Protein AF-0000000078514267 (afdb_homodimer)

Foldseek 3Di:
DLVVLLVCLLALQQCQVDLVNVVSNLVSCPPPVVVSNQVLQLVQLVVCLVPPDQQQFFQQVPPSDLPFDFDRDPPQLFTETVVNRRLPTGDQAFDCLLFAPLLLVQLVVLLVVLVVLVVLVVCLVCVVVVVVVVVVVVVVVCVPPVPPCVVPPVVVVVVVLSVQLVVLSLVLLLVSLVLLLVVLVVLLVLLVVLLVALPSRQAAALSNVLLNLLSSLLSLLSSLLSNLVSLVVCVVVVNDDPVSLVSSVVSNVSSVVSNVSSVDRRHPVSHDHDPDQPRDVSNVSGDRSSSRHDDVVLSVLSCVSSVCSVPPRSVLSVVSVVVSVCSVCVVVCCVVVVCVVVVVVCCVVVPDPCVVVVVVVCCVDPNVVVVVCVVVVVVVVSVVVSVVSSVSSVVSSVSCVVSCNYPNVPDDPVSVVSNCSCVVSVVSSVVCSVPNCDVVVCVVDPPPPPPPVPCVCVVVCCVVVVVVVVVVVVVVVVVVVVVVVVVD/DLVVLLVCLLALQQCQVDLVNVVSNLVSCPPPVVVSNQVLQLVQLLVCLVPPDQQQFFQQVPPSDLPFDFDRDPPQLFTATPVCRRLPGGDQAFDCLLFAPLLLVQLVVLLVVLVVLVVLVVCLVCVVVVVVVVVVVVCVVCVPPVPPCPVPPVVVVVVVLSVQLVVLSLVLLLVSLVLLLVVLVVLLVLLVVLLVALPSRQAAALSNVLLNLLSSLLSLLSSLLSNLVSLVVCVVVVNDDPVSLVSSVVSNVSSVVSNVSSPDRRHPVSHDHDPDQPRDVSNVSGDRSSSRYDDVVLSVLSCVLSCCSVPPRSVLSVVSNVVSVCSVCVVVCCVVVVCVVVVVVCCVVVPDPCVVVVVVVCCVDPNVVVVVCVVVVVVVVSVVVSVVSSVSSVVSSVSCVVSPNYPNVDDDPVSVVSNCSCVVSVVSSVVCSVPNCDVVVCVVDPPPPPPPVPCVCVVCCCCVVVVVVVVVVVVVVVVVVVVVVVVD

Radius of gyration: 37.71 Å; Cα contacts (8 Å, |Δi|>4): 1059; chains: 2; bounding box: 97×121×97 Å

pLDDT: mean 74.89, std 17.92, range [27.38, 96.75]

Structure (mmCIF, N/CA/C/O backbone):
data_AF-0000000078514267-model_v1
#
loop_
_entity.id
_entity.type
_entity.pdbx_description
1 polymer 'Uncharacterized protein'
#
loop_
_atom_site.group_PDB
_atom_site.id
_atom_site.type_symbol
_atom_site.label_atom_id
_atom_site.label_alt_id
_atom_site.label_comp_id
_atom_site.label_asym_id
_atom_site.label_entity_id
_atom_site.label_seq_id
_atom_site.pdbx_PDB_ins_code
_atom_site.Cartn_x
_atom_site.Cartn_y
_atom_site.Cartn_z
_atom_site.occupancy
_atom_site.B_iso_or_equiv
_atom_site.auth_seq_id
_atom_site.auth_comp_id
_atom_site.auth_asym_id
_atom_site.auth_atom_id
_atom_site.pdbx_PDB_model_num
ATOM 1 N N . MET A 1 1 ? -20.938 -20.719 -45.438 1 41.41 1 MET A N 1
ATOM 2 C CA . MET A 1 1 ? -20.266 -20.25 -44.219 1 41.41 1 MET A CA 1
ATOM 3 C C . MET A 1 1 ? -20.578 -21.156 -43.031 1 41.41 1 MET A C 1
ATOM 5 O O . MET A 1 1 ? -19.703 -21.438 -42.219 1 41.41 1 MET A O 1
ATOM 9 N N . ALA A 1 2 ? -21.812 -21.609 -43.062 1 54.25 2 ALA A N 1
ATOM 10 C CA . ALA A 1 2 ? -22.281 -22.516 -42 1 54.25 2 ALA A CA 1
ATOM 11 C C . ALA A 1 2 ? -21.594 -23.875 -42.094 1 54.25 2 ALA A C 1
ATOM 13 O O . ALA A 1 2 ? -21.172 -24.438 -41.094 1 54.25 2 ALA A O 1
ATOM 14 N N . ASN A 1 3 ? -21.406 -24.375 -43.281 1 56.59 3 ASN A N 1
ATOM 15 C CA . ASN A 1 3 ? -20.844 -25.703 -43.469 1 56.59 3 ASN A CA 1
ATOM 16 C C . ASN A 1 3 ? -19.359 -25.734 -43.125 1 56.59 3 ASN A C 1
ATOM 18 O O . ASN A 1 3 ? -18.859 -26.719 -42.562 1 56.59 3 ASN A O 1
ATOM 22 N N . HIS A 1 4 ? -18.609 -24.703 -43.344 1 61.25 4 HIS A N 1
ATOM 23 C CA . HIS A 1 4 ? -17.203 -24.609 -43 1 61.25 4 HIS A CA 1
ATOM 24 C C . HIS A 1 4 ? -16.984 -24.547 -41.5 1 61.25 4 HIS A C 1
ATOM 26 O O . HIS A 1 4 ? -16.078 -25.172 -40.969 1 61.25 4 HIS A O 1
ATOM 32 N N . THR A 1 5 ? -17.906 -23.891 -40.938 1 68.5 5 THR A N 1
ATOM 33 C CA . THR A 1 5 ? -17.828 -23.797 -39.5 1 68.5 5 THR A CA 1
ATOM 34 C C . THR A 1 5 ? -18.094 -25.156 -38.844 1 68.5 5 THR A C 1
ATOM 36 O O . THR A 1 5 ? -17.469 -25.516 -37.844 1 68.5 5 THR A O 1
ATOM 39 N N . LEU A 1 6 ? -18.922 -25.922 -39.562 1 72.69 6 LEU A N 1
ATOM 40 C CA . LEU A 1 6 ? -19.281 -27.219 -39.031 1 72.69 6 LEU A CA 1
ATOM 41 C C . LEU A 1 6 ? -18.109 -28.203 -39.125 1 72.69 6 LEU A C 1
ATOM 43 O O . LEU A 1 6 ? -17.891 -29 -38.219 1 72.69 6 LEU A O 1
ATOM 47 N N . SER A 1 7 ? -17.359 -28.078 -40.125 1 76.88 7 SER A N 1
ATOM 48 C CA . SER A 1 7 ? -16.219 -28.984 -40.281 1 76.88 7 SER A CA 1
ATOM 49 C C . SER A 1 7 ? -15.086 -28.609 -39.312 1 76.88 7 SER A C 1
ATOM 51 O O . SER A 1 7 ? -14.352 -29.469 -38.844 1 76.88 7 SER A O 1
ATOM 53 N N . GLN A 1 8 ? -15.133 -27.375 -38.938 1 84.94 8 GLN A N 1
ATOM 54 C CA . GLN A 1 8 ? -14.078 -26.906 -38.031 1 84.94 8 GLN A CA 1
ATOM 55 C C . GLN A 1 8 ? -14.391 -27.266 -36.594 1 84.94 8 GLN A C 1
ATOM 57 O O . GLN A 1 8 ? -13.484 -27.375 -35.75 1 84.94 8 GLN A O 1
ATOM 62 N N . CYS A 1 9 ? -15.625 -27.531 -36.406 1 87.06 9 CYS A N 1
ATOM 63 C CA . CYS A 1 9 ? -16.047 -27.797 -35.031 1 87.06 9 CYS A CA 1
ATOM 64 C C . CYS A 1 9 ? -15.719 -29.234 -34.594 1 87.06 9 CYS A C 1
ATOM 66 O O . CYS A 1 9 ? -15.992 -29.625 -33.469 1 87.06 9 CYS A O 1
ATOM 68 N N . THR A 1 10 ? -15.109 -30.031 -35.438 1 86 10 THR A N 1
ATOM 69 C CA . THR A 1 10 ? -14.656 -31.375 -35.094 1 86 10 THR A CA 1
ATOM 70 C C . THR A 1 10 ? -13.18 -31.359 -34.688 1 86 10 THR A C 1
ATOM 72 O O . THR A 1 10 ? -12.68 -32.344 -34.125 1 86 10 THR A O 1
ATOM 75 N N . ASP A 1 11 ? -12.57 -30.203 -34.906 1 88.75 11 ASP A N 1
ATOM 76 C CA . ASP A 1 11 ? -11.18 -30.016 -34.5 1 88.75 11 ASP A CA 1
ATOM 77 C C . ASP A 1 11 ? -11.078 -29.312 -33.156 1 88.75 11 ASP A C 1
ATOM 79 O O . ASP A 1 11 ? -11.461 -28.156 -33.031 1 88.75 11 ASP A O 1
ATOM 83 N N . PRO A 1 12 ? -10.531 -30.016 -32.219 1 91.88 12 PRO A N 1
ATOM 84 C CA . PRO A 1 12 ? -10.438 -29.422 -30.891 1 91.88 12 PRO A CA 1
ATOM 85 C C . PRO A 1 12 ? -9.602 -28.141 -30.875 1 91.88 12 PRO A C 1
ATOM 87 O O . PRO A 1 12 ? -9.836 -27.266 -30.031 1 91.88 12 PRO A O 1
ATOM 90 N N . LYS A 1 13 ? -8.664 -27.953 -31.75 1 92 13 LYS A N 1
ATOM 91 C CA . LYS A 1 13 ? -7.824 -26.766 -31.797 1 92 13 LYS A CA 1
ATOM 92 C C . LYS A 1 13 ? -8.648 -25.531 -32.125 1 92 13 LYS A C 1
ATOM 94 O O . LYS A 1 13 ? -8.398 -24.453 -31.578 1 92 13 LYS A O 1
ATOM 99 N N . TYR A 1 14 ? -9.602 -25.719 -32.906 1 91.12 14 TYR A N 1
ATOM 100 C CA . TYR A 1 14 ? -10.461 -24.609 -33.281 1 91.12 14 TYR A CA 1
ATOM 101 C C . TYR A 1 14 ? -11.508 -24.359 -32.188 1 91.12 14 TYR A C 1
ATOM 103 O O . TYR A 1 14 ? -11.75 -23.203 -31.812 1 91.12 14 TYR A O 1
ATOM 111 N N . VAL A 1 15 ? -12.086 -25.344 -31.641 1 88.31 15 VAL A N 1
ATOM 112 C CA . VAL A 1 15 ? -13.211 -25.25 -30.703 1 88.31 15 VAL A CA 1
ATOM 113 C C . VAL A 1 15 ? -12.758 -24.531 -29.438 1 88.31 15 VAL A C 1
ATOM 115 O O . VAL A 1 15 ? -13.453 -23.656 -28.922 1 88.31 15 VAL A O 1
ATOM 118 N N . PHE A 1 16 ? -11.555 -24.875 -28.984 1 89.88 16 PHE A N 1
ATOM 119 C CA . PHE A 1 16 ? -11.18 -24.438 -27.656 1 89.88 16 PHE A CA 1
ATOM 120 C C . PHE A 1 16 ? -10.211 -23.25 -27.734 1 89.88 16 PHE A C 1
ATOM 122 O O . PHE A 1 16 ? -9.734 -22.766 -26.703 1 89.88 16 PHE A O 1
ATOM 129 N N . GLN A 1 17 ? -9.984 -22.719 -28.891 1 86.38 17 GLN A N 1
ATOM 130 C CA . GLN A 1 17 ? -9.055 -21.609 -29.062 1 86.38 17 GLN A CA 1
ATOM 131 C C . GLN A 1 17 ? -9.594 -20.344 -28.422 1 86.38 17 GLN A C 1
ATOM 133 O O . GLN A 1 17 ? -8.836 -19.562 -27.828 1 86.38 17 GLN A O 1
ATOM 138 N N . SER A 1 18 ? -10.828 -20.125 -28.625 1 85.38 18 SER A N 1
ATOM 139 C CA . SER A 1 18 ? -11.445 -18.938 -28.062 1 85.38 18 SER A CA 1
ATOM 140 C C . SER A 1 18 ? -12.891 -19.203 -27.641 1 85.38 18 SER A C 1
ATOM 142 O O . SER A 1 18 ? -13.484 -20.203 -28.062 1 85.38 18 SER A O 1
ATOM 144 N N . PHE A 1 19 ? -13.297 -18.359 -26.812 1 87.12 19 PHE A N 1
ATOM 145 C CA . PHE A 1 19 ? -14.688 -18.469 -26.375 1 87.12 19 PHE A CA 1
ATOM 146 C C . PHE A 1 19 ? -15.641 -18.281 -27.547 1 87.12 19 PHE A C 1
ATOM 148 O O . PHE A 1 19 ? -16.672 -18.938 -27.625 1 87.12 19 PHE A O 1
ATOM 155 N N . ASP A 1 20 ? -15.289 -17.391 -28.391 1 83.62 20 ASP A N 1
ATOM 156 C CA . ASP A 1 20 ? -16.125 -17.125 -29.547 1 83.62 20 ASP A CA 1
ATOM 157 C C . ASP A 1 20 ? -16.281 -18.375 -30.422 1 83.62 20 ASP A C 1
ATOM 159 O O . ASP A 1 20 ? -17.359 -18.672 -30.922 1 83.62 20 ASP A O 1
ATOM 163 N N . ASN A 1 21 ? -15.203 -19.078 -30.547 1 86.12 21 ASN A N 1
ATOM 164 C CA . ASN A 1 21 ? -15.25 -20.297 -31.328 1 86.12 21 ASN A CA 1
ATOM 165 C C . ASN A 1 21 ? -16.109 -21.359 -30.656 1 86.12 21 ASN A C 1
ATOM 167 O O . ASN A 1 21 ? -16.875 -22.078 -31.328 1 86.12 21 ASN A O 1
ATOM 171 N N . LEU A 1 22 ? -15.938 -21.406 -29.375 1 85.62 22 LEU A N 1
ATOM 172 C CA . LEU A 1 22 ? -16.766 -22.328 -28.625 1 85.62 22 LEU A CA 1
ATOM 173 C C . LEU A 1 22 ? -18.234 -22 -28.781 1 85.62 22 LEU A C 1
ATOM 175 O O . LEU A 1 22 ? -19.062 -22.906 -28.984 1 85.62 22 LEU A O 1
ATOM 179 N N . GLY A 1 23 ? -18.516 -20.766 -28.688 1 82.62 23 GLY A N 1
ATOM 180 C CA . GLY A 1 23 ? -19.891 -20.312 -28.859 1 82.62 23 GLY A CA 1
ATOM 181 C C . GLY A 1 23 ? -20.422 -20.531 -30.266 1 82.62 23 GLY A C 1
ATOM 182 O O . GLY A 1 23 ? -21.578 -20.953 -30.438 1 82.62 23 GLY A O 1
ATOM 183 N N . ASN A 1 24 ? -19.641 -20.25 -31.188 1 83.25 24 ASN A N 1
ATOM 184 C CA . ASN A 1 24 ? -20.031 -20.453 -32.562 1 83.25 24 ASN A CA 1
ATOM 185 C C . ASN A 1 24 ? -20.344 -21.922 -32.875 1 83.25 24 ASN A C 1
ATOM 187 O O . ASN A 1 24 ? -21.312 -22.234 -33.562 1 83.25 24 ASN A O 1
ATOM 191 N N . CYS A 1 25 ? -19.469 -22.734 -32.344 1 84.12 25 CYS A N 1
ATOM 192 C CA . CYS A 1 25 ? -19.672 -24.156 -32.562 1 84.12 25 CYS A CA 1
ATOM 193 C C . CYS A 1 25 ? -20.922 -24.656 -31.828 1 84.12 25 CYS A C 1
ATOM 195 O O . CYS A 1 25 ? -21.641 -25.516 -32.344 1 84.12 25 CYS A O 1
ATOM 197 N N . TYR A 1 26 ? -21.172 -24.109 -30.656 1 82.88 26 TYR A N 1
ATOM 198 C CA . TYR A 1 26 ? -22.375 -24.453 -29.922 1 82.88 26 TYR A CA 1
ATOM 199 C C . TYR A 1 26 ? -23.625 -24.031 -30.688 1 82.88 26 TYR A C 1
ATOM 201 O O . TYR A 1 26 ? -24.594 -24.781 -30.797 1 82.88 26 TYR A O 1
ATOM 209 N N . ASN A 1 27 ? -23.562 -22.828 -31.141 1 78.88 27 ASN A N 1
ATOM 210 C CA . ASN A 1 27 ? -24.719 -22.297 -31.859 1 78.88 27 ASN A CA 1
ATOM 211 C C . ASN A 1 27 ? -24.938 -23.031 -33.188 1 78.88 27 ASN A C 1
ATOM 213 O O . ASN A 1 27 ? -26.078 -23.203 -33.625 1 78.88 27 ASN A O 1
ATOM 217 N N . ALA A 1 28 ? -23.812 -23.484 -33.719 1 76.06 28 ALA A N 1
ATOM 218 C CA . ALA A 1 28 ? -23.922 -24.203 -35 1 76.06 28 ALA A CA 1
ATOM 219 C C . ALA A 1 28 ? -24.406 -25.641 -34.781 1 76.06 28 ALA A C 1
ATOM 221 O O . ALA A 1 28 ? -24.969 -26.25 -35.688 1 76.06 28 ALA A O 1
ATOM 222 N N . ALA A 1 29 ? -23.953 -26.266 -33.594 1 71.88 29 ALA A N 1
ATOM 223 C CA . ALA A 1 29 ? -24.281 -27.656 -33.344 1 71.88 29 ALA A CA 1
ATOM 224 C C . ALA A 1 29 ? -25.797 -27.859 -33.281 1 71.88 29 ALA A C 1
ATOM 226 O O . ALA A 1 29 ? -26.297 -28.969 -33.531 1 71.88 29 ALA A O 1
ATOM 227 N N . GLY A 1 30 ? -26.609 -27.016 -33.75 1 57.56 30 GLY A N 1
ATOM 228 C CA . GLY A 1 30 ? -28.031 -27.328 -33.812 1 57.56 30 GLY A CA 1
ATOM 229 C C . GLY A 1 30 ? -28.344 -28.75 -33.344 1 57.56 30 GLY A C 1
ATOM 230 O O . GLY A 1 30 ? -27.641 -29.312 -32.5 1 57.56 30 GLY A O 1
ATOM 231 N N . ASP A 1 31 ? -29.406 -29.609 -33.719 1 54.16 31 ASP A N 1
ATOM 232 C CA . ASP A 1 31 ? -29.906 -30.922 -33.344 1 54.16 31 ASP A CA 1
ATOM 233 C C . ASP A 1 31 ? -28.859 -32 -33.594 1 54.16 31 ASP A C 1
ATOM 235 O O . ASP A 1 31 ? -28.531 -32.781 -32.688 1 54.16 31 ASP A O 1
ATOM 239 N N . THR A 1 32 ? -28.469 -32.219 -34.844 1 49.47 32 THR A N 1
ATOM 240 C CA . THR A 1 32 ? -27.719 -33.375 -35.281 1 49.47 32 THR A CA 1
ATOM 241 C C . THR A 1 32 ? -26.25 -33.281 -34.875 1 49.47 32 THR A C 1
ATOM 243 O O . THR A 1 32 ? -25.641 -34.281 -34.469 1 49.47 32 THR A O 1
ATOM 246 N N . LEU A 1 33 ? -25.531 -32.125 -35.062 1 52.34 33 LEU A N 1
ATOM 247 C CA . LEU A 1 33 ? -24.094 -31.953 -34.875 1 52.34 33 LEU A CA 1
ATOM 248 C C . LEU A 1 33 ? -23.75 -31.719 -33.406 1 52.34 33 LEU A C 1
ATOM 250 O O . LEU A 1 33 ? -22.578 -31.703 -33.031 1 52.34 33 LEU A O 1
ATOM 254 N N . ALA A 1 34 ? -24.844 -31.844 -32.781 1 62.41 34 ALA A N 1
ATOM 255 C CA . ALA A 1 34 ? -24.797 -31.719 -31.312 1 62.41 34 ALA A CA 1
ATOM 256 C C . ALA A 1 34 ? -24.031 -32.875 -30.688 1 62.41 34 ALA A C 1
ATOM 258 O O . ALA A 1 34 ? -23.297 -32.688 -29.719 1 62.41 34 ALA A O 1
ATOM 259 N N . ILE A 1 35 ? -24.094 -34 -31.625 1 70.19 35 ILE A N 1
ATOM 260 C CA . ILE A 1 35 ? -23.484 -35.188 -31.031 1 70.19 35 ILE A CA 1
ATOM 261 C C . ILE A 1 35 ? -21.969 -35.125 -31.172 1 70.19 35 ILE A C 1
ATOM 263 O O . ILE A 1 35 ? -21.234 -35.469 -30.25 1 70.19 35 ILE A O 1
ATOM 267 N N . ASN A 1 36 ? -21.422 -34.625 -32.438 1 75 36 ASN A N 1
ATOM 268 C CA . ASN A 1 36 ? -19.969 -34.562 -32.656 1 75 36 ASN A CA 1
ATOM 269 C C . ASN A 1 36 ? -19.328 -33.531 -31.734 1 75 36 ASN A C 1
ATOM 271 O O . ASN A 1 36 ? -18.266 -33.781 -31.172 1 75 36 ASN A O 1
ATOM 275 N N . PHE A 1 37 ? -20.016 -32.469 -31.688 1 81.44 37 PHE A N 1
ATOM 276 C CA . PHE A 1 37 ? -19.531 -31.422 -30.812 1 81.44 37 PHE A CA 1
ATOM 277 C C . PHE A 1 37 ? -19.5 -31.875 -29.359 1 81.44 37 PHE A C 1
ATOM 279 O O . PHE A 1 37 ? -18.531 -31.641 -28.641 1 81.44 37 PHE A O 1
ATOM 286 N N . THR A 1 38 ? -20.5 -32.562 -28.969 1 79.44 38 THR A N 1
ATOM 287 C CA . THR A 1 38 ? -20.578 -33.062 -27.594 1 79.44 38 THR A CA 1
ATOM 288 C C . THR A 1 38 ? -19.484 -34.094 -27.328 1 79.44 38 THR A C 1
ATOM 290 O O . THR A 1 38 ? -18.922 -34.125 -26.234 1 79.44 38 THR A O 1
ATOM 293 N N . ASN A 1 39 ? -19.219 -34.781 -28.375 1 82.5 39 ASN A N 1
ATOM 294 C CA . ASN A 1 39 ? -18.156 -35.781 -28.234 1 82.5 39 ASN A CA 1
ATOM 295 C C . ASN A 1 39 ? -16.797 -35.125 -28.062 1 82.5 39 ASN A C 1
ATOM 297 O O . ASN A 1 39 ? -15.953 -35.594 -27.297 1 82.5 39 ASN A O 1
ATOM 301 N N . VAL A 1 40 ? -16.594 -34.094 -28.812 1 86.69 40 VAL A N 1
ATOM 302 C CA . VAL A 1 40 ? -15.328 -33.375 -28.719 1 86.69 40 VAL A CA 1
ATOM 303 C C . VAL A 1 40 ? -15.164 -32.781 -27.328 1 86.69 40 VAL A C 1
ATOM 305 O O . VAL A 1 40 ? -14.094 -32.906 -26.719 1 86.69 40 VAL A O 1
ATOM 308 N N . VAL A 1 41 ? -16.188 -32.25 -26.812 1 84.19 41 VAL A N 1
ATOM 309 C CA . VAL A 1 41 ? -16.141 -31.641 -25.484 1 84.19 41 VAL A CA 1
ATOM 310 C C . VAL A 1 41 ? -15.984 -32.719 -24.422 1 84.19 41 VAL A C 1
ATOM 312 O O . VAL A 1 41 ? -15.203 -32.562 -23.484 1 84.19 41 VAL A O 1
ATOM 315 N N . GLU A 1 42 ? -16.641 -33.781 -24.578 1 84.5 42 GLU A N 1
ATOM 316 C CA . GLU A 1 42 ? -16.578 -34.875 -23.609 1 84.5 42 GLU A CA 1
ATOM 317 C C . GLU A 1 42 ? -15.195 -35.5 -23.594 1 84.5 42 GLU A C 1
ATOM 319 O O . GLU A 1 42 ? -14.68 -35.844 -22.531 1 84.5 42 GLU A O 1
ATOM 324 N N . LYS A 1 43 ? -14.672 -35.656 -24.734 1 88.31 43 LYS A N 1
ATOM 325 C CA . LYS A 1 43 ? -13.336 -36.219 -24.797 1 88.31 43 LYS A CA 1
ATOM 326 C C . LYS A 1 43 ? -12.305 -35.344 -24.125 1 88.31 43 LYS A C 1
ATOM 328 O O . LYS A 1 43 ? -11.43 -35.812 -23.406 1 88.31 43 LYS A O 1
ATOM 333 N N . CYS A 1 44 ? -12.438 -34.125 -24.406 1 90.19 44 CYS A N 1
ATOM 334 C CA . CYS A 1 44 ? -11.547 -33.156 -23.766 1 90.19 44 CYS A CA 1
ATOM 335 C C . CYS A 1 44 ? -11.68 -33.188 -22.25 1 90.19 44 CYS A C 1
ATOM 337 O O . CYS A 1 44 ? -10.688 -33.312 -21.531 1 90.19 44 CYS A O 1
ATOM 339 N N . LEU A 1 45 ? -12.844 -33.219 -21.719 1 88.12 45 LEU A N 1
ATOM 340 C CA . LEU A 1 45 ? -13.094 -33.188 -20.281 1 88.12 45 LEU A CA 1
ATOM 341 C C . LEU A 1 45 ? -12.656 -34.5 -19.641 1 88.12 45 LEU A C 1
ATOM 343 O O . LEU A 1 45 ? -12.141 -34.5 -18.516 1 88.12 45 LEU A O 1
ATOM 347 N N . ASN A 1 46 ? -12.875 -35.562 -20.344 1 87.88 46 ASN A N 1
ATOM 348 C CA . ASN A 1 46 ? -12.461 -36.844 -19.812 1 87.88 46 ASN A CA 1
ATOM 349 C C . ASN A 1 46 ? -10.945 -36.938 -19.656 1 87.88 46 ASN A C 1
ATOM 351 O O . ASN A 1 46 ? -10.445 -37.406 -18.641 1 87.88 46 ASN A O 1
ATOM 355 N N . ASP A 1 47 ? -10.273 -36.438 -20.609 1 88.88 47 ASP A N 1
ATOM 356 C CA . ASP A 1 47 ? -8.812 -36.469 -20.562 1 88.88 47 ASP A CA 1
ATOM 357 C C . ASP A 1 47 ? -8.289 -35.469 -19.516 1 88.88 47 ASP A C 1
ATOM 359 O O . ASP A 1 47 ? -7.328 -35.781 -18.797 1 88.88 47 ASP A O 1
ATOM 363 N N . TYR A 1 48 ? -8.922 -34.375 -19.438 1 88.88 48 TYR A N 1
ATOM 364 C CA . TYR A 1 48 ? -8.5 -33.375 -18.469 1 88.88 48 TYR A CA 1
ATOM 365 C C . TYR A 1 48 ? -8.75 -33.844 -17.047 1 88.88 48 TYR A C 1
ATOM 367 O O . TYR A 1 48 ? -7.906 -33.688 -16.156 1 88.88 48 TYR A O 1
ATOM 375 N N . CYS A 1 49 ? -9.836 -34.438 -16.812 1 86.62 49 CYS A N 1
ATOM 376 C CA . CYS A 1 49 ? -10.258 -34.781 -15.461 1 86.62 49 CYS A CA 1
ATOM 377 C C . CYS A 1 49 ? -9.484 -35.969 -14.938 1 86.62 49 CYS A C 1
ATOM 379 O O . CYS A 1 49 ? -9.578 -36.312 -13.758 1 86.62 49 CYS A O 1
ATOM 381 N N . LYS A 1 50 ? -8.742 -36.531 -15.773 1 81 50 LYS A N 1
ATOM 382 C CA . LYS A 1 50 ? -7.844 -37.594 -15.281 1 81 50 LYS A CA 1
ATOM 383 C C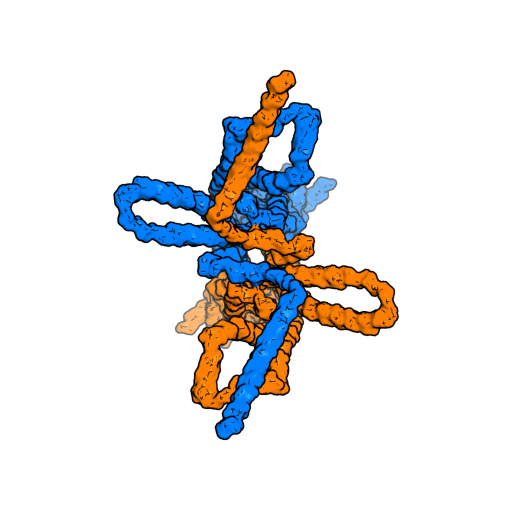 . LYS A 1 50 ? -6.727 -37 -14.43 1 81 50 LYS A C 1
ATOM 385 O O . LYS A 1 50 ? -6.336 -37.594 -13.422 1 81 50 LYS A O 1
ATOM 390 N N . ASN A 1 51 ? -6.262 -35.844 -14.844 1 77.56 51 ASN A N 1
ATOM 391 C CA . ASN A 1 51 ? -5.246 -35.094 -14.109 1 77.56 51 ASN A CA 1
ATOM 392 C C . ASN A 1 51 ? -5.516 -33.594 -14.141 1 77.56 51 ASN A C 1
ATOM 394 O O . ASN A 1 51 ? -4.871 -32.844 -14.891 1 77.56 51 ASN A O 1
ATOM 398 N N . PRO A 1 52 ? -6.359 -33.25 -13.281 1 82 52 PRO A N 1
ATOM 399 C CA . PRO A 1 52 ? -6.738 -31.828 -13.312 1 82 52 PRO A CA 1
ATOM 400 C C . PRO A 1 52 ? -5.602 -30.906 -12.891 1 82 52 PRO A C 1
ATOM 402 O O . PRO A 1 52 ? -4.824 -31.25 -12 1 82 52 PRO A O 1
ATOM 405 N N . TYR A 1 53 ? -5.535 -29.797 -13.672 1 82.25 53 TYR A N 1
ATOM 406 C CA . TYR A 1 53 ? -4.613 -28.734 -13.297 1 82.25 53 TYR A CA 1
ATOM 407 C C . TYR A 1 53 ? -5.078 -28.031 -12.023 1 82.25 53 TYR A C 1
ATOM 409 O O . TYR A 1 53 ? -6.215 -27.562 -11.945 1 82.25 53 TYR A O 1
ATOM 417 N N . PRO A 1 54 ? -4.238 -27.922 -11.008 1 78 54 PRO A N 1
ATOM 418 C CA . PRO A 1 54 ? -4.68 -27.438 -9.695 1 78 54 PRO A CA 1
ATOM 419 C C . PRO A 1 54 ? -5.172 -26 -9.727 1 78 54 PRO A C 1
ATOM 421 O O . PRO A 1 54 ? -6.09 -25.641 -8.984 1 78 54 PRO A O 1
ATOM 424 N N . ASP A 1 55 ? -4.633 -25.172 -10.539 1 81.5 55 ASP A N 1
ATOM 425 C CA . ASP A 1 55 ? -5.02 -23.766 -10.539 1 81.5 55 ASP A CA 1
ATOM 426 C C . ASP A 1 55 ? -6.371 -23.562 -11.227 1 81.5 55 ASP A C 1
ATOM 428 O O . ASP A 1 55 ? -7.039 -22.562 -11.008 1 81.5 55 ASP A O 1
ATOM 432 N N . LEU A 1 56 ? -6.691 -24.453 -12.078 1 87.75 56 LEU A N 1
ATOM 433 C CA . LEU A 1 56 ? -8 -24.406 -12.719 1 87.75 56 LEU A CA 1
ATOM 434 C C . LEU A 1 56 ? -9.023 -25.203 -11.93 1 87.75 56 LEU A C 1
ATOM 436 O O . LEU A 1 56 ? -10.141 -24.734 -11.695 1 87.75 56 LEU A O 1
ATOM 440 N N . GLY A 1 57 ? -8.586 -26.281 -11.484 1 83.44 57 GLY A N 1
ATOM 441 C CA . GLY A 1 57 ? -9.492 -27.172 -10.781 1 83.44 57 GLY A CA 1
ATOM 442 C C . GLY A 1 57 ? -10.68 -27.609 -11.617 1 83.44 57 GLY A C 1
ATOM 443 O O . GLY A 1 57 ? -10.555 -27.766 -12.836 1 83.44 57 GLY A O 1
ATOM 444 N N . GLY A 1 58 ? -11.633 -28.031 -10.93 1 82.19 58 GLY A N 1
ATOM 445 C CA . GLY A 1 58 ? -12.828 -28.5 -11.602 1 82.19 58 GLY A CA 1
ATOM 446 C C . GLY A 1 58 ? -12.969 -30.016 -11.562 1 82.19 58 GLY A C 1
ATOM 447 O O . GLY A 1 58 ? -12.336 -30.688 -10.75 1 82.19 58 GLY A O 1
ATOM 448 N N . CYS A 1 59 ? -13.898 -30.516 -12.25 1 80.12 59 CYS A N 1
ATOM 449 C CA . CYS A 1 59 ? -14.172 -31.938 -12.438 1 80.12 59 CYS A CA 1
ATOM 450 C C . CYS A 1 59 ? -14.906 -32.531 -11.234 1 80.12 59 CYS A C 1
ATOM 452 O O . CYS A 1 59 ? -14.859 -33.719 -10.992 1 80.12 59 CYS A O 1
ATOM 454 N N . GLY A 1 60 ? -15.352 -31.812 -10.391 1 72.38 60 GLY A N 1
ATOM 455 C CA . GLY A 1 60 ? -16.062 -32.281 -9.219 1 72.38 60 GLY A CA 1
ATOM 456 C C . GLY A 1 60 ? -16.734 -33.625 -9.438 1 72.38 60 GLY A C 1
ATOM 457 O O . GLY A 1 60 ? -16.078 -34.688 -9.352 1 72.38 60 GLY A O 1
ATOM 458 N N . ASN A 1 61 ? -17.969 -33.812 -9.859 1 70.44 61 ASN A N 1
ATOM 459 C CA . ASN A 1 61 ? -18.688 -35.062 -10.031 1 70.44 61 ASN A CA 1
ATOM 460 C C . ASN A 1 61 ? -18.719 -35.5 -11.492 1 70.44 61 ASN A C 1
ATOM 462 O O . ASN A 1 61 ? -19.734 -35.969 -11.992 1 70.44 61 ASN A O 1
ATOM 466 N N . TRP A 1 62 ? -17.469 -35.219 -12.094 1 74.12 62 TRP A N 1
ATOM 467 C CA . TRP A 1 62 ? -17.422 -35.656 -13.492 1 74.12 62 TRP A CA 1
ATOM 468 C C . TRP A 1 62 ? -17.266 -37.156 -13.602 1 74.12 62 TRP A C 1
ATOM 470 O O . TRP A 1 62 ? -16.328 -37.75 -13.039 1 74.12 62 TRP A O 1
ATOM 480 N N . HIS A 1 63 ? -18.328 -37.875 -14.086 1 68.19 63 HIS A N 1
ATOM 481 C CA . HIS A 1 63 ? -18.297 -39.344 -14.203 1 68.19 63 HIS A CA 1
ATOM 482 C C . HIS A 1 63 ? -18.156 -39.781 -15.664 1 68.19 63 HIS A C 1
ATOM 484 O O . HIS A 1 63 ? -18.609 -40.844 -16.047 1 68.19 63 HIS A O 1
ATOM 490 N N . GLY A 1 64 ? -17.406 -39.062 -16.484 1 62.47 64 GLY A N 1
ATOM 491 C CA . GLY A 1 64 ? -17.031 -39.5 -17.828 1 62.47 64 GLY A CA 1
ATOM 492 C C . GLY A 1 64 ? -18.125 -39.25 -18.844 1 62.47 64 GLY A C 1
ATOM 493 O O . GLY A 1 64 ? -17.875 -39.344 -20.047 1 62.47 64 GLY A O 1
ATOM 494 N N . THR A 1 65 ? -19.438 -39.438 -18.547 1 58.47 65 THR A N 1
ATOM 495 C CA . THR A 1 65 ? -20.484 -39.281 -19.562 1 58.47 65 THR A CA 1
ATOM 496 C C . THR A 1 65 ? -21.203 -37.938 -19.391 1 58.47 65 THR A C 1
ATOM 498 O O . THR A 1 65 ? -21.469 -37.5 -18.266 1 58.47 65 THR A O 1
ATOM 501 N N . ALA A 1 66 ? -20.938 -37.031 -20.203 1 53.31 66 ALA A N 1
ATOM 502 C CA . ALA A 1 66 ? -21.625 -35.75 -20.156 1 53.31 66 ALA A CA 1
ATOM 503 C C . ALA A 1 66 ? -23.078 -35.875 -20.594 1 53.31 66 ALA A C 1
ATOM 505 O O . ALA A 1 66 ? -23.375 -35.844 -21.797 1 53.31 66 ALA A O 1
ATOM 506 N N . SER A 1 67 ? -23.719 -36.844 -20.203 1 47.75 67 SER A N 1
ATOM 507 C CA . SER A 1 67 ? -25.094 -36.781 -20.688 1 47.75 67 SER A CA 1
ATOM 508 C C . SER A 1 67 ? -25.609 -35.344 -20.719 1 47.75 67 SER A C 1
ATOM 510 O O . SER A 1 67 ? -26.688 -35.094 -21.266 1 47.75 67 SER A O 1
ATOM 512 N N . LEU A 1 68 ? -25.125 -34.344 -20.031 1 51.28 68 LEU A N 1
ATOM 513 C CA . LEU A 1 68 ? -25.938 -33.156 -19.766 1 51.28 68 LEU A CA 1
ATOM 514 C C . LEU A 1 68 ? -25.391 -31.953 -20.516 1 51.28 68 LEU A C 1
ATOM 516 O O . LEU A 1 68 ? -24.203 -31.891 -20.828 1 51.28 68 LEU A O 1
ATOM 520 N N . PRO A 1 69 ? -26.375 -30.984 -20.969 1 55.97 69 PRO A N 1
ATOM 521 C CA . PRO A 1 69 ? -26.344 -29.859 -21.906 1 55.97 69 PRO A CA 1
ATOM 522 C C . PRO A 1 69 ? -25.297 -28.797 -21.516 1 55.97 69 PRO A C 1
ATOM 524 O O . PRO A 1 69 ? -25.266 -28.359 -20.359 1 55.97 69 PRO A O 1
ATOM 527 N N . PHE A 1 70 ? -24.141 -28.891 -22.141 1 64.06 70 PHE A N 1
ATOM 528 C CA . PHE A 1 70 ? -23.188 -27.797 -22.25 1 64.06 70 PHE A CA 1
ATOM 529 C C . PHE A 1 70 ? -23.828 -26.594 -22.922 1 64.06 70 PHE A C 1
ATOM 531 O O . PHE A 1 70 ? -24.297 -26.672 -24.062 1 64.06 70 PHE A O 1
ATOM 538 N N . LEU A 1 71 ? -24.328 -25.625 -21.984 1 69.19 71 LEU A N 1
ATOM 539 C CA . LEU A 1 71 ? -24.922 -24.422 -22.547 1 69.19 71 LEU A CA 1
ATOM 540 C C . LEU A 1 71 ? -23.906 -23.281 -22.562 1 69.19 71 LEU A C 1
ATOM 542 O O . LEU A 1 71 ? -23.172 -23.078 -21.594 1 69.19 71 LEU A O 1
ATOM 546 N N . VAL A 1 72 ? -23.688 -22.797 -23.766 1 70 72 VAL A N 1
ATOM 547 C CA . VAL A 1 72 ? -22.812 -21.641 -23.922 1 70 72 VAL A CA 1
ATOM 548 C C . VAL A 1 72 ? -23.641 -20.391 -24.156 1 70 72 VAL A C 1
ATOM 550 O O . VAL A 1 72 ? -24.453 -20.344 -25.078 1 70 72 VAL A O 1
ATOM 553 N N . SER A 1 73 ? -23.625 -19.547 -23.078 1 67.06 73 SER A N 1
ATOM 554 C CA . SER A 1 73 ? -24.25 -18.25 -23.281 1 67.06 73 SER A CA 1
ATOM 555 C C . SER A 1 73 ? -23.25 -17.234 -23.828 1 67.06 73 SER A C 1
ATOM 557 O O . SER A 1 73 ? -22.422 -16.719 -23.078 1 67.06 73 SER A O 1
ATOM 559 N N . THR A 1 74 ? -23.328 -16.969 -25.062 1 64.44 74 THR A N 1
ATOM 560 C CA . THR A 1 74 ? -22.422 -16.016 -25.672 1 64.44 74 THR A CA 1
ATOM 561 C C . THR A 1 74 ? -22.688 -14.602 -25.172 1 64.44 74 THR A C 1
ATOM 563 O O . THR A 1 74 ? -21.797 -13.75 -25.188 1 64.44 74 THR A O 1
ATOM 566 N N . ALA A 1 75 ? -23.938 -14.422 -24.766 1 58.09 75 ALA A N 1
ATOM 567 C CA . ALA A 1 75 ? -24.312 -13.086 -24.297 1 58.09 75 ALA A CA 1
ATOM 568 C C . ALA A 1 75 ? -23.641 -12.766 -22.953 1 58.09 75 ALA A C 1
ATOM 570 O O . ALA A 1 75 ? -23.172 -11.641 -22.75 1 58.09 75 ALA A O 1
ATOM 571 N N . LYS A 1 76 ? -23.547 -13.812 -22.219 1 60.69 76 LYS A N 1
ATOM 572 C CA . LYS A 1 76 ? -23.047 -13.578 -20.859 1 60.69 76 LYS A CA 1
ATOM 573 C C . LYS A 1 76 ? -21.578 -13.977 -20.734 1 60.69 76 LYS A C 1
ATOM 575 O O . LYS A 1 76 ? -20.938 -13.695 -19.719 1 60.69 76 LYS A O 1
ATOM 580 N N . GLY A 1 77 ? -21.109 -14.453 -21.859 1 59.91 77 GLY A N 1
ATOM 581 C CA . GLY A 1 77 ? -19.719 -14.914 -21.828 1 59.91 77 GLY A CA 1
ATOM 582 C C . GLY A 1 77 ? -19.5 -16.062 -20.875 1 59.91 77 GLY A C 1
ATOM 583 O O . GLY A 1 77 ? -18.469 -16.141 -20.203 1 59.91 77 GLY A O 1
ATOM 584 N N . SER A 1 78 ? -20.641 -16.719 -20.625 1 63.75 78 SER A N 1
ATOM 585 C CA . SER A 1 78 ? -20.5 -17.781 -19.641 1 63.75 78 SER A CA 1
ATOM 586 C C . SER A 1 78 ? -21.031 -19.109 -20.172 1 63.75 78 SER A C 1
ATOM 588 O O . SER A 1 78 ? -21.719 -19.125 -21.203 1 63.75 78 SER A O 1
ATOM 590 N N . GLN A 1 79 ? -20.422 -20.062 -19.734 1 66.06 79 GLN A N 1
ATOM 591 C CA . GLN A 1 79 ? -20.828 -21.422 -20.062 1 66.06 79 GLN A CA 1
ATOM 592 C C . GLN A 1 79 ? -21.375 -22.141 -18.828 1 66.06 79 GLN A C 1
ATOM 594 O O . GLN A 1 79 ? -20.938 -21.875 -17.703 1 66.06 79 GLN A O 1
ATOM 599 N N . TYR A 1 80 ? -22.625 -22.719 -19.047 1 64.19 80 TYR A N 1
ATOM 600 C CA . TYR A 1 80 ? -23.188 -23.469 -17.922 1 64.19 80 TYR A CA 1
ATOM 601 C C . TYR A 1 80 ? -23.344 -24.938 -18.266 1 64.19 80 TYR A C 1
ATOM 603 O O . TYR A 1 80 ? -23.578 -25.297 -19.438 1 64.19 80 TYR A O 1
ATOM 611 N N . PHE A 1 81 ? -22.75 -25.719 -17.422 1 61.78 81 PHE A N 1
ATOM 612 C CA . PHE A 1 81 ? -23.047 -27.141 -17.516 1 61.78 81 PHE A CA 1
ATOM 613 C C . PHE A 1 81 ? -24.25 -27.516 -16.672 1 61.78 81 PHE A C 1
ATOM 615 O O . PHE A 1 81 ? -24.391 -27.016 -15.547 1 61.78 81 PHE A O 1
ATOM 622 N N . TRP A 1 82 ? -25.359 -27.891 -17.328 1 54.72 82 TRP A N 1
ATOM 623 C CA . TRP A 1 82 ? -26.578 -28.203 -16.609 1 54.72 82 TRP A CA 1
ATOM 624 C C . TRP A 1 82 ? -26.281 -28.875 -15.273 1 54.72 82 TRP A C 1
ATOM 626 O O . TRP A 1 82 ? -26.922 -28.594 -14.266 1 54.72 82 TRP A O 1
ATOM 636 N N . ASN A 1 83 ? -25.562 -30.031 -15.352 1 52.47 83 ASN A N 1
ATOM 637 C CA . ASN A 1 83 ? -25.312 -30.625 -14.047 1 52.47 83 ASN A CA 1
ATOM 638 C C . ASN A 1 83 ? -24.109 -29.969 -13.367 1 52.47 83 ASN A C 1
ATOM 640 O O . ASN A 1 83 ? -22.984 -30.078 -13.844 1 52.47 83 ASN A O 1
ATOM 644 N N . ASN A 1 84 ? -24.312 -28.906 -12.734 1 55.25 84 ASN A N 1
ATOM 645 C CA . ASN A 1 84 ? -23.516 -27.969 -11.961 1 55.25 84 ASN A CA 1
ATOM 646 C C . ASN A 1 84 ? -22.328 -28.656 -11.297 1 55.25 84 ASN A C 1
ATOM 648 O O . ASN A 1 84 ? -21.312 -28.016 -10.984 1 55.25 84 ASN A O 1
ATOM 652 N N . ALA A 1 85 ? -22.281 -29.953 -11.359 1 65.06 85 ALA A N 1
ATOM 653 C CA . ALA A 1 85 ? -21.281 -30.516 -10.461 1 65.06 85 ALA A CA 1
ATOM 654 C C . ALA A 1 85 ? -19.922 -30.578 -11.133 1 65.06 85 ALA A C 1
ATOM 656 O O . ALA A 1 85 ? -18.906 -30.812 -10.477 1 65.06 85 ALA A O 1
ATOM 657 N N . THR A 1 86 ? -19.906 -30.328 -12.664 1 73.81 86 THR A N 1
ATOM 658 C CA . THR A 1 86 ? -18.609 -30.359 -13.32 1 73.81 86 THR A CA 1
ATOM 659 C C . THR A 1 86 ? -17.812 -29.094 -13.016 1 73.81 86 THR A C 1
ATOM 661 O O . THR A 1 86 ? -16.594 -29.125 -12.906 1 73.81 86 THR A O 1
ATOM 664 N N . CYS A 1 87 ? -18.578 -28.109 -12.945 1 77.69 87 CYS A N 1
ATOM 665 C CA . CYS A 1 87 ? -17.953 -26.812 -12.695 1 77.69 87 CYS A CA 1
ATOM 666 C C . CYS A 1 87 ? -17.594 -26.656 -11.227 1 77.69 87 CYS A C 1
ATOM 668 O O . CYS A 1 87 ? -16.891 -25.703 -10.852 1 77.69 87 CYS A O 1
ATOM 670 N N . THR A 1 88 ? -18.016 -27.688 -10.5 1 77.44 88 THR A N 1
ATOM 671 C CA . THR A 1 88 ? -17.688 -27.594 -9.078 1 77.44 88 THR A CA 1
ATOM 672 C C . THR A 1 88 ? -16.188 -27.75 -8.859 1 77.44 88 THR A C 1
ATOM 674 O O . THR A 1 88 ? -15.562 -28.656 -9.406 1 77.44 88 THR A O 1
ATOM 677 N N . GLY A 1 89 ? -15.625 -26.766 -8.211 1 77.69 89 GLY A N 1
ATOM 678 C CA . GLY A 1 89 ? -14.211 -26.859 -7.895 1 77.69 89 GLY A CA 1
ATOM 679 C C . GLY A 1 89 ? -13.352 -25.984 -8.773 1 77.69 89 GLY A C 1
ATOM 680 O O . GLY A 1 89 ? -12.133 -25.922 -8.602 1 77.69 89 GLY A O 1
ATOM 681 N N . VAL A 1 90 ? -14.055 -25.391 -9.828 1 84.31 90 VAL A N 1
ATOM 682 C CA . VAL A 1 90 ? -13.281 -24.438 -10.617 1 84.31 90 VAL A CA 1
ATOM 683 C C . VAL A 1 90 ? -12.805 -23.297 -9.727 1 84.31 90 VAL A C 1
ATOM 685 O O . VAL A 1 90 ? -13.547 -22.812 -8.859 1 84.31 90 VAL A O 1
ATOM 688 N N . SER A 1 91 ? -11.594 -22.922 -9.961 1 82.94 91 SER A N 1
ATOM 689 C CA . SER A 1 91 ? -10.953 -21.938 -9.094 1 82.94 91 SER A CA 1
ATOM 690 C C . SER A 1 91 ? -11.695 -20.594 -9.148 1 82.94 91 SER A C 1
ATOM 692 O O . SER A 1 91 ? -11.898 -20.031 -10.219 1 82.94 91 SER A O 1
ATOM 694 N N . ASP A 1 92 ? -12.203 -20.188 -8.023 1 81.12 92 ASP A N 1
ATOM 695 C CA . ASP A 1 92 ? -12.859 -18.891 -7.887 1 81.12 92 ASP A CA 1
ATOM 696 C C . ASP A 1 92 ? -12.062 -17.969 -6.957 1 81.12 92 ASP A C 1
ATOM 698 O O . ASP A 1 92 ? -12.633 -17.078 -6.324 1 81.12 92 ASP A O 1
ATOM 702 N N . GLU A 1 93 ? -10.797 -18.125 -6.977 1 79.88 93 GLU A N 1
ATOM 703 C CA . GLU A 1 93 ? -9.961 -17.375 -6.055 1 79.88 93 GLU A CA 1
ATOM 704 C C . GLU A 1 93 ? -9.883 -15.898 -6.465 1 79.88 93 GLU A C 1
ATOM 706 O O . GLU A 1 93 ? -9.742 -15.594 -7.652 1 79.88 93 GLU A O 1
ATOM 711 N N . VAL A 1 94 ? -10.094 -15.125 -5.5 1 84.44 94 VAL A N 1
ATOM 712 C CA . VAL A 1 94 ? -10.008 -13.68 -5.715 1 84.44 94 VAL A CA 1
ATOM 713 C C . VAL A 1 94 ? -8.555 -13.234 -5.613 1 84.44 94 VAL A C 1
ATOM 715 O O . VAL A 1 94 ? -7.801 -13.727 -4.773 1 84.44 94 VAL A O 1
ATOM 718 N N . ASN A 1 95 ? -8.234 -12.328 -6.504 1 87.56 95 ASN A N 1
ATOM 719 C CA . ASN A 1 95 ? -6.918 -11.711 -6.391 1 87.56 95 ASN A CA 1
ATOM 720 C C . ASN A 1 95 ? -6.699 -11.102 -5.012 1 87.56 95 ASN A C 1
ATOM 722 O O . ASN A 1 95 ? -7.492 -10.266 -4.57 1 87.56 95 ASN A O 1
ATOM 726 N N . THR A 1 96 ? -5.66 -11.461 -4.395 1 87.69 96 THR A N 1
ATOM 727 C CA . THR A 1 96 ? -5.422 -11.07 -3.008 1 87.69 96 THR A CA 1
ATOM 728 C C . THR A 1 96 ? -5.207 -9.57 -2.895 1 87.69 96 THR A C 1
ATOM 730 O O . THR A 1 96 ? -5.395 -8.984 -1.823 1 87.69 96 THR A O 1
ATOM 733 N N . ASP A 1 97 ? -4.832 -8.891 -3.941 1 87.12 97 ASP A N 1
ATOM 734 C CA . ASP A 1 97 ? -4.617 -7.449 -3.906 1 87.12 97 ASP A CA 1
ATOM 735 C C . ASP A 1 97 ? -5.945 -6.695 -3.891 1 87.12 97 ASP A C 1
ATOM 737 O O . ASP A 1 97 ? -6 -5.531 -3.49 1 87.12 97 ASP A O 1
ATOM 741 N N . ILE A 1 98 ? -6.949 -7.402 -4.305 1 85.56 98 ILE A N 1
ATOM 742 C CA . ILE A 1 98 ? -8.266 -6.777 -4.355 1 85.56 98 ILE A CA 1
ATOM 743 C C . ILE A 1 98 ? -9.086 -7.203 -3.143 1 85.56 98 ILE A C 1
ATOM 745 O O . ILE A 1 98 ? -9.75 -6.379 -2.508 1 85.56 98 ILE A O 1
ATOM 749 N N . GLY A 1 99 ? -8.953 -8.5 -2.91 1 84.62 99 GLY A N 1
ATOM 750 C CA . GLY A 1 99 ? -9.781 -9.055 -1.851 1 84.62 99 GLY A CA 1
ATOM 751 C C . GLY A 1 99 ? -9.008 -9.938 -0.891 1 84.62 99 GLY A C 1
ATOM 752 O O . GLY A 1 99 ? -9.469 -11.023 -0.537 1 84.62 99 GLY A O 1
ATOM 753 N N . GLY A 1 100 ? -7.879 -9.562 -0.524 1 87.88 100 GLY A N 1
ATOM 754 C CA . GLY A 1 100 ? -7.137 -10.297 0.486 1 87.88 100 GLY A CA 1
ATOM 755 C C . GLY A 1 100 ? -7.516 -9.914 1.904 1 87.88 100 GLY A C 1
ATOM 756 O O . GLY A 1 100 ? -8.227 -8.93 2.117 1 87.88 100 GLY A O 1
ATOM 757 N N . PRO A 1 101 ? -7.113 -10.711 2.859 1 89 101 PRO A N 1
ATOM 758 C CA . PRO A 1 101 ? -7.484 -10.43 4.246 1 89 101 PRO A CA 1
ATOM 759 C C . PRO A 1 101 ? -7 -9.07 4.727 1 89 101 PRO A C 1
ATOM 761 O O . PRO A 1 101 ? -7.719 -8.375 5.453 1 89 101 PRO A O 1
ATOM 764 N N . GLY A 1 102 ? -5.805 -8.742 4.391 1 89.94 102 GLY A N 1
ATOM 765 C CA . GLY A 1 102 ? -5.285 -7.449 4.797 1 89.94 102 GLY A CA 1
ATOM 766 C C . GLY A 1 102 ? -6.047 -6.285 4.195 1 89.94 102 GLY A C 1
ATOM 767 O O . GLY A 1 102 ? -6.297 -5.281 4.867 1 89.94 102 GLY A O 1
ATOM 768 N N . VAL A 1 103 ? -6.379 -6.355 2.947 1 88.69 103 VAL A N 1
ATOM 769 C CA . VAL A 1 103 ? -7.145 -5.324 2.258 1 88.69 103 VAL A CA 1
ATOM 770 C C . VAL A 1 103 ? -8.531 -5.199 2.889 1 88.69 103 VAL A C 1
ATOM 772 O O . VAL A 1 103 ? -9.008 -4.094 3.137 1 88.69 103 VAL A O 1
ATOM 775 N N . PHE A 1 104 ? -9.086 -6.316 3.23 1 88.81 104 PHE A N 1
ATOM 776 C CA . PHE A 1 104 ? -10.398 -6.344 3.867 1 88.81 104 PHE A CA 1
ATOM 777 C C . PHE A 1 104 ? -10.344 -5.668 5.234 1 88.81 104 PHE A C 1
ATOM 779 O O . PHE A 1 104 ? -11.195 -4.832 5.551 1 88.81 104 PHE A O 1
ATOM 786 N N . VAL A 1 105 ? -9.383 -5.941 5.945 1 90.56 105 VAL A N 1
ATOM 787 C CA . VAL A 1 105 ? -9.227 -5.363 7.273 1 90.56 105 VAL A CA 1
ATOM 788 C C . VAL A 1 105 ? -8.969 -3.863 7.156 1 90.56 105 VAL A C 1
ATOM 790 O O . VAL A 1 105 ? -9.422 -3.08 8 1 90.56 105 VAL A O 1
ATOM 793 N N . SER A 1 106 ? -8.297 -3.5 6.121 1 92.81 106 SER A N 1
ATOM 794 C CA . SER A 1 106 ? -8.016 -2.082 5.926 1 92.81 106 SER A CA 1
ATOM 795 C C . SER A 1 106 ? -9.297 -1.288 5.711 1 92.81 106 SER A C 1
ATOM 797 O O . SER A 1 106 ? -9.453 -0.185 6.238 1 92.81 106 SER A O 1
ATOM 799 N N . TYR A 1 107 ? -10.219 -1.814 4.977 1 91.94 107 TYR A N 1
ATOM 800 C CA . TYR A 1 107 ? -11.484 -1.13 4.758 1 91.94 107 TYR A CA 1
ATOM 801 C C . TYR A 1 107 ? -12.328 -1.115 6.031 1 91.94 107 TYR A C 1
ATOM 803 O O . TYR A 1 107 ? -13.008 -0.13 6.32 1 91.94 107 TYR A O 1
ATOM 811 N N . LEU A 1 108 ? -12.227 -2.16 6.793 1 91.12 108 LEU A N 1
ATOM 812 C CA . LEU A 1 108 ? -12.922 -2.199 8.07 1 91.12 108 LEU A CA 1
ATOM 813 C C . LEU A 1 108 ? -12.336 -1.184 9.047 1 91.12 108 LEU A C 1
ATOM 815 O O . LEU A 1 108 ? -13.078 -0.54 9.797 1 91.12 108 LEU A O 1
ATOM 819 N N . MET A 1 109 ? -11.086 -1.109 8.969 1 94.12 109 MET A N 1
ATOM 820 C CA . MET A 1 109 ? -10.43 -0.12 9.82 1 94.12 109 MET A CA 1
ATOM 821 C C . MET A 1 109 ? -10.82 1.296 9.406 1 94.12 109 MET A C 1
ATOM 823 O O . MET A 1 109 ? -11.031 2.16 10.258 1 94.12 109 MET A O 1
ATOM 827 N N . GLN A 1 110 ? -10.883 1.504 8.125 1 95.12 110 GLN A N 1
ATOM 828 C CA . GLN A 1 110 ? -11.336 2.799 7.629 1 95.12 110 GLN A CA 1
ATOM 829 C C . GLN A 1 110 ? -12.695 3.162 8.203 1 95.12 110 GLN A C 1
ATOM 831 O O . GLN A 1 110 ? -12.883 4.262 8.734 1 95.12 110 GLN A O 1
ATOM 836 N N . LEU A 1 111 ? -13.555 2.242 8.195 1 94.06 111 LEU A N 1
ATOM 837 C CA . LEU A 1 111 ? -14.906 2.434 8.711 1 94.06 111 LEU A CA 1
ATOM 838 C C . LEU A 1 111 ? -14.883 2.604 10.227 1 94.06 111 LEU A C 1
ATOM 840 O O . LEU A 1 111 ? -15.562 3.477 10.773 1 94.06 111 LEU A O 1
ATOM 844 N N . GLY A 1 112 ? -14.07 1.801 10.836 1 94.31 112 GLY A N 1
ATOM 845 C CA . GLY A 1 112 ? -13.961 1.884 12.281 1 94.31 112 GLY A CA 1
ATOM 846 C C . GLY A 1 112 ? -13.391 3.205 12.766 1 94.31 112 GLY A C 1
ATOM 847 O O . GLY A 1 112 ? -13.852 3.756 13.766 1 94.31 112 GLY A O 1
ATOM 848 N N . ILE A 1 113 ? -12.477 3.76 12.062 1 95.5 113 ILE A N 1
ATOM 849 C CA . ILE A 1 113 ? -11.812 4.996 12.461 1 95.5 113 ILE A CA 1
ATOM 850 C C . ILE A 1 113 ? -12.781 6.168 12.328 1 95.5 113 ILE A C 1
ATOM 852 O O . ILE A 1 113 ? -12.891 7.008 13.227 1 95.5 113 ILE A O 1
ATOM 856 N N . ILE A 1 114 ? -13.461 6.176 11.195 1 94.94 114 ILE A N 1
ATOM 857 C CA . ILE A 1 114 ? -14.398 7.281 11.016 1 94.94 114 ILE A CA 1
ATOM 858 C C . ILE A 1 114 ? -15.523 7.18 12.047 1 94.94 114 ILE A C 1
ATOM 860 O O . ILE A 1 114 ? -16 8.195 12.555 1 94.94 114 ILE A O 1
ATOM 864 N N . PHE A 1 115 ? -15.945 5.961 12.336 1 94.19 115 PHE A N 1
ATOM 865 C CA . PHE A 1 115 ? -16.969 5.75 13.359 1 94.19 115 PHE A CA 1
ATOM 866 C C . PHE A 1 115 ? -16.453 6.207 14.719 1 94.19 115 PHE A C 1
ATOM 868 O O . PHE A 1 115 ? -17.203 6.832 15.484 1 94.19 115 PHE A O 1
ATOM 875 N N . TYR A 1 116 ? -15.273 5.969 14.984 1 94.06 116 TYR A N 1
ATOM 876 C CA . TYR A 1 116 ? -14.648 6.398 16.234 1 94.06 116 TYR A CA 1
ATOM 877 C C . TYR A 1 116 ? -14.617 7.918 16.328 1 94.06 116 TYR A C 1
ATOM 879 O O . TYR A 1 116 ? -14.969 8.484 17.359 1 94.06 116 TYR A O 1
ATOM 887 N N . PHE A 1 117 ? -14.242 8.547 15.242 1 93 117 PHE A N 1
ATOM 888 C CA . PHE A 1 117 ? -14.195 10.008 15.234 1 93 117 PHE A CA 1
ATOM 889 C C . PHE A 1 117 ? -15.594 10.594 15.391 1 93 117 PHE A C 1
ATOM 891 O O . PHE A 1 117 ? -15.773 11.602 16.078 1 93 117 PHE A O 1
ATOM 898 N N . TRP A 1 118 ? -16.484 9.969 14.766 1 91.75 118 TRP A N 1
ATOM 899 C CA . TRP A 1 118 ? -17.859 10.438 14.883 1 91.75 118 TRP A CA 1
ATOM 900 C C . TRP A 1 118 ? -18.344 10.352 16.328 1 91.75 118 TRP A C 1
ATOM 902 O O . TRP A 1 118 ? -18.984 11.281 16.828 1 91.75 118 TRP A O 1
ATOM 912 N N . ILE A 1 119 ? -18.016 9.305 17.016 1 90.69 119 ILE A N 1
ATOM 913 C CA . ILE A 1 119 ? -18.406 9.125 18.422 1 90.69 119 ILE A CA 1
ATOM 914 C C . ILE A 1 119 ? -17.75 10.203 19.281 1 90.69 119 ILE A C 1
ATOM 916 O O . ILE A 1 119 ? -18.391 10.797 20.141 1 90.69 119 ILE A O 1
ATOM 920 N N . LEU A 1 120 ? -16.547 10.46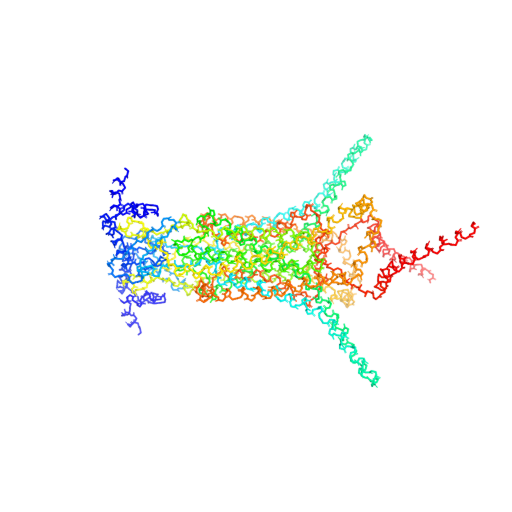1 19.016 1 89.62 120 LEU A N 1
ATOM 921 C CA . LEU A 1 120 ? -15.812 11.445 19.797 1 89.62 120 LEU A CA 1
ATOM 922 C C . LEU A 1 120 ? -16.359 12.844 19.562 1 89.62 120 LEU A C 1
ATOM 924 O O . LEU A 1 120 ? -16.531 13.617 20.516 1 89.62 120 LEU A O 1
ATOM 928 N N . LEU A 1 121 ? -16.625 13.125 18.328 1 86.19 121 LEU A N 1
ATOM 929 C CA . LEU A 1 121 ? -17.172 14.445 18 1 86.19 121 LEU A CA 1
ATOM 930 C C . LEU A 1 121 ? -18.531 14.656 18.656 1 86.19 121 LEU A C 1
ATOM 932 O O . LEU A 1 121 ? -18.812 15.742 19.172 1 86.19 121 LEU A O 1
ATOM 936 N N . ARG A 1 122 ? -19.281 13.641 18.75 1 84.81 122 ARG A N 1
ATOM 937 C CA . ARG A 1 122 ? -20.594 13.727 19.391 1 84.81 122 ARG A CA 1
ATOM 938 C C . ARG A 1 122 ? -20.453 13.781 20.906 1 84.81 122 ARG A C 1
ATOM 940 O O . ARG A 1 122 ? -21.219 14.477 21.578 1 84.81 122 ARG A O 1
ATOM 947 N N . SER A 1 123 ? -19.469 13.117 21.328 1 83.81 123 SER A N 1
ATOM 948 C CA . SER A 1 123 ? -19.234 13.133 22.766 1 83.81 123 SER A CA 1
ATOM 949 C C . SER A 1 123 ? -18.766 14.5 23.25 1 83.81 123 SER A C 1
ATOM 951 O O . SER A 1 123 ? -19.156 14.961 24.312 1 83.81 123 SER A O 1
ATOM 953 N N . PHE A 1 124 ? -17.969 15.133 22.453 1 81.81 124 PHE A N 1
ATOM 954 C CA . PHE A 1 124 ? -17.469 16.453 22.812 1 81.81 124 PHE A CA 1
ATOM 955 C C . PHE A 1 124 ? -18.578 17.484 22.781 1 81.81 124 PHE A C 1
ATOM 957 O O . PHE A 1 124 ? -18.516 18.484 23.516 1 81.81 124 PHE A O 1
ATOM 964 N N . ARG A 1 125 ? -19.562 17.234 22.062 1 76.25 125 ARG A N 1
ATOM 965 C CA . ARG A 1 125 ? -20.703 18.141 22.016 1 76.25 125 ARG A CA 1
ATOM 966 C C . ARG A 1 125 ? -21.656 17.891 23.188 1 76.25 125 ARG A C 1
ATOM 968 O O . ARG A 1 125 ? -22.25 18.812 23.719 1 76.25 125 ARG A O 1
ATOM 975 N N . LEU A 1 126 ? -21.688 16.672 23.578 1 76.5 126 LEU A N 1
ATOM 976 C CA . LEU A 1 126 ? -22.625 16.281 24.625 1 76.5 126 LEU A CA 1
ATOM 977 C C . LEU A 1 126 ? -22.031 16.516 26.016 1 76.5 126 LEU A C 1
ATOM 979 O O . LEU A 1 126 ? -22.766 16.797 26.969 1 76.5 126 LEU A O 1
ATOM 983 N N . PHE A 1 127 ? -20.734 16.438 26.062 1 75.12 127 PHE A N 1
ATOM 984 C CA . PHE A 1 127 ? -20.094 16.469 27.375 1 75.12 127 PHE A CA 1
ATOM 985 C C . PHE A 1 127 ? -20.281 17.844 28.031 1 75.12 127 PHE A C 1
ATOM 987 O O . PHE A 1 127 ? -20.609 17.922 29.219 1 75.12 127 PHE A O 1
ATOM 994 N N . PRO A 1 128 ? -20.047 18.969 27.297 1 70.88 128 PRO A N 1
ATOM 995 C CA . PRO A 1 128 ? -20.312 20.25 27.953 1 70.88 128 PRO A CA 1
ATOM 996 C C . PRO A 1 128 ? -21.766 20.406 28.391 1 70.88 128 PRO A C 1
ATOM 998 O O . PRO A 1 128 ? -22.031 21.016 29.422 1 70.88 128 PRO A O 1
ATOM 1001 N N . LEU A 1 129 ? -22.625 19.734 27.719 1 67.56 129 LEU A N 1
ATOM 1002 C CA . LEU A 1 129 ? -24.047 19.797 28.094 1 67.56 129 LEU A CA 1
ATOM 1003 C C . LEU A 1 129 ? -24.297 19 29.359 1 67.56 129 LEU A C 1
ATOM 1005 O O . LEU A 1 129 ? -25.047 19.438 30.234 1 67.56 129 LEU A O 1
ATOM 1009 N N . LEU A 1 130 ? -23.562 17.922 29.406 1 68.38 130 LEU A N 1
ATOM 1010 C CA . LEU A 1 130 ? -23.734 17.078 30.578 1 68.38 130 LEU A CA 1
ATOM 1011 C C . LEU A 1 130 ? -23.109 17.719 31.812 1 68.38 130 LEU A C 1
ATOM 1013 O O . LEU A 1 130 ? -23.656 17.641 32.906 1 68.38 130 LEU A O 1
ATOM 1017 N N . ILE A 1 131 ? -21.953 18.344 31.609 1 66.5 131 ILE A N 1
ATOM 1018 C CA . ILE A 1 131 ? -21.266 19 32.719 1 66.5 131 ILE A CA 1
ATOM 1019 C C . ILE A 1 131 ? -22.094 20.203 33.188 1 66.5 131 ILE A C 1
ATOM 1021 O O . ILE A 1 131 ? -22.234 20.422 34.406 1 66.5 131 ILE A O 1
ATOM 1025 N N . SER A 1 132 ? -22.641 20.922 32.25 1 65.94 132 SER A N 1
ATOM 1026 C CA . SER A 1 132 ? -23.484 22.047 32.594 1 65.94 132 SER A CA 1
ATOM 1027 C C . SER A 1 132 ? -24.734 21.594 33.344 1 65.94 132 SER A C 1
ATOM 1029 O O . SER A 1 132 ? -25.156 22.234 34.312 1 65.94 132 SER A O 1
ATOM 1031 N N . PHE A 1 133 ? -25.188 20.453 32.906 1 64.88 133 PHE A N 1
ATOM 1032 C CA . PHE A 1 133 ? -26.359 19.906 33.562 1 64.88 133 PHE A CA 1
ATOM 1033 C C . PHE A 1 133 ? -26.031 19.453 34.969 1 64.88 133 PHE A C 1
ATOM 1035 O O . PHE A 1 133 ? -26.781 19.719 35.906 1 64.88 133 PHE A O 1
ATOM 1042 N N . CYS A 1 134 ? -24.828 18.812 35.062 1 64.31 134 CYS A N 1
ATOM 1043 C CA . CYS A 1 134 ? -24.406 18.328 36.344 1 64.31 134 CYS A CA 1
ATOM 1044 C C . CYS A 1 134 ? -24.062 19.469 37.281 1 64.31 134 CYS A C 1
ATOM 1046 O O . CYS A 1 134 ? -24.359 19.422 38.5 1 64.31 134 CYS A O 1
ATOM 1048 N N . THR A 1 135 ? -23.391 20.516 36.781 1 64 135 THR A N 1
ATOM 1049 C CA . THR A 1 135 ? -23.062 21.672 37.594 1 64 135 THR A CA 1
ATOM 1050 C C . THR A 1 135 ? -24.328 22.406 38.031 1 64 135 THR A C 1
ATOM 1052 O O . THR A 1 135 ? -24.406 22.891 39.156 1 64 135 THR A O 1
ATOM 1055 N N . ARG A 1 136 ? -25.297 22.5 37.219 1 63.03 136 ARG A N 1
ATOM 1056 C CA . ARG A 1 136 ? -26.562 23.141 37.562 1 63.03 136 ARG A CA 1
ATOM 1057 C C . ARG A 1 136 ? -27.297 22.328 38.625 1 63.03 136 ARG A C 1
ATOM 1059 O O . ARG A 1 136 ? -27.875 22.906 39.562 1 63.03 136 ARG A O 1
ATOM 1066 N N . ARG A 1 137 ? -27.203 21.125 38.469 1 60.53 137 ARG A N 1
ATOM 1067 C CA . ARG A 1 137 ? -27.875 20.281 39.438 1 60.53 137 ARG A CA 1
ATOM 1068 C C . ARG A 1 137 ? -27.172 20.344 40.781 1 60.53 137 ARG A C 1
ATOM 1070 O O . ARG A 1 137 ? -27.844 20.344 41.844 1 60.53 137 ARG A O 1
ATOM 1077 N N . LYS A 1 138 ? -25.844 20.297 40.688 1 60.84 138 LYS A N 1
ATOM 1078 C CA . LYS A 1 138 ? -25.078 20.406 41.938 1 60.84 138 LYS A CA 1
ATOM 1079 C C . LYS A 1 138 ? -25.312 21.766 42.625 1 60.84 138 LYS A C 1
ATOM 1081 O O . LYS A 1 138 ? -25.422 21.859 43.844 1 60.84 138 LYS A O 1
ATOM 1086 N N . GLN A 1 139 ? -25.234 22.781 41.781 1 59.91 139 GLN A N 1
ATOM 1087 C CA . GLN A 1 139 ? -25.547 24.094 42.344 1 59.91 139 GLN A CA 1
ATOM 1088 C C . GLN A 1 139 ? -26.938 24.109 42.969 1 59.91 139 GLN A C 1
ATOM 1090 O O . GLN A 1 139 ? -27.156 24.766 44 1 59.91 139 GLN A O 1
ATOM 1095 N N . PHE A 1 140 ? -27.766 23.406 42.344 1 57.41 140 PHE A N 1
ATOM 1096 C CA . PHE A 1 140 ? -29.094 23.328 42.906 1 57.41 140 PHE A CA 1
ATOM 1097 C C . PHE A 1 140 ? -29.078 22.562 44.219 1 57.41 140 PHE A C 1
ATOM 1099 O O . PHE A 1 140 ? -29.797 22.922 45.156 1 57.41 140 PHE A O 1
ATOM 1106 N N . TYR A 1 141 ? -28.172 21.594 44.219 1 56.28 141 TYR A N 1
ATOM 1107 C CA . TYR A 1 141 ? -28.094 20.844 45.469 1 56.28 141 TYR A CA 1
ATOM 1108 C C . TYR A 1 141 ? -27.188 21.531 46.469 1 56.28 141 TYR A C 1
ATOM 1110 O O . TYR A 1 141 ? -27.406 21.438 47.688 1 56.28 141 TYR A O 1
ATOM 1118 N N . ASP A 1 142 ? -26.062 22.078 46 1 55.03 142 ASP A N 1
ATOM 1119 C CA . ASP A 1 142 ? -25.109 22.703 46.906 1 55.03 142 ASP A CA 1
ATOM 1120 C C . ASP A 1 142 ? -25.656 24.031 47.438 1 55.03 142 ASP A C 1
ATOM 1122 O O . ASP A 1 142 ? -25.016 24.703 48.219 1 55.03 142 ASP A O 1
ATOM 1126 N N . ALA A 1 143 ? -26.656 24.797 46.906 1 51.5 143 ALA A N 1
ATOM 1127 C CA . ALA A 1 143 ? -27.219 25.922 47.656 1 51.5 143 ALA A CA 1
ATOM 1128 C C . ALA A 1 143 ? -27.406 25.578 49.125 1 51.5 143 ALA A C 1
ATOM 1130 O O . ALA A 1 143 ? -27.609 26.453 49.938 1 51.5 143 ALA A O 1
ATOM 1131 N N . THR A 1 144 ? -27.547 24.328 49.5 1 47.28 144 THR A N 1
ATOM 1132 C CA . THR A 1 144 ? -27.703 24.125 50.938 1 47.28 144 THR A CA 1
ATOM 1133 C C . THR A 1 144 ? -26.359 24.016 51.625 1 47.28 144 THR A C 1
ATOM 1135 O O . THR A 1 144 ? -26.234 24.328 52.812 1 47.28 144 THR A O 1
ATOM 1138 N N . SER A 1 145 ? -25.391 23.062 51.469 1 46.28 145 SER A N 1
ATOM 1139 C CA . SER A 1 145 ? -24.25 22.953 52.375 1 46.28 145 SER A CA 1
ATOM 1140 C C . SER A 1 145 ? -22.984 23.547 51.75 1 46.28 145 SER A C 1
ATOM 1142 O O . SER A 1 145 ? -22.672 23.25 50.594 1 46.28 145 SER A O 1
ATOM 1144 N N . PRO A 1 146 ? -22.359 24.719 52.312 1 45.06 146 PRO A N 1
ATOM 1145 C CA . PRO A 1 146 ? -21.203 25.531 51.875 1 45.06 146 PRO A CA 1
ATOM 1146 C C . PRO A 1 146 ? -19.984 24.688 51.531 1 45.06 146 PRO A C 1
ATOM 1148 O O . PRO A 1 146 ? -19.031 25.188 50.938 1 45.06 146 PRO A O 1
ATOM 1151 N N . ALA A 1 147 ? -19.719 23.562 52.281 1 42.59 147 ALA A N 1
ATOM 1152 C CA . ALA A 1 147 ? -18.375 23.031 52.531 1 42.59 147 ALA A CA 1
ATOM 1153 C C . ALA A 1 147 ? -17.734 22.531 51.219 1 42.59 147 ALA A C 1
ATOM 1155 O O . ALA A 1 147 ? -16.516 22.484 51.094 1 42.59 147 ALA A O 1
ATOM 1156 N N . ASN A 1 148 ? -18.328 21.656 50.5 1 42.81 148 ASN A N 1
ATOM 1157 C CA . ASN A 1 148 ? -17.531 20.797 49.625 1 42.81 148 ASN A CA 1
ATOM 1158 C C . ASN A 1 148 ? -17.078 21.516 48.375 1 42.81 148 ASN A C 1
ATOM 1160 O O . ASN A 1 148 ? -17.688 21.359 47.312 1 42.81 148 ASN A O 1
ATOM 1164 N N . GLN A 1 149 ? -16.703 22.766 48.469 1 40.91 149 GLN A N 1
ATOM 1165 C CA . GLN A 1 149 ? -16.156 23.609 47.406 1 40.91 149 GLN A CA 1
ATOM 1166 C C . GLN A 1 149 ? -14.922 22.984 46.781 1 40.91 149 GLN A C 1
ATOM 1168 O O . GLN A 1 149 ? -14.391 23.5 45.812 1 40.91 149 GLN A O 1
ATOM 1173 N N . THR A 1 150 ? -14.266 22.078 47.594 1 41.69 150 THR A N 1
ATOM 1174 C CA . THR A 1 150 ? -12.914 21.75 47.125 1 41.69 150 THR A CA 1
ATOM 1175 C C . THR A 1 150 ? -12.969 20.969 45.812 1 41.69 150 THR A C 1
ATOM 1177 O O . THR A 1 150 ? -11.922 20.594 45.281 1 41.69 150 THR A O 1
ATOM 1180 N N . LYS A 1 151 ? -13.984 20.266 45.625 1 47.19 151 LYS A N 1
ATOM 1181 C CA . LYS A 1 151 ? -13.922 19.359 44.5 1 47.19 151 LYS A CA 1
ATOM 1182 C C . LYS A 1 151 ? -13.906 20.141 43.188 1 47.19 151 LYS A C 1
ATOM 1184 O O . LYS A 1 151 ? -14.789 19.969 42.344 1 47.19 151 LYS A O 1
ATOM 1189 N N . GLY A 1 152 ? -13.594 21.328 43.156 1 47.84 152 GLY A N 1
ATOM 1190 C CA . GLY A 1 152 ? -13.531 22.406 42.188 1 47.84 152 GLY A CA 1
ATOM 1191 C C . GLY A 1 152 ? -12.68 22.078 40.969 1 47.84 152 GLY A C 1
ATOM 1192 O O . GLY A 1 152 ? -13.008 22.484 39.844 1 47.84 152 GLY A O 1
ATOM 1193 N N . ASN A 1 153 ? -11.352 21.688 41.188 1 55.62 153 ASN A N 1
ATOM 1194 C CA . ASN A 1 153 ? -10.258 21.828 40.219 1 55.62 153 ASN A CA 1
ATOM 1195 C C . ASN A 1 153 ? -10.312 20.766 39.156 1 55.62 153 ASN A C 1
ATOM 1197 O O . ASN A 1 153 ? -9.5 20.781 38.219 1 55.62 153 ASN A O 1
ATOM 1201 N N . THR A 1 154 ? -11.141 19.703 39.281 1 66.12 154 THR A N 1
ATOM 1202 C CA . THR A 1 154 ? -11.141 18.609 38.344 1 66.12 154 THR A CA 1
ATOM 1203 C C . THR A 1 154 ? -11.914 18.984 37.062 1 66.12 154 THR A C 1
ATOM 1205 O O . THR A 1 154 ? -11.531 18.594 35.969 1 66.12 154 THR A O 1
ATOM 1208 N N . ILE A 1 155 ? -12.953 19.797 37.281 1 70.31 155 ILE A N 1
ATOM 1209 C CA . ILE A 1 155 ? -13.797 20.156 36.156 1 70.31 155 ILE A CA 1
ATOM 1210 C C . ILE A 1 155 ? -13.016 21.016 35.156 1 70.31 155 ILE A C 1
ATOM 1212 O O . ILE A 1 155 ? -13.031 20.766 33.969 1 70.31 155 ILE A O 1
ATOM 1216 N N . PRO A 1 156 ? -12.227 21.984 35.75 1 70.62 156 PRO A N 1
ATOM 1217 C CA . PRO A 1 156 ? -11.438 22.75 34.781 1 70.62 156 PRO A CA 1
ATOM 1218 C C . PRO A 1 156 ? -10.359 21.906 34.125 1 70.62 156 PRO A C 1
ATOM 1220 O O . PRO A 1 156 ? -10.047 22.141 32.938 1 70.62 156 PRO A O 1
ATOM 1223 N N . ARG A 1 157 ? -9.836 20.938 34.875 1 73.25 157 ARG A N 1
ATOM 1224 C CA . ARG A 1 157 ? -8.828 20.062 34.281 1 73.25 157 ARG A CA 1
ATOM 1225 C C . ARG A 1 157 ? -9.43 19.188 33.188 1 73.25 157 ARG A C 1
ATOM 1227 O O . ARG A 1 157 ? -8.812 18.969 32.156 1 73.25 157 ARG A O 1
ATOM 1234 N N . ILE A 1 158 ? -10.555 18.703 33.438 1 74.69 158 ILE A N 1
ATOM 1235 C CA . ILE A 1 158 ? -11.242 17.844 32.469 1 74.69 158 ILE A CA 1
ATOM 1236 C C . ILE A 1 158 ? -11.641 18.672 31.234 1 74.69 158 ILE A C 1
ATOM 1238 O O . ILE A 1 158 ? -11.547 18.188 30.109 1 74.69 158 ILE A O 1
ATOM 1242 N N . ARG A 1 159 ? -11.984 19.812 31.562 1 73.25 159 ARG A N 1
ATOM 1243 C CA . ARG A 1 159 ? -12.367 20.688 30.469 1 73.25 159 ARG A CA 1
ATOM 1244 C C . ARG A 1 159 ? -11.164 21.031 29.594 1 73.25 159 ARG A C 1
ATOM 1246 O O . ARG A 1 159 ? -11.273 21.078 28.359 1 73.25 159 ARG A O 1
ATOM 1253 N N . HIS A 1 160 ? -10.055 21.25 30.25 1 77.25 160 HIS A N 1
ATOM 1254 C CA . HIS A 1 160 ? -8.836 21.547 29.5 1 77.25 160 HIS A CA 1
ATOM 1255 C C . HIS A 1 160 ? -8.398 20.344 28.672 1 77.25 160 HIS A C 1
ATOM 1257 O O . HIS A 1 160 ? -8 20.5 27.516 1 77.25 160 HIS A O 1
ATOM 1263 N N . PHE A 1 161 ? -8.523 19.25 29.266 1 77.69 161 PHE A N 1
ATOM 1264 C CA . PHE A 1 161 ? -8.164 18.016 28.547 1 77.69 161 PHE A CA 1
ATOM 1265 C C . PHE A 1 161 ? -9.094 17.797 27.359 1 77.69 161 PHE A C 1
ATOM 1267 O O . PHE A 1 161 ? -8.641 17.422 26.281 1 77.69 161 PHE A O 1
ATOM 1274 N N . LEU A 1 162 ? -10.242 18.062 27.516 1 77.81 162 LEU A N 1
ATOM 1275 C CA . LEU A 1 162 ? -11.227 17.844 26.469 1 77.81 162 LEU A CA 1
ATOM 1276 C C . LEU A 1 162 ? -11.023 18.844 25.328 1 77.81 162 LEU A C 1
ATOM 1278 O O . LEU A 1 162 ? -11.195 18.5 24.156 1 77.81 162 LEU A O 1
ATOM 1282 N N . ASN A 1 163 ? -10.625 20 25.734 1 78.75 163 ASN A N 1
ATOM 1283 C CA . ASN A 1 163 ? -10.375 21.016 24.719 1 78.75 163 ASN A CA 1
ATOM 1284 C C . ASN A 1 163 ? -9.125 20.703 23.906 1 78.75 163 ASN A C 1
ATOM 1286 O O . ASN A 1 163 ? -9.102 20.891 22.688 1 78.75 163 ASN A O 1
ATOM 1290 N N . GLN A 1 164 ? -8.227 20.25 24.656 1 82.25 164 GLN A N 1
ATOM 1291 C CA . GLN A 1 164 ? -7.012 19.859 23.953 1 82.25 164 GLN A CA 1
ATOM 1292 C C . GLN A 1 164 ? -7.266 18.656 23.047 1 82.25 164 GLN A C 1
ATOM 1294 O O . GLN A 1 164 ? -6.746 18.594 21.922 1 82.25 164 GLN A O 1
ATOM 1299 N N . HIS A 1 165 ? -8.023 17.812 23.547 1 86.25 165 HIS A N 1
ATOM 1300 C CA . HIS A 1 165 ? -8.328 16.609 22.766 1 86.25 165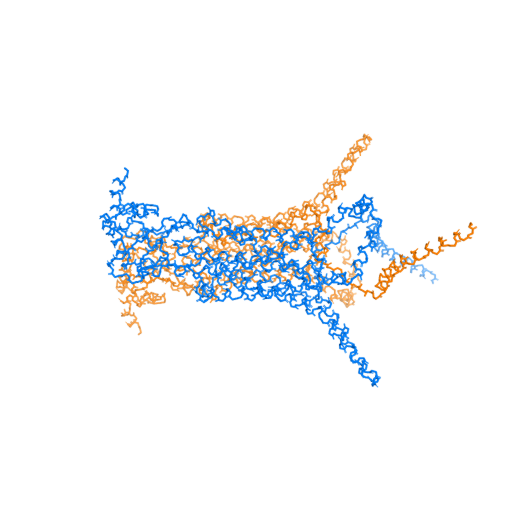 HIS A CA 1
ATOM 1301 C C . HIS A 1 165 ? -9.195 16.953 21.562 1 86.25 165 HIS A C 1
ATOM 1303 O O . HIS A 1 165 ? -9.086 16.312 20.516 1 86.25 165 HIS A O 1
ATOM 1309 N N . ASP A 1 166 ? -9.984 17.875 21.672 1 85.44 166 ASP A N 1
ATOM 1310 C CA . ASP A 1 166 ? -10.812 18.328 20.562 1 85.44 166 ASP A CA 1
ATOM 1311 C C . ASP A 1 166 ? -9.961 18.906 19.438 1 85.44 166 ASP A C 1
ATOM 1313 O O . ASP A 1 166 ? -10.203 18.625 18.266 1 85.44 166 ASP A O 1
ATOM 1317 N N . ARG A 1 167 ? -8.961 19.625 19.828 1 84.19 167 ARG A N 1
ATOM 1318 C CA . ARG A 1 167 ? -8.047 20.188 18.844 1 84.19 167 ARG A CA 1
ATOM 1319 C C . ARG A 1 167 ? -7.262 19.094 18.125 1 84.19 167 ARG A C 1
ATOM 1321 O O . ARG A 1 167 ? -7.086 19.156 16.906 1 84.19 167 ARG A O 1
ATOM 1328 N N . ILE A 1 168 ? -6.84 18.219 18.938 1 88.5 168 ILE A N 1
ATOM 1329 C CA . ILE A 1 168 ? -6.078 17.109 18.375 1 88.5 168 ILE A CA 1
ATOM 1330 C C . ILE A 1 168 ? -6.961 16.297 17.422 1 88.5 168 ILE A C 1
ATOM 1332 O O . ILE A 1 168 ? -6.523 15.922 16.328 1 88.5 168 ILE A O 1
ATOM 1336 N N . MET A 1 169 ? -8.133 16.078 17.828 1 88.88 169 MET A N 1
ATOM 1337 C CA . MET A 1 169 ? -9.062 15.297 17.031 1 88.88 169 MET A CA 1
ATOM 1338 C C . MET A 1 169 ? -9.352 15.977 15.695 1 88.88 169 MET A C 1
ATOM 1340 O O . MET A 1 169 ? -9.438 15.32 14.656 1 88.88 169 MET A O 1
ATOM 1344 N N . LYS A 1 170 ? -9.469 17.234 15.688 1 87.5 170 LYS A N 1
ATOM 1345 C CA . LYS A 1 170 ? -9.742 18 14.469 1 87.5 170 LYS A CA 1
ATOM 1346 C C . LYS A 1 170 ? -8.562 17.938 13.5 1 87.5 170 LYS A C 1
ATOM 1348 O O . LYS A 1 170 ? -8.75 17.734 12.297 1 87.5 170 LYS A O 1
ATOM 1353 N N . THR A 1 171 ? -7.422 17.969 14.062 1 87.81 171 THR A N 1
ATOM 1354 C CA . THR A 1 171 ? -6.223 17.891 13.234 1 87.81 171 THR A CA 1
ATOM 1355 C C . THR A 1 171 ? -6.074 16.5 12.625 1 87.81 171 THR A C 1
ATOM 1357 O O . THR A 1 171 ? -5.77 16.359 11.438 1 87.81 171 THR A O 1
ATOM 1360 N N . ILE A 1 172 ? -6.359 15.531 13.414 1 91.81 172 ILE A N 1
ATOM 1361 C CA . ILE A 1 172 ? -6.176 14.156 12.953 1 91.81 172 ILE A CA 1
ATOM 1362 C C . ILE A 1 172 ? -7.293 13.781 11.984 1 91.81 172 ILE A C 1
ATOM 1364 O O . ILE A 1 172 ? -7.074 13.016 11.039 1 91.81 172 ILE A O 1
ATOM 1368 N N . LEU A 1 173 ? -8.438 14.328 12.195 1 93.31 173 LEU A N 1
ATOM 1369 C CA . LEU A 1 173 ? -9.547 14.047 11.281 1 93.31 173 LEU A CA 1
ATOM 1370 C C . LEU A 1 173 ? -9.234 14.562 9.883 1 93.31 173 LEU A C 1
ATOM 1372 O O . LEU A 1 173 ? -9.57 13.906 8.891 1 93.31 173 LEU A O 1
ATOM 1376 N N . VAL A 1 174 ? -8.625 15.742 9.797 1 92.25 174 VAL A N 1
ATOM 1377 C CA . VAL A 1 174 ? -8.234 16.297 8.508 1 92.25 174 VAL A CA 1
ATOM 1378 C C . VAL A 1 174 ? -7.195 15.383 7.848 1 92.25 174 VAL A C 1
ATOM 1380 O O . VAL A 1 174 ? -7.297 15.07 6.66 1 92.25 174 VAL A O 1
ATOM 1383 N N . GLU A 1 175 ? -6.277 14.914 8.609 1 91.75 175 GLU A N 1
ATOM 1384 C CA . GLU A 1 175 ? -5.246 14.016 8.094 1 91.75 175 GLU A CA 1
ATOM 1385 C C . GLU A 1 175 ? -5.836 12.664 7.699 1 91.75 175 GLU A C 1
ATOM 1387 O O . GLU A 1 175 ? -5.414 12.062 6.711 1 91.75 175 GLU A O 1
ATOM 1392 N N . PHE A 1 176 ? -6.758 12.266 8.523 1 95.5 176 PHE A N 1
ATOM 1393 C CA . PHE A 1 176 ? -7.41 11 8.219 1 95.5 176 PHE A CA 1
ATOM 1394 C C . PHE A 1 176 ? -8.203 11.102 6.918 1 95.5 176 PHE A C 1
ATOM 1396 O O . PHE A 1 176 ? -8.18 10.188 6.094 1 95.5 176 PHE A O 1
ATOM 1403 N N . GLN A 1 177 ? -8.898 12.211 6.73 1 95.88 177 GLN A N 1
ATOM 1404 C CA . GLN A 1 177 ? -9.656 12.43 5.504 1 95.88 177 GLN A CA 1
ATOM 1405 C C . GLN A 1 177 ? -8.742 12.422 4.285 1 95.88 177 GLN A C 1
ATOM 1407 O O . GLN A 1 177 ? -9.078 11.844 3.25 1 95.88 177 GLN A O 1
ATOM 1412 N N . GLU A 1 178 ? -7.641 13.016 4.434 1 94.38 178 GLU A N 1
ATOM 1413 C CA . GLU A 1 178 ? -6.668 13.016 3.344 1 94.38 178 GLU A CA 1
ATOM 1414 C C . GLU A 1 178 ? -6.156 11.602 3.066 1 94.38 178 GLU A C 1
ATOM 1416 O O . GLU A 1 178 ? -6.09 11.18 1.912 1 94.38 178 GLU A O 1
ATOM 1421 N N . ALA A 1 179 ? -5.887 10.922 4.117 1 94.5 179 ALA A N 1
ATOM 1422 C CA . ALA A 1 179 ? -5.359 9.57 3.984 1 94.5 179 ALA A CA 1
ATOM 1423 C C . ALA A 1 179 ? -6.391 8.641 3.346 1 94.5 179 ALA A C 1
ATOM 1425 O O . ALA A 1 179 ? -6.055 7.832 2.479 1 94.5 179 ALA A O 1
ATOM 1426 N N . GLN A 1 180 ? -7.578 8.688 3.766 1 96.06 180 GLN A N 1
ATOM 1427 C CA . GLN A 1 180 ? -8.594 7.785 3.225 1 96.06 180 GLN A CA 1
ATOM 1428 C C . GLN A 1 180 ? -8.898 8.117 1.766 1 96.06 180 GLN A C 1
ATOM 1430 O O . GLN A 1 180 ? -9.188 7.219 0.97 1 96.06 180 GLN A O 1
ATOM 1435 N N . CYS A 1 181 ? -8.797 9.43 1.398 1 96.25 181 CYS A N 1
ATOM 1436 C CA . CYS A 1 181 ? -9 9.805 0.004 1 96.25 181 CYS A CA 1
ATOM 1437 C C . CYS A 1 181 ? -7.918 9.211 -0.886 1 96.25 181 CYS A C 1
ATOM 1439 O O . CYS A 1 181 ? -8.211 8.641 -1.939 1 96.25 181 CYS A O 1
ATOM 1441 N N . PHE A 1 182 ? -6.742 9.297 -0.477 1 95.38 182 PHE A N 1
ATOM 1442 C CA . PHE A 1 182 ? -5.668 8.758 -1.304 1 95.38 182 PHE A CA 1
ATOM 1443 C C . PHE A 1 182 ? -5.703 7.234 -1.313 1 95.38 182 PHE A C 1
ATOM 1445 O O . PHE A 1 182 ? -5.359 6.605 -2.316 1 95.38 182 PHE A O 1
ATOM 1452 N N . PHE A 1 183 ? -6.102 6.645 -0.21 1 94.19 183 PHE A N 1
ATOM 1453 C CA . PHE A 1 183 ? -6.301 5.203 -0.155 1 94.19 183 PHE A CA 1
ATOM 1454 C C . PHE A 1 183 ? -7.324 4.758 -1.191 1 94.19 183 PHE A C 1
ATOM 1456 O O . PHE A 1 183 ? -7.078 3.822 -1.955 1 94.19 183 PHE A O 1
ATOM 1463 N N . MET A 1 184 ? -8.375 5.492 -1.269 1 95.06 184 MET A N 1
ATOM 1464 C CA . MET A 1 184 ? -9.453 5.156 -2.201 1 95.06 184 MET A CA 1
ATOM 1465 C C . MET A 1 184 ? -9.055 5.492 -3.635 1 95.06 184 MET A C 1
ATOM 1467 O O . MET A 1 184 ? -9.359 4.742 -4.562 1 95.06 184 MET A O 1
ATOM 1471 N N . LEU A 1 185 ? -8.406 6.586 -3.816 1 94.75 185 LEU A N 1
ATOM 1472 C CA . LEU A 1 185 ? -7.988 6.977 -5.16 1 94.75 185 LEU A CA 1
ATOM 1473 C C . LEU A 1 185 ? -7.035 5.945 -5.754 1 94.75 185 LEU A C 1
ATOM 1475 O O . LEU A 1 185 ? -7.109 5.637 -6.945 1 94.75 185 LEU A O 1
ATOM 1479 N N . ALA A 1 186 ? -6.211 5.426 -4.922 1 92.5 186 ALA A N 1
ATOM 1480 C CA . ALA A 1 186 ? -5.273 4.406 -5.383 1 92.5 186 ALA A CA 1
ATOM 1481 C C . ALA A 1 186 ? -6.008 3.137 -5.805 1 92.5 186 ALA A C 1
ATOM 1483 O O . ALA A 1 186 ? -5.77 2.607 -6.895 1 92.5 186 ALA A O 1
ATOM 1484 N N . SER A 1 187 ? -6.863 2.691 -4.988 1 91.81 187 SER A N 1
ATOM 1485 C CA . SER A 1 187 ? -7.594 1.459 -5.266 1 91.81 187 SER A CA 1
ATOM 1486 C C . SER A 1 187 ? -8.531 1.627 -6.457 1 91.81 187 SER A C 1
ATOM 1488 O O . SER A 1 187 ? -8.609 0.75 -7.32 1 91.81 187 SER A O 1
ATOM 1490 N N . GLN A 1 188 ? -9.18 2.812 -6.562 1 93.31 188 GLN A N 1
ATOM 1491 C CA . GLN A 1 188 ? -10.141 3.031 -7.641 1 93.31 188 GLN A CA 1
ATOM 1492 C C . GLN A 1 188 ? -9.43 3.223 -8.977 1 93.31 188 GLN A C 1
ATOM 1494 O O . GLN A 1 188 ? -9.93 2.785 -10.016 1 93.31 188 GLN A O 1
ATOM 1499 N N . SER A 1 189 ? -8.344 3.842 -8.938 1 90.56 189 SER A N 1
ATOM 1500 C CA . SER A 1 189 ? -7.578 3.98 -10.172 1 90.56 189 SER A CA 1
ATOM 1501 C C . SER A 1 189 ? -7.098 2.625 -10.68 1 90.56 189 SER A C 1
ATOM 1503 O O . SER A 1 189 ? -7.098 2.373 -11.891 1 90.56 189 SER A O 1
ATOM 1505 N N . ALA A 1 190 ? -6.754 1.786 -9.797 1 90.06 190 ALA A N 1
ATOM 1506 C CA . ALA A 1 190 ? -6.332 0.439 -10.172 1 90.06 190 ALA A CA 1
ATOM 1507 C C . ALA A 1 190 ? -7.496 -0.35 -10.773 1 90.06 190 ALA A C 1
ATOM 1509 O O . ALA A 1 190 ? -7.316 -1.102 -11.734 1 90.06 190 ALA A O 1
ATOM 1510 N N . ILE A 1 191 ? -8.656 -0.175 -10.203 1 89.12 191 ILE A N 1
ATOM 1511 C CA . ILE A 1 191 ? -9.844 -0.86 -10.703 1 89.12 191 ILE A CA 1
ATOM 1512 C C . ILE A 1 191 ? -10.188 -0.353 -12.102 1 89.12 191 ILE A C 1
ATOM 1514 O O . ILE A 1 191 ? -10.531 -1.14 -12.984 1 89.12 191 ILE A O 1
ATOM 1518 N N . LEU A 1 192 ? -10.047 0.936 -12.312 1 89.38 192 LEU A N 1
ATOM 1519 C CA . LEU A 1 192 ? -10.344 1.52 -13.617 1 89.38 192 LEU A CA 1
ATOM 1520 C C . LEU A 1 192 ? -9.336 1.065 -14.664 1 89.38 192 LEU A C 1
ATOM 1522 O O . LEU A 1 192 ? -9.695 0.794 -15.812 1 89.38 192 LEU A O 1
ATOM 1526 N N . LEU A 1 193 ? -8.156 0.888 -14.234 1 86.69 193 LEU A N 1
ATOM 1527 C CA . LEU A 1 193 ? -7.129 0.415 -15.156 1 86.69 193 LEU A CA 1
ATOM 1528 C C . LEU A 1 193 ? -7.301 -1.073 -15.445 1 86.69 193 LEU A C 1
ATOM 1530 O O . LEU A 1 193 ? -7 -1.536 -16.547 1 86.69 193 LEU A O 1
ATOM 1534 N N . ALA A 1 194 ? -7.73 -1.813 -14.453 1 82.19 194 ALA A N 1
ATOM 1535 C CA . ALA A 1 194 ? -7.938 -3.252 -14.609 1 82.19 194 ALA A CA 1
ATOM 1536 C C . ALA A 1 194 ? -9.016 -3.543 -15.648 1 82.19 194 ALA A C 1
ATOM 1538 O O . ALA A 1 194 ? -9 -4.594 -16.297 1 82.19 194 ALA A O 1
ATOM 1539 N N . LYS A 1 195 ? -9.906 -2.705 -15.828 1 77.06 195 LYS A N 1
ATOM 1540 C CA . LYS A 1 195 ? -10.977 -2.91 -16.797 1 77.06 195 LYS A CA 1
ATOM 1541 C C . LYS A 1 195 ? -10.453 -2.732 -18.219 1 77.06 195 LYS A C 1
ATOM 1543 O O . LYS A 1 195 ? -10.977 -3.342 -19.156 1 77.06 195 LYS A O 1
ATOM 1548 N N . LYS A 1 196 ? -9.383 -2.029 -18.297 1 75.31 196 LYS A N 1
ATOM 1549 C CA . LYS A 1 196 ? -8.852 -1.796 -19.641 1 75.31 196 LYS A CA 1
ATOM 1550 C C . LYS A 1 196 ? -7.789 -2.832 -20 1 75.31 196 LYS A C 1
ATOM 1552 O O . LYS A 1 196 ? -7.523 -3.07 -21.188 1 75.31 196 LYS A O 1
ATOM 1557 N N . SER A 1 197 ? -7.312 -3.389 -18.906 1 73.38 197 SER A N 1
ATOM 1558 C CA . SER A 1 197 ? -6.227 -4.324 -19.188 1 73.38 197 SER A CA 1
ATOM 1559 C C . SER A 1 197 ? -6.555 -5.719 -18.656 1 73.38 197 SER A C 1
ATOM 1561 O O . SER A 1 197 ? -7.141 -5.867 -17.594 1 73.38 197 SER A O 1
ATOM 1563 N N . THR A 1 198 ? -6.18 -6.691 -19.438 1 65.31 198 THR A N 1
ATOM 1564 C CA . THR A 1 198 ? -6.43 -8.086 -19.094 1 65.31 198 THR A CA 1
ATOM 1565 C C . THR A 1 198 ? -5.477 -8.555 -18 1 65.31 198 THR A C 1
ATOM 1567 O O . THR A 1 198 ? -5.801 -9.461 -17.234 1 65.31 198 THR A O 1
ATOM 1570 N N . THR A 1 199 ? -4.484 -7.852 -17.828 1 69.75 199 THR A N 1
ATOM 1571 C CA . THR A 1 199 ? -3.426 -8.398 -16.984 1 69.75 199 THR A CA 1
ATOM 1572 C C . THR A 1 199 ? -3.553 -7.875 -15.555 1 69.75 199 THR A C 1
ATOM 1574 O O . THR A 1 199 ? -2.992 -8.461 -14.625 1 69.75 199 THR A O 1
ATOM 1577 N N . ILE A 1 200 ? -4.41 -6.973 -15.422 1 72.38 200 ILE A N 1
ATOM 1578 C CA . ILE A 1 200 ? -4.375 -6.328 -14.109 1 72.38 200 ILE A CA 1
ATOM 1579 C C . ILE A 1 200 ? -5.195 -7.141 -13.117 1 72.38 200 ILE A C 1
ATOM 1581 O O . ILE A 1 200 ? -4.777 -7.344 -11.977 1 72.38 200 ILE A O 1
ATOM 1585 N N . PHE A 1 201 ? -6.297 -7.727 -13.516 1 76.25 201 PHE A N 1
ATOM 1586 C CA . PHE A 1 201 ? -7.078 -8.547 -12.594 1 76.25 201 PHE A CA 1
ATOM 1587 C C . PHE A 1 201 ? -6.438 -9.914 -12.414 1 76.25 201 PHE A C 1
ATOM 1589 O O . PHE A 1 201 ? -6.652 -10.578 -11.398 1 76.25 201 PHE A O 1
ATOM 1596 N N . GLN A 1 202 ? -5.602 -10.305 -13.227 1 76.31 202 GLN A N 1
ATOM 1597 C CA . GLN A 1 202 ? -4.914 -11.594 -13.203 1 76.31 202 GLN A CA 1
ATOM 1598 C C . GLN A 1 202 ? -5.895 -12.734 -12.945 1 76.31 202 GLN A C 1
ATOM 1600 O O . GLN A 1 202 ? -5.629 -13.609 -12.117 1 76.31 202 GLN A O 1
ATOM 1605 N N . SER A 1 203 ? -7.055 -12.703 -13.617 1 85.38 203 SER A N 1
ATOM 1606 C CA . SER A 1 203 ? -8.039 -13.781 -13.5 1 85.38 203 SER A CA 1
ATOM 1607 C C . SER A 1 203 ? -7.895 -14.789 -14.633 1 85.38 203 SER A C 1
ATOM 1609 O O . SER A 1 203 ? -7.91 -14.414 -15.812 1 85.38 203 SER A O 1
ATOM 1611 N N . ASN A 1 204 ? -7.836 -16.031 -14.227 1 88.06 204 ASN A N 1
ATOM 1612 C CA . ASN A 1 204 ? -7.641 -17.078 -15.234 1 88.06 204 ASN A CA 1
ATOM 1613 C C . ASN A 1 204 ? -8.938 -17.812 -15.539 1 88.06 204 ASN A C 1
ATOM 1615 O O . ASN A 1 204 ? -9.023 -18.547 -16.531 1 88.06 204 ASN A O 1
ATOM 1619 N N . THR A 1 205 ? -9.891 -17.641 -14.727 1 88.38 205 THR A N 1
ATOM 1620 C CA . THR A 1 205 ? -11.18 -18.297 -14.914 1 88.38 205 THR A CA 1
ATOM 1621 C C . THR A 1 205 ? -12.32 -17.281 -14.836 1 88.38 205 THR A C 1
ATOM 1623 O O . THR A 1 205 ? -12.148 -16.188 -14.297 1 88.38 205 THR A O 1
ATOM 1626 N N . MET A 1 206 ? -13.398 -17.688 -15.375 1 86.25 206 MET A N 1
ATOM 1627 C CA . MET A 1 206 ? -14.547 -16.781 -15.383 1 86.25 206 MET A CA 1
ATOM 1628 C C . MET A 1 206 ? -15.094 -16.594 -13.977 1 86.25 206 MET A C 1
ATOM 1630 O O . MET A 1 206 ? -15.422 -15.461 -13.586 1 86.25 206 MET A O 1
ATOM 1634 N N . PRO A 1 207 ? -15.203 -17.641 -13.195 1 84.06 207 PRO A N 1
ATOM 1635 C CA . PRO A 1 207 ? -15.648 -17.422 -11.812 1 84.06 207 PRO A CA 1
ATOM 1636 C C . PRO A 1 207 ? -14.719 -16.484 -11.039 1 84.06 207 PRO A C 1
ATOM 1638 O O . PRO A 1 207 ? -15.188 -15.688 -10.227 1 84.06 207 PRO A O 1
ATOM 1641 N N . SER A 1 208 ? -13.508 -16.594 -11.273 1 86.25 208 SER A N 1
ATOM 1642 C CA . SER A 1 208 ? -12.555 -15.703 -10.617 1 86.25 208 SER A CA 1
ATOM 1643 C C . SER A 1 208 ? -12.727 -14.266 -11.086 1 86.25 208 SER A C 1
ATOM 1645 O O . SER A 1 208 ? -12.586 -13.328 -10.297 1 86.25 208 SER A O 1
ATOM 1647 N N . LEU A 1 209 ? -13.008 -14.156 -12.344 1 85.88 209 LEU A N 1
ATOM 1648 C CA . LEU A 1 209 ? -13.227 -12.828 -12.891 1 85.88 209 LEU A CA 1
ATOM 1649 C C . LEU A 1 209 ? -14.484 -12.195 -12.289 1 85.88 209 LEU A C 1
ATOM 1651 O O . LEU A 1 209 ? -14.477 -11.008 -11.945 1 85.88 209 LEU A O 1
ATOM 1655 N N . TRP A 1 210 ? -15.469 -12.953 -12.125 1 83.06 210 TRP A N 1
ATOM 1656 C CA . TRP A 1 210 ? -16.703 -12.469 -11.523 1 83.06 210 TRP A CA 1
ATOM 1657 C C . TRP A 1 210 ? -16.484 -12.109 -10.055 1 83.06 210 TRP A C 1
ATOM 1659 O O . TRP A 1 210 ? -17 -11.094 -9.578 1 83.06 210 TRP A O 1
ATOM 1669 N N . ALA A 1 211 ? -15.773 -12.953 -9.453 1 83.44 211 ALA A N 1
ATOM 1670 C CA . ALA A 1 211 ? -15.484 -12.695 -8.047 1 83.44 211 ALA A CA 1
ATOM 1671 C C . ALA A 1 211 ? -14.648 -11.43 -7.879 1 83.44 211 ALA A C 1
ATOM 1673 O O . ALA A 1 211 ? -14.93 -10.609 -7 1 83.44 211 ALA A O 1
ATOM 1674 N N . ASN A 1 212 ? -13.695 -11.258 -8.711 1 86.5 212 ASN A N 1
ATOM 1675 C CA . ASN A 1 212 ? -12.867 -10.062 -8.664 1 86.5 212 ASN A CA 1
ATOM 1676 C C . ASN A 1 212 ? -13.68 -8.805 -8.969 1 86.5 212 ASN A C 1
ATOM 1678 O O . ASN A 1 212 ? -13.516 -7.777 -8.312 1 86.5 212 ASN A O 1
ATOM 1682 N N . ASN A 1 213 ? -14.484 -8.938 -9.906 1 84.19 213 ASN A N 1
ATOM 1683 C CA . ASN A 1 213 ? -15.344 -7.812 -10.266 1 84.19 213 ASN A CA 1
ATOM 1684 C C . ASN A 1 213 ? -16.328 -7.477 -9.148 1 84.19 213 ASN A C 1
ATOM 1686 O O . ASN A 1 213 ? -16.562 -6.301 -8.859 1 84.19 213 ASN A O 1
ATOM 1690 N N . GLY A 1 214 ? -16.859 -8.469 -8.609 1 82.31 214 GLY A N 1
ATOM 1691 C CA . GLY A 1 214 ? -17.766 -8.258 -7.496 1 82.31 214 GLY A CA 1
ATOM 1692 C C . GLY A 1 214 ? -17.109 -7.598 -6.301 1 82.31 214 GLY A C 1
ATOM 1693 O O . GLY A 1 214 ? -17.656 -6.637 -5.742 1 82.31 214 GLY A O 1
ATOM 1694 N N . VAL A 1 215 ? -15.992 -8.07 -5.949 1 84.19 215 VAL A N 1
ATOM 1695 C CA . VAL A 1 215 ? -15.273 -7.512 -4.809 1 84.19 215 VAL A CA 1
ATOM 1696 C C . VAL A 1 215 ? -14.82 -6.09 -5.129 1 84.19 215 VAL A C 1
ATOM 1698 O O . VAL A 1 215 ? -14.875 -5.207 -4.27 1 84.19 215 VAL A O 1
ATOM 1701 N N . ALA A 1 216 ? -14.344 -5.914 -6.328 1 85.94 216 ALA A N 1
ATOM 1702 C CA . ALA A 1 216 ? -13.945 -4.574 -6.754 1 85.94 216 ALA A CA 1
ATOM 1703 C C . ALA A 1 216 ? -15.102 -3.594 -6.637 1 85.94 216 ALA A C 1
ATOM 1705 O O . ALA A 1 216 ? -14.914 -2.439 -6.25 1 85.94 216 ALA A O 1
ATOM 1706 N N . GLY A 1 217 ? -16.281 -4.031 -6.93 1 83.5 217 GLY A N 1
ATOM 1707 C CA . GLY A 1 217 ? -17.469 -3.197 -6.797 1 83.5 217 GLY A CA 1
ATOM 1708 C C . GLY A 1 217 ? -17.797 -2.863 -5.355 1 83.5 217 GLY A C 1
ATOM 1709 O O . GLY A 1 217 ? -18.125 -1.718 -5.035 1 83.5 217 GLY A O 1
ATOM 1710 N N . VAL A 1 218 ? -17.688 -3.744 -4.551 1 81.44 218 VAL A N 1
ATOM 1711 C CA . VAL A 1 218 ? -17.984 -3.551 -3.137 1 81.44 218 VAL A CA 1
ATOM 1712 C C . VAL A 1 218 ? -16.969 -2.594 -2.521 1 81.44 218 VAL A C 1
ATOM 1714 O O . VAL A 1 218 ? -17.328 -1.696 -1.759 1 81.44 218 VAL A O 1
ATOM 1717 N N . VAL A 1 219 ? -15.781 -2.797 -2.887 1 81.38 219 VAL A N 1
ATOM 1718 C CA . VAL A 1 219 ? -14.711 -1.965 -2.346 1 81.38 219 VAL A CA 1
ATOM 1719 C C . VAL A 1 219 ? -14.883 -0.524 -2.822 1 81.38 219 VAL A C 1
ATOM 1721 O O . VAL A 1 219 ? -14.641 0.42 -2.068 1 81.38 219 VAL A O 1
ATOM 1724 N N . SER A 1 220 ? -15.289 -0.313 -4.023 1 83.44 220 SER A N 1
ATOM 1725 C CA . SER A 1 220 ? -15.5 1.022 -4.574 1 83.44 220 SER A CA 1
ATOM 1726 C C . SER A 1 220 ? -16.641 1.745 -3.857 1 83.44 220 SER A C 1
ATOM 1728 O O . SER A 1 220 ? -16.625 2.973 -3.752 1 83.44 220 SER A O 1
ATOM 1730 N N . SER A 1 221 ? -17.516 1.061 -3.338 1 80.75 221 SER A N 1
ATOM 1731 C CA . SER A 1 221 ? -18.656 1.664 -2.662 1 80.75 221 SER A CA 1
ATOM 1732 C C . SER A 1 221 ? -18.422 1.772 -1.16 1 80.75 221 SER A C 1
ATOM 1734 O O . SER A 1 221 ? -18.797 2.768 -0.537 1 80.75 221 SER A O 1
ATOM 1736 N N . ALA A 1 222 ? -17.766 0.787 -0.644 1 83 222 ALA A N 1
ATOM 1737 C CA . ALA A 1 222 ? -17.547 0.747 0.8 1 83 222 ALA A CA 1
ATOM 1738 C C . ALA A 1 222 ? -16.625 1.87 1.246 1 83 222 ALA A C 1
ATOM 1740 O O . ALA A 1 222 ? -16.766 2.404 2.348 1 83 222 ALA A O 1
ATOM 1741 N N . GLY A 1 223 ? -15.781 2.277 0.409 1 87 223 GLY A N 1
ATOM 1742 C CA . GLY A 1 223 ? -14.828 3.312 0.787 1 87 223 GLY A CA 1
ATOM 1743 C C . GLY A 1 223 ? -15.391 4.715 0.647 1 87 223 GLY A C 1
ATOM 1744 O O . GLY A 1 223 ? -14.797 5.676 1.142 1 87 223 GLY A O 1
ATOM 1745 N N . VAL A 1 224 ? -16.547 4.863 0.094 1 92.88 224 VAL A N 1
ATOM 1746 C CA . VAL A 1 224 ? -17.109 6.188 -0.155 1 92.88 224 VAL A CA 1
ATOM 1747 C C . VAL A 1 224 ? -17.828 6.684 1.091 1 92.88 224 VAL A C 1
ATOM 1749 O O . VAL A 1 224 ? -17.812 7.879 1.399 1 92.88 224 VAL A O 1
ATOM 1752 N N . LEU A 1 225 ? -18.438 5.766 1.798 1 93.31 225 LEU A N 1
ATOM 1753 C CA . LEU A 1 225 ? -19.219 6.125 2.971 1 93.31 225 LEU A CA 1
ATOM 1754 C C . LEU A 1 225 ? -18.359 6.852 4 1 93.31 225 LEU A C 1
ATOM 1756 O O . LEU A 1 225 ? -18.703 7.957 4.434 1 93.31 225 LEU A O 1
ATOM 1760 N N . PRO A 1 226 ? -17.234 6.324 4.336 1 95.56 226 PRO A N 1
ATOM 1761 C CA . PRO A 1 226 ? -16.406 7.039 5.309 1 95.56 226 PRO A CA 1
ATOM 1762 C C . PRO A 1 226 ? -15.922 8.391 4.789 1 95.56 226 PRO A C 1
ATOM 1764 O O . PRO A 1 226 ? -15.789 9.344 5.562 1 95.56 226 PRO A O 1
ATOM 1767 N N . ILE A 1 227 ? -15.695 8.523 3.559 1 96.75 227 ILE A N 1
ATOM 1768 C CA . ILE A 1 227 ? -15.203 9.773 2.982 1 96.75 227 ILE A CA 1
ATOM 1769 C C . ILE A 1 227 ? -16.297 10.836 3.041 1 96.75 227 ILE A C 1
ATOM 1771 O O . ILE A 1 227 ? -16.047 11.984 3.402 1 96.75 227 ILE A O 1
ATOM 1775 N N . VAL A 1 228 ? -17.484 10.438 2.746 1 95.88 228 VAL A N 1
ATOM 1776 C CA . VAL A 1 228 ? -18.609 11.375 2.719 1 95.88 228 VAL A CA 1
ATOM 1777 C C . VAL A 1 228 ? -18.922 11.852 4.137 1 95.88 228 VAL A C 1
ATOM 1779 O O . VAL A 1 228 ? -19.125 13.047 4.363 1 95.88 228 VAL A O 1
ATOM 1782 N N . ILE A 1 229 ? -18.859 10.961 5.027 1 94.25 229 ILE A N 1
ATOM 1783 C CA . ILE A 1 229 ? -19.156 11.336 6.41 1 94.25 229 ILE A CA 1
ATOM 1784 C C . ILE A 1 229 ? -18 12.172 6.965 1 94.25 229 ILE A C 1
ATOM 1786 O O . ILE A 1 229 ? -18.234 13.102 7.746 1 94.25 229 ILE A O 1
ATOM 1790 N N . GLY A 1 230 ? -16.797 11.805 6.523 1 94.56 230 GLY A N 1
ATOM 1791 C CA . GLY A 1 230 ? -15.68 12.656 6.895 1 94.56 230 GLY A CA 1
ATOM 1792 C C . GLY A 1 230 ? -15.812 14.078 6.379 1 94.56 230 GLY A C 1
ATOM 1793 O O . GLY A 1 230 ? -15.578 15.039 7.113 1 94.56 230 GLY A O 1
ATOM 1794 N N . MET A 1 231 ? -16.219 14.164 5.184 1 94.62 231 MET A N 1
ATOM 1795 C CA . MET A 1 231 ? -16.438 15.477 4.578 1 94.62 231 MET A CA 1
ATOM 1796 C C . MET A 1 231 ? -17.547 16.234 5.305 1 94.62 231 MET A C 1
ATOM 1798 O O . MET A 1 231 ? -17.422 17.438 5.555 1 94.62 231 MET A O 1
ATOM 1802 N N . TRP A 1 232 ? -18.594 15.531 5.652 1 93.38 232 TRP A N 1
ATOM 1803 C CA . TRP A 1 232 ? -19.719 16.109 6.371 1 93.38 232 TRP A CA 1
ATOM 1804 C C . TRP A 1 232 ? -19.281 16.625 7.738 1 93.38 232 TRP A C 1
ATOM 1806 O O . TRP A 1 232 ? -19.609 17.766 8.117 1 93.38 232 TRP A O 1
ATOM 1816 N N . SER A 1 233 ? -18.516 15.883 8.375 1 92.06 233 SER A N 1
ATOM 1817 C CA . SER A 1 233 ? -18.047 16.266 9.703 1 92.06 233 SER A CA 1
ATOM 1818 C C . SER A 1 233 ? -17.094 17.453 9.633 1 92.06 233 SER A C 1
ATOM 1820 O O . SER A 1 233 ? -17.172 18.375 10.453 1 92.06 233 SER A O 1
ATOM 1822 N N . LEU A 1 234 ? -16.266 17.484 8.664 1 91.75 234 LEU A N 1
ATOM 1823 C CA . LEU A 1 234 ? -15.328 18.594 8.508 1 91.75 234 LEU A CA 1
ATOM 1824 C C . LEU A 1 234 ? -16.047 19.875 8.148 1 91.75 234 LEU A C 1
ATOM 1826 O O . LEU A 1 234 ? -15.68 20.953 8.609 1 91.75 234 LEU A O 1
ATOM 1830 N N . GLN A 1 235 ? -17.016 19.75 7.375 1 88.69 235 GLN A N 1
ATOM 1831 C CA . GLN A 1 235 ? -17.797 20.922 6.988 1 88.69 235 GLN A CA 1
ATOM 1832 C C . GLN A 1 235 ? -18.547 21.516 8.188 1 88.69 235 GLN A C 1
ATOM 1834 O O . GLN A 1 235 ? -18.625 22.734 8.344 1 88.69 235 GLN A O 1
ATOM 1839 N N . LYS A 1 236 ? -19.062 20.641 8.945 1 85.12 236 LYS A N 1
ATOM 1840 C CA . LYS A 1 236 ? -19.797 21.094 10.125 1 85.12 236 LYS A CA 1
ATOM 1841 C C . LYS A 1 236 ? -18.859 21.797 11.109 1 85.12 236 LYS A C 1
ATOM 1843 O O . LYS A 1 236 ? -19.297 22.719 11.82 1 85.12 236 LYS A O 1
ATOM 1848 N N . MET A 1 237 ? -17.609 21.5 11.039 1 84.62 237 MET A N 1
ATOM 1849 C CA . MET A 1 237 ? -16.641 22.125 11.938 1 84.62 237 MET A CA 1
ATOM 1850 C C . MET A 1 237 ? -15.922 23.281 11.25 1 84.62 237 MET A C 1
ATOM 1852 O O . MET A 1 237 ? -15.031 23.891 11.828 1 84.62 237 MET A O 1
ATOM 1856 N N . HIS A 1 238 ? -16.203 23.562 10.047 1 80.94 238 HIS A N 1
ATOM 1857 C CA . HIS A 1 238 ? -15.617 24.641 9.266 1 80.94 238 HIS A CA 1
ATOM 1858 C C . HIS A 1 238 ? -14.117 24.469 9.094 1 80.94 238 HIS A C 1
ATOM 1860 O O . HIS A 1 238 ? -13.352 25.422 9.227 1 80.94 238 HIS A O 1
ATOM 1866 N N . LEU A 1 239 ? -13.82 23.219 8.93 1 80.62 239 LEU A N 1
ATOM 1867 C CA . LEU A 1 239 ? -12.414 22.891 8.719 1 80.62 239 LEU A CA 1
ATOM 1868 C C . LEU A 1 239 ? -12.172 22.438 7.285 1 80.62 239 LEU A C 1
ATOM 1870 O O . LEU A 1 239 ? -11.164 21.781 6.996 1 80.62 239 LEU A O 1
ATOM 1874 N N . THR A 1 240 ? -13.039 22.828 6.48 1 79.44 240 THR A N 1
ATOM 1875 C CA . THR A 1 240 ? -12.891 22.344 5.113 1 79.44 240 THR A CA 1
ATOM 1876 C C . THR A 1 240 ? -11.984 23.266 4.305 1 79.44 240 THR A C 1
ATOM 1878 O O . THR A 1 240 ? -12.422 24.312 3.824 1 79.44 240 THR A O 1
ATOM 1881 N N . GLU A 1 241 ? -10.797 22.906 4.215 1 86.19 241 GLU A N 1
ATOM 1882 C CA . GLU A 1 241 ? -9.852 23.547 3.309 1 86.19 241 GLU A CA 1
ATOM 1883 C C . GLU A 1 241 ? -10.102 23.125 1.862 1 86.19 241 GLU A C 1
ATOM 1885 O O . GLU A 1 241 ? -10.586 22.031 1.604 1 86.19 241 GLU A O 1
ATOM 1890 N N . PRO A 1 242 ? -9.883 24 0.968 1 88.06 242 PRO A N 1
ATOM 1891 C CA . PRO A 1 242 ? -10.141 23.672 -0.436 1 88.06 242 PRO A CA 1
ATOM 1892 C C . PRO A 1 242 ? -9.383 22.438 -0.904 1 88.06 242 PRO A C 1
ATOM 1894 O O . PRO A 1 242 ? -9.891 21.672 -1.729 1 88.06 242 PRO A O 1
ATOM 1897 N N . TRP A 1 243 ? -8.266 22.234 -0.406 1 90.25 243 TRP A N 1
ATOM 1898 C CA . TRP A 1 243 ? -7.48 21.078 -0.811 1 90.25 243 TRP A CA 1
ATOM 1899 C C . TRP A 1 243 ? -8.211 19.781 -0.456 1 90.25 243 TRP A C 1
ATOM 1901 O O . TRP A 1 243 ? -8.398 18.922 -1.312 1 90.25 243 TRP A O 1
ATOM 1911 N N . ILE A 1 244 ? -8.633 19.656 0.762 1 92.06 244 ILE A N 1
ATOM 1912 C CA . ILE A 1 244 ? -9.297 18.453 1.233 1 92.06 244 ILE A CA 1
ATOM 1913 C C . ILE A 1 244 ? -10.656 18.312 0.564 1 92.06 244 ILE A C 1
ATOM 1915 O O . ILE A 1 244 ? -11.102 17.203 0.259 1 92.06 244 ILE A O 1
ATOM 1919 N N . PHE A 1 245 ? -11.281 19.453 0.35 1 93 245 PHE A N 1
ATOM 1920 C CA . PHE A 1 245 ? -12.586 19.422 -0.31 1 93 245 PHE A CA 1
ATOM 1921 C C . PHE A 1 245 ? -12.453 18.922 -1.739 1 93 245 PHE A C 1
ATOM 1923 O O . PHE A 1 245 ? -13.18 18 -2.143 1 93 245 PHE A O 1
ATOM 1930 N N . LEU A 1 246 ? -11.555 19.484 -2.459 1 93.31 246 LEU A N 1
ATOM 1931 C CA . LEU A 1 246 ? -11.367 19.078 -3.848 1 93.31 246 LEU A CA 1
ATOM 1932 C C . LEU A 1 246 ? -10.898 17.641 -3.938 1 93.31 246 LEU A C 1
ATOM 1934 O O . LEU A 1 246 ? -11.328 16.891 -4.828 1 93.31 246 LEU A O 1
ATOM 1938 N N . LEU A 1 247 ? -10.031 17.297 -3.047 1 94.94 247 LEU A N 1
ATOM 1939 C CA . LEU A 1 247 ? -9.555 15.93 -3 1 94.94 247 LEU A CA 1
ATOM 1940 C C . LEU A 1 247 ? -10.703 14.961 -2.732 1 94.94 247 LEU A C 1
ATOM 1942 O O . LEU A 1 247 ? -10.805 13.922 -3.385 1 94.94 247 LEU A O 1
ATOM 1946 N N . SER A 1 248 ? -11.578 15.266 -1.82 1 96.19 248 SER A N 1
ATOM 1947 C CA . SER A 1 248 ? -12.719 14.414 -1.482 1 96.19 248 SER A CA 1
ATOM 1948 C C . SER A 1 248 ? -13.695 14.312 -2.648 1 96.19 248 SER A C 1
ATOM 1950 O O . SER A 1 248 ? -14.18 13.227 -2.963 1 96.19 248 SER A O 1
ATOM 1952 N N . VAL A 1 249 ? -13.906 15.414 -3.301 1 96.06 249 VAL A N 1
ATOM 1953 C CA . VAL A 1 249 ? -14.828 15.438 -4.434 1 96.06 249 VAL A CA 1
ATOM 1954 C C . VAL A 1 249 ? -14.273 14.57 -5.566 1 96.06 249 VAL A C 1
ATOM 1956 O O . VAL A 1 249 ? -14.992 13.758 -6.145 1 96.06 249 VAL A O 1
ATOM 1959 N N . THR A 1 250 ? -13.031 14.75 -5.801 1 95.81 250 THR A N 1
ATOM 1960 C CA . THR A 1 250 ? -12.398 13.969 -6.859 1 95.81 250 THR A CA 1
ATOM 1961 C C . THR A 1 250 ? -12.461 12.477 -6.539 1 95.81 250 THR A C 1
ATOM 1963 O O . THR A 1 250 ? -12.742 11.664 -7.422 1 95.81 250 THR A O 1
ATOM 1966 N N . THR A 1 251 ? -12.203 12.141 -5.309 1 96.38 251 THR A N 1
ATOM 1967 C CA . THR A 1 251 ? -12.203 10.742 -4.891 1 96.38 251 THR A CA 1
ATOM 1968 C C . THR A 1 251 ? -13.594 10.133 -5.059 1 96.38 251 THR A C 1
ATOM 1970 O O . THR A 1 251 ? -13.734 9.016 -5.547 1 96.38 251 THR A O 1
ATOM 1973 N N . ILE A 1 252 ? -14.641 10.836 -4.707 1 95.88 252 ILE A N 1
ATOM 1974 C CA . ILE A 1 252 ? -16.016 10.336 -4.805 1 95.88 252 ILE A CA 1
ATOM 1975 C C . ILE A 1 252 ? -16.391 10.172 -6.273 1 95.88 252 ILE A C 1
ATOM 1977 O O . ILE A 1 252 ? -17.016 9.172 -6.656 1 95.88 252 ILE A O 1
ATOM 1981 N N . ILE A 1 253 ? -15.969 11.102 -7.113 1 94.88 253 ILE A N 1
ATOM 1982 C CA . ILE A 1 253 ? -16.281 11.031 -8.539 1 94.88 253 ILE A CA 1
ATOM 1983 C C . ILE A 1 253 ? -15.586 9.828 -9.156 1 94.88 253 ILE A C 1
ATOM 1985 O O . ILE A 1 253 ? -16.203 9.062 -9.906 1 94.88 253 ILE A O 1
ATOM 1989 N N . VAL A 1 254 ? -14.359 9.633 -8.844 1 94.5 254 VAL A N 1
ATOM 1990 C CA . VAL A 1 254 ? -13.617 8.5 -9.391 1 94.5 254 VAL A CA 1
ATOM 1991 C C . VAL A 1 254 ? -14.219 7.191 -8.891 1 94.5 254 VAL A C 1
ATOM 1993 O O . VAL A 1 254 ? -14.312 6.219 -9.641 1 94.5 254 VAL A O 1
ATOM 1996 N N . SER A 1 255 ? -14.609 7.203 -7.652 1 93.94 255 SER A N 1
ATOM 1997 C CA . SER A 1 255 ? -15.219 6 -7.09 1 93.94 255 SER A CA 1
ATOM 1998 C C . SER A 1 255 ? -16.547 5.688 -7.77 1 93.94 255 SER A C 1
ATOM 2000 O O . SER A 1 255 ? -16.891 4.52 -7.973 1 93.94 255 SER A O 1
ATOM 2002 N N . GLU A 1 256 ? -17.281 6.715 -8.156 1 92.06 256 GLU A N 1
ATOM 2003 C CA . GLU A 1 256 ? -18.547 6.516 -8.852 1 92.06 256 GLU A CA 1
ATOM 2004 C C . GLU A 1 256 ? -18.312 5.934 -10.242 1 92.06 256 GLU A C 1
ATOM 2006 O O . GLU A 1 256 ? -19.062 5.059 -10.688 1 92.06 256 GLU A O 1
ATOM 2011 N N . PHE A 1 257 ? -17.328 6.348 -10.844 1 91.25 257 PHE A N 1
ATOM 2012 C CA . PHE A 1 257 ? -17 5.789 -12.148 1 91.25 257 PHE A CA 1
ATOM 2013 C C . PHE A 1 257 ? -16.562 4.336 -12.023 1 91.25 257 PHE A C 1
ATOM 2015 O O . PHE A 1 257 ? -16.953 3.494 -12.844 1 91.25 257 PHE A O 1
ATOM 2022 N N . ALA A 1 258 ? -15.758 4.098 -11.039 1 90.19 258 ALA A N 1
ATOM 2023 C CA . ALA A 1 258 ? -15.328 2.723 -10.82 1 90.19 258 ALA A CA 1
ATOM 2024 C C . ALA A 1 258 ? -16.516 1.815 -10.508 1 90.19 258 ALA A C 1
ATOM 2026 O O . ALA A 1 258 ? -16.578 0.687 -11 1 90.19 258 ALA A O 1
ATOM 2027 N N . LEU A 1 259 ? -17.422 2.299 -9.719 1 88.25 259 LEU A N 1
ATOM 2028 C CA . LEU A 1 259 ? -18.609 1.532 -9.383 1 88.25 259 LEU A CA 1
ATOM 2029 C C . LEU A 1 259 ? -19.453 1.27 -10.625 1 88.25 259 LEU A C 1
ATOM 2031 O O . LEU A 1 259 ? -19.969 0.162 -10.812 1 88.25 259 LEU A O 1
ATOM 2035 N N . TYR A 1 260 ? -19.562 2.236 -11.438 1 86.06 260 TYR A N 1
ATOM 2036 C CA . TYR A 1 260 ? -20.328 2.088 -12.664 1 86.06 260 TYR A CA 1
ATOM 2037 C C . TYR A 1 260 ? -19.719 1.027 -13.57 1 86.06 260 TYR A C 1
ATOM 2039 O O . TYR A 1 260 ? -20.438 0.182 -14.117 1 86.06 260 TYR A O 1
ATOM 2047 N N . TRP A 1 261 ? -18.484 0.971 -13.648 1 84.19 261 TRP A N 1
ATOM 2048 C CA . TRP A 1 261 ? -17.812 0.038 -14.547 1 84.19 261 TRP A CA 1
ATOM 2049 C C . TRP A 1 261 ? -17.828 -1.377 -13.977 1 84.19 261 TRP A C 1
ATOM 2051 O O . TRP A 1 261 ? -17.844 -2.354 -14.734 1 84.19 261 TRP A O 1
ATOM 2061 N N . THR A 1 262 ? -17.797 -1.498 -12.711 1 82.69 262 THR A N 1
ATOM 2062 C CA . THR A 1 262 ? -17.828 -2.824 -12.102 1 82.69 262 THR A CA 1
ATOM 2063 C C . THR A 1 262 ? -19.219 -3.422 -12.148 1 82.69 262 THR A C 1
ATOM 2065 O O . THR A 1 262 ? -19.391 -4.629 -11.977 1 82.69 262 THR A O 1
ATOM 2068 N N . HIS A 1 263 ? -20.188 -2.578 -12.398 1 78.12 263 HIS A N 1
ATOM 2069 C CA . HIS A 1 263 ? -21.562 -3.057 -12.508 1 78.12 263 HIS A CA 1
ATOM 2070 C C . HIS A 1 263 ? -21.797 -3.752 -13.844 1 78.12 263 HIS A C 1
ATOM 2072 O O . HIS A 1 263 ? -22.672 -4.613 -13.953 1 78.12 263 HIS A O 1
ATOM 2078 N N . GLU A 1 264 ? -20.875 -3.5 -14.727 1 75.06 264 GLU A N 1
ATOM 2079 C CA . GLU A 1 264 ? -20.984 -4.152 -16.031 1 75.06 264 GLU A CA 1
ATOM 2080 C C . GLU A 1 264 ? -20.422 -5.566 -15.977 1 75.06 264 GLU A C 1
ATOM 2082 O O . GLU A 1 264 ? -19.469 -5.84 -15.227 1 75.06 264 GLU A O 1
ATOM 2087 N N . THR A 1 265 ? -21.094 -6.453 -16.672 1 73.75 265 THR A N 1
ATOM 2088 C CA . THR A 1 265 ? -20.625 -7.832 -16.734 1 73.75 265 THR A CA 1
ATOM 2089 C C . THR A 1 265 ? -19.25 -7.91 -17.375 1 73.75 265 THR A C 1
ATOM 2091 O O . THR A 1 265 ? -18.984 -7.242 -18.375 1 73.75 265 THR A O 1
ATOM 2094 N N . PRO A 1 266 ? -18.438 -8.586 -16.578 1 76.94 266 PRO A N 1
ATOM 2095 C CA . PRO A 1 266 ? -17.094 -8.727 -17.156 1 76.94 266 PRO A CA 1
ATOM 2096 C C . PRO A 1 266 ? -17.109 -9.508 -18.469 1 76.94 266 PRO A C 1
ATOM 2098 O O . PRO A 1 266 ? -17.938 -10.406 -18.656 1 76.94 266 PRO A O 1
ATOM 2101 N N . SER A 1 267 ? -16.219 -9.094 -19.297 1 76.38 267 SER A N 1
ATOM 2102 C CA . SER A 1 267 ? -16.094 -9.742 -20.594 1 76.38 267 SER A CA 1
ATOM 2103 C C . SER A 1 267 ? -15.094 -10.891 -20.547 1 76.38 267 SER A C 1
ATOM 2105 O O . SER A 1 267 ? -14.125 -10.844 -19.781 1 76.38 267 SER A O 1
ATOM 2107 N N . VAL A 1 268 ? -15.344 -11.891 -21.359 1 79.38 268 VAL A N 1
ATOM 2108 C CA . VAL A 1 268 ? -14.492 -13.07 -21.453 1 79.38 268 VAL A CA 1
ATOM 2109 C C . VAL A 1 268 ? -13.094 -12.672 -21.906 1 79.38 268 VAL A C 1
ATOM 2111 O O . VAL A 1 268 ? -12.109 -13.344 -21.578 1 79.38 268 VAL A O 1
ATOM 2114 N N . GLY A 1 269 ? -12.992 -11.562 -22.578 1 76.12 269 GLY A N 1
ATOM 2115 C CA . GLY A 1 269 ? -11.703 -11.094 -23.062 1 76.12 269 GLY A CA 1
ATOM 2116 C C . GLY A 1 269 ? -10.773 -10.633 -21.969 1 76.12 269 GLY A C 1
ATOM 2117 O O . GLY A 1 269 ? -9.57 -10.484 -22.172 1 76.12 269 GLY A O 1
ATOM 2118 N N . GLN A 1 270 ? -11.305 -10.602 -20.828 1 79.81 270 GLN A N 1
ATOM 2119 C CA . GLN A 1 270 ? -10.5 -10.109 -19.719 1 79.81 270 GLN A CA 1
ATOM 2120 C C . GLN A 1 270 ? -9.836 -11.266 -18.969 1 79.81 270 GLN A C 1
ATOM 2122 O O . GLN A 1 270 ? -9.086 -11.047 -18.016 1 79.81 270 GLN A O 1
ATOM 2127 N N . ILE A 1 271 ? -10.039 -12.484 -19.422 1 84.81 271 ILE A N 1
ATOM 2128 C CA . ILE A 1 271 ? -9.414 -13.648 -18.812 1 84.81 271 ILE A CA 1
ATOM 2129 C C . ILE A 1 271 ? -7.973 -13.781 -19.297 1 84.81 271 ILE A C 1
ATOM 2131 O O . ILE A 1 271 ? -7.711 -13.711 -20.5 1 84.81 271 ILE A O 1
ATOM 2135 N N . SER A 1 272 ? -7.098 -13.836 -18.328 1 82.12 272 SER A N 1
ATOM 2136 C CA . SER A 1 272 ? -5.695 -14.055 -18.672 1 82.12 272 SER A CA 1
ATOM 2137 C C . SER A 1 272 ? -5.402 -15.531 -18.906 1 82.12 272 SER A C 1
ATOM 2139 O O . SER A 1 272 ? -5.805 -16.375 -18.109 1 82.12 272 SER A O 1
ATOM 2141 N N . PRO A 1 273 ? -4.742 -15.758 -19.938 1 81.62 273 PRO A N 1
ATOM 2142 C CA . PRO A 1 273 ? -4.422 -17.172 -20.203 1 81.62 273 PRO A CA 1
ATOM 2143 C C . PRO A 1 273 ? -3.422 -17.75 -19.219 1 81.62 273 PRO A C 1
ATOM 2145 O O . PRO A 1 273 ? -2.592 -17.016 -18.672 1 81.62 273 PRO A O 1
ATOM 2148 N N . PHE A 1 274 ? -3.652 -19.047 -18.969 1 82.06 274 PHE A N 1
ATOM 2149 C CA . PHE A 1 274 ? -2.695 -19.75 -18.125 1 82.06 274 PHE A CA 1
ATOM 2150 C C . PHE A 1 274 ? -1.343 -19.875 -18.812 1 82.06 274 PHE A C 1
ATOM 2152 O O . PHE A 1 274 ? -1.277 -20.109 -20.016 1 82.06 274 PHE A O 1
ATOM 2159 N N . GLU A 1 275 ? -0.273 -19.656 -18.078 1 74.25 275 GLU A N 1
ATOM 2160 C CA . GLU A 1 275 ? 1.058 -19.953 -18.594 1 74.25 275 GLU A CA 1
ATOM 2161 C C . GLU A 1 275 ? 1.392 -21.438 -18.438 1 74.25 275 GLU A C 1
ATOM 2163 O O . GLU A 1 275 ? 2.348 -21.797 -17.734 1 74.25 275 GLU A O 1
ATOM 2168 N N . TYR A 1 276 ? 0.389 -22.25 -18.891 1 77.56 276 TYR A N 1
ATOM 2169 C CA . TYR A 1 276 ? 0.499 -23.703 -18.812 1 77.56 276 TYR A CA 1
ATOM 2170 C C . TYR A 1 276 ? 0.339 -24.344 -20.188 1 77.56 276 TYR A C 1
ATOM 2172 O O . TYR A 1 276 ? -0.607 -24.047 -20.906 1 77.56 276 TYR A O 1
ATOM 2180 N N . ASN A 1 277 ? 1.328 -25.172 -20.547 1 70.62 277 ASN A N 1
ATOM 2181 C CA . ASN A 1 277 ? 1.29 -25.797 -21.875 1 70.62 277 ASN A CA 1
ATOM 2182 C C . ASN A 1 277 ? 1.022 -27.297 -21.781 1 70.62 277 ASN A C 1
ATOM 2184 O O . ASN A 1 277 ? 1.154 -28 -22.781 1 70.62 277 ASN A O 1
ATOM 2188 N N . GLY A 1 278 ? 0.626 -27.812 -20.609 1 76.31 278 GLY A N 1
ATOM 2189 C CA . GLY A 1 278 ? 0.418 -29.234 -20.484 1 76.31 278 GLY A CA 1
ATOM 2190 C C . GLY A 1 278 ? -1.033 -29.641 -20.641 1 76.31 278 GLY A C 1
ATOM 2191 O O . GLY A 1 278 ? -1.483 -30.609 -20.031 1 76.31 278 GLY A O 1
ATOM 2192 N N . TRP A 1 279 ? -1.672 -28.938 -21.5 1 87.62 279 TRP A N 1
ATOM 2193 C CA . TRP A 1 279 ? -3.072 -29.281 -21.734 1 87.62 279 TRP A CA 1
ATOM 2194 C C . TRP A 1 279 ? -3.193 -30.516 -22.609 1 87.62 279 TRP A C 1
ATOM 2196 O O . TRP A 1 279 ? -2.367 -30.734 -23.5 1 87.62 279 TRP A O 1
ATOM 2206 N N . PRO A 1 280 ? -4.18 -31.234 -22.344 1 87.75 280 PRO A N 1
ATOM 2207 C CA . PRO A 1 280 ? -4.344 -32.438 -23.156 1 87.75 280 PRO A CA 1
ATOM 2208 C C . PRO A 1 280 ? -4.527 -32.125 -24.641 1 87.75 280 PRO A C 1
ATOM 2210 O O . PRO A 1 280 ? -5.078 -31.094 -25 1 87.75 280 PRO A O 1
ATOM 2213 N N . GLU A 1 281 ? -4.117 -33.062 -25.469 1 89 281 GLU A N 1
ATOM 2214 C CA . GLU A 1 281 ? -4.266 -32.938 -26.922 1 89 281 GLU A CA 1
ATOM 2215 C C . GLU A 1 281 ? -5.734 -32.938 -27.328 1 89 281 GLU A C 1
ATOM 2217 O O . GLU A 1 281 ? -6.109 -32.281 -28.312 1 89 281 GLU A O 1
ATOM 2222 N N . SER A 1 282 ? -6.531 -33.625 -26.531 1 92.38 282 SER A N 1
ATOM 2223 C CA . SER A 1 282 ? -7.957 -33.688 -26.828 1 92.38 282 SER A CA 1
ATOM 2224 C C . SER A 1 282 ? -8.625 -32.312 -26.703 1 92.38 282 SER A C 1
ATOM 2226 O O . SER A 1 282 ? -9.719 -32.125 -27.219 1 92.38 282 SER A O 1
ATOM 2228 N N . CYS A 1 283 ? -7.957 -31.516 -26.078 1 92.69 283 CYS A N 1
ATOM 2229 C CA . CYS A 1 283 ? -8.477 -30.156 -25.938 1 92.69 283 CYS A CA 1
ATOM 2230 C C . CYS A 1 283 ? -7.773 -29.203 -26.891 1 92.69 283 CYS A C 1
ATOM 2232 O O . CYS A 1 283 ? -7.887 -27.984 -26.75 1 92.69 283 CYS A O 1
ATOM 2234 N N . GLY A 1 284 ? -7.039 -29.734 -27.797 1 91.06 284 GLY A N 1
ATOM 2235 C CA . GLY A 1 284 ? -6.367 -28.906 -28.797 1 91.06 284 GLY A CA 1
ATOM 2236 C C . GLY A 1 284 ? -5.148 -28.188 -28.266 1 91.06 284 GLY A C 1
ATOM 2237 O O . GLY A 1 284 ? -4.652 -27.25 -28.875 1 91.06 284 GLY A O 1
ATOM 2238 N N . GLY A 1 285 ? -4.762 -28.469 -27.094 1 87.88 285 GLY A N 1
ATOM 2239 C CA . GLY A 1 285 ? -3.617 -27.812 -26.5 1 87.88 285 GLY A CA 1
ATOM 2240 C C . GLY A 1 285 ? -3.992 -26.562 -25.719 1 87.88 285 GLY A C 1
ATOM 2241 O O . GLY A 1 285 ? -3.121 -25.781 -25.344 1 87.88 285 GLY A O 1
ATOM 2242 N N . TYR A 1 286 ? -5.289 -26.406 -25.625 1 90.31 286 TYR A N 1
ATOM 2243 C CA . TYR A 1 286 ? -5.77 -25.25 -24.891 1 90.31 286 TYR A CA 1
ATOM 2244 C C . TYR A 1 286 ? -6.484 -25.672 -23.609 1 90.31 286 TYR A C 1
ATOM 2246 O O . TYR A 1 286 ? -6.688 -26.859 -23.375 1 90.31 286 TYR A O 1
ATOM 2254 N N . ALA A 1 287 ? -6.738 -24.594 -22.812 1 90.94 287 ALA A N 1
ATOM 2255 C CA . ALA A 1 287 ? -7.461 -24.859 -21.578 1 90.94 287 ALA A CA 1
ATOM 2256 C C . ALA A 1 287 ? -8.867 -25.375 -21.859 1 90.94 287 ALA A C 1
ATOM 2258 O O . ALA A 1 287 ? -9.508 -24.953 -22.828 1 90.94 287 ALA A O 1
ATOM 2259 N N . PRO A 1 288 ? -9.289 -26.312 -21.047 1 89.62 288 PRO A N 1
ATOM 2260 C CA . PRO A 1 288 ? -10.641 -26.844 -21.234 1 89.62 288 PRO A CA 1
ATOM 2261 C C . PRO A 1 288 ? -11.719 -25.781 -21.031 1 89.62 288 PRO A C 1
ATOM 2263 O O . PRO A 1 288 ? -11.469 -24.75 -20.406 1 89.62 288 PRO A O 1
ATOM 2266 N N . PRO A 1 289 ? -12.883 -26 -21.547 1 86.88 289 PRO A N 1
ATOM 2267 C CA . PRO A 1 289 ? -13.961 -25.016 -21.438 1 86.88 289 PRO A CA 1
ATOM 2268 C C . PRO A 1 289 ? -14.422 -24.781 -20 1 86.88 289 PRO A C 1
ATOM 2270 O O . PRO A 1 289 ? -15.266 -23.906 -19.75 1 86.88 289 PRO A O 1
ATOM 2273 N N . LEU A 1 290 ? -13.836 -25.453 -19.094 1 87.25 290 LEU A N 1
ATOM 2274 C CA . LEU A 1 290 ? -14.156 -25.25 -17.688 1 87.25 290 LEU A CA 1
ATOM 2275 C C . LEU A 1 290 ? -13.789 -23.844 -17.234 1 87.25 290 LEU A C 1
ATOM 2277 O O . LEU A 1 290 ? -14.297 -23.359 -16.219 1 87.25 290 LEU A O 1
ATOM 2281 N N . ILE A 1 291 ? -12.922 -23.203 -17.969 1 88.12 291 ILE A N 1
ATOM 2282 C CA . ILE A 1 291 ? -12.461 -21.859 -17.609 1 88.12 291 ILE A CA 1
ATOM 2283 C C . ILE A 1 291 ? -13.625 -20.875 -17.703 1 88.12 291 ILE A C 1
ATOM 2285 O O . ILE A 1 291 ? -13.617 -19.828 -17.047 1 88.12 291 ILE A O 1
ATOM 2289 N N . TYR A 1 292 ? -14.656 -21.312 -18.453 1 85.56 292 TYR A N 1
ATOM 2290 C CA . TYR A 1 292 ? -15.781 -20.422 -18.672 1 85.56 292 TYR A CA 1
ATOM 2291 C C . TYR A 1 292 ? -16.984 -20.844 -17.828 1 85.56 292 TYR A C 1
ATOM 2293 O O . TYR A 1 292 ? -18.094 -20.344 -18.031 1 85.56 292 TYR A O 1
ATOM 2301 N N . CYS A 1 293 ? -16.703 -21.688 -16.891 1 81.06 293 CYS A N 1
ATOM 2302 C CA . CYS A 1 293 ? -17.797 -22.219 -16.078 1 81.06 293 CYS A CA 1
ATOM 2303 C C . CYS A 1 293 ? -18.328 -21.172 -15.109 1 81.06 293 CYS A C 1
ATOM 2305 O O . CYS A 1 293 ? -17.547 -20.422 -14.516 1 81.06 293 CYS A O 1
ATOM 2307 N N . THR A 1 294 ? -19.562 -20.969 -15.109 1 75.38 294 THR A N 1
ATOM 2308 C CA . THR A 1 294 ? -20.156 -20.078 -14.117 1 75.38 294 THR A CA 1
ATOM 2309 C C . THR A 1 294 ? -21.25 -20.781 -13.32 1 75.38 294 THR A C 1
ATOM 2311 O O . THR A 1 294 ? -22.016 -21.578 -13.875 1 75.38 294 THR A O 1
ATOM 2314 N N . ASP A 1 295 ? -21.109 -20.781 -12.023 1 67.38 295 ASP A N 1
ATOM 2315 C CA . ASP A 1 295 ? -22.203 -21.234 -11.164 1 67.38 295 ASP A CA 1
ATOM 2316 C C . ASP A 1 295 ? -23.188 -20.094 -10.875 1 67.38 295 ASP A C 1
ATOM 2318 O O . ASP A 1 295 ? -22.828 -19.125 -10.211 1 67.38 295 ASP A O 1
ATOM 2322 N N . PRO A 1 296 ? -24.344 -20.219 -11.453 1 65.56 296 PRO A N 1
ATOM 2323 C CA . PRO A 1 296 ? -25.297 -19.125 -11.273 1 65.56 296 PRO A CA 1
ATOM 2324 C C . PRO A 1 296 ? -25.594 -18.844 -9.797 1 65.56 296 PRO A C 1
ATOM 2326 O O . PRO A 1 296 ? -25.922 -17.719 -9.438 1 65.56 296 PRO A O 1
ATOM 2329 N N . THR A 1 297 ? -25.5 -19.891 -8.938 1 64.06 297 THR A N 1
ATOM 2330 C CA . THR A 1 297 ? -25.797 -19.703 -7.523 1 64.06 297 THR A CA 1
ATOM 2331 C C . THR A 1 297 ? -24.75 -18.812 -6.875 1 64.06 297 THR A C 1
ATOM 2333 O O . THR A 1 297 ? -25.078 -17.922 -6.082 1 64.06 297 THR A O 1
ATOM 2336 N N . VAL A 1 298 ? -23.547 -19.031 -7.273 1 65 298 VAL A N 1
ATOM 2337 C CA . VAL A 1 298 ? -22.453 -18.25 -6.695 1 65 298 VAL A CA 1
ATOM 2338 C C . VAL A 1 298 ? -22.484 -16.828 -7.254 1 65 298 VAL A C 1
ATOM 2340 O O . VAL A 1 298 ? -22.25 -15.867 -6.527 1 65 298 VAL A O 1
ATOM 2343 N N . GLU A 1 299 ? -22.938 -16.797 -8.422 1 67.06 299 GLU A N 1
ATOM 2344 C CA . GLU A 1 299 ? -23.031 -15.484 -9.055 1 67.06 299 GLU A CA 1
ATOM 2345 C C . GLU A 1 299 ? -24.094 -14.617 -8.375 1 67.06 299 GLU A C 1
ATOM 2347 O O . GLU A 1 299 ? -23.859 -13.43 -8.133 1 67.06 299 GLU A O 1
ATOM 2352 N N . SER A 1 300 ? -25.141 -15.258 -8.039 1 67.5 300 SER A N 1
ATOM 2353 C CA . SER A 1 300 ? -26.234 -14.516 -7.43 1 67.5 300 SER A CA 1
ATOM 2354 C C . SER A 1 300 ? -25.891 -14.102 -6.004 1 67.5 300 SER A C 1
ATOM 2356 O O . SER A 1 300 ? -26.266 -13.008 -5.566 1 67.5 300 SER A O 1
ATOM 2358 N N . SER A 1 301 ? -25.172 -14.891 -5.375 1 70.25 301 SER A N 1
ATOM 2359 C CA . SER A 1 301 ? -24.812 -14.586 -3.994 1 70.25 301 SER A CA 1
ATOM 2360 C C . SER A 1 301 ? -23.797 -13.445 -3.928 1 70.25 301 SER A C 1
ATOM 2362 O O . SER A 1 301 ? -23.828 -12.633 -2.998 1 70.25 301 SER A O 1
ATOM 2364 N N . LEU A 1 302 ? -23.016 -13.359 -4.934 1 70.69 302 LEU A N 1
ATOM 2365 C CA . LEU A 1 302 ? -22.016 -12.297 -4.969 1 70.69 302 LEU A CA 1
ATOM 2366 C C . LEU A 1 302 ? -22.641 -10.977 -5.426 1 70.69 302 LEU A C 1
ATOM 2368 O O . LEU A 1 302 ? -22.125 -9.906 -5.109 1 70.69 302 LEU A O 1
ATOM 2372 N N . ARG A 1 303 ? -23.812 -11.055 -5.961 1 73.5 303 ARG A N 1
ATOM 2373 C CA . ARG A 1 303 ? -24.453 -9.859 -6.516 1 73.5 303 ARG A CA 1
ATOM 2374 C C . ARG A 1 303 ? -25.297 -9.156 -5.465 1 73.5 303 ARG A C 1
ATOM 2376 O O . ARG A 1 303 ? -25.547 -7.957 -5.562 1 73.5 303 ARG A O 1
ATOM 2383 N N . LEU A 1 304 ? -25.656 -9.891 -4.445 1 75.44 304 LEU A N 1
ATOM 2384 C CA . LEU A 1 304 ? -26.562 -9.312 -3.469 1 75.44 304 LEU A CA 1
ATOM 2385 C C . LEU A 1 304 ? -25.906 -8.141 -2.738 1 75.44 304 LEU A C 1
ATOM 2387 O O . LEU A 1 304 ? -26.469 -7.051 -2.67 1 75.44 304 LEU A O 1
ATOM 2391 N N . PRO A 1 305 ? -24.734 -8.312 -2.246 1 74.56 305 PRO A N 1
ATOM 2392 C CA . PRO A 1 305 ? -24.094 -7.164 -1.604 1 74.56 305 PRO A CA 1
ATOM 2393 C C . PRO A 1 305 ? -23.844 -6.012 -2.572 1 74.56 305 PRO A C 1
ATOM 2395 O O . PRO A 1 305 ? -23.984 -4.844 -2.199 1 74.56 305 PRO A O 1
ATOM 2398 N N . LEU A 1 306 ? -23.562 -6.32 -3.717 1 76.19 306 LEU A N 1
ATOM 2399 C CA . LEU A 1 306 ? -23.312 -5.289 -4.723 1 76.19 306 LEU A CA 1
ATOM 2400 C C . LEU A 1 306 ? -24.594 -4.508 -5.012 1 76.19 306 LEU A C 1
ATOM 2402 O O . LEU A 1 306 ? -24.547 -3.285 -5.18 1 76.19 306 LEU A O 1
ATOM 2406 N N . LEU A 1 307 ? -25.656 -5.254 -4.977 1 77.5 307 LEU A N 1
ATOM 2407 C CA . LEU A 1 307 ? -26.938 -4.609 -5.234 1 77.5 307 LEU A CA 1
ATOM 2408 C C . LEU A 1 307 ? -27.328 -3.705 -4.074 1 77.5 307 LEU A C 1
ATOM 2410 O O . LEU A 1 307 ? -27.875 -2.619 -4.285 1 77.5 307 LEU A O 1
ATOM 2414 N N . LEU A 1 308 ? -27.047 -4.098 -2.951 1 78.81 308 LEU A N 1
ATOM 2415 C CA . LEU A 1 308 ? -27.344 -3.283 -1.78 1 78.81 308 LEU A CA 1
ATOM 2416 C C . LEU A 1 308 ? -26.516 -2.01 -1.771 1 78.81 308 LEU A C 1
ATOM 2418 O O . LEU A 1 308 ? -27.016 -0.935 -1.432 1 78.81 308 LEU A O 1
ATOM 2422 N N . PHE A 1 309 ? -25.312 -2.137 -2.182 1 80.06 309 PHE A N 1
ATOM 2423 C CA . PHE A 1 309 ? -24.438 -0.971 -2.258 1 80.06 309 PHE A CA 1
ATOM 2424 C C . PHE A 1 309 ? -24.891 -0.02 -3.357 1 80.06 309 PHE A C 1
ATOM 2426 O O . PHE A 1 309 ? -24.953 1.194 -3.15 1 80.06 309 PHE A O 1
ATOM 2433 N N . TRP A 1 310 ? -25.391 -0.597 -4.375 1 81.19 310 TRP A N 1
ATOM 2434 C CA . TRP A 1 310 ? -25.781 0.198 -5.539 1 81.19 310 TRP A CA 1
ATOM 2435 C C . TRP A 1 310 ? -27.125 0.872 -5.316 1 81.19 310 TRP A C 1
ATOM 2437 O O . TRP A 1 310 ? -27.312 2.041 -5.664 1 81.19 310 TRP A O 1
ATOM 2447 N N . GLU A 1 311 ? -27.953 0.191 -4.645 1 84.19 311 GLU A N 1
ATOM 2448 C CA . GLU A 1 311 ? -29.328 0.688 -4.602 1 84.19 311 GLU A CA 1
ATOM 2449 C C . GLU A 1 311 ? -29.594 1.476 -3.32 1 84.19 311 GLU A C 1
ATOM 2451 O O . GLU A 1 311 ? -30.469 2.35 -3.291 1 84.19 311 GLU A O 1
ATOM 2456 N N . VAL A 1 312 ? -28.859 1.212 -2.322 1 86.5 312 VAL A N 1
ATOM 2457 C CA . VAL A 1 312 ? -29.219 1.841 -1.053 1 86.5 312 VAL A CA 1
ATOM 2458 C C . VAL A 1 312 ? -28.078 2.746 -0.59 1 86.5 312 VAL A C 1
ATOM 2460 O O . VAL A 1 312 ? -28.266 3.955 -0.436 1 86.5 312 VAL A O 1
ATOM 2463 N N . LEU A 1 313 ? -26.906 2.234 -0.511 1 87.62 313 LEU A N 1
ATOM 2464 C CA . LEU A 1 313 ? -25.797 2.967 0.102 1 87.62 313 LEU A CA 1
ATOM 2465 C C . LEU A 1 313 ? -25.281 4.059 -0.83 1 87.62 313 LEU A C 1
ATOM 2467 O O . LEU A 1 313 ? -25 5.172 -0.388 1 87.62 313 LEU A O 1
ATOM 2471 N N . ASN A 1 314 ? -25.234 3.758 -2.061 1 89.5 314 ASN A N 1
ATOM 2472 C CA . ASN A 1 314 ? -24.688 4.727 -3.012 1 89.5 314 ASN A CA 1
ATOM 2473 C C . ASN A 1 314 ? -25.594 5.953 -3.127 1 89.5 314 ASN A C 1
ATOM 2475 O O . ASN A 1 314 ? -25.109 7.086 -3.055 1 89.5 314 ASN A O 1
ATOM 2479 N N . PRO A 1 315 ? -26.906 5.773 -3.25 1 90.94 315 PRO A N 1
ATOM 2480 C CA . PRO A 1 315 ? -27.75 6.961 -3.293 1 90.94 315 PRO A CA 1
ATOM 2481 C C . PRO A 1 315 ? -27.672 7.793 -2.012 1 90.94 315 PRO A C 1
ATOM 2483 O O . PRO A 1 315 ? -27.75 9.023 -2.062 1 90.94 315 PRO A O 1
ATOM 2486 N N . TYR A 1 316 ? -27.609 7.152 -0.918 1 92.38 316 TYR A N 1
ATOM 2487 C CA . TYR A 1 316 ? -27.422 7.879 0.333 1 92.38 316 TYR A CA 1
ATOM 2488 C C . TYR A 1 316 ? -26.156 8.711 0.299 1 92.38 316 TYR A C 1
ATOM 2490 O O . TYR A 1 316 ? -26.172 9.898 0.625 1 92.38 316 TYR A O 1
ATOM 2498 N N . CYS A 1 317 ? -25.016 8.125 -0.105 1 93 317 CYS A N 1
ATOM 2499 C CA . CYS A 1 317 ? -23.734 8.812 -0.153 1 93 317 CYS A CA 1
ATOM 2500 C C . CYS A 1 317 ? -23.766 9.961 -1.151 1 93 317 CYS A C 1
ATOM 2502 O O . CYS A 1 317 ? -23.266 11.047 -0.874 1 93 317 CYS A O 1
ATOM 2504 N N . LEU A 1 318 ? -24.469 9.75 -2.246 1 93.44 318 LEU A N 1
ATOM 2505 C CA . LEU A 1 318 ? -24.531 10.789 -3.273 1 93.44 318 LEU A CA 1
ATOM 2506 C C . LEU A 1 318 ? -25.406 11.953 -2.814 1 93.44 318 LEU A C 1
ATOM 2508 O O . LEU A 1 318 ? -25.109 13.109 -3.127 1 93.44 318 LEU A O 1
ATOM 2512 N N . THR A 1 319 ? -26.438 11.648 -2.078 1 94.06 319 THR A N 1
ATOM 2513 C CA . THR A 1 319 ? -27.281 12.711 -1.555 1 94.06 319 THR A CA 1
ATOM 2514 C C . THR A 1 319 ? -26.531 13.555 -0.532 1 94.06 319 THR A C 1
ATOM 2516 O O . THR A 1 319 ? -26.562 14.789 -0.591 1 94.06 319 THR A O 1
ATOM 2519 N N . VAL A 1 320 ? -25.875 12.875 0.354 1 93.94 320 VAL A N 1
ATOM 2520 C CA . VAL A 1 320 ? -25.109 13.594 1.363 1 93.94 320 VAL A CA 1
ATOM 2521 C C . VAL A 1 320 ? -23.984 14.367 0.695 1 93.94 320 VAL A C 1
ATOM 2523 O O . VAL A 1 320 ? -23.703 15.508 1.063 1 93.94 320 VAL A O 1
ATOM 2526 N N . PHE A 1 321 ? -23.359 13.75 -0.254 1 94.88 321 PHE A N 1
ATOM 2527 C CA . PHE A 1 321 ? -22.312 14.398 -1.031 1 94.88 321 PHE A CA 1
ATOM 2528 C C . PHE A 1 321 ? -22.828 15.648 -1.725 1 94.88 321 PHE A C 1
ATOM 2530 O O . PHE A 1 321 ? -22.203 16.703 -1.663 1 94.88 321 PHE A O 1
ATOM 2537 N N . GLY A 1 322 ? -24 15.516 -2.373 1 94.19 322 GLY A N 1
ATOM 2538 C CA . GLY A 1 322 ? -24.625 16.656 -3.016 1 94.19 322 GLY A CA 1
ATOM 2539 C C . GLY A 1 322 ? -24.922 17.797 -2.051 1 94.19 322 GLY A C 1
ATOM 2540 O O . GLY A 1 322 ? -24.688 18.953 -2.359 1 94.19 322 GLY A O 1
ATOM 2541 N N . LEU A 1 323 ? -25.406 17.438 -0.891 1 91.75 323 LEU A N 1
ATOM 2542 C CA . LEU A 1 323 ? -25.703 18.438 0.135 1 91.75 323 LEU A CA 1
ATOM 2543 C C . LEU A 1 323 ? -24.422 19.141 0.599 1 91.75 323 LEU A C 1
ATOM 2545 O O . LEU A 1 323 ? -24.406 20.359 0.786 1 91.75 323 LEU A O 1
ATOM 2549 N N . ASP A 1 324 ? -23.375 18.344 0.741 1 92.31 324 ASP A N 1
ATOM 2550 C CA . ASP A 1 324 ? -22.094 18.891 1.175 1 92.31 324 ASP A CA 1
ATOM 2551 C C . ASP A 1 324 ? -21.547 19.875 0.145 1 92.31 324 ASP A C 1
ATOM 2553 O O . ASP A 1 324 ? -21.047 20.953 0.504 1 92.31 324 ASP A O 1
ATOM 2557 N N . VAL A 1 325 ? -21.641 19.531 -1.038 1 92.88 325 VAL A N 1
ATOM 2558 C CA . VAL A 1 325 ? -21.125 20.391 -2.104 1 92.88 325 VAL A CA 1
ATOM 2559 C C . VAL A 1 325 ? -21.953 21.688 -2.172 1 92.88 325 VAL A C 1
ATOM 2561 O O . VAL A 1 325 ? -21.391 22.781 -2.281 1 92.88 325 VAL A O 1
ATOM 2564 N N . ILE A 1 326 ? -23.25 21.609 -2.008 1 90 326 ILE A N 1
ATOM 2565 C CA . ILE A 1 326 ? -24.125 22.781 -2.057 1 90 326 ILE A CA 1
ATOM 2566 C C . ILE A 1 326 ? -23.828 23.703 -0.877 1 90 326 ILE A C 1
ATOM 2568 O O . ILE A 1 326 ? -23.703 24.922 -1.047 1 90 326 ILE A O 1
ATOM 2572 N N . LEU A 1 327 ? -23.641 23.094 0.263 1 86.62 327 LEU A N 1
ATOM 2573 C CA . LEU A 1 327 ? -23.391 23.891 1.462 1 86.62 327 LEU A CA 1
ATOM 2574 C C . LEU A 1 327 ? -22.016 24.562 1.398 1 86.62 327 LEU A C 1
ATOM 2576 O O . LEU A 1 327 ? -21.844 25.656 1.918 1 86.62 327 LEU A O 1
ATOM 2580 N N . TRP A 1 328 ? -21.078 23.922 0.786 1 87.25 328 TRP A N 1
ATOM 2581 C CA . TRP A 1 328 ? -19.734 24.484 0.673 1 87.25 328 TRP A CA 1
ATOM 2582 C C . TRP A 1 328 ? -19.703 25.609 -0.352 1 87.25 328 TRP A C 1
ATOM 2584 O O . TRP A 1 328 ? -19.016 26.625 -0.149 1 87.25 328 TRP A O 1
ATOM 2594 N N . VAL A 1 329 ? -20.453 25.484 -1.405 1 85.69 329 VAL A N 1
ATOM 2595 C CA . VAL A 1 329 ? -20.422 26.453 -2.494 1 85.69 329 VAL A CA 1
ATOM 2596 C C . VAL A 1 329 ? -21.344 27.625 -2.16 1 85.69 329 VAL A C 1
ATOM 2598 O O . VAL A 1 329 ? -21.141 28.75 -2.645 1 85.69 329 VAL A O 1
ATOM 2601 N N . TRP A 1 330 ? -22.266 27.453 -1.342 1 81.38 330 TRP A N 1
ATOM 2602 C CA . TRP A 1 330 ? -23.312 28.422 -1.056 1 81.38 330 TRP A CA 1
ATOM 2603 C C . TRP A 1 330 ? -22.734 29.75 -0.575 1 81.38 330 TRP A C 1
ATOM 2605 O O . TRP A 1 330 ? -23.078 30.812 -1.088 1 81.38 330 TRP A O 1
ATOM 2615 N N . PRO A 1 331 ? -21.766 29.641 0.385 1 77.12 331 PRO A N 1
ATOM 2616 C CA . PRO A 1 331 ? -21.219 30.922 0.84 1 77.12 331 PRO A CA 1
ATOM 2617 C C . PRO A 1 331 ? -20.469 31.672 -0.26 1 77.12 331 PRO A C 1
ATOM 2619 O O . PRO A 1 331 ? -20.469 32.906 -0.29 1 77.12 331 PRO A O 1
ATOM 2622 N N . TYR A 1 332 ? -19.938 30.938 -1.109 1 74.25 332 TYR A N 1
ATOM 2623 C CA . TYR A 1 332 ? -19.203 31.562 -2.209 1 74.25 332 TYR A CA 1
ATOM 2624 C C . TYR A 1 332 ? -20.172 32.188 -3.219 1 74.25 332 TYR A C 1
ATOM 2626 O O . TYR A 1 332 ? -19.922 33.281 -3.738 1 74.25 332 TYR A O 1
ATOM 2634 N N . VAL A 1 333 ? -21.281 31.562 -3.42 1 69.19 333 VAL A N 1
ATOM 2635 C CA . VAL A 1 333 ? -22.281 32.031 -4.367 1 69.19 333 VAL A CA 1
ATOM 2636 C C . VAL A 1 333 ? -22.984 33.281 -3.803 1 69.19 333 VAL A C 1
ATOM 2638 O O . VAL A 1 333 ? -23.234 34.25 -4.531 1 69.19 333 VAL A O 1
ATOM 2641 N N . VAL A 1 334 ? -23.25 33.219 -2.594 1 67.5 334 VAL A N 1
ATOM 2642 C CA . VAL A 1 334 ? -23.906 34.344 -1.958 1 67.5 334 VAL A CA 1
ATOM 2643 C C . VAL A 1 334 ? -23 35.562 -2 1 67.5 334 VAL A C 1
ATOM 2645 O O . VAL A 1 334 ? -23.453 36.688 -2.213 1 67.5 334 VAL A O 1
ATOM 2648 N N . ARG A 1 335 ? -21.719 35.281 -1.869 1 63.97 335 ARG A N 1
ATOM 2649 C CA . ARG A 1 335 ? -20.766 36.375 -1.905 1 63.97 335 ARG A CA 1
ATOM 2650 C C . ARG A 1 335 ? -20.656 36.969 -3.311 1 63.97 335 ARG A C 1
ATOM 2652 O O . ARG A 1 335 ? -20.531 38.188 -3.475 1 63.97 335 ARG A O 1
ATOM 2659 N N . ILE A 1 336 ? -20.719 36.031 -4.156 1 63.53 336 ILE A N 1
ATOM 2660 C CA . ILE A 1 336 ? -20.578 36.5 -5.535 1 63.53 336 ILE A CA 1
ATOM 2661 C C . ILE A 1 336 ? -21.875 37.188 -5.988 1 63.53 336 ILE A C 1
ATOM 2663 O O . ILE A 1 336 ? -21.828 38.188 -6.684 1 63.53 336 ILE A O 1
ATOM 2667 N N . VAL A 1 337 ? -22.953 36.375 -5.676 1 62.09 337 VAL A N 1
ATOM 2668 C CA . VAL A 1 337 ? -24.219 36.938 -6.098 1 62.09 337 VAL A CA 1
ATOM 2669 C C . VAL A 1 337 ? -24.641 38.062 -5.148 1 62.09 337 VAL A C 1
ATOM 2671 O O . VAL A 1 337 ? -24.719 37.844 -3.934 1 62.09 337 VAL A O 1
ATOM 2674 N N . ASP A 1 338 ? -23.953 38.969 -4.949 1 57.06 338 ASP A N 1
ATOM 2675 C CA . ASP A 1 338 ? -24.406 40.094 -4.121 1 57.06 338 ASP A CA 1
ATOM 2676 C C . ASP A 1 338 ? -25.906 39.969 -3.84 1 57.06 338 ASP A C 1
ATOM 2678 O O . ASP A 1 338 ? -26.719 40.625 -4.508 1 57.06 338 ASP A O 1
ATOM 2682 N N . VAL A 1 339 ? -26.188 38.812 -3.236 1 53.53 339 VAL A N 1
ATOM 2683 C CA . VAL A 1 339 ? -27.594 38.531 -2.939 1 53.53 339 VAL A CA 1
ATOM 2684 C C . VAL A 1 339 ? -28.281 39.75 -2.363 1 53.53 339 VAL A C 1
ATOM 2686 O O . VAL A 1 339 ? -29.453 40 -2.664 1 53.53 339 VAL A O 1
ATOM 2689 N N . GLU A 1 340 ? -27.516 40.375 -1.53 1 55.03 340 GLU A N 1
ATOM 2690 C CA . GLU A 1 340 ? -28.109 41.625 -1.01 1 55.03 340 GLU A CA 1
ATOM 2691 C C . GLU A 1 340 ? -28.484 42.562 -2.139 1 55.03 340 GLU A C 1
ATOM 2693 O O . GLU A 1 340 ? -29.547 43.188 -2.105 1 55.03 340 GLU A O 1
ATOM 2698 N N . LYS A 1 341 ? -27.578 42.594 -3.078 1 58.19 341 LYS A N 1
ATOM 2699 C CA . LYS A 1 341 ? -27.891 43.531 -4.156 1 58.19 341 LYS A CA 1
ATOM 2700 C C . LYS A 1 341 ? -29.016 43 -5.039 1 58.19 341 LYS A C 1
ATOM 2702 O O . LYS A 1 341 ? -29.891 43.781 -5.457 1 58.19 341 LYS A O 1
ATOM 2707 N N . ILE A 1 342 ? -28.922 41.656 -5.207 1 56.78 342 ILE A N 1
ATOM 2708 C CA . ILE A 1 342 ? -29.953 41.125 -6.062 1 56.78 342 ILE A CA 1
ATOM 2709 C C . ILE A 1 342 ? -31.297 41.156 -5.332 1 56.78 342 ILE A C 1
ATOM 2711 O O . ILE A 1 342 ? -32.344 41.438 -5.934 1 56.78 342 ILE A O 1
ATOM 2715 N N . CYS A 1 343 ? -31.172 40.75 -4.086 1 53.97 343 CYS A N 1
ATOM 2716 C CA . CYS A 1 343 ? -32.375 40.844 -3.275 1 53.97 343 CYS A CA 1
ATOM 2717 C C . CYS A 1 343 ? -32.906 42.281 -3.234 1 53.97 343 CYS A C 1
ATOM 2719 O O . CYS A 1 343 ? -34.094 42.5 -3.332 1 53.97 343 CYS A O 1
ATOM 2721 N N . GLN A 1 344 ? -31.922 43.156 -3.115 1 56.97 344 GLN A N 1
ATOM 2722 C CA . GLN A 1 344 ? -32.312 44.562 -3.125 1 56.97 344 GLN A CA 1
ATOM 2723 C C . GLN A 1 344 ? -32.906 44.938 -4.48 1 56.97 344 GLN A C 1
ATOM 2725 O O . GLN A 1 344 ? -33.906 45.656 -4.547 1 56.97 344 GLN A O 1
ATOM 2730 N N . LYS A 1 345 ? -32.156 44.469 -5.406 1 56.59 345 LYS A N 1
ATOM 2731 C CA . LYS A 1 345 ? -32.625 44.875 -6.738 1 56.59 345 LYS A CA 1
ATOM 2732 C C . LYS A 1 345 ? -33.938 44.219 -7.082 1 56.59 345 LYS A C 1
ATOM 2734 O O . LYS A 1 345 ? -34.844 44.812 -7.676 1 56.59 345 LYS A O 1
ATOM 2739 N N . THR A 1 346 ? -33.906 42.938 -6.82 1 54.66 346 THR A N 1
ATOM 2740 C CA . THR A 1 346 ? -35.156 42.219 -7.105 1 54.66 346 THR A CA 1
ATOM 2741 C C . THR A 1 346 ? -36.281 42.75 -6.242 1 54.66 346 THR A C 1
ATOM 2743 O O . THR A 1 346 ? -37.438 42.875 -6.711 1 54.66 346 THR A O 1
ATOM 2746 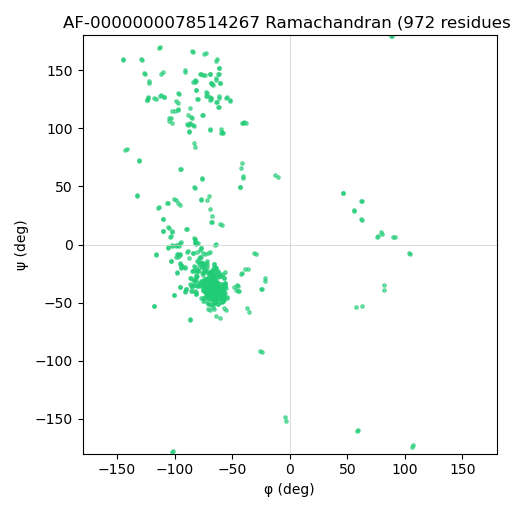N N . CYS A 1 347 ? -35.875 42.938 -4.961 1 52.97 347 CYS A N 1
ATOM 2747 C CA . CYS A 1 347 ? -36.875 43.594 -4.102 1 52.97 347 CYS A CA 1
ATOM 2748 C C . CYS A 1 347 ? -37.25 44.969 -4.629 1 52.97 347 CYS A C 1
ATOM 2750 O O . CYS A 1 347 ? -38.406 45.375 -4.547 1 52.97 347 CYS A O 1
ATOM 2752 N N . ALA A 1 348 ? -36.156 45.625 -5.016 1 55.22 348 ALA A N 1
ATOM 2753 C CA . ALA A 1 348 ? -36.438 46.938 -5.602 1 55.22 348 ALA A CA 1
ATOM 2754 C C . ALA A 1 348 ? -37.344 46.781 -6.836 1 55.22 348 ALA A C 1
ATOM 2756 O O . ALA A 1 348 ? -38.188 47.656 -7.102 1 55.22 348 ALA A O 1
ATOM 2757 N N . ARG A 1 349 ? -36.938 45.812 -7.621 1 50.28 349 ARG A N 1
ATOM 2758 C CA . ARG A 1 349 ? -37.719 45.656 -8.844 1 50.28 349 ARG A CA 1
ATOM 2759 C C . ARG A 1 349 ? -39.094 45.094 -8.539 1 50.28 349 ARG A C 1
ATOM 2761 O O . ARG A 1 349 ? -40.094 45.469 -9.203 1 50.28 349 ARG A O 1
ATOM 2768 N N . LEU A 1 350 ? -38.969 43.969 -7.875 1 49 350 LEU A N 1
ATOM 2769 C CA . LEU A 1 350 ? -40.25 43.375 -7.664 1 49 350 LEU A CA 1
ATOM 2770 C C . LEU A 1 350 ? -41.125 44.188 -6.711 1 49 350 LEU A C 1
ATOM 2772 O O . LEU A 1 350 ? -42.312 43.938 -6.543 1 49 350 LEU A O 1
ATOM 2776 N N . GLY A 1 351 ? -41 45.562 -6.473 1 45.03 351 GLY A N 1
ATOM 2777 C CA . GLY A 1 351 ? -41.781 46.562 -5.789 1 45.03 351 GLY A CA 1
ATOM 2778 C C . GLY A 1 351 ? -41.938 46.312 -4.301 1 45.03 351 GLY A C 1
ATOM 2779 O O . GLY A 1 351 ? -42.188 47.25 -3.525 1 45.03 351 GLY A O 1
ATOM 2780 N N . PRO A 1 352 ? -42.406 45.094 -3.818 1 47.03 352 PRO A N 1
ATOM 2781 C CA . PRO A 1 352 ? -42.906 45.188 -2.449 1 47.03 352 PRO A CA 1
ATOM 2782 C C . PRO A 1 352 ? -41.812 45.438 -1.422 1 47.03 352 PRO A C 1
ATOM 2784 O O . PRO A 1 352 ? -40.781 44.719 -1.402 1 47.03 352 PRO A O 1
ATOM 2787 N N . ARG A 1 353 ? -41.5 46.562 -0.92 1 47.06 353 ARG A N 1
ATOM 2788 C CA . ARG A 1 353 ? -40.75 47.25 0.143 1 47.06 353 ARG A CA 1
ATOM 2789 C C . ARG A 1 353 ? -40.562 46.312 1.336 1 47.06 353 ARG A C 1
ATOM 2791 O O . ARG A 1 353 ? -39.625 46.469 2.102 1 47.06 353 ARG A O 1
ATOM 2798 N N . ASP A 1 354 ? -41.562 45.469 1.713 1 48.91 354 ASP A N 1
ATOM 2799 C CA . ASP A 1 354 ? -41.656 44.781 2.988 1 48.91 354 ASP A CA 1
ATOM 2800 C C . ASP A 1 354 ? -40.969 43.406 2.912 1 48.91 354 ASP A C 1
ATOM 2802 O O . ASP A 1 354 ? -41.188 42.531 3.762 1 48.91 354 ASP A O 1
ATOM 2806 N N . PHE A 1 355 ? -40.25 43.125 1.976 1 51.09 355 PHE A N 1
ATOM 2807 C CA . PHE A 1 355 ? -39.719 41.75 1.794 1 51.09 355 PHE A CA 1
ATOM 2808 C C . PHE A 1 355 ? -38.719 41.438 2.881 1 51.09 355 PHE A C 1
ATOM 2810 O O . PHE A 1 355 ? -38.75 40.344 3.449 1 51.09 355 PHE A O 1
ATOM 2817 N N . PRO A 1 356 ? -37.75 42.312 3.055 1 53.12 356 PRO A N 1
ATOM 2818 C CA . PRO A 1 356 ? -36.875 41.969 4.176 1 53.12 356 PRO A CA 1
ATOM 2819 C C . PRO A 1 356 ? -37.625 41.812 5.496 1 53.12 356 PRO A C 1
ATOM 2821 O O . PRO A 1 356 ? -37.25 41 6.332 1 53.12 356 PRO A O 1
ATOM 2824 N N . SER A 1 357 ? -38.688 42.656 5.641 1 56.72 357 SER A N 1
ATOM 2825 C CA . SER A 1 357 ? -39.5 42.531 6.844 1 56.72 357 SER A CA 1
ATOM 2826 C C . SER A 1 357 ? -40.25 41.219 6.859 1 56.72 357 SER A C 1
ATOM 2828 O O . SER A 1 357 ? -40.438 40.594 7.918 1 56.72 357 SER A O 1
ATOM 2830 N N . LYS A 1 358 ? -40.656 40.75 5.684 1 56.56 358 LYS A N 1
ATOM 2831 C CA . LYS A 1 358 ? -41.375 39.469 5.637 1 56.56 358 LYS A CA 1
ATOM 2832 C C . LYS A 1 358 ? -40.406 38.312 5.883 1 56.56 358 LYS A C 1
ATOM 2834 O O . LYS A 1 358 ? -40.781 37.344 6.551 1 56.56 358 LYS A O 1
ATOM 2839 N N . ILE A 1 359 ? -39.219 38.375 5.355 1 57.34 359 ILE A N 1
ATOM 2840 C CA . ILE A 1 359 ? -38.219 37.344 5.617 1 57.34 359 ILE A CA 1
ATOM 2841 C C . ILE A 1 359 ? -37.875 37.312 7.105 1 57.34 359 ILE A C 1
ATOM 2843 O O . ILE A 1 359 ? -37.75 36.25 7.711 1 57.34 359 ILE A O 1
ATOM 2847 N N . ARG A 1 360 ? -37.75 38.531 7.637 1 56.56 360 ARG A N 1
ATOM 2848 C CA . ARG A 1 360 ? -37.5 38.625 9.07 1 56.56 360 ARG A CA 1
ATOM 2849 C C . ARG A 1 360 ? -38.688 38.125 9.875 1 56.56 360 ARG A C 1
ATOM 2851 O O . ARG A 1 360 ? -38.531 37.469 10.906 1 56.56 360 ARG A O 1
ATOM 2858 N N . ARG A 1 361 ? -39.844 38.5 9.367 1 59.69 361 ARG A N 1
ATOM 2859 C CA . ARG A 1 361 ? -41.062 38 10.023 1 59.69 361 ARG A CA 1
ATOM 2860 C C . ARG A 1 361 ? -41.188 36.5 9.852 1 59.69 361 ARG A C 1
ATOM 2862 O O . ARG A 1 361 ? -41.625 35.812 10.773 1 59.69 361 ARG A O 1
ATOM 2869 N N . LEU A 1 362 ? -40.906 36.062 8.664 1 58.44 362 LEU A N 1
ATOM 2870 C CA . LEU A 1 362 ? -40.938 34.625 8.422 1 58.44 362 LEU A CA 1
ATOM 2871 C C . LEU A 1 362 ? -39.906 33.906 9.258 1 58.44 362 LEU A C 1
ATOM 2873 O O . LEU A 1 362 ? -40.156 32.812 9.797 1 58.44 362 LEU A O 1
ATOM 2877 N N . LEU A 1 363 ? -38.688 34.5 9.328 1 59.69 363 LEU A N 1
ATOM 2878 C CA . LEU A 1 363 ? -37.656 33.938 10.156 1 59.69 363 LEU A CA 1
ATOM 2879 C C . LEU A 1 363 ? -38 34.031 11.633 1 59.69 363 LEU A C 1
ATOM 2881 O O . LEU A 1 363 ? -37.625 33.156 12.414 1 59.69 363 LEU A O 1
ATOM 2885 N N . ALA A 1 364 ? -38.812 35.062 11.969 1 58.5 364 ALA A N 1
ATOM 2886 C CA . ALA A 1 364 ? -39.312 35.219 13.328 1 58.5 364 ALA A CA 1
ATOM 2887 C C . ALA A 1 364 ? -40.531 34.375 13.57 1 58.5 364 ALA A C 1
ATOM 2889 O O . ALA A 1 364 ? -40.938 34.156 14.711 1 58.5 364 ALA A O 1
ATOM 2890 N N . SER A 1 365 ? -41.219 34 12.539 1 58.41 365 SER A N 1
ATOM 2891 C CA . SER A 1 365 ? -42.406 33.156 12.703 1 58.41 365 SER A CA 1
ATOM 2892 C C . SER A 1 365 ? -42 31.734 13.062 1 58.41 365 SER A C 1
ATOM 2894 O O . SER A 1 365 ? -40.844 31.359 13.008 1 58.41 365 SER A O 1
ATOM 2896 N N . THR A 1 366 ? -43.094 30.938 13.578 1 61.5 366 THR A N 1
ATOM 2897 C CA . THR A 1 366 ? -42.938 29.531 13.969 1 61.5 366 THR A CA 1
ATOM 2898 C C . THR A 1 366 ? -42.156 28.75 12.914 1 61.5 366 THR A C 1
ATOM 2900 O O . THR A 1 366 ? -41.406 27.844 13.242 1 61.5 366 THR A O 1
ATOM 2903 N N . TRP A 1 367 ? -42.406 29.156 11.711 1 59.88 367 TRP A N 1
ATOM 2904 C CA . TRP A 1 367 ? -41.719 28.516 10.602 1 59.88 367 TRP A CA 1
ATOM 2905 C C . TRP A 1 367 ? -40.25 28.875 10.586 1 59.88 367 TRP A C 1
ATOM 2907 O O . TRP A 1 367 ? -39.375 28.047 10.25 1 59.88 367 TRP A O 1
ATOM 2917 N N . GLY A 1 368 ? -39.938 30.109 10.945 1 58.59 368 GLY A N 1
ATOM 2918 C CA . GLY A 1 368 ? -38.562 30.531 11.07 1 58.59 368 GLY A CA 1
ATOM 2919 C C . GLY A 1 368 ? -37.781 29.75 12.117 1 58.59 368 GLY A C 1
ATOM 2920 O O . GLY A 1 368 ? -36.625 29.438 11.922 1 58.59 368 GLY A O 1
ATOM 2921 N N . GLU A 1 369 ? -38.531 29.609 13.219 1 62.75 369 GLU A N 1
ATOM 2922 C CA . GLU A 1 369 ? -37.938 28.766 14.242 1 62.75 369 GLU A CA 1
ATOM 2923 C C . GLU A 1 369 ? -37.656 27.359 13.719 1 62.75 369 GLU A C 1
ATOM 2925 O O . GLU A 1 369 ? -36.625 26.766 14.047 1 62.75 369 GLU A O 1
ATOM 2930 N N . TRP A 1 370 ? -38.625 26.938 12.898 1 62.28 370 TRP A N 1
ATOM 2931 C CA . TRP A 1 370 ? -38.438 25.625 12.289 1 62.28 370 TRP A CA 1
ATOM 2932 C C . TRP A 1 370 ? -37.25 25.641 11.312 1 62.28 370 TRP A C 1
ATOM 2934 O O . TRP A 1 370 ? -36.469 24.688 11.25 1 62.28 370 TRP A O 1
ATOM 2944 N N . LEU A 1 371 ? -37.125 26.719 10.641 1 64.5 371 LEU A N 1
ATOM 2945 C CA . LEU A 1 371 ? -36 26.844 9.695 1 64.5 371 LEU A CA 1
ATOM 2946 C C . LEU A 1 371 ? -34.656 26.844 10.422 1 64.5 371 LEU A C 1
ATOM 2948 O O . LEU A 1 371 ? -33.688 26.312 9.914 1 64.5 371 LEU A O 1
ATOM 2952 N N . LYS A 1 372 ? -34.781 27.484 11.648 1 66.31 372 LYS A N 1
ATOM 2953 C CA . LYS A 1 372 ? -33.562 27.5 12.438 1 66.31 372 LYS A CA 1
ATOM 2954 C C . LYS A 1 372 ? -33.219 26.094 12.922 1 66.31 372 LYS A C 1
ATOM 2956 O O . LYS A 1 372 ? -32.031 25.781 13.156 1 66.31 372 LYS A O 1
ATOM 2961 N N . ARG A 1 373 ? -34.25 25.281 13.023 1 73.25 373 ARG A N 1
ATOM 2962 C CA . ARG A 1 373 ? -34.031 23.922 13.5 1 73.25 373 ARG A CA 1
ATOM 2963 C C . ARG A 1 373 ? -33.719 22.969 12.344 1 73.25 373 ARG A C 1
ATOM 2965 O O . ARG A 1 373 ? -33.281 21.844 12.562 1 73.25 373 ARG A O 1
ATOM 2972 N N . LEU A 1 374 ? -33.812 23.422 11.125 1 76.81 374 LEU A N 1
ATOM 2973 C CA . LEU A 1 374 ? -33.688 22.594 9.938 1 76.81 374 LEU A CA 1
ATOM 2974 C C . LEU A 1 374 ? -32.281 22.047 9.789 1 76.81 374 LEU A C 1
ATOM 2976 O O . LEU A 1 374 ? -32.094 20.859 9.531 1 76.81 374 LEU A O 1
ATOM 2980 N N . PRO A 1 375 ? -31.328 22.922 10.008 1 80.25 375 PRO A N 1
ATOM 2981 C CA . PRO A 1 375 ? -29.984 22.359 9.883 1 80.25 375 PRO A CA 1
ATOM 2982 C C . PRO A 1 375 ? -29.688 21.281 10.938 1 80.25 375 PRO A C 1
ATOM 2984 O O . PRO A 1 375 ? -28.984 20.312 10.648 1 80.25 375 PRO A O 1
ATOM 2987 N N . SER A 1 376 ? -30.266 21.469 12.039 1 82.56 376 SER A N 1
ATOM 2988 C CA . SER A 1 376 ? -30.062 20.484 13.094 1 82.56 376 SER A CA 1
ATOM 2989 C C . SER A 1 376 ? -30.781 19.172 12.781 1 82.56 376 SER A C 1
ATOM 2991 O O . SER A 1 376 ? -30.266 18.094 13.047 1 82.56 376 SER A O 1
ATOM 2993 N N . LEU A 1 377 ? -31.953 19.328 12.258 1 85.56 377 LEU A N 1
ATOM 2994 C CA . LEU A 1 377 ? -32.719 18.156 11.867 1 85.56 377 LEU A CA 1
ATOM 2995 C C . LEU A 1 377 ? -32.031 17.422 10.711 1 85.56 377 LEU A C 1
ATOM 2997 O O . LEU A 1 377 ? -32 16.203 10.672 1 85.56 377 LEU A O 1
ATOM 3001 N N . LEU A 1 378 ? -31.547 18.172 9.812 1 86.94 378 LEU A N 1
ATOM 3002 C CA . LEU A 1 378 ? -30.828 17.594 8.695 1 86.94 378 LEU A CA 1
ATOM 3003 C C . LEU A 1 378 ? -29.594 16.828 9.172 1 86.94 378 LEU A C 1
ATOM 3005 O O . LEU A 1 378 ? -29.328 15.719 8.719 1 86.94 378 LEU A O 1
ATOM 3009 N N . THR A 1 379 ? -28.875 17.422 10.078 1 87.44 379 THR A N 1
ATOM 3010 C CA . THR A 1 379 ? -27.703 16.766 10.633 1 87.44 379 THR A CA 1
ATOM 3011 C C . THR A 1 379 ? -28.094 15.484 11.367 1 87.44 379 THR A C 1
ATOM 3013 O O . THR A 1 379 ? -27.406 14.469 11.25 1 87.44 379 THR A O 1
ATOM 3016 N N . PHE A 1 380 ? -29.172 15.562 12.008 1 88.31 380 PHE A N 1
ATOM 3017 C CA . PHE A 1 380 ? -29.656 14.383 12.711 1 88.31 380 PHE A CA 1
ATOM 3018 C C . PHE A 1 380 ? -30.031 13.281 11.727 1 88.31 380 PHE A C 1
ATOM 3020 O O . PHE A 1 380 ? -29.672 12.117 11.938 1 88.31 380 PHE A O 1
ATOM 3027 N N . CYS A 1 381 ? -30.688 13.664 10.734 1 89.44 381 CYS A N 1
ATOM 3028 C CA . CYS A 1 381 ? -31.094 12.688 9.727 1 89.44 381 CYS A CA 1
ATOM 3029 C C . CYS A 1 381 ? -29.875 12.078 9.047 1 89.44 381 CYS A C 1
ATOM 3031 O O . CYS A 1 381 ? -29.812 10.859 8.859 1 89.44 381 CYS A O 1
ATOM 3033 N N . VAL A 1 382 ? -28.938 12.883 8.664 1 90.69 382 VAL A N 1
ATOM 3034 C CA . VAL A 1 382 ? -27.734 12.414 8 1 90.69 382 VAL A CA 1
ATOM 3035 C C . VAL A 1 382 ? -26.969 11.461 8.922 1 90.69 382 VAL A C 1
ATOM 3037 O O . VAL A 1 382 ? -26.531 10.391 8.492 1 90.69 382 VAL A O 1
ATOM 3040 N N . GLU A 1 383 ? -26.891 11.766 10.164 1 91.56 383 GLU A N 1
ATOM 3041 C CA . GLU A 1 383 ? -26.125 10.953 11.109 1 91.56 383 GLU A CA 1
ATOM 3042 C C . GLU A 1 383 ? -26.859 9.664 11.453 1 91.56 383 GLU A C 1
ATOM 3044 O O . GLU A 1 383 ? -26.234 8.625 11.656 1 91.56 383 GLU A O 1
ATOM 3049 N N . ALA A 1 384 ? -28.156 9.719 11.523 1 91.88 384 ALA A N 1
ATOM 3050 C CA . ALA A 1 384 ? -28.953 8.516 11.758 1 91.88 384 ALA A CA 1
ATOM 3051 C C . ALA A 1 384 ? -28.828 7.547 10.594 1 91.88 384 ALA A C 1
ATOM 3053 O O . ALA A 1 384 ? -28.656 6.34 10.789 1 91.88 384 ALA A O 1
ATOM 3054 N N . LEU A 1 385 ? -28.922 8.117 9.477 1 92.31 385 LEU A N 1
ATOM 3055 C CA . LEU A 1 385 ? -28.781 7.297 8.281 1 92.31 385 LEU A CA 1
ATOM 3056 C C . LEU A 1 385 ? -27.359 6.766 8.156 1 92.31 385 LEU A C 1
ATOM 3058 O O . LEU A 1 385 ? -27.156 5.664 7.645 1 92.31 385 LEU A O 1
ATOM 3062 N N . PHE A 1 386 ? -26.438 7.547 8.617 1 92.38 386 PHE A N 1
ATOM 3063 C CA . PHE A 1 386 ? -25.047 7.094 8.641 1 92.38 386 PHE A CA 1
ATOM 3064 C C . PHE A 1 386 ? -24.906 5.844 9.5 1 92.38 386 PHE A C 1
ATOM 3066 O O . PHE A 1 386 ? -24.234 4.887 9.109 1 92.38 386 PHE A O 1
ATOM 3073 N N . LEU A 1 387 ? -25.547 5.824 10.656 1 93.25 387 LEU A N 1
ATOM 3074 C CA . LEU A 1 387 ? -25.484 4.664 11.539 1 93.25 387 LEU A CA 1
ATOM 3075 C C . LEU A 1 387 ? -26.125 3.445 10.875 1 93.25 387 LEU A C 1
ATOM 3077 O O . LEU A 1 387 ? -25.578 2.338 10.969 1 93.25 387 LEU A O 1
ATOM 3081 N N . ALA A 1 388 ? -27.156 3.686 10.18 1 92.19 388 ALA A N 1
ATOM 3082 C CA . ALA A 1 388 ? -27.812 2.604 9.445 1 92.19 388 ALA A CA 1
ATOM 3083 C C . ALA A 1 388 ? -26.922 2.094 8.32 1 92.19 388 ALA A C 1
ATOM 3085 O O . ALA A 1 388 ? -26.844 0.887 8.078 1 92.19 388 ALA A O 1
ATOM 3086 N N . ALA A 1 389 ? -26.281 2.998 7.672 1 90.81 389 ALA A N 1
ATOM 3087 C CA . ALA A 1 389 ? -25.406 2.639 6.566 1 90.81 389 ALA A CA 1
ATOM 3088 C C . ALA A 1 389 ? -24.203 1.84 7.062 1 90.81 389 ALA A C 1
ATOM 3090 O O . ALA A 1 389 ? -23.766 0.884 6.414 1 90.81 389 ALA A O 1
ATOM 3091 N N . VAL A 1 390 ? -23.656 2.229 8.203 1 90.62 390 VAL A N 1
ATOM 3092 C CA . VAL A 1 390 ? -22.547 1.504 8.805 1 90.62 390 VAL A CA 1
ATOM 3093 C C . VAL A 1 390 ? -22.969 0.079 9.141 1 90.62 390 VAL A C 1
ATOM 3095 O O . VAL A 1 390 ? -22.234 -0.877 8.891 1 90.62 390 VAL A O 1
ATOM 3098 N N . PHE A 1 391 ? -24.141 0.014 9.656 1 90.81 391 PHE A N 1
ATOM 3099 C CA . PHE A 1 391 ? -24.672 -1.298 10.008 1 90.81 391 PHE A CA 1
ATOM 3100 C C . PHE A 1 391 ? -24.844 -2.16 8.758 1 90.81 391 PHE A C 1
ATOM 3102 O O . PHE A 1 391 ? -24.469 -3.334 8.75 1 90.81 391 PHE A O 1
ATOM 3109 N N . LEU A 1 392 ? -25.375 -1.594 7.797 1 87.56 392 LEU A N 1
ATOM 3110 C CA . LEU A 1 392 ? -25.578 -2.314 6.547 1 87.56 392 LEU A CA 1
ATOM 3111 C C . LEU A 1 392 ? -24.25 -2.734 5.934 1 87.56 392 LEU A C 1
ATOM 3113 O O . LEU A 1 392 ? -24.125 -3.852 5.426 1 87.56 392 LEU A O 1
ATOM 3117 N N . GLU A 1 393 ? -23.297 -1.861 5.965 1 88.25 393 GLU A N 1
ATOM 3118 C CA . GLU A 1 393 ? -21.984 -2.184 5.438 1 88.25 393 GLU A CA 1
ATOM 3119 C C . GLU A 1 393 ? -21.328 -3.32 6.223 1 88.25 393 GLU A C 1
ATOM 3121 O O . GLU A 1 393 ? -20.719 -4.215 5.637 1 88.25 393 GLU A O 1
ATOM 3126 N N . CYS A 1 394 ? -21.484 -3.301 7.492 1 87.19 394 CYS A N 1
ATOM 3127 C CA . CYS A 1 394 ? -20.953 -4.371 8.32 1 87.19 394 CYS A CA 1
ATOM 3128 C C . CYS A 1 394 ? -21.625 -5.699 8.008 1 87.19 394 CYS A C 1
ATOM 3130 O O . CYS A 1 394 ? -20.984 -6.746 7.996 1 87.19 394 CYS A O 1
ATOM 3132 N N . MET A 1 395 ? -22.891 -5.699 7.711 1 85.25 395 MET A N 1
ATOM 3133 C CA . MET A 1 395 ? -23.625 -6.906 7.344 1 85.25 395 MET A CA 1
ATOM 3134 C C . MET A 1 395 ? -23.156 -7.449 6 1 85.25 395 MET A C 1
ATOM 3136 O O . MET A 1 395 ? -23.031 -8.664 5.828 1 85.25 395 MET A O 1
ATOM 3140 N N . CYS A 1 396 ? -22.844 -6.551 5.141 1 80.38 396 CYS A N 1
ATOM 3141 C CA . CYS A 1 396 ? -22.328 -6.961 3.836 1 80.38 396 CYS A CA 1
ATOM 3142 C C . CYS A 1 396 ? -20.953 -7.59 3.957 1 80.38 396 CYS A C 1
ATOM 3144 O O . CYS A 1 396 ? -20.672 -8.609 3.322 1 80.38 396 CYS A O 1
ATOM 3146 N N . PHE A 1 397 ? -20.109 -7.035 4.785 1 80 397 PHE A N 1
ATOM 3147 C CA . PHE A 1 397 ? -18.781 -7.594 5.004 1 80 397 PHE A CA 1
ATOM 3148 C C . PHE A 1 397 ? -18.875 -8.953 5.68 1 80 397 PHE A C 1
ATOM 3150 O O . PHE A 1 397 ? -18.109 -9.867 5.359 1 80 397 PHE A O 1
ATOM 3157 N N . ALA A 1 398 ? -19.828 -9.094 6.543 1 80.88 398 ALA A N 1
ATOM 3158 C CA . ALA A 1 398 ? -20.016 -10.375 7.215 1 80.88 398 ALA A CA 1
ATOM 3159 C C . ALA A 1 398 ? -20.484 -11.445 6.234 1 80.88 398 ALA A C 1
ATOM 3161 O O . ALA A 1 398 ? -20.078 -12.609 6.332 1 80.88 398 ALA A O 1
ATOM 3162 N N . GLU A 1 399 ? -21.219 -11.031 5.301 1 77.75 399 GLU A N 1
ATOM 3163 C CA . GLU A 1 399 ? -21.703 -11.961 4.285 1 77.75 399 GLU A CA 1
ATOM 3164 C C . GLU A 1 399 ? -20.562 -12.422 3.375 1 77.75 399 GLU A C 1
ATOM 3166 O O . GLU A 1 399 ? -20.531 -13.578 2.959 1 77.75 399 GLU A O 1
ATOM 3171 N N . PHE A 1 400 ? -19.672 -11.555 3.086 1 74.19 400 PHE A N 1
ATOM 3172 C CA . PHE A 1 400 ? -18.516 -11.938 2.283 1 74.19 400 PHE A CA 1
ATOM 3173 C C . PHE A 1 400 ? -17.641 -12.953 3.018 1 74.19 400 PHE A C 1
ATOM 3175 O O . PHE A 1 400 ? -17.078 -13.852 2.398 1 74.19 400 PHE A O 1
ATOM 3182 N N . GLY A 1 401 ? -17.594 -12.797 4.293 1 71.75 401 GLY A N 1
ATOM 3183 C CA . GLY A 1 401 ? -16.875 -13.766 5.102 1 71.75 401 GLY A CA 1
ATOM 3184 C C . GLY A 1 401 ? -17.547 -15.125 5.141 1 71.75 401 GLY A C 1
ATOM 3185 O O . GLY A 1 401 ? -16.875 -16.156 5.09 1 71.75 401 GLY A O 1
ATOM 3186 N N . HIS A 1 402 ? -18.812 -15.023 5.051 1 74.44 402 HIS A N 1
ATOM 3187 C CA . HIS A 1 402 ? -19.578 -16.266 5.121 1 74.44 402 HIS A CA 1
ATOM 3188 C C . HIS A 1 402 ? -19.5 -17.031 3.807 1 74.44 402 HIS A C 1
ATOM 3190 O O . HIS A 1 402 ? -19.469 -18.266 3.807 1 74.44 402 HIS A O 1
ATOM 3196 N N . LEU A 1 403 ? -19.422 -16.297 2.766 1 72.62 403 LEU A N 1
ATOM 3197 C CA . LEU A 1 403 ? -19.359 -16.938 1.449 1 72.62 403 LEU A CA 1
ATOM 3198 C C . LEU A 1 403 ? -17.953 -17.391 1.132 1 72.62 403 LEU A C 1
ATOM 3200 O O . LEU A 1 403 ? -17.703 -18 0.083 1 72.62 403 LEU A O 1
ATOM 3204 N N . LYS A 1 404 ? -16.984 -17.172 2.107 1 75.88 404 LYS A N 1
ATOM 3205 C CA . LYS A 1 404 ? -15.594 -17.594 1.979 1 75.88 404 LYS A CA 1
ATOM 3206 C C . LYS A 1 404 ? -14.961 -17.031 0.708 1 75.88 404 LYS A C 1
ATOM 3208 O O . LYS A 1 404 ? -14.195 -17.719 0.033 1 75.88 404 LYS A O 1
ATOM 3213 N N . VAL A 1 405 ? -15.469 -15.898 0.311 1 74.88 405 VAL A N 1
ATOM 3214 C CA . VAL A 1 405 ? -14.891 -15.219 -0.841 1 74.88 405 VAL A CA 1
ATOM 3215 C C . VAL A 1 405 ? -13.469 -14.758 -0.51 1 74.88 405 VAL A C 1
ATOM 3217 O O . VAL A 1 405 ? -12.594 -14.75 -1.38 1 74.88 405 VAL A O 1
ATOM 3220 N N . ILE A 1 406 ? -13.312 -14.523 0.806 1 79.12 406 ILE A N 1
ATOM 3221 C CA . ILE A 1 406 ? -12 -14.07 1.257 1 79.12 406 ILE A CA 1
ATOM 3222 C C . ILE A 1 406 ? -11.312 -15.188 2.041 1 79.12 406 ILE A C 1
ATOM 3224 O O . ILE A 1 406 ? -11.906 -15.773 2.947 1 79.12 406 ILE A O 1
ATOM 3228 N N . ASP A 1 407 ? -10.125 -15.445 1.593 1 80 407 ASP A N 1
ATOM 3229 C CA . ASP A 1 407 ? -9.328 -16.438 2.316 1 80 407 ASP A CA 1
ATOM 3230 C C . ASP A 1 407 ? -8.555 -15.781 3.461 1 80 407 ASP A C 1
ATOM 3232 O O . ASP A 1 407 ? -7.504 -15.172 3.238 1 80 407 ASP A O 1
ATOM 3236 N N . PHE A 1 408 ? -8.953 -15.945 4.672 1 82.88 408 PHE A N 1
ATOM 3237 C CA . PHE A 1 408 ? -8.336 -15.297 5.824 1 82.88 408 PHE A CA 1
ATOM 3238 C C . PHE A 1 408 ? -7.102 -16.062 6.281 1 82.88 408 PHE A C 1
ATOM 3240 O O . PHE A 1 408 ? -6.375 -15.609 7.168 1 82.88 408 PHE A O 1
ATOM 3247 N N . SER A 1 409 ? -6.805 -17.031 5.609 1 76.94 409 SER A N 1
ATOM 3248 C CA . SER A 1 409 ? -5.609 -17.797 5.957 1 76.94 409 SER A CA 1
ATOM 3249 C C . SER A 1 409 ? -4.426 -17.391 5.082 1 76.94 409 SER A C 1
ATOM 3251 O O . SER A 1 409 ? -3.281 -17.734 5.387 1 76.94 409 SER A O 1
ATOM 3253 N N . GLY A 1 410 ? -4.73 -16.656 4.098 1 79.56 410 GLY A N 1
ATOM 3254 C CA . GLY A 1 410 ? -3.695 -16.328 3.135 1 79.56 410 GLY A CA 1
ATOM 3255 C C . GLY A 1 410 ? -3.021 -14.992 3.422 1 79.56 410 GLY A C 1
ATOM 3256 O O . GLY A 1 410 ? -3.004 -14.102 2.568 1 79.56 410 GLY A O 1
ATOM 3257 N N . TRP A 1 411 ? -2.307 -14.922 4.594 1 83.75 411 TRP A N 1
ATOM 3258 C CA . TRP A 1 411 ? -1.618 -13.688 4.945 1 83.75 411 TRP A CA 1
ATOM 3259 C C . TRP A 1 411 ? -0.257 -13.609 4.262 1 83.75 411 TRP A C 1
ATOM 3261 O O . TRP A 1 411 ? 0.645 -14.391 4.57 1 83.75 411 TRP A O 1
ATOM 3271 N N . GLY A 1 412 ? -0.212 -12.859 3.248 1 85.75 412 GLY A N 1
ATOM 3272 C CA . GLY A 1 412 ? 1.041 -12.641 2.543 1 85.75 412 GLY A CA 1
ATOM 3273 C C . GLY A 1 412 ? 1.693 -11.312 2.875 1 85.75 412 GLY A C 1
ATOM 3274 O O . GLY A 1 412 ? 1.209 -10.578 3.734 1 85.75 412 GLY A O 1
ATOM 3275 N N . PHE A 1 413 ? 2.809 -11.023 2.246 1 87.12 413 PHE A N 1
ATOM 3276 C CA . PHE A 1 413 ? 3.586 -9.805 2.436 1 87.12 413 PHE A CA 1
ATOM 3277 C C . PHE A 1 413 ? 2.748 -8.578 2.117 1 87.12 413 PHE A C 1
ATOM 3279 O O . PHE A 1 413 ? 2.689 -7.637 2.916 1 87.12 413 PHE A O 1
ATOM 3286 N N . GLY A 1 414 ? 2.1 -8.586 1.094 1 87.44 414 GLY A N 1
ATOM 3287 C CA . GLY A 1 414 ? 1.284 -7.461 0.655 1 87.44 414 GLY A CA 1
ATOM 3288 C C . GLY A 1 414 ? 0.125 -7.164 1.588 1 87.44 414 GLY A C 1
ATOM 3289 O O . GLY A 1 414 ? -0.304 -6.016 1.708 1 87.44 414 GLY A O 1
ATOM 3290 N N . GLN A 1 415 ? -0.352 -8.117 2.277 1 90.12 415 GLN A N 1
ATOM 3291 C CA . GLN A 1 415 ? -1.479 -7.953 3.189 1 90.12 415 GLN A CA 1
ATOM 3292 C C . GLN A 1 415 ? -1.062 -7.184 4.441 1 90.12 415 GLN A C 1
ATOM 3294 O O . GLN A 1 415 ? -1.839 -6.391 4.973 1 90.12 415 GLN A O 1
ATOM 3299 N N . ILE A 1 416 ? 0.115 -7.387 4.848 1 87.81 416 ILE A N 1
ATOM 3300 C CA . ILE A 1 416 ? 0.636 -6.66 5.996 1 87.81 416 ILE A CA 1
ATOM 3301 C C . ILE A 1 416 ? 0.84 -5.191 5.633 1 87.81 416 ILE A C 1
ATOM 3303 O O . ILE A 1 416 ? 0.464 -4.297 6.395 1 87.81 416 ILE A O 1
ATOM 3307 N N . VAL A 1 417 ? 1.335 -5.008 4.5 1 87.5 417 VAL A N 1
ATOM 3308 C CA . VAL A 1 417 ? 1.582 -3.646 4.031 1 87.5 417 VAL A CA 1
ATOM 3309 C C . VAL A 1 417 ? 0.255 -2.914 3.848 1 87.5 417 VAL A C 1
ATOM 3311 O O . VAL A 1 417 ? 0.148 -1.723 4.152 1 87.5 417 VAL A O 1
ATOM 3314 N N . ALA A 1 418 ? -0.762 -3.65 3.449 1 89.62 418 ALA A N 1
ATOM 3315 C CA . ALA A 1 418 ? -2.076 -3.053 3.234 1 89.62 418 ALA A CA 1
ATOM 3316 C C . ALA A 1 418 ? -2.68 -2.564 4.551 1 89.62 418 ALA A C 1
ATOM 3318 O O . ALA A 1 418 ? -3.326 -1.517 4.594 1 89.62 418 ALA A O 1
ATOM 3319 N N . MET A 1 419 ? -2.418 -3.221 5.605 1 89.69 419 MET A N 1
ATOM 3320 C CA . MET A 1 419 ? -2.961 -2.834 6.902 1 89.69 419 MET A CA 1
ATOM 3321 C C . MET A 1 419 ? -2.164 -1.679 7.5 1 89.69 419 MET A C 1
ATOM 3323 O O . MET A 1 419 ? -2.703 -0.882 8.273 1 89.69 419 MET A O 1
ATOM 3327 N N . ALA A 1 420 ? -0.978 -1.541 7.082 1 91.12 420 ALA A N 1
ATOM 3328 C CA . ALA A 1 420 ? -0.058 -0.571 7.672 1 91.12 420 ALA A CA 1
ATOM 3329 C C . ALA A 1 420 ? -0.374 0.844 7.191 1 91.12 420 ALA A C 1
ATOM 3331 O O . ALA A 1 420 ? 0.146 1.82 7.738 1 91.12 420 ALA A O 1
ATOM 3332 N N . ILE A 1 421 ? -1.32 1.002 6.316 1 90.88 421 ILE A N 1
ATOM 3333 C CA . ILE A 1 421 ? -1.635 2.303 5.734 1 90.88 421 ILE A CA 1
ATOM 3334 C C . ILE A 1 421 ? -2.219 3.221 6.805 1 90.88 421 ILE A C 1
ATOM 3336 O O . ILE A 1 421 ? -2.119 4.445 6.703 1 90.88 421 ILE A O 1
ATOM 3340 N N . TRP A 1 422 ? -2.781 2.676 7.848 1 94.81 422 TRP A N 1
ATOM 3341 C CA . TRP A 1 422 ? -3.451 3.48 8.859 1 94.81 422 TRP A CA 1
ATOM 3342 C C . TRP A 1 422 ? -2.52 3.758 10.039 1 94.81 422 TRP A C 1
ATOM 3344 O O . TRP A 1 422 ? -2.861 4.523 10.938 1 94.81 422 TRP A O 1
ATOM 3354 N N . PHE A 1 423 ? -1.326 3.236 9.938 1 92.38 423 PHE A N 1
ATOM 3355 C CA . PHE A 1 423 ? -0.381 3.395 11.039 1 92.38 423 PHE A CA 1
ATOM 3356 C C . PHE A 1 423 ? 0.041 4.852 11.188 1 92.38 423 PHE A C 1
ATOM 3358 O O . PHE A 1 423 ? 0.178 5.355 12.305 1 92.38 423 PHE A O 1
ATOM 3365 N N . PRO A 1 424 ? 0.221 5.547 10.086 1 92.69 424 PRO A N 1
ATOM 3366 C CA . PRO A 1 424 ? 0.603 6.949 10.242 1 92.69 424 PRO A CA 1
ATOM 3367 C C . PRO A 1 424 ? -0.438 7.762 11.016 1 92.69 424 PRO A C 1
ATOM 3369 O O . PRO A 1 424 ? -0.087 8.523 11.914 1 92.69 424 PRO A O 1
ATOM 3372 N N . VAL A 1 425 ? -1.666 7.578 10.727 1 93.56 425 VAL A N 1
ATOM 3373 C CA . VAL A 1 425 ? -2.738 8.32 11.375 1 93.56 425 VAL A CA 1
ATOM 3374 C C . VAL A 1 425 ? -2.846 7.898 12.844 1 93.56 425 VAL A C 1
ATOM 3376 O O . VAL A 1 425 ? -2.936 8.742 13.734 1 93.56 425 VAL A O 1
ATOM 3379 N N . ALA A 1 426 ? -2.717 6.605 13.094 1 93.75 426 ALA A N 1
ATOM 3380 C CA . ALA A 1 426 ? -2.848 6.082 14.453 1 93.75 426 ALA A CA 1
ATOM 3381 C C . ALA A 1 426 ? -1.67 6.508 15.32 1 93.75 426 ALA A C 1
ATOM 3383 O O . ALA A 1 426 ? -1.854 6.914 16.469 1 93.75 426 ALA A O 1
ATOM 3384 N N . SER A 1 427 ? -0.509 6.457 14.773 1 93.19 427 SER A N 1
ATOM 3385 C CA . SER A 1 427 ? 0.683 6.805 15.539 1 93.19 427 SER A CA 1
ATOM 3386 C C . SER A 1 427 ? 0.744 8.305 15.82 1 93.19 427 SER A C 1
ATOM 3388 O O . SER A 1 427 ? 1.133 8.727 16.906 1 93.19 427 SER A O 1
ATOM 3390 N N . LYS A 1 428 ? 0.377 9.055 14.875 1 91.44 428 LYS A N 1
ATOM 3391 C CA . LYS A 1 428 ? 0.344 10.5 15.086 1 91.44 428 LYS A CA 1
ATOM 3392 C C . LYS A 1 428 ? -0.669 10.883 16.156 1 91.44 428 LYS A C 1
ATOM 3394 O O . LYS A 1 428 ? -0.405 11.75 16.984 1 91.44 428 LYS A O 1
ATOM 3399 N N . TYR A 1 429 ? -1.839 10.242 16.078 1 92.88 429 TYR A N 1
ATOM 3400 C CA . TYR A 1 429 ? -2.867 10.477 17.094 1 92.88 429 TYR A CA 1
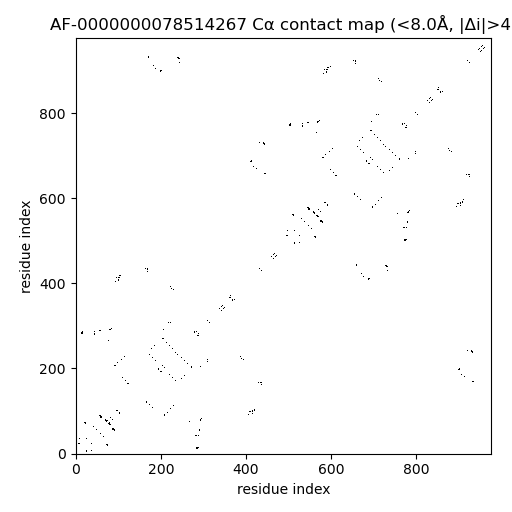ATOM 3401 C C . TYR A 1 429 ? -2.344 10.164 18.484 1 92.88 429 TYR A C 1
ATOM 3403 O O . TYR A 1 429 ? -2.492 10.977 19.406 1 92.88 429 TYR A O 1
ATOM 3411 N N . ALA A 1 430 ? -1.66 9.078 18.594 1 91.38 430 ALA A N 1
ATOM 3412 C CA . ALA A 1 430 ? -1.116 8.672 19.875 1 91.38 430 ALA A CA 1
ATOM 3413 C C . ALA A 1 430 ? -0.04 9.648 20.359 1 91.38 430 ALA A C 1
ATOM 3415 O O . ALA A 1 430 ? -0.006 10.016 21.531 1 91.38 430 ALA A O 1
ATOM 3416 N N . TYR A 1 431 ? 0.722 10.086 19.438 1 90.56 431 TYR A N 1
ATOM 3417 C CA . TYR A 1 431 ? 1.795 11.016 19.781 1 90.56 431 TYR A CA 1
ATOM 3418 C C . TYR A 1 431 ? 1.231 12.359 20.234 1 90.56 431 TYR A C 1
ATOM 3420 O O . TYR A 1 431 ? 1.676 12.914 21.234 1 90.56 431 TYR A O 1
ATOM 3428 N N . LEU A 1 432 ? 0.268 12.867 19.5 1 89.19 432 LEU A N 1
ATOM 3429 C CA . LEU A 1 432 ? -0.283 14.18 19.812 1 89.19 432 LEU A CA 1
ATOM 3430 C C . LEU A 1 432 ? -1.062 14.148 21.109 1 89.19 432 LEU A C 1
ATOM 3432 O O . LEU A 1 432 ? -1.077 15.133 21.859 1 89.19 432 LEU A O 1
ATOM 3436 N N . VAL A 1 433 ? -1.65 13.008 21.422 1 87.75 433 VAL A N 1
ATOM 3437 C CA . VAL A 1 433 ? -2.391 12.875 22.672 1 87.75 433 VAL A CA 1
ATOM 3438 C C . VAL A 1 433 ? -1.419 12.859 23.859 1 87.75 433 VAL A C 1
ATOM 3440 O O . VAL A 1 433 ? -1.7 13.438 24.906 1 87.75 433 VAL A O 1
ATOM 3443 N N . LEU A 1 434 ? -0.231 12.367 23.594 1 86.06 434 LEU A N 1
ATOM 3444 C CA . LEU A 1 434 ? 0.736 12.211 24.672 1 86.06 434 LEU A CA 1
ATOM 3445 C C . LEU A 1 434 ? 1.583 13.469 24.828 1 86.06 434 LEU A C 1
ATOM 3447 O O . LEU A 1 434 ? 1.885 13.883 25.953 1 86.06 434 LEU A O 1
ATOM 3451 N N . PHE A 1 435 ? 1.959 14.133 23.672 1 84.06 435 PHE A N 1
ATOM 3452 C CA . PHE A 1 435 ? 2.975 15.18 23.75 1 84.06 435 PHE A CA 1
ATOM 3453 C C . PHE A 1 435 ? 2.393 16.531 23.359 1 84.06 435 PHE A C 1
ATOM 3455 O O . PHE A 1 435 ? 3.043 17.562 23.531 1 84.06 435 PHE A O 1
ATOM 3462 N N . GLY A 1 436 ? 1.199 16.594 22.875 1 77.25 436 GLY A N 1
ATOM 3463 C CA . GLY A 1 436 ? 0.575 17.859 22.531 1 77.25 436 GLY A CA 1
ATOM 3464 C C . GLY A 1 436 ? 0.874 18.297 21.109 1 77.25 436 GLY A C 1
ATOM 3465 O O . GLY A 1 436 ? 1.626 17.641 20.391 1 77.25 436 GLY A O 1
ATOM 3466 N N . THR A 1 437 ? 0.371 19.422 20.625 1 76.75 437 THR A N 1
ATOM 3467 C CA . THR A 1 437 ? 0.406 19.812 19.234 1 76.75 437 THR A CA 1
ATOM 3468 C C . THR A 1 437 ? 1.44 20.906 19 1 76.75 437 THR A C 1
ATOM 3470 O O . THR A 1 437 ? 1.738 21.266 17.859 1 76.75 437 THR A O 1
ATOM 3473 N N . GLU A 1 438 ? 2.105 21.422 19.891 1 73.12 438 GLU A N 1
ATOM 3474 C CA . GLU A 1 438 ? 2.904 22.641 19.719 1 73.12 438 GLU A CA 1
ATOM 3475 C C . GLU A 1 438 ? 4.125 22.375 18.844 1 73.12 438 GLU A C 1
ATOM 3477 O O . GLU A 1 438 ? 4.359 23.094 17.875 1 73.12 438 GLU A O 1
ATOM 3482 N N . SER A 1 439 ? 4.895 21.344 19.156 1 69.31 439 SER A N 1
ATOM 3483 C CA . SER A 1 439 ? 6.094 21.062 18.375 1 69.31 439 SER A CA 1
ATOM 3484 C C . SER A 1 439 ? 5.742 20.547 16.984 1 69.31 439 SER A C 1
ATOM 3486 O O . SER A 1 439 ? 6.48 20.781 16.016 1 69.31 439 SER A O 1
ATOM 3488 N N . TYR A 1 440 ? 4.613 20 16.875 1 73.44 440 TYR A N 1
ATOM 3489 C CA . TYR A 1 440 ? 4.156 19.422 15.617 1 73.44 440 TYR A CA 1
ATOM 3490 C C . TYR A 1 440 ? 3.773 20.5 14.617 1 73.44 440 TYR A C 1
ATOM 3492 O O . TYR A 1 440 ? 4.086 20.391 13.43 1 73.44 440 TYR A O 1
ATOM 3500 N N . SER A 1 441 ? 3.242 21.562 15.102 1 70 441 SER A N 1
ATOM 3501 C CA . SER A 1 441 ? 2.744 22.625 14.25 1 70 441 SER A CA 1
ATOM 3502 C C . SER A 1 441 ? 3.879 23.531 13.781 1 70 441 SER A C 1
ATOM 3504 O O . SER A 1 441 ? 3.848 24.047 12.664 1 70 441 SER A O 1
ATOM 3506 N N . GLN A 1 442 ? 4.938 23.656 14.547 1 67.06 442 GLN A N 1
ATOM 3507 C CA . GLN A 1 442 ? 6.023 24.562 14.211 1 67.06 442 GLN A CA 1
ATOM 3508 C C . GLN A 1 442 ? 6.844 24.031 13.031 1 67.06 442 GLN A C 1
ATOM 3510 O O . GLN A 1 442 ? 7.285 24.812 12.18 1 67.06 442 GLN A O 1
ATOM 3515 N N . ALA A 1 443 ? 6.918 22.797 12.953 1 63.53 443 ALA A N 1
ATOM 3516 C CA . ALA A 1 443 ? 7.742 22.203 11.906 1 63.53 443 ALA A CA 1
ATOM 3517 C C . ALA A 1 443 ? 7 22.188 10.57 1 63.53 443 ALA A C 1
ATOM 3519 O O . ALA A 1 443 ? 7.621 22.25 9.508 1 63.53 443 ALA A O 1
ATOM 3520 N N . ARG A 1 444 ? 5.742 22.156 10.641 1 70.38 444 ARG A N 1
ATOM 3521 C CA . ARG A 1 444 ? 4.973 22 9.406 1 70.38 444 ARG A CA 1
ATOM 3522 C C . ARG A 1 444 ? 4.539 23.359 8.867 1 70.38 444 ARG A C 1
ATOM 3524 O O . ARG A 1 444 ? 4.16 23.469 7.695 1 70.38 444 ARG A O 1
ATOM 3531 N N . MET A 1 445 ? 4.602 24.391 9.719 1 68.5 445 MET A N 1
ATOM 3532 C CA . MET A 1 445 ? 4.293 25.75 9.273 1 68.5 445 MET A CA 1
ATOM 3533 C C . MET A 1 445 ? 5.379 26.719 9.703 1 68.5 445 MET A C 1
ATOM 3535 O O . MET A 1 445 ? 5.176 27.5 10.641 1 68.5 445 MET A O 1
ATOM 3539 N N . PRO A 1 446 ? 6.59 26.547 8.969 1 57.03 446 PRO A N 1
ATOM 3540 C CA . PRO A 1 446 ? 7.645 27.469 9.391 1 57.03 446 PRO A CA 1
ATOM 3541 C C . PRO A 1 446 ? 7.281 28.938 9.141 1 57.03 446 PRO A C 1
ATOM 3543 O O . PRO A 1 446 ? 6.582 29.25 8.18 1 57.03 446 PRO A O 1
ATOM 3546 N N . LYS A 1 447 ? 7.285 29.859 10.273 1 56.06 447 LYS A N 1
ATOM 3547 C CA . LYS A 1 447 ? 6.98 31.281 10.172 1 56.06 447 LYS A CA 1
ATOM 3548 C C . LYS A 1 447 ? 7.82 31.953 9.086 1 56.06 447 LYS A C 1
ATOM 3550 O O . LYS A 1 447 ? 8.945 31.516 8.812 1 56.06 447 LYS A O 1
ATOM 3555 N N . SER A 1 448 ? 7.145 32.562 8.195 1 49.12 448 SER A N 1
ATOM 3556 C CA . SER A 1 448 ? 7.828 33.406 7.211 1 49.12 448 SER A CA 1
ATOM 3557 C C . SER A 1 448 ? 8.938 34.219 7.855 1 49.12 448 SER A C 1
ATOM 3559 O O . SER A 1 448 ? 8.758 34.781 8.938 1 49.12 448 SER A O 1
ATOM 3561 N N . ASN A 1 449 ? 10.156 33.875 7.672 1 39.81 449 ASN A N 1
ATOM 3562 C CA . ASN A 1 449 ? 11.148 34.875 7.996 1 39.81 449 ASN A CA 1
ATOM 3563 C C . ASN A 1 449 ? 10.742 36.25 7.477 1 39.81 449 ASN A C 1
ATOM 3565 O O . ASN A 1 449 ? 10.883 36.531 6.289 1 39.81 449 ASN A O 1
ATOM 3569 N N . SER A 1 450 ? 9.602 36.75 7.676 1 36.44 450 SER A N 1
ATOM 3570 C CA . SER A 1 450 ? 9.586 38.188 7.375 1 36.44 450 SER A CA 1
ATOM 3571 C C . SER A 1 450 ? 10.844 38.875 7.895 1 36.44 450 SER A C 1
ATOM 3573 O O . SER A 1 450 ? 11.023 39 9.102 1 36.44 450 SER A O 1
ATOM 3575 N N . THR A 1 451 ? 11.992 38.656 7.348 1 34.84 451 THR A N 1
ATOM 3576 C CA . THR A 1 451 ? 13.008 39.688 7.477 1 34.84 451 THR A CA 1
ATOM 3577 C C . THR A 1 451 ? 12.391 41.062 7.312 1 34.84 451 THR A C 1
ATOM 3579 O O . THR A 1 451 ? 12.109 41.5 6.195 1 34.84 451 THR A O 1
ATOM 3582 N N . ASN A 1 452 ? 11.492 41.531 7.961 1 32.84 452 ASN A N 1
ATOM 3583 C CA . ASN A 1 452 ? 11.617 43 8.07 1 32.84 452 ASN A CA 1
ATOM 3584 C C . ASN A 1 452 ? 13.078 43.406 8.258 1 32.84 452 ASN A C 1
ATOM 3586 O O . ASN A 1 452 ? 13.773 42.875 9.117 1 32.84 452 ASN A O 1
ATOM 3590 N N . ASN A 1 453 ? 13.82 43.969 7.238 1 35.16 453 ASN A N 1
ATOM 3591 C CA . ASN A 1 453 ? 15.078 44.688 7.238 1 35.16 453 ASN A CA 1
ATOM 3592 C C . ASN A 1 453 ? 15.383 45.281 8.609 1 35.16 453 ASN A C 1
ATOM 3594 O O . ASN A 1 453 ? 16.469 45.844 8.828 1 35.16 453 ASN A O 1
ATOM 3598 N N . GLY A 1 454 ? 14.367 45.656 9.391 1 33.5 454 GLY A N 1
ATOM 3599 C CA . GLY A 1 454 ? 14.734 46.406 10.57 1 33.5 454 GLY A CA 1
ATOM 3600 C C . GLY A 1 454 ? 15.461 45.594 11.617 1 33.5 454 GLY A C 1
ATOM 3601 O O . GLY A 1 454 ? 16.359 46.094 12.289 1 33.5 454 GLY A O 1
ATOM 3602 N N . ASP A 1 455 ? 15.008 44.281 11.844 1 36.03 455 ASP A N 1
ATOM 3603 C CA . ASP A 1 455 ? 15.547 43.719 13.07 1 36.03 455 ASP A CA 1
ATOM 3604 C C . ASP A 1 455 ? 16.797 42.875 12.789 1 36.03 455 ASP A C 1
ATOM 3606 O O . ASP A 1 455 ? 17.391 42.312 13.703 1 36.03 455 ASP A O 1
ATOM 3610 N N . ILE A 1 456 ? 17.047 42.5 11.617 1 39.59 456 ILE A N 1
ATOM 3611 C CA . ILE A 1 456 ? 18.359 41.938 11.414 1 39.59 456 ILE A CA 1
ATOM 3612 C C . ILE A 1 456 ? 19.453 42.969 11.695 1 39.59 456 ILE A C 1
ATOM 3614 O O . ILE A 1 456 ? 20.609 42.594 11.898 1 39.59 456 ILE A O 1
ATOM 3618 N N . ARG A 1 457 ? 19.156 44.188 11.406 1 37.16 457 ARG A N 1
ATOM 3619 C CA . ARG A 1 457 ? 20.109 45.188 11.883 1 37.16 457 ARG A CA 1
ATOM 3620 C C . ARG A 1 457 ? 20.25 45.125 13.406 1 37.16 457 ARG A C 1
ATOM 3622 O O . ARG A 1 457 ? 21.312 45.375 13.953 1 37.16 457 ARG A O 1
ATOM 3629 N N . LYS A 1 458 ? 19.172 44.812 14.016 1 39.12 458 LYS A N 1
ATOM 3630 C CA . LYS A 1 458 ? 19.297 44.844 15.469 1 39.12 458 LYS A CA 1
ATOM 3631 C C . LYS A 1 458 ? 19.906 43.531 15.984 1 39.12 458 LYS A C 1
ATOM 3633 O O . LYS A 1 458 ? 20.703 43.531 16.922 1 39.12 458 LYS A O 1
ATOM 3638 N N . LYS A 1 459 ? 19.656 42.438 15.438 1 39.78 459 LYS A N 1
ATOM 3639 C CA . LYS A 1 459 ? 20.25 41.25 16.016 1 39.78 459 LYS A CA 1
ATOM 3640 C C . LYS A 1 459 ? 21.672 41.031 15.516 1 39.78 459 LYS A C 1
ATOM 3642 O O . LYS A 1 459 ? 22.531 40.531 16.25 1 39.78 459 LYS A O 1
ATOM 3647 N N . GLU A 1 460 ? 21.984 41.406 14.391 1 35.31 460 GLU A N 1
ATOM 3648 C CA . GLU A 1 460 ? 23.406 41.531 14.086 1 35.31 460 GLU A CA 1
ATOM 3649 C C . GLU A 1 460 ? 24.062 42.625 14.906 1 35.31 460 GLU A C 1
ATOM 3651 O O . GLU A 1 460 ? 25.219 42.531 15.32 1 35.31 460 GLU A O 1
ATOM 3656 N N . ALA A 1 461 ? 23.328 43.75 15.016 1 31.72 461 ALA A N 1
ATOM 3657 C CA . ALA A 1 461 ? 23.812 44.812 15.898 1 31.72 461 ALA A CA 1
ATOM 3658 C C . ALA A 1 461 ? 23.828 44.344 17.359 1 31.72 461 ALA A C 1
ATOM 3660 O O . ALA A 1 461 ? 24.734 44.688 18.109 1 31.72 461 ALA A O 1
ATOM 3661 N N . TYR A 1 462 ? 22.844 43.562 17.75 1 31.62 462 TYR A N 1
ATOM 3662 C CA . TYR A 1 462 ? 22.891 43.062 19.125 1 31.62 462 TYR A CA 1
ATOM 3663 C C . TYR A 1 462 ? 23.953 41.969 19.281 1 31.62 462 TYR A C 1
ATOM 3665 O O . TYR A 1 462 ? 24.656 41.938 20.297 1 31.62 462 TYR A O 1
ATOM 3673 N N . ASP A 1 463 ? 24.047 41 18.359 1 35.12 463 ASP A N 1
ATOM 3674 C CA . ASP A 1 463 ? 25.188 40.094 18.516 1 35.12 463 ASP A CA 1
ATOM 3675 C C . ASP A 1 463 ? 26.5 40.812 18.281 1 35.12 463 ASP A C 1
ATOM 3677 O O . ASP A 1 463 ? 27.5 40.531 18.938 1 35.12 463 ASP A O 1
ATOM 3681 N N . VAL A 1 464 ? 26.469 41.75 17.344 1 33.06 464 VAL A N 1
ATOM 3682 C CA . VAL A 1 464 ? 27.656 42.594 17.25 1 33.06 464 VAL A CA 1
ATOM 3683 C C . VAL A 1 464 ? 27.719 43.531 18.453 1 33.06 464 VAL A C 1
ATOM 3685 O O . VAL A 1 464 ? 28.797 43.75 19.016 1 33.06 464 VAL A O 1
ATOM 3688 N N . GLU A 1 465 ? 26.516 44.062 18.766 1 31.02 465 GLU A N 1
ATOM 3689 C CA . GLU A 1 465 ? 26.547 44.969 19.922 1 31.02 465 GLU A CA 1
ATOM 3690 C C . GLU A 1 465 ? 26.75 44.188 21.219 1 31.02 465 GLU A C 1
ATOM 3692 O O . GLU A 1 465 ? 27.422 44.656 22.141 1 31.02 465 GLU A O 1
ATOM 3697 N N . LEU A 1 466 ? 26.062 43 21.297 1 31.41 466 LEU A N 1
ATOM 3698 C CA . LEU A 1 466 ? 26.391 42.219 22.484 1 31.41 466 LEU A CA 1
ATOM 3699 C C . LEU A 1 466 ? 27.828 41.719 22.438 1 31.41 466 LEU A C 1
ATOM 3701 O O . LEU A 1 466 ? 28.5 41.656 23.469 1 31.41 466 LEU A O 1
ATOM 3705 N N . ALA A 1 467 ? 28.297 41.375 21.219 1 33.34 467 ALA A N 1
ATOM 3706 C CA . ALA A 1 467 ? 29.734 41.156 21.141 1 33.34 467 ALA A CA 1
ATOM 3707 C C . ALA A 1 467 ? 30.5 42.469 21.391 1 33.34 467 ALA A C 1
ATOM 3709 O O . ALA A 1 467 ? 31.562 42.438 22.016 1 33.34 467 ALA A O 1
ATOM 3710 N N . ALA A 1 468 ? 29.953 43.531 20.781 1 30.8 468 ALA A N 1
ATOM 3711 C CA . ALA A 1 468 ? 30.609 44.812 21.016 1 30.8 468 ALA A CA 1
ATOM 3712 C C . ALA A 1 468 ? 30.422 45.25 22.469 1 30.8 468 ALA A C 1
ATOM 3714 O O . ALA A 1 468 ? 31.328 45.844 23.062 1 30.8 468 ALA A O 1
ATOM 3715 N N . LEU A 1 469 ? 29.172 45.031 22.969 1 29.02 469 LEU A N 1
ATOM 3716 C CA . LEU A 1 469 ? 28.984 45.438 24.359 1 29.02 469 LEU A CA 1
ATOM 3717 C C . LEU A 1 469 ? 29.828 44.594 25.297 1 29.02 469 LEU A C 1
ATOM 3719 O O . LEU A 1 469 ? 30.297 45.094 26.328 1 29.02 469 LEU A O 1
ATOM 3723 N N . GLN A 1 470 ? 29.922 43.312 24.906 1 31.12 470 GLN A N 1
ATOM 3724 C CA . GLN A 1 470 ? 30.766 42.531 25.797 1 31.12 470 GLN A CA 1
ATOM 3725 C C . GLN A 1 470 ? 32.25 42.938 25.672 1 31.12 470 GLN A C 1
ATOM 3727 O O . GLN A 1 470 ? 33.031 42.781 26.609 1 31.12 470 GLN A O 1
ATOM 3732 N N . SER A 1 471 ? 32.562 43.344 24.406 1 31.91 471 SER A N 1
ATOM 3733 C CA . SER A 1 471 ? 33.938 43.781 24.297 1 31.91 471 SER A CA 1
ATOM 3734 C C . SER A 1 471 ? 34.156 45.125 25.016 1 31.91 471 SER A C 1
ATOM 3736 O O . SER A 1 471 ? 35.25 45.406 25.5 1 31.91 471 SER A O 1
ATOM 3738 N N . SER A 1 472 ? 33.062 45.938 24.844 1 31.06 472 SER A N 1
ATOM 3739 C CA . SER A 1 472 ? 33.281 47.25 25.422 1 31.06 472 SER A CA 1
ATOM 3740 C C . SER A 1 472 ? 33.312 47.188 26.938 1 31.06 472 SER A C 1
ATOM 3742 O O . SER A 1 472 ? 33.906 48.062 27.594 1 31.06 472 SER A O 1
ATOM 3744 N N . ASP A 1 473 ? 32.438 46.344 27.422 1 31.08 473 ASP A N 1
ATOM 3745 C CA . ASP A 1 473 ? 32.406 46.375 28.875 1 31.08 473 ASP A CA 1
ATOM 3746 C C . ASP A 1 473 ? 33.719 45.875 29.469 1 31.08 473 ASP A C 1
ATOM 3748 O O . ASP A 1 473 ? 34.031 46.156 30.625 1 31.08 473 ASP A O 1
ATOM 3752 N N . VAL A 1 474 ? 34.375 45 28.656 1 33.78 474 VAL A N 1
ATOM 3753 C CA . VAL A 1 474 ? 35.625 44.531 29.219 1 33.78 474 VAL A CA 1
ATOM 3754 C C . VAL A 1 474 ? 36.656 45.656 29.188 1 33.78 474 VAL A C 1
ATOM 3756 O O . VAL A 1 474 ? 37.562 45.688 30.031 1 33.78 474 VAL A O 1
ATOM 3759 N N . ILE A 1 475 ? 36.469 46.469 28.125 1 32.28 475 ILE A N 1
ATOM 3760 C CA . ILE A 1 475 ? 37.531 47.469 28.047 1 32.28 475 ILE A CA 1
ATOM 3761 C C . ILE A 1 475 ? 37.375 48.5 29.156 1 32.28 475 ILE A C 1
ATOM 3763 O O . ILE A 1 475 ? 38.375 49 29.703 1 32.28 475 ILE A O 1
ATOM 3767 N N . GLU A 1 476 ? 36.031 48.781 29.422 1 32.25 476 GLU A N 1
ATOM 3768 C CA . GLU A 1 476 ? 35.875 49.906 30.344 1 32.25 476 GLU A CA 1
ATOM 3769 C C . GLU A 1 476 ? 36.344 49.5 31.75 1 32.25 476 GLU A C 1
ATOM 3771 O O . GLU A 1 476 ? 36.844 50.344 32.5 1 32.25 476 GLU A O 1
ATOM 3776 N N . HIS A 1 477 ? 36.094 48.219 32.031 1 33.28 477 HIS A N 1
ATOM 3777 C CA . HIS A 1 477 ? 36.406 47.938 33.406 1 33.28 477 HIS A CA 1
ATOM 3778 C C . HIS A 1 477 ? 37.938 47.938 33.625 1 33.28 477 HIS A C 1
ATOM 3780 O O . HIS A 1 477 ? 38.406 47.906 34.75 1 33.28 477 HIS A O 1
ATOM 3786 N N . LYS A 1 478 ? 38.656 47.688 32.5 1 36.16 478 LYS A N 1
ATOM 3787 C CA . LYS A 1 478 ? 40.094 47.688 32.719 1 36.16 478 LYS A CA 1
ATOM 3788 C C . LYS A 1 478 ? 40.625 49.094 33 1 36.16 478 LYS A C 1
ATOM 3790 O O . LYS A 1 478 ? 41.688 49.25 33.625 1 36.16 478 LYS A O 1
ATOM 3795 N N . ALA A 1 479 ? 39.938 50.031 32.375 1 35.69 479 ALA A N 1
ATOM 3796 C CA . ALA A 1 479 ? 40.5 51.375 32.5 1 35.69 479 ALA A CA 1
ATOM 3797 C C . ALA A 1 479 ? 40.406 51.875 33.938 1 35.69 479 ALA A C 1
ATOM 3799 O O . ALA A 1 479 ? 41.25 52.625 34.406 1 35.69 479 ALA A O 1
ATOM 3800 N N . GLN A 1 480 ? 39.25 51.5 34.531 1 33.31 480 GLN A N 1
ATOM 3801 C CA . GLN A 1 480 ? 39.062 52.156 35.812 1 33.31 480 GLN A CA 1
ATOM 3802 C C . GLN A 1 480 ? 40.062 51.594 36.844 1 33.31 480 GLN A C 1
ATOM 3804 O O . GLN A 1 480 ? 40.438 52.281 37.812 1 33.31 480 GLN A O 1
ATOM 3809 N N . ASP A 1 481 ? 40.406 50.281 36.688 1 35.97 481 ASP A N 1
ATOM 3810 C CA . ASP A 1 481 ? 41.219 49.75 37.75 1 35.97 481 ASP A CA 1
ATOM 3811 C C . ASP A 1 481 ? 42.656 50.281 37.688 1 35.97 481 ASP A C 1
ATOM 3813 O O . ASP A 1 481 ? 43.469 50.062 38.594 1 35.97 481 ASP A O 1
ATOM 3817 N N . GLY A 1 482 ? 43.094 50.75 36.469 1 35.56 482 GLY A N 1
ATOM 3818 C CA . GLY A 1 482 ? 44.469 51.25 36.438 1 35.56 482 GLY A CA 1
ATOM 3819 C C . GLY A 1 482 ? 44.688 52.5 37.25 1 35.56 482 GLY A C 1
ATOM 3820 O O . GLY A 1 482 ? 45.812 52.844 37.625 1 35.56 482 GLY A O 1
ATOM 3821 N N . GLN A 1 483 ? 43.656 53.406 37.125 1 34.91 483 GLN A N 1
ATOM 3822 C CA . GLN A 1 483 ? 43.969 54.719 37.688 1 34.91 483 GLN A CA 1
ATOM 3823 C C . GLN A 1 483 ? 44.031 54.688 39.219 1 34.91 483 GLN A C 1
ATOM 3825 O O . GLN A 1 483 ? 44.594 55.594 39.844 1 34.91 483 GLN A O 1
ATOM 3830 N N . GLU A 1 484 ? 43.25 53.75 39.75 1 36.94 484 GLU A N 1
ATOM 3831 C CA . GLU A 1 484 ? 43.219 53.906 41.188 1 36.94 484 GLU A CA 1
ATOM 3832 C C . GLU A 1 484 ? 44.531 53.5 41.844 1 36.94 484 GLU A C 1
ATOM 3834 O O . GLU A 1 484 ? 44.719 53.719 43.031 1 36.94 484 GLU A O 1
ATOM 3839 N N . ALA A 1 485 ? 45.406 52.812 41.125 1 40.81 485 ALA A N 1
ATOM 3840 C CA . ALA A 1 485 ? 46.625 52.406 41.812 1 40.81 485 ALA A CA 1
ATOM 3841 C C . ALA A 1 485 ? 47.562 53.562 42 1 40.81 485 ALA A C 1
ATOM 3843 O O . ALA A 1 485 ? 48.5 53.5 42.812 1 40.81 485 ALA A O 1
ATOM 3844 N N . ASP A 1 486 ? 47.531 54.531 41 1 34.69 486 ASP A N 1
ATOM 3845 C CA . ASP A 1 486 ? 48.562 55.562 41.156 1 34.69 486 ASP A CA 1
ATOM 3846 C C . ASP A 1 486 ? 48.312 56.469 42.344 1 34.69 486 ASP A C 1
ATOM 3848 O O . ASP A 1 486 ? 49.125 57.312 42.688 1 34.69 486 ASP A O 1
ATOM 3852 N N . ARG A 1 487 ? 47 56.625 42.719 1 33.22 487 ARG A N 1
ATOM 3853 C CA . ARG A 1 487 ? 46.844 57.656 43.719 1 33.22 487 ARG A CA 1
ATOM 3854 C C . ARG A 1 487 ? 47.219 57.156 45.094 1 33.22 487 ARG A C 1
ATOM 3856 O O . ARG A 1 487 ? 47.281 57.938 46.062 1 33.22 487 ARG A O 1
ATOM 3863 N N . ARG A 1 488 ? 47.406 55.812 45.312 1 27.38 488 ARG A N 1
ATOM 3864 C CA . ARG A 1 488 ? 48 55.719 46.625 1 27.38 488 ARG A CA 1
ATOM 3865 C C . ARG A 1 488 ? 49.5 55.938 46.562 1 27.38 488 ARG A C 1
ATOM 3867 O O . ARG A 1 488 ? 50.156 55.469 45.656 1 27.38 488 ARG A O 1
ATOM 3874 N N . MET B 1 1 ? 20.828 -47.812 13.961 1 41.5 1 MET B N 1
ATOM 3875 C CA . MET B 1 1 ? 20.141 -46.594 13.508 1 41.5 1 MET B CA 1
ATOM 3876 C C . MET B 1 1 ? 20.438 -46.344 12.039 1 41.5 1 MET B C 1
ATOM 3878 O O . MET B 1 1 ? 19.562 -45.906 11.297 1 41.5 1 MET B O 1
ATOM 3882 N N . ALA B 1 2 ? 21.656 -46.656 11.688 1 55.06 2 ALA B N 1
ATOM 3883 C CA . ALA B 1 2 ? 22.094 -46.469 10.312 1 55.06 2 ALA B CA 1
ATOM 3884 C C . ALA B 1 2 ? 21.406 -47.438 9.367 1 55.06 2 ALA B C 1
ATOM 3886 O O . ALA B 1 2 ? 20.969 -47.031 8.281 1 55.06 2 ALA B O 1
ATOM 3887 N N . ASN B 1 3 ? 21.234 -48.625 9.781 1 56.59 3 ASN B N 1
ATOM 3888 C CA . ASN B 1 3 ? 20.641 -49.656 8.938 1 56.59 3 ASN B CA 1
ATOM 3889 C C . ASN B 1 3 ? 19.156 -49.406 8.695 1 56.59 3 ASN B C 1
ATOM 3891 O O . ASN B 1 3 ? 18.656 -49.656 7.598 1 56.59 3 ASN B O 1
ATOM 3895 N N . HIS B 1 4 ? 18.422 -48.906 9.641 1 61.94 4 HIS B N 1
ATOM 3896 C CA . HIS B 1 4 ? 17.016 -48.562 9.508 1 61.94 4 HIS B CA 1
ATOM 3897 C C . HIS B 1 4 ? 16.797 -47.406 8.555 1 61.94 4 HIS B C 1
ATOM 3899 O O . HIS B 1 4 ? 15.883 -47.438 7.73 1 61.94 4 HIS B O 1
ATOM 3905 N N . THR B 1 5 ? 17.719 -46.562 8.648 1 69.31 5 THR B N 1
ATOM 3906 C CA . THR B 1 5 ? 17.641 -45.406 7.734 1 69.31 5 THR B CA 1
ATOM 3907 C C . THR B 1 5 ? 17.891 -45.844 6.297 1 69.31 5 THR B C 1
ATOM 3909 O O . THR B 1 5 ? 17.266 -45.344 5.367 1 69.31 5 THR B O 1
ATOM 3912 N N . LEU B 1 6 ? 18.703 -46.906 6.215 1 73.06 6 LEU B N 1
ATOM 3913 C CA . LEU B 1 6 ? 19.047 -47.375 4.883 1 73.06 6 LEU B CA 1
ATOM 3914 C C . LEU B 1 6 ? 17.875 -48.094 4.23 1 73.06 6 LEU B C 1
ATOM 3916 O O . LEU B 1 6 ? 17.656 -47.938 3.023 1 73.06 6 LEU B O 1
ATOM 3920 N N . SER B 1 7 ? 17.109 -48.75 4.988 1 77.12 7 SER B N 1
ATOM 3921 C CA . SER B 1 7 ? 15.961 -49.438 4.434 1 77.12 7 SER B CA 1
ATOM 3922 C C . SER B 1 7 ? 14.844 -48.469 4.074 1 77.12 7 SER B C 1
ATOM 3924 O O . SER B 1 7 ? 14.094 -48.719 3.123 1 77.12 7 SER B O 1
ATOM 3926 N N . GLN B 1 8 ? 14.898 -47.375 4.734 1 84.81 8 GLN B N 1
ATOM 3927 C CA . GLN B 1 8 ? 13.852 -46.375 4.492 1 84.81 8 GLN B CA 1
ATOM 3928 C C . GLN B 1 8 ? 14.172 -45.531 3.258 1 84.81 8 GLN B C 1
ATOM 3930 O O . GLN B 1 8 ? 13.266 -44.969 2.629 1 84.81 8 GLN B O 1
ATOM 3935 N N . CYS B 1 9 ? 15.406 -45.594 2.92 1 86.81 9 CYS B N 1
ATOM 3936 C CA . CYS B 1 9 ? 15.836 -44.719 1.816 1 86.81 9 CYS B CA 1
ATOM 3937 C C . CYS B 1 9 ? 15.5 -45.375 0.473 1 86.81 9 CYS B C 1
ATOM 3939 O O . CYS B 1 9 ? 15.781 -44.781 -0.58 1 86.81 9 CYS B O 1
ATOM 3941 N N . THR B 1 10 ? 14.859 -46.5 0.438 1 85.81 10 THR B N 1
ATOM 3942 C CA . THR B 1 10 ? 14.391 -47.125 -0.793 1 85.81 10 THR B CA 1
ATOM 3943 C C . THR B 1 10 ? 12.922 -46.812 -1.048 1 85.81 10 THR B C 1
ATOM 3945 O O . THR B 1 10 ? 12.414 -47.031 -2.148 1 85.81 10 THR B O 1
ATOM 3948 N N . ASP B 1 11 ? 12.312 -46.188 -0.026 1 88.5 11 ASP B N 1
ATOM 3949 C CA . ASP B 1 11 ? 10.922 -45.75 -0.132 1 88.5 11 ASP B CA 1
ATOM 3950 C C . ASP B 1 11 ? 10.836 -44.281 -0.507 1 88.5 11 ASP B C 1
ATOM 3952 O O . ASP B 1 11 ? 11.242 -43.406 0.269 1 88.5 11 ASP B O 1
ATOM 3956 N N . PRO B 1 12 ? 10.289 -44.031 -1.645 1 91.75 12 PRO B N 1
ATOM 3957 C CA . PRO B 1 12 ? 10.203 -42.625 -2.084 1 91.75 12 PRO B CA 1
ATOM 3958 C C . PRO B 1 12 ? 9.391 -41.75 -1.13 1 91.75 12 PRO B C 1
ATOM 3960 O O . PRO B 1 12 ? 9.641 -40.562 -1.026 1 91.75 12 PRO B O 1
ATOM 3963 N N . LYS B 1 13 ? 8.461 -42.281 -0.404 1 91.94 13 LYS B N 1
ATOM 3964 C CA . LYS B 1 13 ? 7.641 -41.531 0.52 1 91.94 13 LYS B CA 1
ATOM 3965 C C . LYS B 1 13 ? 8.477 -40.969 1.665 1 91.94 13 LYS B C 1
ATOM 3967 O O . LYS B 1 13 ? 8.25 -39.844 2.113 1 91.94 13 LYS B O 1
ATOM 3972 N N . TYR B 1 14 ? 9.414 -41.688 2.031 1 91 14 TYR B N 1
ATOM 3973 C CA . TYR B 1 14 ? 10.281 -41.219 3.105 1 91 14 TYR B CA 1
ATOM 3974 C C . TYR B 1 14 ? 11.344 -40.281 2.572 1 91 14 TYR B C 1
ATOM 3976 O O . TYR B 1 14 ? 11.602 -39.219 3.178 1 91 14 TYR B O 1
ATOM 3984 N N . VAL B 1 15 ? 11.914 -40.531 1.461 1 88.19 15 VAL B N 1
ATOM 3985 C CA . VAL B 1 15 ? 13.039 -39.781 0.92 1 88.19 15 VAL B CA 1
ATOM 3986 C C . VAL B 1 15 ? 12.602 -38.344 0.606 1 88.19 15 VAL B C 1
ATOM 3988 O O . VAL B 1 15 ? 13.312 -37.375 0.93 1 88.19 15 VAL B O 1
ATOM 3991 N N . PHE B 1 16 ? 11.398 -38.219 0.078 1 89.75 16 PHE B N 1
ATOM 3992 C CA . PHE B 1 16 ? 11.031 -36.938 -0.47 1 89.75 16 PHE B CA 1
ATOM 3993 C C . PHE B 1 16 ? 10.078 -36.188 0.469 1 89.75 16 PHE B C 1
ATOM 3995 O O . PHE B 1 16 ? 9.617 -35.094 0.16 1 89.75 16 PHE B O 1
ATOM 4002 N N . GLN B 1 17 ? 9.852 -36.719 1.62 1 86.31 17 GLN B N 1
ATOM 4003 C CA . GLN B 1 17 ? 8.938 -36.094 2.578 1 86.31 17 GLN B CA 1
ATOM 4004 C C . GLN B 1 17 ? 9.5 -34.781 3.104 1 86.31 17 GLN B C 1
ATOM 4006 O O . GLN B 1 17 ? 8.758 -33.812 3.295 1 86.31 17 GLN B O 1
ATOM 4011 N N . SER B 1 18 ? 10.727 -34.812 3.389 1 85.31 18 SER B N 1
ATOM 4012 C CA . SER B 1 18 ? 11.367 -33.625 3.908 1 85.31 18 SER B CA 1
ATOM 4013 C C . SER B 1 18 ? 12.805 -33.5 3.416 1 85.31 18 SER B C 1
ATOM 4015 O O . SER B 1 18 ? 13.391 -34.469 2.947 1 85.31 18 SER B O 1
ATOM 4017 N N . PHE B 1 19 ? 13.234 -32.312 3.494 1 87.12 19 PHE B N 1
ATOM 4018 C CA . PHE B 1 19 ? 14.617 -32.062 3.111 1 87.12 19 PHE B CA 1
ATOM 4019 C C . PHE B 1 19 ? 15.57 -32.844 4.023 1 87.12 19 PHE B C 1
ATOM 4021 O O . PHE B 1 19 ? 16.594 -33.344 3.576 1 87.12 19 PHE B O 1
ATOM 4028 N N . ASP B 1 20 ? 15.234 -32.875 5.266 1 83.62 20 ASP B N 1
ATOM 4029 C CA . ASP B 1 20 ? 16.078 -33.594 6.227 1 83.62 20 ASP B CA 1
ATOM 4030 C C . ASP B 1 20 ? 16.188 -35.094 5.863 1 83.62 20 ASP B C 1
ATOM 4032 O O . ASP B 1 20 ? 17.281 -35.656 5.961 1 83.62 20 ASP B O 1
ATOM 4036 N N . ASN B 1 21 ? 15.102 -35.625 5.426 1 86.19 21 ASN B N 1
ATOM 4037 C CA . ASN B 1 21 ? 15.125 -37.031 5.016 1 86.19 21 ASN B CA 1
ATOM 4038 C C . ASN B 1 21 ? 15.984 -37.219 3.768 1 86.19 21 ASN B C 1
ATOM 4040 O O . ASN B 1 21 ? 16.719 -38.188 3.67 1 86.19 21 ASN B O 1
ATOM 4044 N N . LEU B 1 22 ? 15.812 -36.281 2.896 1 85.5 22 LEU B N 1
ATOM 4045 C CA . LEU B 1 22 ? 16.625 -36.312 1.687 1 85.5 22 LEU B CA 1
ATOM 4046 C C . LEU B 1 22 ? 18.109 -36.25 2.027 1 85.5 22 LEU B C 1
ATOM 4048 O O . LEU B 1 22 ? 18.906 -37 1.485 1 85.5 22 LEU B O 1
ATOM 4052 N N . GLY B 1 23 ? 18.406 -35.375 2.914 1 82.62 23 GLY B N 1
ATOM 4053 C CA . GLY B 1 23 ? 19.797 -35.219 3.352 1 82.62 23 GLY B CA 1
ATOM 4054 C C . GLY B 1 23 ? 20.312 -36.406 4.109 1 82.62 23 GLY B C 1
ATOM 4055 O O . GLY B 1 23 ? 21.453 -36.844 3.908 1 82.62 23 GLY B O 1
ATOM 4056 N N . ASN B 1 24 ? 19.531 -36.906 4.926 1 83.12 24 ASN B N 1
ATOM 4057 C CA . ASN B 1 24 ? 19.922 -38.094 5.688 1 83.12 24 ASN B CA 1
ATOM 4058 C C . ASN B 1 24 ? 20.203 -39.281 4.773 1 83.12 24 ASN B C 1
ATOM 4060 O O . ASN B 1 24 ? 21.172 -40.031 4.988 1 83.12 24 ASN B O 1
ATOM 4064 N N . CYS B 1 25 ? 19.344 -39.406 3.828 1 84.06 25 CYS B N 1
ATOM 4065 C CA . CYS B 1 25 ? 19.516 -40.531 2.895 1 84.06 25 CYS B CA 1
ATOM 4066 C C . CYS B 1 25 ? 20.766 -40.312 2.033 1 84.06 25 CYS B C 1
ATOM 4068 O O . CYS B 1 25 ? 21.469 -41.281 1.723 1 84.06 25 CYS B O 1
ATOM 4070 N N . TYR B 1 26 ? 21.016 -39.062 1.67 1 82.81 26 TYR B N 1
ATOM 4071 C CA . TYR B 1 26 ? 22.219 -38.75 0.914 1 82.81 26 TYR B CA 1
ATOM 4072 C C . TYR B 1 26 ? 23.469 -39.062 1.733 1 82.81 26 TYR B C 1
ATOM 4074 O O . TYR B 1 26 ? 24.422 -39.656 1.225 1 82.81 26 TYR B O 1
ATOM 4082 N N . ASN B 1 27 ? 23.438 -38.594 2.938 1 78.94 27 ASN B N 1
ATOM 4083 C CA . ASN B 1 27 ? 24.578 -38.812 3.809 1 78.94 27 ASN B CA 1
ATOM 4084 C C . ASN B 1 27 ? 24.797 -40.281 4.113 1 78.94 27 ASN B C 1
ATOM 4086 O O . ASN B 1 27 ? 25.922 -40.75 4.254 1 78.94 27 ASN B O 1
ATOM 4090 N N . ALA B 1 28 ? 23.656 -41 4.152 1 76.19 28 ALA B N 1
ATOM 4091 C CA . ALA B 1 28 ? 23.75 -42.406 4.445 1 76.19 28 ALA B CA 1
ATOM 4092 C C . ALA B 1 28 ? 24.219 -43.188 3.221 1 76.19 28 ALA B C 1
ATOM 4094 O O . ALA B 1 28 ? 24.781 -44.281 3.354 1 76.19 28 ALA B O 1
ATOM 4095 N N . ALA B 1 29 ? 23.766 -42.75 1.973 1 71.81 29 ALA B N 1
ATOM 4096 C CA . ALA B 1 29 ? 24.094 -43.469 0.746 1 71.81 29 ALA B CA 1
ATOM 4097 C C . ALA B 1 29 ? 25.594 -43.562 0.539 1 71.81 29 ALA B C 1
ATOM 4099 O O . ALA B 1 29 ? 26.094 -44.469 -0.124 1 71.81 29 ALA B O 1
ATOM 4100 N N . GLY B 1 30 ? 26.422 -43.344 1.483 1 57.66 30 GLY B N 1
ATOM 4101 C CA . GLY B 1 30 ? 27.844 -43.562 1.276 1 57.66 30 GLY B CA 1
ATOM 4102 C C . GLY B 1 30 ? 28.156 -44.156 -0.093 1 57.66 30 GLY B C 1
ATOM 4103 O O . GLY B 1 30 ? 27.438 -43.875 -1.06 1 57.66 30 GLY B O 1
ATOM 4104 N N . ASP B 1 31 ? 29.188 -45.031 -0.507 1 54.38 31 ASP B N 1
ATOM 4105 C CA . ASP B 1 31 ? 29.688 -45.594 -1.761 1 54.38 31 ASP B CA 1
ATOM 4106 C C . ASP B 1 31 ? 28.641 -46.5 -2.406 1 54.38 31 ASP B C 1
ATOM 4108 O O . ASP B 1 31 ? 28.312 -46.344 -3.584 1 54.38 31 ASP B O 1
ATOM 4112 N N . THR B 1 32 ? 28.25 -47.562 -1.724 1 49.59 32 THR B N 1
ATOM 4113 C CA . THR B 1 32 ? 27.5 -48.688 -2.312 1 49.59 32 THR B CA 1
ATOM 4114 C C . THR B 1 32 ? 26.031 -48.312 -2.5 1 49.59 32 THR B C 1
ATOM 4116 O O . THR B 1 32 ? 25.422 -48.656 -3.51 1 49.59 32 THR B O 1
ATOM 4119 N N . LEU B 1 33 ? 25.312 -47.688 -1.523 1 52.09 33 LEU B N 1
ATOM 4120 C CA . LEU B 1 33 ? 23.875 -47.438 -1.486 1 52.09 33 LEU B CA 1
ATOM 4121 C C . LEU B 1 33 ? 23.516 -46.188 -2.262 1 52.09 33 LEU B C 1
ATOM 4123 O O . LEU B 1 33 ? 22.344 -45.906 -2.486 1 52.09 33 LEU B O 1
ATOM 4127 N N . ALA B 1 34 ? 24.609 -45.812 -2.801 1 61.97 34 ALA B N 1
ATOM 4128 C CA . ALA B 1 34 ? 24.547 -44.625 -3.66 1 61.97 34 ALA B CA 1
ATOM 4129 C C . ALA B 1 34 ? 23.766 -44.906 -4.938 1 61.97 34 ALA B C 1
ATOM 4131 O O . ALA B 1 34 ? 23.047 -44.031 -5.434 1 61.97 34 ALA B O 1
ATOM 4132 N N . ILE B 1 35 ? 23.812 -46.375 -5.156 1 69.75 35 ILE B N 1
ATOM 4133 C CA . ILE B 1 35 ? 23.188 -46.688 -6.438 1 69.75 35 ILE B CA 1
ATOM 4134 C C . ILE B 1 35 ? 21.672 -46.719 -6.277 1 69.75 35 ILE B C 1
ATOM 4136 O O . ILE B 1 35 ? 20.938 -46.25 -7.148 1 69.75 35 ILE B O 1
ATOM 4140 N N . ASN B 1 36 ? 21.125 -47.375 -5.09 1 74.69 36 ASN B N 1
ATOM 4141 C CA . ASN B 1 36 ? 19.688 -47.469 -4.891 1 74.69 36 ASN B CA 1
ATOM 4142 C C . ASN B 1 36 ? 19.047 -46.094 -4.707 1 74.69 36 ASN B C 1
ATOM 4144 O O . ASN B 1 36 ? 17.984 -45.812 -5.258 1 74.69 36 ASN B O 1
ATOM 4148 N N . PHE B 1 37 ? 19.766 -45.344 -3.955 1 81 37 PHE B N 1
ATOM 4149 C CA . PHE B 1 37 ? 19.281 -44 -3.73 1 81 37 PHE B CA 1
ATOM 4150 C C . PHE B 1 37 ? 19.25 -43.188 -5.035 1 81 37 PHE B C 1
ATOM 4152 O O . PHE B 1 37 ? 18.281 -42.5 -5.32 1 81 37 PHE B O 1
ATOM 4159 N N . THR B 1 38 ? 20.25 -43.375 -5.812 1 79.19 38 THR B N 1
ATOM 4160 C CA . THR B 1 38 ? 20.344 -42.688 -7.094 1 79.19 38 THR B CA 1
ATOM 4161 C C . THR B 1 38 ? 19.219 -43.125 -8.031 1 79.19 38 THR B C 1
ATOM 4163 O O . THR B 1 38 ? 18.672 -42.344 -8.781 1 79.19 38 THR B O 1
ATOM 4166 N N . ASN B 1 39 ? 18.938 -44.375 -7.859 1 82.38 39 ASN B N 1
ATOM 4167 C CA . ASN B 1 39 ? 17.859 -44.906 -8.703 1 82.38 39 ASN B CA 1
ATOM 4168 C C . ASN B 1 39 ? 16.5 -44.344 -8.305 1 82.38 39 ASN B C 1
ATOM 4170 O O . ASN B 1 39 ? 15.672 -44.062 -9.172 1 82.38 39 ASN B O 1
ATOM 4174 N N . VAL B 1 40 ? 16.312 -44.219 -7.023 1 86.56 40 VAL B N 1
ATOM 4175 C CA . VAL B 1 40 ? 15.055 -43.656 -6.531 1 86.56 40 VAL B CA 1
ATOM 4176 C C . VAL B 1 40 ? 14.906 -42.219 -7.012 1 86.56 40 VAL B C 1
ATOM 4178 O O . VAL B 1 40 ? 13.836 -41.844 -7.496 1 86.56 40 VAL B O 1
ATOM 4181 N N . VAL B 1 41 ? 15.93 -41.5 -6.945 1 84.12 41 VAL B N 1
ATOM 4182 C CA . VAL B 1 41 ? 15.906 -40.094 -7.359 1 84.12 41 VAL B CA 1
ATOM 4183 C C . VAL B 1 41 ? 15.742 -40 -8.875 1 84.12 41 VAL B C 1
ATOM 4185 O O . VAL B 1 41 ? 14.969 -39.188 -9.367 1 84.12 41 VAL B O 1
ATOM 4188 N N . GLU B 1 42 ? 16.375 -40.844 -9.57 1 84.69 42 GLU B N 1
ATOM 4189 C CA . GLU B 1 42 ? 16.312 -40.812 -11.031 1 84.69 42 GLU B CA 1
ATOM 4190 C C . GLU B 1 42 ? 14.922 -41.219 -11.523 1 84.69 42 GLU B C 1
ATOM 4192 O O . GLU B 1 42 ? 14.406 -40.625 -12.477 1 84.69 42 GLU B O 1
ATOM 4197 N N . LYS B 1 43 ? 14.383 -42.156 -10.859 1 88.31 43 LYS B N 1
ATOM 4198 C CA . LYS B 1 43 ? 13.039 -42.594 -11.242 1 88.31 43 LYS B CA 1
ATOM 4199 C C . LYS B 1 43 ? 12.023 -41.469 -11.008 1 88.31 43 LYS B C 1
ATOM 4201 O O . LYS B 1 43 ? 11.148 -41.219 -11.836 1 88.31 43 LYS B O 1
ATOM 4206 N N . CYS B 1 44 ? 12.172 -40.875 -9.906 1 90.25 44 CYS B N 1
ATOM 4207 C CA . CYS B 1 44 ? 11.297 -39.75 -9.586 1 90.25 44 CYS B CA 1
ATOM 4208 C C . CYS B 1 44 ? 11.43 -38.656 -10.633 1 90.25 44 CYS B C 1
ATOM 4210 O O . CYS B 1 44 ? 10.43 -38.156 -11.164 1 90.25 44 CYS B O 1
ATOM 4212 N N . LEU B 1 45 ? 12.594 -38.281 -11 1 88.25 45 LEU B N 1
ATOM 4213 C CA . LEU B 1 45 ? 12.852 -37.188 -11.938 1 88.25 45 LEU B CA 1
ATOM 4214 C C . LEU B 1 45 ? 12.391 -37.562 -13.344 1 88.25 45 LEU B C 1
ATOM 4216 O O . LEU B 1 45 ? 11.875 -36.719 -14.07 1 88.25 45 LEU B O 1
ATOM 4220 N N . ASN B 1 46 ? 12.602 -38.781 -13.672 1 87.81 46 ASN B N 1
ATOM 4221 C CA . ASN B 1 46 ? 12.164 -39.25 -14.992 1 87.81 46 ASN B CA 1
ATOM 4222 C C . ASN B 1 46 ? 10.648 -39.156 -15.141 1 87.81 46 ASN B C 1
ATOM 4224 O O . ASN B 1 46 ? 10.148 -38.719 -16.172 1 87.81 46 ASN B O 1
ATOM 4228 N N . ASP B 1 47 ? 9.984 -39.531 -14.117 1 88.69 47 ASP B N 1
ATOM 4229 C CA . ASP B 1 47 ? 8.531 -39.5 -14.156 1 88.69 47 ASP B CA 1
ATOM 4230 C C . ASP B 1 47 ? 8.016 -38.062 -14.109 1 88.69 47 ASP B C 1
ATOM 4232 O O . ASP B 1 47 ? 7.059 -37.719 -14.805 1 88.69 47 ASP B O 1
ATOM 4236 N N . TYR B 1 48 ? 8.664 -37.281 -13.336 1 88.81 48 TYR B N 1
ATOM 4237 C CA . TYR B 1 48 ? 8.258 -35.875 -13.227 1 88.81 48 TYR B CA 1
ATOM 4238 C C . TYR B 1 48 ? 8.508 -35.125 -14.531 1 88.81 48 TYR B C 1
ATOM 4240 O O . TYR B 1 48 ? 7.668 -34.344 -14.977 1 88.81 48 TYR B O 1
ATOM 4248 N N . CYS B 1 49 ? 9.586 -35.344 -15.117 1 86.44 49 CYS B N 1
ATOM 4249 C CA . CYS B 1 49 ? 10.008 -34.562 -16.281 1 86.44 49 CYS B CA 1
ATOM 4250 C C . CYS B 1 49 ? 9.219 -34.938 -17.516 1 86.44 49 CYS B C 1
ATOM 4252 O O . CYS B 1 49 ? 9.305 -34.281 -18.547 1 86.44 49 CYS B O 1
ATOM 4254 N N . LYS B 1 50 ? 8.461 -35.938 -17.391 1 81.06 50 LYS B N 1
ATOM 4255 C CA . LYS B 1 50 ? 7.555 -36.25 -18.484 1 81.06 50 LYS B CA 1
ATOM 4256 C C . LYS B 1 50 ? 6.449 -35.188 -18.609 1 81.06 50 LYS B C 1
ATOM 4258 O O . LYS B 1 50 ? 6.055 -34.812 -19.703 1 81.06 50 LYS B O 1
ATOM 4263 N N . ASN B 1 51 ? 6.012 -34.719 -17.438 1 77.56 51 ASN B N 1
ATOM 4264 C CA . ASN B 1 51 ? 5.008 -33.688 -17.359 1 77.56 51 ASN B CA 1
ATOM 4265 C C . ASN B 1 51 ? 5.293 -32.719 -16.203 1 77.56 51 ASN B C 1
ATOM 4267 O O . ASN B 1 51 ? 4.656 -32.781 -15.156 1 77.56 51 ASN B O 1
ATOM 4271 N N . PRO B 1 52 ? 6.152 -31.844 -16.531 1 82 52 PRO B N 1
ATOM 4272 C CA . PRO B 1 52 ? 6.551 -30.953 -15.445 1 82 52 PRO B CA 1
ATOM 4273 C C . PRO B 1 52 ? 5.43 -30.016 -15.016 1 82 52 PRO B C 1
ATOM 4275 O O . PRO B 1 52 ? 4.652 -29.547 -15.852 1 82 52 PRO B O 1
ATOM 4278 N N . TYR B 1 53 ? 5.363 -29.859 -13.664 1 82.12 53 TYR B N 1
ATOM 4279 C CA . TYR B 1 53 ? 4.461 -28.859 -13.102 1 82.12 53 TYR B CA 1
ATOM 4280 C C . TYR B 1 53 ? 4.941 -27.438 -13.422 1 82.12 53 TYR B C 1
ATOM 4282 O O . TYR B 1 53 ? 6.086 -27.094 -13.133 1 82.12 53 TYR B O 1
ATOM 4290 N N . PRO B 1 54 ? 4.125 -26.594 -14 1 77.88 54 PRO B N 1
ATOM 4291 C CA . PRO B 1 54 ? 4.582 -25.297 -14.5 1 77.88 54 PRO B CA 1
ATOM 4292 C C . PRO B 1 54 ? 5.098 -24.375 -13.398 1 77.88 54 PRO B C 1
ATOM 4294 O O . PRO B 1 54 ? 6.023 -23.594 -13.617 1 77.88 54 PRO B O 1
ATOM 4297 N N . ASP B 1 55 ? 4.562 -24.453 -12.25 1 81.62 55 ASP B N 1
ATOM 4298 C CA . ASP B 1 55 ? 4.973 -23.547 -11.188 1 81.62 55 ASP B CA 1
ATOM 4299 C C . ASP B 1 55 ? 6.324 -23.938 -10.602 1 81.62 55 ASP B C 1
ATOM 4301 O O . ASP B 1 55 ? 7.016 -23.125 -10 1 81.62 55 ASP B O 1
ATOM 4305 N N . LEU B 1 56 ? 6.625 -25.172 -10.703 1 87.75 56 LEU B N 1
ATOM 4306 C CA . LEU B 1 56 ? 7.934 -25.641 -10.25 1 87.75 56 LEU B CA 1
ATOM 4307 C C . LEU B 1 56 ? 8.953 -25.594 -11.391 1 87.75 56 LEU B C 1
ATOM 4309 O O . LEU B 1 56 ? 10.07 -25.109 -11.203 1 87.75 56 LEU B O 1
ATOM 4313 N N . GLY B 1 57 ? 8.484 -25.953 -12.492 1 83.56 57 GLY B N 1
ATOM 4314 C CA . GLY B 1 57 ? 9.383 -26.016 -13.633 1 83.56 57 GLY B CA 1
ATOM 4315 C C . GLY B 1 57 ? 10.555 -26.969 -13.422 1 83.56 57 GLY B C 1
ATOM 4316 O O . GLY B 1 57 ? 10.422 -27.984 -12.742 1 83.56 57 GLY B O 1
ATOM 4317 N N . GLY B 1 58 ? 11.492 -26.734 -14.18 1 82.06 58 GLY B N 1
ATOM 4318 C CA . GLY B 1 58 ? 12.68 -27.578 -14.109 1 82.06 58 GLY B CA 1
ATOM 4319 C C . GLY B 1 58 ? 12.797 -28.547 -15.273 1 82.06 58 GLY B C 1
ATOM 4320 O O . GLY B 1 58 ? 12.141 -28.359 -16.297 1 82.06 58 GLY B O 1
ATOM 4321 N N . CYS B 1 59 ? 13.719 -29.375 -15.219 1 80 59 CYS B N 1
ATOM 4322 C CA . CYS B 1 59 ? 13.969 -30.453 -16.172 1 80 59 CYS B CA 1
ATOM 4323 C C . CYS B 1 59 ? 14.688 -29.922 -17.406 1 80 59 CYS B C 1
ATOM 4325 O O . CYS B 1 59 ? 14.633 -30.547 -18.469 1 80 59 CYS B O 1
ATOM 4327 N N . GLY B 1 60 ? 15.109 -28.812 -17.438 1 72.38 60 GLY B N 1
ATOM 4328 C CA . GLY B 1 60 ? 15.805 -28.266 -18.594 1 72.38 60 GLY B CA 1
ATOM 4329 C C . GLY B 1 60 ? 16.438 -29.312 -19.469 1 72.38 60 GLY B C 1
ATOM 4330 O O . GLY B 1 60 ? 15.758 -30 -20.234 1 72.38 60 GLY B O 1
ATOM 4331 N N . ASN B 1 61 ? 17.672 -29.734 -19.359 1 70.31 61 ASN B N 1
ATOM 4332 C CA . ASN B 1 61 ? 18.375 -30.688 -20.203 1 70.31 61 ASN B CA 1
ATOM 4333 C C . ASN B 1 61 ? 18.406 -32.094 -19.578 1 70.31 61 ASN B C 1
ATOM 4335 O O . ASN B 1 61 ? 19.422 -32.781 -19.641 1 70.31 61 ASN B O 1
ATOM 4339 N N . TRP B 1 62 ? 17.188 -32.375 -18.953 1 74 62 TRP B N 1
ATOM 4340 C CA . TRP B 1 62 ? 17.141 -33.688 -18.344 1 74 62 TRP B CA 1
ATOM 4341 C C . TRP B 1 62 ? 16.953 -34.781 -19.406 1 74 62 TRP B C 1
ATOM 4343 O O . TRP B 1 62 ? 16.016 -34.719 -20.203 1 74 62 TRP B O 1
ATOM 4353 N N . HIS B 1 63 ? 18 -35.625 -19.641 1 68.12 63 HIS B N 1
ATOM 4354 C CA . HIS B 1 63 ? 17.953 -36.688 -20.672 1 68.12 63 HIS B CA 1
ATOM 4355 C C . HIS B 1 63 ? 17.797 -38.062 -20.031 1 68.12 63 HIS B C 1
ATOM 4357 O O . HIS B 1 63 ? 18.203 -39.062 -20.625 1 68.12 63 HIS B O 1
ATOM 4363 N N . GLY B 1 64 ? 17.078 -38.219 -18.953 1 62.66 64 GLY B N 1
ATOM 4364 C CA . GLY B 1 64 ? 16.703 -39.5 -18.391 1 62.66 64 GLY B CA 1
ATOM 4365 C C . GLY B 1 64 ? 17.797 -40.125 -17.547 1 62.66 64 GLY B C 1
ATOM 4366 O O . GLY B 1 64 ? 17.547 -41.094 -16.828 1 62.66 64 GLY B O 1
ATOM 4367 N N . THR B 1 65 ? 19.109 -40 -17.828 1 58.84 65 THR B N 1
ATOM 4368 C CA . THR B 1 65 ? 20.141 -40.656 -17.047 1 58.84 65 THR B CA 1
ATOM 4369 C C . THR B 1 65 ? 20.844 -39.656 -16.141 1 58.84 65 THR B C 1
ATOM 4371 O O . THR B 1 65 ? 21.078 -38.531 -16.531 1 58.84 65 THR B O 1
ATOM 4374 N N . ALA B 1 66 ? 20.578 -39.719 -14.906 1 53.56 66 ALA B N 1
ATOM 4375 C CA . ALA B 1 66 ? 21.234 -38.844 -13.945 1 53.56 66 ALA B CA 1
ATOM 4376 C C . ALA B 1 66 ? 22.688 -39.25 -13.75 1 53.56 66 ALA B C 1
ATOM 4378 O O . ALA B 1 66 ? 23 -40.125 -12.914 1 53.56 66 ALA B O 1
ATOM 4379 N N . SER B 1 67 ? 23.344 -39.625 -14.734 1 47.69 67 SER B N 1
ATOM 4380 C CA . SER B 1 67 ? 24.703 -40.031 -14.391 1 47.69 67 SER B CA 1
ATOM 4381 C C . SER B 1 67 ? 25.281 -39.094 -13.32 1 47.69 67 SER B C 1
ATOM 4383 O O . SER B 1 67 ? 26.344 -39.375 -12.766 1 47.69 67 SER B O 1
ATOM 4385 N N . LEU B 1 68 ? 24.844 -37.906 -13.078 1 51.34 68 LEU B N 1
ATOM 4386 C CA . LEU B 1 68 ? 25.703 -36.938 -12.391 1 51.34 68 LEU B CA 1
ATOM 4387 C C . LEU B 1 68 ? 25.188 -36.656 -10.984 1 51.34 68 LEU B C 1
ATOM 4389 O O . LEU B 1 68 ? 24 -36.781 -10.719 1 51.34 68 LEU B O 1
ATOM 4393 N N . PRO B 1 69 ? 26.188 -36.344 -9.977 1 56.38 69 PRO B N 1
ATOM 4394 C CA . PRO B 1 69 ? 26.172 -36.312 -8.516 1 56.38 69 PRO B CA 1
ATOM 4395 C C . PRO B 1 69 ? 25.125 -35.312 -7.977 1 56.38 69 PRO B C 1
ATOM 4397 O O . PRO B 1 69 ? 25.062 -34.188 -8.438 1 56.38 69 PRO B O 1
ATOM 4400 N N . PHE B 1 70 ? 24 -35.844 -7.602 1 64.56 70 PHE B N 1
ATOM 4401 C CA . PHE B 1 70 ? 23.062 -35.219 -6.695 1 64.56 70 PHE B CA 1
ATOM 4402 C C . PHE B 1 70 ? 23.703 -34.938 -5.348 1 64.56 70 PHE B C 1
ATOM 4404 O O . PHE B 1 70 ? 24.172 -35.844 -4.668 1 64.56 70 PHE B O 1
ATOM 4411 N N . LEU B 1 71 ? 24.203 -33.594 -5.23 1 69.31 71 LEU B N 1
ATOM 4412 C CA . LEU B 1 71 ? 24.797 -33.25 -3.953 1 69.31 71 LEU B CA 1
ATOM 4413 C C . LEU B 1 71 ? 23.797 -32.5 -3.078 1 69.31 71 LEU B C 1
ATOM 4415 O O . LEU B 1 71 ? 23.078 -31.625 -3.564 1 69.31 71 LEU B O 1
ATOM 4419 N N . VAL B 1 72 ? 23.594 -33.062 -1.909 1 70.19 72 VAL B N 1
ATOM 4420 C CA . VAL B 1 72 ? 22.734 -32.406 -0.934 1 70.19 72 VAL B CA 1
ATOM 4421 C C . VAL B 1 72 ? 23.578 -31.766 0.16 1 70.19 72 VAL B C 1
ATOM 4423 O O . VAL B 1 72 ? 24.406 -32.438 0.789 1 70.19 72 VAL B O 1
ATOM 4426 N N . SER B 1 73 ? 23.578 -30.406 0.086 1 67.06 73 SER B N 1
ATOM 4427 C CA . SER B 1 73 ? 24.234 -29.719 1.193 1 67.06 73 SER B CA 1
ATOM 4428 C C . SER B 1 73 ? 23.234 -29.438 2.32 1 67.06 73 SER B C 1
ATOM 4430 O O . SER B 1 73 ? 22.406 -28.516 2.219 1 67.06 73 SER B O 1
ATOM 4432 N N . THR B 1 74 ? 23.312 -30.188 3.324 1 64.69 74 THR B N 1
ATOM 4433 C CA . THR B 1 74 ? 22.422 -30.016 4.461 1 64.69 74 THR B CA 1
ATOM 4434 C C . THR B 1 74 ? 22.703 -28.703 5.184 1 64.69 74 THR B C 1
ATOM 4436 O O . THR B 1 74 ? 21.828 -28.141 5.84 1 64.69 74 THR B O 1
ATOM 4439 N N . ALA B 1 75 ? 23.969 -28.297 5.027 1 58.09 75 ALA B N 1
ATOM 4440 C CA . ALA B 1 75 ? 24.359 -27.062 5.715 1 58.09 75 ALA B CA 1
ATOM 4441 C C . ALA B 1 75 ? 23.688 -25.844 5.078 1 58.09 75 ALA B C 1
ATOM 4443 O O . ALA B 1 75 ? 23.25 -24.938 5.785 1 58.09 75 ALA B O 1
ATOM 4444 N N . LYS B 1 76 ? 23.594 -26 3.793 1 60.59 76 LYS B N 1
ATOM 4445 C CA . LYS B 1 76 ? 23.094 -24.812 3.084 1 60.59 76 LYS B CA 1
ATOM 4446 C C . LYS B 1 76 ? 21.625 -24.969 2.711 1 60.59 76 LYS B C 1
ATOM 4448 O O . LYS B 1 76 ? 21 -24.016 2.248 1 60.59 76 LYS B O 1
ATOM 4453 N N . GLY B 1 77 ? 21.156 -26.125 3.105 1 59.78 77 GLY B N 1
ATOM 4454 C CA . GLY B 1 77 ? 19.766 -26.391 2.754 1 59.78 77 GLY B CA 1
ATOM 4455 C C . GLY B 1 77 ? 19.531 -26.438 1.257 1 59.78 77 GLY B C 1
ATOM 4456 O O . GLY B 1 77 ? 18.484 -25.984 0.776 1 59.78 77 GLY B O 1
ATOM 4457 N N . SER B 1 78 ? 20.625 -26.672 0.593 1 63.53 78 SER B N 1
ATOM 4458 C CA . SER B 1 78 ? 20.484 -26.625 -0.858 1 63.53 78 SER B CA 1
ATOM 4459 C C . SER B 1 78 ? 20.984 -27.922 -1.499 1 63.53 78 SER B C 1
ATOM 4461 O O . SER B 1 78 ? 21.656 -28.719 -0.852 1 63.53 78 SER B O 1
ATOM 4463 N N . GLN B 1 79 ? 20.328 -28.203 -2.514 1 65.94 79 GLN B N 1
ATOM 4464 C CA . GLN B 1 79 ? 20.703 -29.359 -3.332 1 65.94 79 GLN B CA 1
ATOM 4465 C C . GLN B 1 79 ? 21.219 -28.906 -4.695 1 65.94 79 GLN B C 1
ATOM 4467 O O . GLN B 1 79 ? 20.797 -27.891 -5.227 1 65.94 79 GLN B O 1
ATOM 4472 N N . TYR B 1 80 ? 22.469 -29.453 -5.008 1 64.44 80 TYR B N 1
ATOM 4473 C CA . TYR B 1 80 ? 22.984 -29.109 -6.324 1 64.44 80 TYR B CA 1
ATOM 4474 C C . TYR B 1 80 ? 23.156 -30.359 -7.191 1 64.44 80 TYR B C 1
ATOM 4476 O O . TYR B 1 80 ? 23.391 -31.453 -6.676 1 64.44 80 TYR B O 1
ATOM 4484 N N . PHE B 1 81 ? 22.516 -30.234 -8.352 1 62.09 81 PHE B N 1
ATOM 4485 C CA . PHE B 1 81 ? 22.828 -31.25 -9.344 1 62.09 81 PHE B CA 1
ATOM 4486 C C . PHE B 1 81 ? 24.047 -30.875 -10.156 1 62.09 81 PHE B C 1
ATOM 4488 O O . PHE B 1 81 ? 24.266 -29.688 -10.445 1 62.09 81 PHE B O 1
ATOM 4495 N N . TRP B 1 82 ? 25.078 -31.641 -10.078 1 55.12 82 TRP B N 1
ATOM 4496 C CA . TRP B 1 82 ? 26.312 -31.328 -10.781 1 55.12 82 TRP B CA 1
ATOM 4497 C C . TRP B 1 82 ? 26.031 -30.719 -12.148 1 55.12 82 TRP B C 1
ATOM 4499 O O . TRP B 1 82 ? 26.703 -29.781 -12.578 1 55.12 82 TRP B O 1
ATOM 4509 N N . ASN B 1 83 ? 25.203 -31.516 -12.93 1 52.59 83 ASN B N 1
ATOM 4510 C CA . ASN B 1 83 ? 24.922 -30.875 -14.211 1 52.59 83 ASN B CA 1
ATOM 4511 C C . ASN B 1 83 ? 23.781 -29.875 -14.102 1 52.59 83 ASN B C 1
ATOM 4513 O O . ASN B 1 83 ? 22.625 -30.266 -13.906 1 52.59 83 ASN B O 1
ATOM 4517 N N . ASN B 1 84 ? 24.016 -28.688 -13.773 1 56.16 84 ASN B N 1
ATOM 4518 C CA . ASN B 1 84 ? 23.219 -27.469 -13.609 1 56.16 84 ASN B CA 1
ATOM 4519 C C . ASN B 1 84 ? 22.031 -27.453 -14.578 1 56.16 84 ASN B C 1
ATOM 4521 O O . ASN B 1 84 ? 21.078 -26.688 -14.391 1 56.16 84 ASN B O 1
ATOM 4525 N N . ALA B 1 85 ? 22.047 -28.453 -15.453 1 65.62 85 ALA B N 1
ATOM 4526 C CA . ALA B 1 85 ? 21.062 -28.312 -16.516 1 65.62 85 ALA B CA 1
ATOM 4527 C C . ALA B 1 85 ? 19.688 -28.766 -16.062 1 65.62 85 ALA B C 1
ATOM 4529 O O . ALA B 1 85 ? 18.672 -28.281 -16.578 1 65.62 85 ALA B O 1
ATOM 4530 N N . THR B 1 86 ? 19.672 -29.75 -14.875 1 73.5 86 THR B N 1
ATOM 4531 C CA . THR B 1 86 ? 18.359 -30.219 -14.43 1 73.5 86 THR B CA 1
ATOM 4532 C C . THR B 1 86 ? 17.625 -29.125 -13.656 1 73.5 86 THR B C 1
ATOM 4534 O O . THR B 1 86 ? 16.406 -29.031 -13.711 1 73.5 86 THR B O 1
ATOM 4537 N N . CYS B 1 87 ? 18.438 -28.406 -13.008 1 77.5 87 CYS B N 1
ATOM 4538 C CA . CYS B 1 87 ? 17.859 -27.344 -12.188 1 77.5 87 CYS B CA 1
ATOM 4539 C C . CYS B 1 87 ? 17.5 -26.125 -13.031 1 77.5 87 CYS B C 1
ATOM 4541 O O . CYS B 1 87 ? 16.844 -25.203 -12.555 1 77.5 87 CYS B O 1
ATOM 4543 N N . THR B 1 88 ? 17.922 -26.266 -14.289 1 77.62 88 THR B N 1
ATOM 4544 C CA . THR B 1 88 ? 17.594 -25.141 -15.156 1 77.62 88 THR B CA 1
ATOM 4545 C C . THR B 1 88 ? 16.094 -25.062 -15.398 1 77.62 88 THR B C 1
ATOM 4547 O O . THR B 1 88 ? 15.453 -26.062 -15.719 1 77.62 88 THR B O 1
ATOM 4550 N N . GLY B 1 89 ? 15.531 -23.891 -15.094 1 77.62 89 GLY B N 1
ATOM 4551 C CA . GLY B 1 89 ? 14.117 -23.688 -15.359 1 77.62 89 GLY B CA 1
ATOM 4552 C C . GLY B 1 89 ? 13.266 -23.766 -14.102 1 77.62 89 GLY B C 1
ATOM 4553 O O . GLY B 1 89 ? 12.047 -23.578 -14.164 1 77.62 89 GLY B O 1
ATOM 4554 N N . VAL B 1 90 ? 13.977 -24.172 -12.969 1 84.5 90 VAL B N 1
ATOM 4555 C CA . VAL B 1 90 ? 13.211 -24.141 -11.727 1 84.5 90 VAL B CA 1
ATOM 4556 C C . VAL B 1 90 ? 12.75 -22.703 -11.453 1 84.5 90 VAL B C 1
ATOM 4558 O O . VAL B 1 90 ? 13.5 -21.75 -11.68 1 84.5 90 VAL B O 1
ATOM 4561 N N . SER B 1 91 ? 11.539 -22.641 -11.016 1 82.94 91 SER B N 1
ATOM 4562 C CA . SER B 1 91 ? 10.922 -21.328 -10.828 1 82.94 91 SER B CA 1
ATOM 4563 C C . SER B 1 91 ? 11.68 -20.484 -9.805 1 82.94 91 SER B C 1
ATOM 4565 O O . SER B 1 91 ? 11.898 -20.938 -8.68 1 82.94 91 SER B O 1
ATOM 4567 N N . ASP B 1 92 ? 12.188 -19.375 -10.234 1 81.12 92 ASP B N 1
ATOM 4568 C CA . ASP B 1 92 ? 12.867 -18.422 -9.359 1 81.12 92 ASP B CA 1
ATOM 4569 C C . ASP B 1 92 ? 12.094 -17.109 -9.273 1 81.12 92 ASP B C 1
ATOM 4571 O O . ASP B 1 92 ? 12.672 -16.062 -9.016 1 81.12 92 ASP B O 1
ATOM 4575 N N . GLU B 1 93 ? 10.812 -17.219 -9.375 1 80.19 93 GLU B N 1
ATOM 4576 C CA . GLU B 1 93 ? 9.992 -16.016 -9.398 1 80.19 93 GLU B CA 1
ATOM 4577 C C . GLU B 1 93 ? 9.93 -15.352 -8.023 1 80.19 93 GLU B C 1
ATOM 4579 O O . GLU B 1 93 ? 9.789 -16.031 -7.008 1 80.19 93 GLU B O 1
ATOM 4584 N N . VAL B 1 94 ? 10.18 -14.125 -8.07 1 84.69 94 VAL B N 1
ATOM 4585 C CA . VAL B 1 94 ? 10.117 -13.328 -6.852 1 84.69 94 VAL B CA 1
ATOM 4586 C C . VAL B 1 94 ? 8.664 -12.938 -6.562 1 84.69 94 VAL B C 1
ATOM 4588 O O . VAL B 1 94 ? 7.906 -12.625 -7.484 1 84.69 94 VAL B O 1
ATOM 4591 N N . ASN B 1 95 ? 8.359 -13 -5.293 1 87.44 95 ASN B N 1
ATOM 4592 C CA . ASN B 1 95 ? 7.051 -12.5 -4.891 1 87.44 95 ASN B CA 1
ATOM 4593 C C . ASN B 1 95 ? 6.844 -11.055 -5.344 1 87.44 95 ASN B C 1
ATOM 4595 O O . ASN B 1 95 ? 7.648 -10.18 -5.016 1 87.44 95 ASN B O 1
ATOM 4599 N N . THR B 1 96 ? 5.809 -10.82 -6.012 1 87.75 96 THR B N 1
ATOM 4600 C CA . THR B 1 96 ? 5.578 -9.523 -6.637 1 87.75 96 THR B CA 1
ATOM 4601 C C . THR B 1 96 ? 5.383 -8.438 -5.582 1 87.75 96 THR B C 1
ATOM 4603 O O . THR B 1 96 ? 5.582 -7.25 -5.855 1 87.75 96 THR B O 1
ATOM 4606 N N . ASP B 1 97 ? 5.023 -8.773 -4.375 1 87.19 97 ASP B N 1
ATOM 4607 C CA . ASP B 1 97 ? 4.824 -7.789 -3.314 1 87.19 97 ASP B CA 1
ATOM 4608 C C . ASP B 1 97 ? 6.164 -7.293 -2.77 1 87.19 97 ASP B C 1
ATOM 4610 O O . ASP B 1 97 ? 6.234 -6.219 -2.166 1 87.19 97 ASP B O 1
ATOM 4614 N N . ILE B 1 98 ? 7.156 -8.086 -3.031 1 85.44 98 ILE B N 1
ATOM 4615 C CA . ILE B 1 98 ? 8.477 -7.727 -2.531 1 85.44 98 ILE B CA 1
ATOM 4616 C C . ILE B 1 98 ? 9.305 -7.105 -3.656 1 85.44 98 ILE B C 1
ATOM 4618 O O . ILE B 1 98 ? 9.969 -6.086 -3.457 1 85.44 98 ILE B O 1
ATOM 4622 N N . GLY B 1 99 ? 9.156 -7.793 -4.781 1 84.56 99 GLY B N 1
ATOM 4623 C CA . GLY B 1 99 ? 9.984 -7.363 -5.898 1 84.56 99 GLY B CA 1
ATOM 4624 C C . GLY B 1 99 ? 9.219 -7.223 -7.195 1 84.56 99 GLY B C 1
ATOM 4625 O O . GLY B 1 99 ? 9.672 -7.676 -8.25 1 84.56 99 GLY B O 1
ATOM 4626 N N . GLY B 1 100 ? 8.07 -6.672 -7.152 1 87.88 100 GLY B N 1
ATOM 4627 C CA . GLY B 1 100 ? 7.332 -6.398 -8.375 1 87.88 100 GLY B CA 1
ATOM 4628 C C . GLY B 1 100 ? 7.719 -5.086 -9.023 1 87.88 100 GLY B C 1
ATOM 4629 O O . GLY B 1 100 ? 8.438 -4.281 -8.43 1 87.88 100 GLY B O 1
ATOM 4630 N N . PRO B 1 101 ? 7.316 -4.895 -10.25 1 88.88 101 PRO B N 1
ATOM 4631 C CA . PRO B 1 101 ? 7.699 -3.672 -10.961 1 88.88 101 PRO B CA 1
ATOM 4632 C C . PRO B 1 101 ? 7.227 -2.404 -10.25 1 88.88 101 PRO B C 1
ATOM 4634 O O . PRO B 1 101 ? 7.957 -1.411 -10.211 1 88.88 101 PRO B O 1
ATOM 4637 N N . GLY B 1 102 ? 6.027 -2.422 -9.789 1 89.88 102 GLY B N 1
ATOM 4638 C CA . GLY B 1 102 ? 5.52 -1.257 -9.086 1 89.88 102 GLY B CA 1
ATOM 4639 C C . GLY B 1 102 ? 6.293 -0.948 -7.812 1 89.88 102 GLY B C 1
ATOM 4640 O O . GLY B 1 102 ? 6.551 0.218 -7.508 1 89.88 102 GLY B O 1
ATOM 4641 N N . VAL B 1 103 ? 6.625 -1.941 -7.043 1 88.81 103 VAL B N 1
ATOM 4642 C CA . VAL B 1 103 ? 7.398 -1.786 -5.816 1 88.81 103 VAL B CA 1
ATOM 4643 C C . VAL B 1 103 ? 8.789 -1.242 -6.145 1 88.81 103 VAL B C 1
ATOM 4645 O O . VAL B 1 103 ? 9.273 -0.327 -5.477 1 88.81 103 VAL B O 1
ATOM 4648 N N . PHE B 1 104 ? 9.344 -1.726 -7.203 1 88.94 104 PHE B N 1
ATOM 4649 C CA . PHE B 1 104 ? 10.664 -1.275 -7.645 1 88.94 104 PHE B CA 1
ATOM 4650 C C . PHE B 1 104 ? 10.625 0.194 -8.047 1 88.94 104 PHE B C 1
ATOM 4652 O O . PHE B 1 104 ? 11.484 0.978 -7.637 1 88.94 104 PHE B O 1
ATOM 4659 N N . VAL B 1 105 ? 9.664 0.546 -8.727 1 90.62 105 VAL B N 1
ATOM 4660 C CA . VAL B 1 105 ? 9.516 1.928 -9.172 1 90.62 105 VAL B CA 1
ATOM 4661 C C . VAL B 1 105 ? 9.273 2.836 -7.969 1 90.62 105 VAL B C 1
ATOM 4663 O O . VAL B 1 105 ? 9.734 3.979 -7.941 1 90.62 105 VAL B O 1
ATOM 4666 N N . SER B 1 106 ? 8.602 2.314 -7.008 1 93 106 SER B N 1
ATOM 4667 C CA . SER B 1 106 ? 8.336 3.113 -5.812 1 93 106 SER B CA 1
ATOM 4668 C C . SER B 1 106 ? 9.625 3.463 -5.082 1 93 106 SER B C 1
ATOM 4670 O O . SER B 1 106 ? 9.789 4.59 -4.609 1 93 106 SER B O 1
ATOM 4672 N N . TYR B 1 107 ? 10.531 2.551 -5 1 92 107 TYR B N 1
ATOM 4673 C CA . TYR B 1 107 ? 11.805 2.826 -4.348 1 92 107 TYR B CA 1
ATOM 4674 C C . TYR B 1 107 ? 12.656 3.777 -5.184 1 92 107 TYR B C 1
ATOM 4676 O O . TYR B 1 107 ? 13.352 4.637 -4.641 1 92 107 TYR B O 1
ATOM 4684 N N . LEU B 1 108 ? 12.547 3.656 -6.465 1 91.25 108 LEU B N 1
ATOM 4685 C CA . LEU B 1 108 ? 13.258 4.578 -7.348 1 91.25 108 LEU B CA 1
ATOM 4686 C C . LEU B 1 108 ? 12.688 5.988 -7.227 1 91.25 108 LEU B C 1
ATOM 4688 O O . LEU B 1 108 ? 13.438 6.969 -7.246 1 91.25 108 LEU B O 1
ATOM 4692 N N . MET B 1 109 ? 11.422 5.996 -7.109 1 94.25 109 MET B N 1
ATOM 4693 C CA . MET B 1 109 ? 10.789 7.301 -6.926 1 94.25 109 MET B CA 1
ATOM 4694 C C . MET B 1 109 ? 11.195 7.918 -5.594 1 94.25 109 MET B C 1
ATOM 4696 O O . MET B 1 109 ? 11.422 9.125 -5.508 1 94.25 109 MET B O 1
ATOM 4700 N N . GLN B 1 110 ? 11.242 7.094 -4.598 1 95.12 110 GLN B N 1
ATOM 4701 C CA . GLN B 1 110 ? 11.711 7.57 -3.301 1 95.12 110 GLN B CA 1
ATOM 4702 C C . GLN B 1 110 ? 13.086 8.227 -3.418 1 95.12 110 GLN B C 1
ATOM 4704 O O . GLN B 1 110 ? 13.289 9.344 -2.941 1 95.12 110 GLN B O 1
ATOM 4709 N N . LEU B 1 111 ? 13.938 7.59 -4.098 1 94.19 111 LEU B N 1
ATOM 4710 C CA . LEU B 1 111 ? 15.289 8.094 -4.312 1 94.19 111 LEU B CA 1
ATOM 4711 C C . LEU B 1 111 ? 15.281 9.344 -5.188 1 94.19 111 LEU B C 1
ATOM 4713 O O . LEU B 1 111 ? 15.977 10.312 -4.895 1 94.19 111 LEU B O 1
ATOM 4717 N N . GLY B 1 112 ? 14.469 9.281 -6.188 1 94.44 112 GLY B N 1
ATOM 4718 C CA . GLY B 1 112 ? 14.367 10.422 -7.082 1 94.44 112 GLY B CA 1
ATOM 4719 C C . GLY B 1 112 ? 13.812 11.664 -6.402 1 94.44 112 GLY B C 1
ATOM 4720 O O . GLY B 1 112 ? 14.281 12.773 -6.656 1 94.44 112 GLY B O 1
ATOM 4721 N N . ILE B 1 113 ? 12.891 11.516 -5.52 1 95.5 113 ILE B N 1
ATOM 4722 C CA . ILE B 1 113 ? 12.25 12.641 -4.852 1 95.5 113 ILE B CA 1
ATOM 4723 C C . ILE B 1 113 ? 13.234 13.297 -3.885 1 95.5 113 ILE B C 1
ATOM 4725 O O . ILE B 1 113 ? 13.352 14.523 -3.85 1 95.5 113 ILE B O 1
ATOM 4729 N N . ILE B 1 114 ? 13.914 12.453 -3.139 1 95 114 ILE B N 1
ATOM 4730 C CA . ILE B 1 114 ? 14.867 13.039 -2.195 1 95 114 ILE B CA 1
ATOM 4731 C C . ILE B 1 114 ? 15.992 13.734 -2.961 1 95 114 ILE B C 1
ATOM 4733 O O . ILE B 1 114 ? 16.484 14.781 -2.539 1 95 114 ILE B O 1
ATOM 4737 N N . PHE B 1 115 ? 16.406 13.133 -4.062 1 94.31 115 PHE B N 1
ATOM 4738 C CA . PHE B 1 115 ? 17.422 13.75 -4.902 1 94.31 115 PHE B CA 1
ATOM 4739 C C . PHE B 1 115 ? 16.938 15.086 -5.457 1 94.31 115 PHE B C 1
ATOM 4741 O O . PHE B 1 115 ? 17.688 16.062 -5.496 1 94.31 115 PHE B O 1
ATOM 4748 N N . TYR B 1 116 ? 15.734 15.141 -5.801 1 94.06 116 TYR B N 1
ATOM 4749 C CA . TYR B 1 116 ? 15.109 16.375 -6.293 1 94.06 116 TYR B CA 1
ATOM 4750 C C . TYR B 1 116 ? 15.102 17.453 -5.215 1 94.06 116 TYR B C 1
ATOM 4752 O O . TYR B 1 116 ? 15.469 18.594 -5.477 1 94.06 116 TYR B O 1
ATOM 4760 N N . PHE B 1 117 ? 14.727 17.047 -4.027 1 93 117 PHE B N 1
ATOM 4761 C CA . PHE B 1 117 ? 14.703 18.016 -2.932 1 93 117 PHE B CA 1
ATOM 4762 C C . PHE B 1 117 ? 16.109 18.5 -2.604 1 93 117 PHE B C 1
ATOM 4764 O O . PHE B 1 117 ? 16.312 19.672 -2.301 1 93 117 PHE B O 1
ATOM 4771 N N . TRP B 1 118 ? 17 17.609 -2.648 1 91.69 118 TRP B N 1
ATOM 4772 C CA . TRP B 1 118 ? 18.375 17.984 -2.385 1 91.69 118 TRP B CA 1
ATOM 4773 C C . TRP B 1 118 ? 18.875 19 -3.408 1 91.69 118 TRP B C 1
ATOM 4775 O O . TRP B 1 118 ? 19.516 19.984 -3.049 1 91.69 118 TRP B O 1
ATOM 4785 N N . ILE B 1 119 ? 18.531 18.844 -4.648 1 90.62 119 ILE B N 1
ATOM 4786 C CA . ILE B 1 119 ? 18.922 19.766 -5.707 1 90.62 119 ILE B CA 1
ATOM 4787 C C . ILE B 1 119 ? 18.281 21.125 -5.461 1 90.62 119 ILE B C 1
ATOM 4789 O O . ILE B 1 119 ? 18.938 22.172 -5.594 1 90.62 119 ILE B O 1
ATOM 4793 N N . LEU B 1 120 ? 17.078 21.125 -5.086 1 89.56 120 LEU B N 1
ATOM 4794 C CA . LEU B 1 120 ? 16.359 22.375 -4.863 1 89.56 120 LEU B CA 1
ATOM 4795 C C . LEU B 1 120 ? 16.922 23.125 -3.664 1 89.56 120 LEU B C 1
ATOM 4797 O O . LEU B 1 120 ? 17.109 24.344 -3.717 1 89.56 120 LEU B O 1
ATOM 4801 N N . LEU B 1 121 ? 17.188 22.375 -2.643 1 86.19 121 LEU B N 1
ATOM 4802 C CA . LEU B 1 121 ? 17.734 23.016 -1.446 1 86.19 121 LEU B CA 1
ATOM 4803 C C . LEU B 1 121 ? 19.109 23.625 -1.729 1 86.19 121 LEU B C 1
ATOM 4805 O O . LEU B 1 121 ? 19.422 24.719 -1.25 1 86.19 121 LEU B O 1
ATOM 4809 N N . ARG B 1 122 ? 19.844 23 -2.551 1 84.56 122 ARG B N 1
ATOM 4810 C CA . ARG B 1 122 ? 21.156 23.516 -2.916 1 84.56 122 ARG B CA 1
ATOM 4811 C C . ARG B 1 122 ? 21.031 24.688 -3.879 1 84.56 122 ARG B C 1
ATOM 4813 O O . ARG B 1 122 ? 21.812 25.656 -3.803 1 84.56 122 ARG B O 1
ATOM 4820 N N . SER B 1 123 ? 20.047 24.578 -4.648 1 83.62 123 SER B N 1
ATOM 4821 C CA . SER B 1 123 ? 19.812 25.672 -5.594 1 83.62 123 SER B CA 1
ATOM 4822 C C . SER B 1 123 ? 19.359 26.938 -4.875 1 83.62 123 SER B C 1
ATOM 4824 O O . SER B 1 123 ? 19.75 28.047 -5.25 1 83.62 123 SER B O 1
ATOM 4826 N N . PHE B 1 124 ? 18.562 26.766 -3.869 1 81.5 124 PHE B N 1
ATOM 4827 C CA . PHE B 1 124 ? 18.078 27.922 -3.115 1 81.5 124 PHE B CA 1
ATOM 4828 C C . PHE B 1 124 ? 19.203 28.578 -2.336 1 81.5 124 PHE B C 1
ATOM 4830 O O . PHE B 1 124 ? 19.156 29.781 -2.068 1 81.5 124 PHE B O 1
ATOM 4837 N N . ARG B 1 125 ? 20.172 27.859 -2.027 1 76.12 125 ARG B N 1
ATOM 4838 C CA . ARG B 1 125 ? 21.328 28.422 -1.328 1 76.12 125 ARG B CA 1
ATOM 4839 C C . ARG B 1 125 ? 22.281 29.109 -2.299 1 76.12 125 ARG B C 1
ATOM 4841 O O . ARG B 1 125 ? 22.891 30.125 -1.955 1 76.12 125 ARG B O 1
ATOM 4848 N N . LEU B 1 126 ? 22.297 28.609 -3.471 1 76.38 126 LEU B N 1
ATOM 4849 C CA . LEU B 1 126 ? 23.234 29.125 -4.457 1 76.38 126 LEU B CA 1
ATOM 4850 C C . LEU B 1 126 ? 22.656 30.328 -5.191 1 76.38 126 LEU B C 1
ATOM 4852 O O . LEU B 1 126 ? 23.391 31.219 -5.617 1 76.38 126 LEU B O 1
ATOM 4856 N N . PHE B 1 127 ? 21.344 30.328 -5.281 1 74.69 127 PHE B N 1
ATOM 4857 C CA . PHE B 1 127 ? 20.703 31.344 -6.109 1 74.69 127 PHE B CA 1
ATOM 4858 C C . PHE B 1 127 ? 20.922 32.75 -5.52 1 74.69 127 PHE B C 1
ATOM 4860 O O . PHE B 1 127 ? 21.25 33.688 -6.242 1 74.69 127 PHE B O 1
ATOM 4867 N N . PRO B 1 128 ? 20.703 32.938 -4.18 1 70.31 128 PRO B N 1
ATOM 4868 C CA . PRO B 1 128 ? 20.984 34.281 -3.652 1 70.31 128 PRO B CA 1
ATOM 4869 C C . PRO B 1 128 ? 22.438 34.688 -3.836 1 70.31 128 PRO B C 1
ATOM 4871 O O . PRO B 1 128 ? 22.719 35.875 -4.062 1 70.31 128 PRO B O 1
ATOM 4874 N N . LEU B 1 129 ? 23.297 33.719 -3.898 1 67.25 129 LEU B N 1
ATOM 4875 C CA . LEU B 1 129 ? 24.719 34.031 -4.109 1 67.25 129 LEU B CA 1
ATOM 4876 C C . LEU B 1 129 ? 24.969 34.469 -5.551 1 67.25 129 LEU B C 1
ATOM 4878 O O . LEU B 1 129 ? 25.734 35.406 -5.797 1 67.25 129 LEU B O 1
ATOM 4882 N N . LEU B 1 130 ? 24.219 33.812 -6.375 1 68 130 LEU B N 1
ATOM 4883 C CA . LEU B 1 130 ? 24.391 34.125 -7.789 1 68 130 LEU B CA 1
ATOM 4884 C C . LEU B 1 130 ? 23.766 35.469 -8.125 1 68 130 LEU B C 1
ATOM 4886 O O . LEU B 1 130 ? 24.328 36.25 -8.906 1 68 130 LEU B O 1
ATOM 4890 N N . ILE B 1 131 ? 22.625 35.75 -7.504 1 66.44 131 ILE B N 1
ATOM 4891 C CA . ILE B 1 131 ? 21.953 37 -7.734 1 66.44 131 ILE B CA 1
ATOM 4892 C C . ILE B 1 131 ? 22.797 38.156 -7.164 1 66.44 131 ILE B C 1
ATOM 4894 O O . ILE B 1 131 ? 22.938 39.219 -7.789 1 66.44 131 ILE B O 1
ATOM 4898 N N . SER B 1 132 ? 23.328 37.938 -5.996 1 65.62 132 SER B N 1
ATOM 4899 C CA . SER B 1 132 ? 24.188 38.938 -5.398 1 65.62 132 SER B CA 1
ATOM 4900 C C . SER B 1 132 ? 25.422 39.188 -6.246 1 65.62 132 SER B C 1
ATOM 4902 O O . SER B 1 132 ? 25.875 40.312 -6.395 1 65.62 132 SER B O 1
ATOM 4904 N N . PHE B 1 133 ? 25.859 38.062 -6.797 1 64.38 133 PHE B N 1
ATOM 4905 C CA . PHE B 1 133 ? 27.031 38.188 -7.656 1 64.38 133 PHE B CA 1
ATOM 4906 C C . PHE B 1 133 ? 26.703 38.969 -8.93 1 64.38 133 PHE B C 1
ATOM 4908 O O . PHE B 1 133 ? 27.469 39.844 -9.352 1 64.38 133 PHE B O 1
ATOM 4915 N N . CYS B 1 134 ? 25.5 38.625 -9.453 1 64.06 134 CYS B N 1
ATOM 4916 C CA . CYS B 1 134 ? 25.078 39.25 -10.688 1 64.06 134 CYS B CA 1
ATOM 4917 C C . CYS B 1 134 ? 24.75 40.719 -10.445 1 64.06 134 CYS B C 1
ATOM 4919 O O . CYS B 1 134 ? 25.047 41.594 -11.273 1 64.06 134 CYS B O 1
ATOM 4921 N N . THR B 1 135 ? 24.094 41.031 -9.32 1 63.5 135 THR B N 1
ATOM 4922 C CA . THR B 1 135 ? 23.781 42.406 -8.984 1 63.5 135 THR B CA 1
ATOM 4923 C C . THR B 1 135 ? 25.047 43.219 -8.719 1 63.5 135 THR B C 1
ATOM 4925 O O . THR B 1 135 ? 25.141 44.375 -9.109 1 63.5 135 THR B O 1
ATOM 4928 N N . ARG B 1 136 ? 26.016 42.656 -8.133 1 62.53 136 ARG B N 1
ATOM 4929 C CA . ARG B 1 136 ? 27.297 43.344 -7.887 1 62.53 136 ARG B CA 1
ATOM 4930 C C . ARG B 1 136 ? 28.031 43.594 -9.195 1 62.53 136 ARG B C 1
ATOM 4932 O O . ARG B 1 136 ? 28.625 44.656 -9.375 1 62.53 136 ARG B O 1
ATOM 4939 N N . ARG B 1 137 ? 27.906 42.656 -9.969 1 60.25 137 ARG B N 1
ATOM 4940 C CA . ARG B 1 137 ? 28.594 42.844 -11.25 1 60.25 137 ARG B CA 1
ATOM 4941 C C . ARG B 1 137 ? 27.906 43.906 -12.102 1 60.25 137 ARG B C 1
ATOM 4943 O O . ARG B 1 137 ? 28.578 44.656 -12.781 1 60.25 137 ARG B O 1
ATOM 4950 N N . LYS B 1 138 ? 26.578 43.812 -12.07 1 60.34 138 LYS B N 1
ATOM 4951 C CA . LYS B 1 138 ? 25.828 44.844 -12.82 1 60.34 138 LYS B CA 1
ATOM 4952 C C . LYS B 1 138 ? 26.078 46.219 -12.242 1 60.34 138 LYS B C 1
ATOM 4954 O O . LYS B 1 138 ? 26.188 47.219 -12.992 1 60.34 138 LYS B O 1
ATOM 4959 N N . GLN B 1 139 ? 25.984 46.281 -10.945 1 59.72 139 GLN B N 1
ATOM 4960 C CA . GLN B 1 139 ? 26.297 47.562 -10.336 1 59.72 139 GLN B CA 1
ATOM 4961 C C . GLN B 1 139 ? 27.688 48.031 -10.734 1 59.72 139 GLN B C 1
ATOM 4963 O O . GLN B 1 139 ? 27.922 49.219 -10.938 1 59.72 139 GLN B O 1
ATOM 4968 N N . PHE B 1 140 ? 28.516 47.062 -10.812 1 57 140 PHE B N 1
ATOM 4969 C CA . PHE B 1 140 ? 29.859 47.438 -11.25 1 57 140 PHE B CA 1
ATOM 4970 C C . PHE B 1 140 ? 29.859 47.906 -12.695 1 57 140 PHE B C 1
ATOM 4972 O O . PHE B 1 140 ? 30.562 48.875 -13.047 1 57 140 PHE B O 1
ATOM 4979 N N . TYR B 1 141 ? 28.938 47.25 -13.414 1 55.72 141 TYR B N 1
ATOM 4980 C CA . TYR B 1 141 ? 28.891 47.688 -14.805 1 55.72 141 TYR B CA 1
ATOM 4981 C C . TYR B 1 141 ? 27.984 48.906 -14.969 1 55.72 141 TYR B C 1
ATOM 4983 O O . TYR B 1 141 ? 28.234 49.75 -15.828 1 55.72 141 TYR B O 1
ATOM 4991 N N . ASP B 1 142 ? 26.844 48.906 -14.266 1 54.88 142 ASP B N 1
ATOM 4992 C CA . ASP B 1 142 ? 25.922 50.031 -14.422 1 54.88 142 ASP B CA 1
ATOM 4993 C C . ASP B 1 142 ? 26.453 51.281 -13.75 1 54.88 142 ASP B C 1
ATOM 4995 O O . ASP B 1 142 ? 25.812 52.344 -13.789 1 54.88 142 ASP B O 1
ATOM 4999 N N . ALA B 1 143 ? 27.438 51.406 -12.836 1 50.44 143 ALA B N 1
ATOM 5000 C CA . ALA B 1 143 ? 28 52.719 -12.477 1 50.44 143 ALA B CA 1
ATOM 5001 C C . ALA B 1 143 ? 28.203 53.562 -13.719 1 50.44 143 ALA B C 1
ATOM 5003 O O . ALA B 1 143 ? 28.406 54.781 -13.609 1 50.44 143 ALA B O 1
ATOM 5004 N N . THR B 1 144 ? 28.375 53 -14.883 1 46.75 144 THR B N 1
ATOM 5005 C CA . THR B 1 144 ? 28.562 53.938 -15.984 1 46.75 144 THR B CA 1
ATOM 5006 C C . THR B 1 144 ? 27.219 54.375 -16.547 1 46.75 144 THR B C 1
ATOM 5008 O O . THR B 1 144 ? 27.094 55.469 -17.109 1 46.75 144 THR B O 1
ATOM 5011 N N . SER B 1 145 ? 26.281 53.656 -17.172 1 46.47 145 SER B N 1
ATOM 5012 C CA . SER B 1 145 ? 25.156 54.25 -17.875 1 46.47 145 SER B CA 1
ATOM 5013 C C . SER B 1 145 ? 23.891 54.219 -17.031 1 46.47 145 SER B C 1
ATOM 5015 O O . SER B 1 145 ? 23.547 53.188 -16.469 1 46.47 145 SER B O 1
ATOM 5017 N N . PRO B 1 146 ? 23.234 55.406 -16.547 1 45.25 146 PRO B N 1
ATOM 5018 C CA . PRO B 1 146 ? 22.078 55.656 -15.688 1 45.25 146 PRO B CA 1
ATOM 5019 C C . PRO B 1 146 ? 20.859 54.812 -16.062 1 45.25 146 PRO B C 1
ATOM 5021 O O . PRO B 1 146 ? 19.906 54.75 -15.297 1 45.25 146 PRO B O 1
ATOM 5024 N N . ALA B 1 147 ? 20.578 54.594 -17.375 1 43.53 147 ALA B N 1
ATOM 5025 C CA . ALA B 1 147 ? 19.234 54.438 -17.938 1 43.53 147 ALA B CA 1
ATOM 5026 C C . ALA B 1 147 ? 18.594 53.156 -17.438 1 43.53 147 ALA B C 1
ATOM 5028 O O . ALA B 1 147 ? 17.359 53.031 -17.406 1 43.53 147 ALA B O 1
ATOM 5029 N N . ASN B 1 148 ? 19.203 52 -17.562 1 43.06 148 ASN B N 1
ATOM 5030 C CA . ASN B 1 148 ? 18.422 50.781 -17.609 1 43.06 148 ASN B CA 1
ATOM 5031 C C . ASN B 1 148 ? 17.938 50.375 -16.219 1 43.06 148 ASN B C 1
ATOM 5033 O O . ASN B 1 148 ? 18.469 49.406 -15.641 1 43.06 148 ASN B O 1
ATOM 5037 N N . GLN B 1 149 ? 17.562 51.312 -15.406 1 41.22 149 GLN B N 1
ATOM 5038 C CA . GLN B 1 149 ? 17.016 51.125 -14.07 1 41.22 149 GLN B CA 1
ATOM 5039 C C . GLN B 1 149 ? 15.75 50.25 -14.109 1 41.22 149 GLN B C 1
ATOM 5041 O O . GLN B 1 149 ? 15.219 49.875 -13.062 1 41.22 149 GLN B O 1
ATOM 5046 N N . THR B 1 150 ? 15.078 50.281 -15.328 1 41.81 150 THR B N 1
ATOM 5047 C CA . THR B 1 150 ? 13.719 49.75 -15.281 1 41.81 150 THR B CA 1
ATOM 5048 C C . THR B 1 150 ? 13.727 48.25 -14.992 1 41.81 150 THR B C 1
ATOM 5050 O O . THR B 1 150 ? 12.664 47.625 -14.883 1 41.81 150 THR B O 1
ATOM 5053 N N . LYS B 1 151 ? 14.719 47.625 -15.414 1 47.28 151 LYS B N 1
ATOM 5054 C CA . LYS B 1 151 ? 14.602 46.156 -15.336 1 47.28 151 LYS B CA 1
ATOM 5055 C C . LYS B 1 151 ? 14.602 45.688 -13.883 1 47.28 151 LYS B C 1
ATOM 5057 O O . LYS B 1 151 ? 15.398 44.844 -13.508 1 47.28 151 LYS B O 1
ATOM 5062 N N . GLY B 1 152 ? 14.344 46.438 -12.945 1 47.75 152 GLY B N 1
ATOM 5063 C CA . GLY B 1 152 ? 14.328 46.438 -11.492 1 47.75 152 GLY B CA 1
ATOM 5064 C C . GLY B 1 152 ? 13.453 45.344 -10.914 1 47.75 152 GLY B C 1
ATOM 5065 O O . GLY B 1 152 ? 13.773 44.781 -9.867 1 47.75 152 GLY B O 1
ATOM 5066 N N . ASN B 1 153 ? 12.125 45.281 -11.344 1 55.66 153 ASN B N 1
ATOM 5067 C CA . ASN B 1 153 ? 11.039 44.688 -10.586 1 55.66 153 ASN B CA 1
ATOM 5068 C C . ASN B 1 153 ? 11.07 43.156 -10.656 1 55.66 153 ASN B C 1
ATOM 5070 O O . ASN B 1 153 ? 10.242 42.469 -10.039 1 55.66 153 ASN B O 1
ATOM 5074 N N . THR B 1 154 ? 11.891 42.531 -11.539 1 65.88 154 THR B N 1
ATOM 5075 C CA . THR B 1 154 ? 11.875 41.094 -11.734 1 65.88 154 THR B CA 1
ATOM 5076 C C . THR B 1 154 ? 12.641 40.375 -10.617 1 65.88 154 THR B C 1
ATOM 5078 O O . THR B 1 154 ? 12.25 39.312 -10.172 1 65.88 154 THR B O 1
ATOM 5081 N N . ILE B 1 155 ? 13.688 41.062 -10.125 1 70.5 155 ILE B N 1
ATOM 5082 C CA . ILE B 1 155 ? 14.531 40.438 -9.117 1 70.5 155 ILE B CA 1
ATOM 5083 C C . ILE B 1 155 ? 13.742 40.281 -7.816 1 70.5 155 ILE B C 1
ATOM 5085 O O . ILE B 1 155 ? 13.758 39.188 -7.199 1 70.5 155 ILE B O 1
ATOM 5089 N N . PRO B 1 156 ? 12.969 41.344 -7.48 1 70.25 156 PRO B N 1
ATOM 5090 C CA . PRO B 1 156 ? 12.188 41.156 -6.266 1 70.25 156 PRO B CA 1
ATOM 5091 C C . PRO B 1 156 ? 11.094 40.094 -6.438 1 70.25 156 PRO B C 1
ATOM 5093 O O . PRO B 1 156 ? 10.781 39.375 -5.496 1 70.25 156 PRO B O 1
ATOM 5096 N N . ARG B 1 157 ? 10.555 40.031 -7.684 1 72.69 157 ARG B N 1
ATOM 5097 C CA . ARG B 1 157 ? 9.531 39.031 -7.945 1 72.69 157 ARG B CA 1
ATOM 5098 C C . ARG B 1 157 ? 10.125 37.625 -7.891 1 72.69 157 ARG B C 1
ATOM 5100 O O . ARG B 1 157 ? 9.508 36.688 -7.363 1 72.69 157 ARG B O 1
ATOM 5107 N N . ILE B 1 158 ? 11.266 37.469 -8.406 1 74.5 158 ILE B N 1
ATOM 5108 C CA . ILE B 1 158 ? 11.938 36.188 -8.414 1 74.5 158 ILE B CA 1
ATOM 5109 C C . ILE B 1 158 ? 12.336 35.781 -6.988 1 74.5 158 ILE B C 1
ATOM 5111 O O . ILE B 1 158 ? 12.234 34.625 -6.602 1 74.5 158 ILE B O 1
ATOM 5115 N N . ARG B 1 159 ? 12.695 36.781 -6.336 1 73.5 159 ARG B N 1
ATOM 5116 C CA . ARG B 1 159 ? 13.078 36.531 -4.949 1 73.5 159 ARG B CA 1
ATOM 5117 C C . ARG B 1 159 ? 11.867 36.094 -4.117 1 73.5 159 ARG B C 1
ATOM 5119 O O . ARG B 1 159 ? 11.969 35.219 -3.273 1 73.5 159 ARG B O 1
ATOM 5126 N N . HIS B 1 160 ? 10.758 36.75 -4.391 1 76.81 160 HIS B N 1
ATOM 5127 C CA . HIS B 1 160 ? 9.539 36.406 -3.676 1 76.81 160 HIS B CA 1
ATOM 5128 C C . HIS B 1 160 ? 9.086 34.969 -4.023 1 76.81 160 HIS B C 1
ATOM 5130 O O . HIS B 1 160 ? 8.688 34.219 -3.145 1 76.81 160 HIS B O 1
ATOM 5136 N N . PHE B 1 161 ? 9.203 34.688 -5.23 1 77.5 161 PHE B N 1
ATOM 5137 C CA . PHE B 1 161 ? 8.828 33.344 -5.684 1 77.5 161 PHE B CA 1
ATOM 5138 C C . PHE B 1 161 ? 9.75 32.312 -5.074 1 77.5 161 PHE B C 1
ATOM 5140 O O . PHE B 1 161 ? 9.281 31.25 -4.641 1 77.5 161 PHE B O 1
ATOM 5147 N N . LEU B 1 162 ? 10.906 32.594 -4.992 1 77.62 162 LEU B N 1
ATOM 5148 C CA . LEU B 1 162 ? 11.883 31.656 -4.461 1 77.62 162 LEU B CA 1
ATOM 5149 C C . LEU B 1 162 ? 11.695 31.469 -2.959 1 77.62 162 LEU B C 1
ATOM 5151 O O . LEU B 1 162 ? 11.852 30.359 -2.443 1 77.62 162 LEU B O 1
ATOM 5155 N N . ASN B 1 163 ? 11.297 32.531 -2.363 1 78.69 163 ASN B N 1
ATOM 5156 C CA . ASN B 1 163 ? 11.062 32.438 -0.927 1 78.69 163 ASN B CA 1
ATOM 5157 C C . ASN B 1 163 ? 9.805 31.641 -0.618 1 78.69 163 ASN B C 1
ATOM 5159 O O . ASN B 1 163 ? 9.773 30.859 0.335 1 78.69 163 ASN B O 1
ATOM 5163 N N . GLN B 1 164 ? 8.898 31.922 -1.437 1 82.25 164 GLN B N 1
ATOM 5164 C CA . GLN B 1 164 ? 7.676 31.141 -1.263 1 82.25 164 GLN B CA 1
ATOM 5165 C C . GLN B 1 164 ? 7.91 29.672 -1.562 1 82.25 164 GLN B C 1
ATOM 5167 O O . GLN B 1 164 ? 7.387 28.797 -0.866 1 82.25 164 GLN B O 1
ATOM 5172 N N . HIS B 1 165 ? 8.664 29.469 -2.533 1 86.31 165 HIS B N 1
ATOM 5173 C CA . HIS B 1 165 ? 8.945 28.094 -2.91 1 86.31 165 HIS B CA 1
ATOM 5174 C C . HIS B 1 165 ? 9.812 27.406 -1.859 1 86.31 165 HIS B C 1
ATOM 5176 O O . HIS B 1 165 ? 9.688 26.203 -1.643 1 86.31 165 HIS B O 1
ATOM 5182 N N . ASP B 1 166 ? 10.617 28.094 -1.255 1 85.31 166 ASP B N 1
ATOM 5183 C CA . ASP B 1 166 ? 11.445 27.547 -0.183 1 85.31 166 ASP B CA 1
ATOM 5184 C C . ASP B 1 166 ? 10.586 27.094 0.997 1 85.31 166 ASP B C 1
ATOM 5186 O O . ASP B 1 166 ? 10.82 26.031 1.57 1 85.31 166 ASP B O 1
ATOM 5190 N N . ARG B 1 167 ? 9.594 27.875 1.291 1 84.19 167 ARG B N 1
ATOM 5191 C CA . ARG B 1 167 ? 8.688 27.516 2.377 1 84.19 167 ARG B CA 1
ATOM 5192 C C . ARG B 1 167 ? 7.883 26.281 2.033 1 84.19 167 ARG B C 1
ATOM 5194 O O . ARG B 1 167 ? 7.699 25.391 2.879 1 84.19 167 ARG B O 1
ATOM 5201 N N . ILE B 1 168 ? 7.453 26.297 0.841 1 88.5 168 ILE B N 1
ATOM 5202 C CA . ILE B 1 168 ? 6.676 25.156 0.378 1 88.5 168 ILE B CA 1
ATOM 5203 C C . ILE B 1 168 ? 7.543 23.906 0.397 1 88.5 168 ILE B C 1
ATOM 5205 O O . ILE B 1 168 ? 7.098 22.828 0.831 1 88.5 168 ILE B O 1
ATOM 5209 N N . MET B 1 169 ? 8.719 24.047 -0.039 1 88.88 169 MET B N 1
ATOM 5210 C CA . MET B 1 169 ? 9.641 22.906 -0.109 1 88.88 169 MET B CA 1
ATOM 5211 C C . MET B 1 169 ? 9.93 22.359 1.282 1 88.88 169 MET B C 1
ATOM 5213 O O . MET B 1 169 ? 10.008 21.141 1.471 1 88.88 169 MET B O 1
ATOM 5217 N N . LYS B 1 170 ? 10.055 23.188 2.234 1 87.75 170 LYS B N 1
ATOM 5218 C CA . LYS B 1 170 ? 10.328 22.766 3.604 1 87.75 170 LYS B CA 1
ATOM 5219 C C . LYS B 1 170 ? 9.141 22 4.195 1 87.75 170 LYS B C 1
ATOM 5221 O O . LYS B 1 170 ? 9.32 20.969 4.848 1 87.75 170 LYS B O 1
ATOM 5226 N N . THR B 1 171 ? 8 22.469 3.869 1 87.88 171 THR B N 1
ATOM 5227 C CA . THR B 1 171 ? 6.797 21.812 4.359 1 87.88 171 THR B CA 1
ATOM 5228 C C . THR B 1 171 ? 6.633 20.438 3.715 1 87.88 171 THR B C 1
ATOM 5230 O O . THR B 1 171 ? 6.324 19.469 4.398 1 87.88 171 THR B O 1
ATOM 5233 N N . ILE B 1 172 ? 6.906 20.375 2.459 1 91.81 172 ILE B N 1
ATOM 5234 C CA . ILE B 1 172 ? 6.707 19.125 1.731 1 91.81 172 ILE B CA 1
ATOM 5235 C C . ILE B 1 172 ? 7.82 18.141 2.084 1 91.81 172 ILE B C 1
ATOM 5237 O O . ILE B 1 172 ? 7.59 16.938 2.137 1 91.81 172 ILE B O 1
ATOM 5241 N N . LEU B 1 173 ? 8.961 18.656 2.354 1 93.31 173 LEU B N 1
ATOM 5242 C CA . LEU B 1 173 ? 10.062 17.781 2.736 1 93.31 173 LEU B CA 1
ATOM 5243 C C . LEU B 1 173 ? 9.758 17.062 4.051 1 93.31 173 LEU B C 1
ATOM 5245 O O . LEU B 1 173 ? 10.07 15.883 4.207 1 93.31 173 LEU B O 1
ATOM 5249 N N . VAL B 1 174 ? 9.156 17.781 4.988 1 92.25 174 VAL B N 1
ATOM 5250 C CA . VAL B 1 174 ? 8.773 17.188 6.258 1 92.25 174 VAL B CA 1
ATOM 5251 C C . VAL B 1 174 ? 7.715 16.109 6.02 1 92.25 174 VAL B C 1
ATOM 5253 O O . VAL B 1 174 ? 7.809 15.008 6.57 1 92.25 174 VAL B O 1
ATOM 5256 N N . GLU B 1 175 ? 6.805 16.375 5.172 1 91.62 175 GLU B N 1
ATOM 5257 C CA . GLU B 1 175 ? 5.758 15.406 4.855 1 91.62 175 GLU B CA 1
ATOM 5258 C C . GLU B 1 175 ? 6.328 14.211 4.094 1 91.62 175 GLU B C 1
ATOM 5260 O O . GLU B 1 175 ? 5.895 13.07 4.301 1 91.62 175 GLU B O 1
ATOM 5265 N N . PHE B 1 176 ? 7.254 14.547 3.23 1 95.56 176 PHE B N 1
ATOM 5266 C CA . PHE B 1 176 ? 7.891 13.469 2.482 1 95.56 176 PHE B CA 1
ATOM 5267 C C . PHE B 1 176 ? 8.68 12.555 3.416 1 95.56 176 PHE B C 1
ATOM 5269 O O . PHE B 1 176 ? 8.633 11.328 3.273 1 95.56 176 PHE B O 1
ATOM 5276 N N . GLN B 1 177 ? 9.367 13.141 4.375 1 95.88 177 GLN B N 1
ATOM 5277 C CA . GLN B 1 177 ? 10.125 12.352 5.344 1 95.88 177 GLN B CA 1
ATOM 5278 C C . GLN B 1 177 ? 9.203 11.445 6.152 1 95.88 177 GLN B C 1
ATOM 5280 O O . GLN B 1 177 ? 9.531 10.281 6.398 1 95.88 177 GLN B O 1
ATOM 5285 N N . GLU B 1 178 ? 8.117 11.961 6.504 1 94.38 178 GLU B N 1
ATOM 5286 C CA . GLU B 1 178 ? 7.141 11.156 7.223 1 94.38 178 GLU B CA 1
ATOM 5287 C C . GLU B 1 178 ? 6.609 10.023 6.352 1 94.38 178 GLU B C 1
ATOM 5289 O O . GLU B 1 178 ? 6.535 8.875 6.797 1 94.38 178 GLU B O 1
ATOM 5294 N N . ALA B 1 179 ? 6.34 10.367 5.148 1 94.44 179 ALA B N 1
ATOM 5295 C CA . ALA B 1 179 ? 5.797 9.375 4.223 1 94.44 179 ALA B CA 1
ATOM 5296 C C . ALA B 1 179 ? 6.809 8.273 3.945 1 94.44 179 ALA B C 1
ATOM 5298 O O . ALA B 1 179 ? 6.457 7.09 3.91 1 94.44 179 ALA B O 1
ATOM 5299 N N . GLN B 1 180 ? 8.008 8.602 3.695 1 96.19 180 GLN B N 1
ATOM 5300 C CA . GLN B 1 180 ? 9 7.586 3.369 1 96.19 180 GLN B CA 1
ATOM 5301 C C . GLN B 1 180 ? 9.305 6.707 4.578 1 96.19 180 GLN B C 1
ATOM 5303 O O . GLN B 1 180 ? 9.586 5.516 4.434 1 96.19 180 GLN B O 1
ATOM 5308 N N . CYS B 1 181 ? 9.227 7.301 5.805 1 96.19 181 CYS B N 1
ATOM 5309 C CA . CYS B 1 181 ? 9.43 6.5 7.004 1 96.19 181 CYS B CA 1
ATOM 5310 C C . CYS B 1 181 ? 8.328 5.453 7.156 1 96.19 181 CYS B C 1
ATOM 5312 O O . CYS B 1 181 ? 8.617 4.285 7.426 1 96.19 181 CYS B O 1
ATOM 5314 N N . PHE B 1 182 ? 7.16 5.824 6.957 1 95.31 182 PHE B N 1
ATOM 5315 C CA . PHE B 1 182 ? 6.074 4.859 7.105 1 95.31 182 PHE B CA 1
ATOM 5316 C C . PHE B 1 182 ? 6.09 3.85 5.965 1 95.31 182 PHE B C 1
ATOM 5318 O O . PHE B 1 182 ? 5.73 2.686 6.156 1 95.31 182 PHE B O 1
ATOM 5325 N N . PHE B 1 183 ? 6.488 4.293 4.781 1 94.19 183 PHE B N 1
ATOM 5326 C CA . PHE B 1 183 ? 6.668 3.379 3.662 1 94.19 183 PHE B CA 1
ATOM 5327 C C . PHE B 1 183 ? 7.68 2.293 4.004 1 94.19 183 PHE B C 1
ATOM 5329 O O . PHE B 1 183 ? 7.418 1.105 3.811 1 94.19 183 PHE B O 1
ATOM 5336 N N . MET B 1 184 ? 8.75 2.711 4.613 1 95.12 184 MET B N 1
ATOM 5337 C CA . MET B 1 184 ? 9.812 1.776 4.969 1 95.12 184 MET B CA 1
ATOM 5338 C C . MET B 1 184 ? 9.406 0.924 6.168 1 95.12 184 MET B C 1
ATOM 5340 O O . MET B 1 184 ? 9.711 -0.27 6.215 1 95.12 184 MET B O 1
ATOM 5344 N N . LEU B 1 185 ? 8.766 1.519 7.109 1 94.75 185 LEU B N 1
ATOM 5345 C CA . LEU B 1 185 ? 8.344 0.769 8.289 1 94.75 185 LEU B CA 1
ATOM 5346 C C . LEU B 1 185 ? 7.375 -0.346 7.906 1 94.75 185 LEU B C 1
ATOM 5348 O O . LEU B 1 185 ? 7.438 -1.445 8.461 1 94.75 185 LEU B O 1
ATOM 5352 N N . ALA B 1 186 ? 6.551 -0.058 6.969 1 92.62 186 ALA B N 1
ATOM 5353 C CA . ALA B 1 186 ? 5.605 -1.068 6.508 1 92.62 186 ALA B CA 1
ATOM 5354 C C . ALA B 1 186 ? 6.324 -2.23 5.832 1 92.62 186 ALA B C 1
ATOM 5356 O O . ALA B 1 186 ? 6.074 -3.395 6.152 1 92.62 186 ALA B O 1
ATOM 5357 N N . SER B 1 187 ? 7.176 -1.928 4.953 1 91.75 187 SER B N 1
ATOM 5358 C CA . SER B 1 187 ? 7.895 -2.957 4.207 1 91.75 187 SER B CA 1
ATOM 5359 C C . SER B 1 187 ? 8.828 -3.752 5.121 1 91.75 187 SER B C 1
ATOM 5361 O O . SER B 1 187 ? 8.891 -4.98 5.031 1 91.75 187 SER B O 1
ATOM 5363 N N . GLN B 1 188 ? 9.492 -3.055 6.086 1 93.25 188 GLN B N 1
ATOM 5364 C CA . GLN B 1 188 ? 10.445 -3.73 6.961 1 93.25 188 GLN B CA 1
ATOM 5365 C C . GLN B 1 188 ? 9.719 -4.598 7.992 1 93.25 188 GLN B C 1
ATOM 5367 O O . GLN B 1 188 ? 10.203 -5.676 8.352 1 93.25 188 GLN B O 1
ATOM 5372 N N . SER B 1 189 ? 8.641 -4.148 8.445 1 90.38 189 SER B N 1
ATOM 5373 C CA . SER B 1 189 ? 7.867 -4.977 9.367 1 90.38 189 SER B CA 1
ATOM 5374 C C . SER B 1 189 ? 7.371 -6.246 8.688 1 90.38 189 SER B C 1
ATOM 5376 O O . SER B 1 189 ? 7.363 -7.316 9.289 1 90.38 189 SER B O 1
ATOM 5378 N N . ALA B 1 190 ? 7.031 -6.125 7.465 1 89.94 190 ALA B N 1
ATOM 5379 C CA . ALA B 1 190 ? 6.594 -7.293 6.707 1 89.94 190 ALA B CA 1
ATOM 5380 C C . ALA B 1 190 ? 7.746 -8.273 6.504 1 89.94 190 ALA B C 1
ATOM 5382 O O . ALA B 1 190 ? 7.551 -9.492 6.578 1 89.94 190 ALA B O 1
ATOM 5383 N N . ILE B 1 191 ? 8.906 -7.746 6.258 1 89 191 ILE B N 1
ATOM 5384 C CA . ILE B 1 191 ? 10.086 -8.586 6.066 1 89 191 ILE B CA 1
ATOM 5385 C C . ILE B 1 191 ? 10.422 -9.305 7.371 1 89 191 ILE B C 1
ATOM 5387 O O . ILE B 1 191 ? 10.75 -10.492 7.367 1 89 191 ILE B O 1
ATOM 5391 N N . LEU B 1 192 ? 10.289 -8.625 8.484 1 89.25 192 LEU B N 1
ATOM 5392 C CA . LEU B 1 192 ? 10.586 -9.219 9.781 1 89.25 192 LEU B CA 1
ATOM 5393 C C . LEU B 1 192 ? 9.57 -10.289 10.141 1 89.25 192 LEU B C 1
ATOM 5395 O O . LEU B 1 192 ? 9.922 -11.336 10.688 1 89.25 192 LEU B O 1
ATOM 5399 N N . LEU B 1 193 ? 8.383 -10.07 9.719 1 86.38 193 LEU B N 1
ATOM 5400 C CA . LEU B 1 193 ? 7.348 -11.062 9.984 1 86.38 193 LEU B CA 1
ATOM 5401 C C . LEU B 1 193 ? 7.496 -12.266 9.055 1 86.38 193 LEU B C 1
ATOM 5403 O O . LEU B 1 193 ? 7.18 -13.391 9.438 1 86.38 193 LEU B O 1
ATOM 5407 N N . ALA B 1 194 ? 7.93 -12.008 7.84 1 81.69 194 ALA B N 1
ATOM 5408 C CA . ALA B 1 194 ? 8.117 -13.078 6.859 1 81.69 194 ALA B CA 1
ATOM 5409 C C . ALA B 1 194 ? 9.188 -14.062 7.324 1 81.69 194 ALA B C 1
ATOM 5411 O O . ALA B 1 194 ? 9.148 -15.242 6.965 1 81.69 194 ALA B O 1
ATOM 5412 N N . LYS B 1 195 ? 10.086 -13.664 8.078 1 76.56 195 LYS B N 1
ATOM 5413 C CA . LYS B 1 195 ? 11.141 -14.547 8.562 1 76.56 195 LYS B CA 1
ATOM 5414 C C . LYS B 1 195 ? 10.617 -15.5 9.633 1 76.56 195 LYS B C 1
ATOM 5416 O O . LYS B 1 195 ? 11.117 -16.609 9.773 1 76.56 195 LYS B O 1
ATOM 5421 N N . LYS B 1 196 ? 9.555 -15.07 10.219 1 74.88 196 LYS B N 1
ATOM 5422 C CA . LYS B 1 196 ? 9.016 -15.914 11.281 1 74.88 196 LYS B CA 1
ATOM 5423 C C . LYS B 1 196 ? 7.934 -16.844 10.75 1 74.88 196 LYS B C 1
ATOM 5425 O O . LYS B 1 196 ? 7.648 -17.891 11.352 1 74.88 196 LYS B O 1
ATOM 5430 N N . SER B 1 197 ? 7.465 -16.391 9.609 1 73.25 197 SER B N 1
ATOM 5431 C CA . SER B 1 197 ? 6.363 -17.203 9.078 1 73.25 197 SER B CA 1
ATOM 5432 C C . SER B 1 197 ? 6.68 -17.734 7.688 1 73.25 197 SER B C 1
ATOM 5434 O O . SER B 1 197 ? 7.25 -17.016 6.859 1 73.25 197 SER B O 1
ATOM 5436 N N . THR B 1 198 ? 6.316 -18.953 7.469 1 65.19 198 THR B N 1
ATOM 5437 C CA . THR B 1 198 ? 6.551 -19.609 6.188 1 65.19 198 THR B CA 1
ATOM 5438 C C . THR B 1 198 ? 5.602 -19.078 5.121 1 65.19 198 THR B C 1
ATOM 5440 O O . THR B 1 198 ? 5.926 -19.094 3.932 1 65.19 198 THR B O 1
ATOM 5443 N N . THR B 1 199 ? 4.602 -18.484 5.543 1 69.19 199 THR B N 1
ATOM 5444 C CA . THR B 1 199 ? 3.543 -18.188 4.586 1 69.19 199 THR B CA 1
ATOM 5445 C C . THR B 1 199 ? 3.693 -16.766 4.031 1 69.19 199 THR B C 1
ATOM 5447 O O . THR B 1 199 ? 3.139 -16.453 2.98 1 69.19 199 THR B O 1
ATOM 5450 N N . ILE B 1 200 ? 4.574 -16.094 4.617 1 72.06 200 ILE B N 1
ATOM 5451 C CA . ILE B 1 200 ? 4.562 -14.68 4.242 1 72.06 200 ILE B CA 1
ATOM 5452 C C . ILE B 1 200 ? 5.395 -14.477 2.977 1 72.06 200 ILE B C 1
ATOM 5454 O O . ILE B 1 200 ? 4.988 -13.75 2.07 1 72.06 200 ILE B O 1
ATOM 5458 N N . PHE B 1 201 ? 6.461 -15.188 2.797 1 76.19 201 PHE B N 1
ATOM 5459 C CA . PHE B 1 201 ? 7.242 -15.047 1.573 1 76.19 201 PHE B CA 1
ATOM 5460 C C . PHE B 1 201 ? 6.586 -15.805 0.423 1 76.19 201 PHE B C 1
ATOM 5462 O O . PHE B 1 201 ? 6.805 -15.477 -0.745 1 76.19 201 PHE B O 1
ATOM 5469 N N . GLN B 1 202 ? 5.738 -16.656 0.676 1 76.5 202 GLN B N 1
ATOM 5470 C CA . GLN B 1 202 ? 5.031 -17.469 -0.302 1 76.5 202 GLN B CA 1
ATOM 5471 C C . GLN B 1 202 ? 5.996 -18.047 -1.338 1 76.5 202 GLN B C 1
ATOM 5473 O O . GLN B 1 202 ? 5.73 -17.984 -2.539 1 76.5 202 GLN B O 1
ATOM 5478 N N . SER B 1 203 ? 7.148 -18.562 -0.876 1 85.44 203 SER B N 1
ATOM 5479 C CA . SER B 1 203 ? 8.109 -19.188 -1.771 1 85.44 203 SER B CA 1
ATOM 5480 C C . SER B 1 203 ? 7.949 -20.703 -1.773 1 85.44 203 SER B C 1
ATOM 5482 O O . SER B 1 203 ? 7.965 -21.344 -0.716 1 85.44 203 SER B O 1
ATOM 5484 N N . ASN B 1 204 ? 7.871 -21.234 -2.979 1 87.94 204 ASN B N 1
ATOM 5485 C CA . ASN B 1 204 ? 7.656 -22.672 -3.088 1 87.94 204 ASN B CA 1
ATOM 5486 C C . ASN B 1 204 ? 8.945 -23.406 -3.455 1 87.94 204 ASN B C 1
ATOM 5488 O O . ASN B 1 204 ? 9.016 -24.625 -3.354 1 87.94 204 ASN B O 1
ATOM 5492 N N . THR B 1 205 ? 9.906 -22.688 -3.879 1 88.38 205 THR B N 1
ATOM 5493 C CA . THR B 1 205 ? 11.188 -23.281 -4.266 1 88.38 205 THR B CA 1
ATOM 5494 C C . THR B 1 205 ? 12.344 -22.578 -3.562 1 88.38 205 THR B C 1
ATOM 5496 O O . THR B 1 205 ? 12.195 -21.438 -3.102 1 88.38 205 THR B O 1
ATOM 5499 N N . MET B 1 206 ? 13.406 -23.266 -3.502 1 86.31 206 MET B N 1
ATOM 5500 C CA . MET B 1 206 ? 14.578 -22.688 -2.83 1 86.31 206 MET B CA 1
ATOM 5501 C C . MET B 1 206 ? 15.133 -21.5 -3.613 1 86.31 206 MET B C 1
ATOM 5503 O O . MET B 1 206 ? 15.477 -20.484 -3.029 1 86.31 206 MET B O 1
ATOM 5507 N N . PRO B 1 207 ? 15.234 -21.609 -4.926 1 84.19 207 PRO B N 1
ATOM 5508 C CA . PRO B 1 207 ? 15.688 -20.438 -5.668 1 84.19 207 PRO B CA 1
ATOM 5509 C C . PRO B 1 207 ? 14.781 -19.219 -5.477 1 84.19 207 PRO B C 1
ATOM 5511 O O . PRO B 1 207 ? 15.258 -18.094 -5.414 1 84.19 207 PRO B O 1
ATOM 5514 N N . SER B 1 208 ? 13.562 -19.469 -5.395 1 86.31 208 SER B N 1
ATOM 5515 C CA . SER B 1 208 ? 12.625 -18.375 -5.156 1 86.31 208 SER B CA 1
ATOM 5516 C C . SER B 1 208 ? 12.805 -17.781 -3.764 1 86.31 208 SER B C 1
ATOM 5518 O O . SER B 1 208 ? 12.688 -16.562 -3.58 1 86.31 208 SER B O 1
ATOM 5520 N N . LEU B 1 209 ? 13.086 -18.656 -2.854 1 85.94 209 LEU B N 1
ATOM 5521 C CA . LEU B 1 209 ? 13.32 -18.188 -1.492 1 85.94 209 LEU B CA 1
ATOM 5522 C C . LEU B 1 209 ? 14.586 -17.344 -1.419 1 85.94 209 LEU B C 1
ATOM 5524 O O . LEU B 1 209 ? 14.602 -16.297 -0.754 1 85.94 209 LEU B O 1
ATOM 5528 N N . TRP B 1 210 ? 15.555 -17.719 -2.102 1 83.06 210 TRP B N 1
ATOM 5529 C CA . TRP B 1 210 ? 16.797 -16.953 -2.141 1 83.06 210 TRP B CA 1
ATOM 5530 C C . TRP B 1 210 ? 16.609 -15.617 -2.84 1 83.06 210 TRP B C 1
ATOM 5532 O O . TRP B 1 210 ? 17.125 -14.594 -2.395 1 83.06 210 TRP B O 1
ATOM 5542 N N . ALA B 1 211 ? 15.891 -15.711 -3.861 1 83.56 211 ALA B N 1
ATOM 5543 C CA . ALA B 1 211 ? 15.609 -14.477 -4.598 1 83.56 211 ALA B CA 1
ATOM 5544 C C . ALA B 1 211 ? 14.789 -13.508 -3.75 1 83.56 211 ALA B C 1
ATOM 5546 O O . ALA B 1 211 ? 15.078 -12.312 -3.711 1 83.56 211 ALA B O 1
ATOM 5547 N N . ASN B 1 212 ? 13.836 -14.016 -3.074 1 86.56 212 ASN B N 1
ATOM 5548 C CA . ASN B 1 212 ? 13.016 -13.18 -2.199 1 86.56 212 ASN B CA 1
ATOM 5549 C C . ASN B 1 212 ? 13.836 -12.586 -1.058 1 86.56 212 ASN B C 1
ATOM 5551 O O . ASN B 1 212 ? 13.688 -11.414 -0.719 1 86.56 212 ASN B O 1
ATOM 5555 N N . ASN B 1 213 ? 14.633 -13.398 -0.535 1 84.38 213 ASN B N 1
ATOM 5556 C CA . ASN B 1 213 ? 15.5 -12.93 0.543 1 84.38 213 ASN B CA 1
ATOM 5557 C C . ASN B 1 213 ? 16.5 -11.883 0.052 1 84.38 213 ASN B C 1
ATOM 5559 O O . ASN B 1 213 ? 16.75 -10.898 0.744 1 84.38 213 ASN B O 1
ATOM 5563 N N . GLY B 1 214 ? 17.016 -12.133 -1.06 1 82.62 214 GLY B N 1
ATOM 5564 C CA . GLY B 1 214 ? 17.938 -11.172 -1.641 1 82.62 214 GLY B CA 1
ATOM 5565 C C . GLY B 1 214 ? 17.297 -9.828 -1.93 1 82.62 214 GLY B C 1
ATOM 5566 O O . GLY B 1 214 ? 17.859 -8.781 -1.581 1 82.62 214 GLY B O 1
ATOM 5567 N N . VAL B 1 215 ? 16.172 -9.867 -2.51 1 84.38 215 VAL B N 1
ATOM 5568 C CA . VAL B 1 215 ? 15.469 -8.633 -2.842 1 84.38 215 VAL B CA 1
ATOM 5569 C C . VAL B 1 215 ? 15.031 -7.926 -1.562 1 84.38 215 VAL B C 1
ATOM 5571 O O . VAL B 1 215 ? 15.102 -6.695 -1.468 1 84.38 215 VAL B O 1
ATOM 5574 N N . ALA B 1 216 ? 14.555 -8.695 -0.636 1 86.12 216 ALA B N 1
ATOM 5575 C CA . ALA B 1 216 ? 14.172 -8.125 0.653 1 86.12 216 ALA B CA 1
ATOM 5576 C C . ALA B 1 216 ? 15.344 -7.406 1.306 1 86.12 216 ALA B C 1
ATOM 5578 O O . ALA B 1 216 ? 15.172 -6.355 1.926 1 86.12 216 ALA B O 1
ATOM 5579 N N . GLY B 1 217 ? 16.5 -7.934 1.158 1 83.75 217 GLY B N 1
ATOM 5580 C CA . GLY B 1 217 ? 17.703 -7.301 1.688 1 83.75 217 GLY B CA 1
ATOM 5581 C C . GLY B 1 217 ? 18.047 -6 0.987 1 83.75 217 GLY B C 1
ATOM 5582 O O . GLY B 1 217 ? 18.391 -5.012 1.639 1 83.75 217 GLY B O 1
ATOM 5583 N N . VAL B 1 218 ? 17.938 -5.969 -0.203 1 81.75 218 VAL B N 1
ATOM 5584 C CA . VAL B 1 218 ? 18.234 -4.777 -0.99 1 81.75 218 VAL B CA 1
ATOM 5585 C C . VAL B 1 218 ? 17.234 -3.672 -0.67 1 81.75 218 VAL B C 1
ATOM 5587 O O . VAL B 1 218 ? 17.609 -2.512 -0.5 1 81.75 218 VAL B O 1
ATOM 5590 N N . VAL B 1 219 ? 16.031 -4.066 -0.571 1 81.56 219 VAL B N 1
ATOM 5591 C CA . VAL B 1 219 ? 14.969 -3.096 -0.295 1 81.56 219 VAL B CA 1
ATOM 5592 C C . VAL B 1 219 ? 15.164 -2.508 1.101 1 81.56 219 VAL B C 1
ATOM 5594 O O . VAL B 1 219 ? 14.93 -1.315 1.315 1 81.56 219 VAL B O 1
ATOM 5597 N N . SER B 1 220 ? 15.578 -3.283 2.049 1 83.44 220 SER B N 1
ATOM 5598 C CA . SER B 1 220 ? 15.805 -2.82 3.416 1 83.44 220 SER B CA 1
ATOM 5599 C C . SER B 1 220 ? 16.953 -1.816 3.479 1 83.44 220 SER B C 1
ATOM 5601 O O . SER B 1 220 ? 16.953 -0.926 4.332 1 83.44 220 SER B O 1
ATOM 5603 N N . SER B 1 221 ? 17.828 -1.888 2.604 1 80.94 221 SER B N 1
ATOM 5604 C CA . SER B 1 221 ? 18.984 -0.996 2.604 1 80.94 221 SER B CA 1
ATOM 5605 C C . SER B 1 221 ? 18.75 0.206 1.692 1 80.94 221 SER B C 1
ATOM 5607 O O . SER B 1 221 ? 19.141 1.326 2.023 1 80.94 221 SER B O 1
ATOM 5609 N N . ALA B 1 222 ? 18.094 -0.04 0.62 1 83.38 222 ALA B N 1
ATOM 5610 C CA . ALA B 1 222 ? 17.875 1.02 -0.364 1 83.38 222 ALA B CA 1
ATOM 5611 C C . ALA B 1 222 ? 16.969 2.113 0.191 1 83.38 222 ALA B C 1
ATOM 5613 O O . ALA B 1 222 ? 17.141 3.291 -0.138 1 83.38 222 ALA B O 1
ATOM 5614 N N . GLY B 1 223 ? 16.125 1.76 1.049 1 87.25 223 GLY B N 1
ATOM 5615 C CA . GLY B 1 223 ? 15.188 2.742 1.584 1 87.25 223 GLY B CA 1
ATOM 5616 C C . GLY B 1 223 ? 15.773 3.557 2.725 1 87.25 223 GLY B C 1
ATOM 5617 O O . GLY B 1 223 ? 15.203 4.57 3.125 1 87.25 223 GLY B O 1
ATOM 5618 N N . VAL B 1 224 ? 16.938 3.227 3.193 1 92.88 224 VAL B N 1
ATOM 5619 C CA . VAL B 1 224 ? 17.5 3.906 4.348 1 92.88 224 VAL B CA 1
ATOM 5620 C C . VAL B 1 224 ? 18.25 5.16 3.893 1 92.88 224 VAL B C 1
ATOM 5622 O O . VAL B 1 224 ? 18.234 6.184 4.586 1 92.88 224 VAL B O 1
ATOM 5625 N N . LEU B 1 225 ? 18.844 5.082 2.734 1 93.31 225 LEU B N 1
ATOM 5626 C CA . LEU B 1 225 ? 19.641 6.195 2.229 1 93.31 225 LEU B CA 1
ATOM 5627 C C . LEU B 1 225 ? 18.781 7.457 2.1 1 93.31 225 LEU B C 1
ATOM 5629 O O . LEU B 1 225 ? 19.141 8.508 2.641 1 93.31 225 LEU B O 1
ATOM 5633 N N . PRO B 1 226 ? 17.641 7.359 1.483 1 95.56 226 PRO B N 1
ATOM 5634 C CA . PRO B 1 226 ? 16.828 8.57 1.383 1 95.56 226 PRO B CA 1
ATOM 5635 C C . PRO B 1 226 ? 16.359 9.078 2.744 1 95.56 226 PRO B C 1
ATOM 5637 O O . PRO B 1 226 ? 16.234 10.289 2.945 1 95.56 226 PRO B O 1
ATOM 5640 N N . ILE B 1 227 ? 16.125 8.242 3.664 1 96.75 227 ILE B N 1
ATOM 5641 C CA . ILE B 1 227 ? 15.648 8.641 4.98 1 96.75 227 ILE B CA 1
ATOM 5642 C C . ILE B 1 227 ? 16.75 9.375 5.73 1 96.75 227 ILE B C 1
ATOM 5644 O O . ILE B 1 227 ? 16.516 10.414 6.355 1 96.75 227 ILE B O 1
ATOM 5648 N N . VAL B 1 228 ? 17.938 8.883 5.621 1 95.81 228 VAL B N 1
ATOM 5649 C CA . VAL B 1 228 ? 19.062 9.469 6.336 1 95.81 228 VAL B CA 1
ATOM 5650 C C . VAL B 1 228 ? 19.375 10.852 5.754 1 95.81 228 VAL B C 1
ATOM 5652 O O . VAL B 1 228 ? 19.609 11.805 6.5 1 95.81 228 VAL B O 1
ATOM 5655 N N . ILE B 1 229 ? 19.328 10.938 4.496 1 94.12 229 ILE B N 1
ATOM 5656 C CA . ILE B 1 229 ? 19.625 12.211 3.861 1 94.12 229 ILE B CA 1
ATOM 5657 C C . ILE B 1 229 ? 18.5 13.203 4.129 1 94.12 229 ILE B C 1
ATOM 5659 O O . ILE B 1 229 ? 18.734 14.398 4.305 1 94.12 229 ILE B O 1
ATOM 5663 N N . GLY B 1 230 ? 17.281 12.641 4.152 1 94.56 230 GLY B N 1
ATOM 5664 C CA . GLY B 1 230 ? 16.172 13.492 4.551 1 94.56 230 GLY B CA 1
ATOM 5665 C C . GLY B 1 230 ? 16.312 14.047 5.957 1 94.56 230 GLY B C 1
ATOM 5666 O O . GLY B 1 230 ? 16.094 15.234 6.184 1 94.56 230 GLY B O 1
ATOM 5667 N N . MET B 1 231 ? 16.719 13.203 6.812 1 94.56 231 MET B N 1
ATOM 5668 C CA . MET B 1 231 ? 16.953 13.617 8.195 1 94.56 231 MET B CA 1
ATOM 5669 C C . MET B 1 231 ? 18.078 14.648 8.273 1 94.56 231 MET B C 1
ATOM 5671 O O . MET B 1 231 ? 17.969 15.633 9.008 1 94.56 231 MET B O 1
ATOM 5675 N N . TRP B 1 232 ? 19.125 14.422 7.516 1 93.31 232 TRP B N 1
ATOM 5676 C CA . TRP B 1 232 ? 20.25 15.336 7.473 1 93.31 232 TRP B CA 1
ATOM 5677 C C . TRP B 1 232 ? 19.828 16.703 6.961 1 93.31 232 TRP B C 1
ATOM 5679 O O . TRP B 1 232 ? 20.172 17.734 7.555 1 93.31 232 TRP B O 1
ATOM 5689 N N . SER B 1 233 ? 19.062 16.703 5.98 1 92.06 233 SER B N 1
ATOM 5690 C CA . SER B 1 233 ? 18.594 17.953 5.391 1 92.06 233 SER B CA 1
ATOM 5691 C C . SER B 1 233 ? 17.656 18.703 6.34 1 92.06 233 SER B C 1
ATOM 5693 O O . SER B 1 233 ? 17.75 19.922 6.48 1 92.06 233 SER B O 1
ATOM 5695 N N . LEU B 1 234 ? 16.828 18.016 7.008 1 91.88 234 LEU B N 1
ATOM 5696 C CA . LEU B 1 234 ? 15.891 18.625 7.945 1 91.88 234 LEU B CA 1
ATOM 5697 C C . LEU B 1 234 ? 16.625 19.203 9.148 1 91.88 234 LEU B C 1
ATOM 5699 O O . LEU B 1 234 ? 16.266 20.281 9.648 1 91.88 234 LEU B O 1
ATOM 5703 N N . GLN B 1 235 ? 17.578 18.531 9.555 1 88.62 235 GLN B N 1
ATOM 5704 C CA . GLN B 1 235 ? 18.359 19.016 10.688 1 88.62 235 GLN B CA 1
ATOM 5705 C C . GLN B 1 235 ? 19.125 20.281 10.328 1 88.62 235 GLN B C 1
ATOM 5707 O O . GLN B 1 235 ? 19.234 21.203 11.133 1 88.62 235 GLN B O 1
ATOM 5712 N N . LYS B 1 236 ? 19.656 20.266 9.172 1 84.94 236 LYS B N 1
ATOM 5713 C CA . LYS B 1 236 ? 20.406 21.438 8.719 1 84.94 236 LYS B CA 1
ATOM 5714 C C . LYS B 1 236 ? 19.484 22.656 8.609 1 84.94 236 LYS B C 1
ATOM 5716 O O . LYS B 1 236 ? 19.938 23.797 8.828 1 84.94 236 LYS B O 1
ATOM 5721 N N . MET B 1 237 ? 18.219 22.422 8.445 1 84.62 237 MET B N 1
ATOM 5722 C CA . MET B 1 237 ? 17.266 23.516 8.328 1 84.62 237 MET B CA 1
ATOM 5723 C C . MET B 1 237 ? 16.562 23.766 9.656 1 84.62 237 MET B C 1
ATOM 5725 O O . MET B 1 237 ? 15.664 24.609 9.742 1 84.62 237 MET B O 1
ATOM 5729 N N . HIS B 1 238 ? 16.828 23.047 10.656 1 80.94 238 HIS B N 1
ATOM 5730 C CA . HIS B 1 238 ? 16.25 23.188 11.992 1 80.94 238 HIS B CA 1
ATOM 5731 C C . HIS B 1 238 ? 14.75 22.953 11.984 1 80.94 238 HIS B C 1
ATOM 5733 O O . HIS B 1 238 ? 14 23.688 12.617 1 80.94 238 HIS B O 1
ATOM 5739 N N . LEU B 1 239 ? 14.43 22 11.156 1 80.69 239 LEU B N 1
ATOM 5740 C CA . LEU B 1 239 ? 13.023 21.641 11.062 1 80.69 239 LEU B CA 1
ATOM 5741 C C . LEU B 1 239 ? 12.773 20.266 11.664 1 80.69 239 LEU B C 1
ATOM 5743 O O . LEU B 1 239 ? 11.758 19.625 11.367 1 80.69 239 LEU B O 1
ATOM 5747 N N . THR B 1 240 ? 13.648 19.891 12.477 1 79.38 240 THR B N 1
ATOM 5748 C CA . THR B 1 240 ? 13.484 18.547 13.008 1 79.38 240 THR B CA 1
ATOM 5749 C C . THR B 1 240 ? 12.594 18.562 14.242 1 79.38 240 THR B C 1
ATOM 5751 O O . THR B 1 240 ? 13.047 18.875 15.344 1 79.38 240 THR B O 1
ATOM 5754 N N . GLU B 1 241 ? 11.391 18.297 14.047 1 86.19 241 GLU B N 1
ATOM 5755 C CA . GLU B 1 241 ? 10.445 18.047 15.141 1 86.19 241 GLU B CA 1
ATOM 5756 C C . GLU B 1 241 ? 10.688 16.688 15.781 1 86.19 241 GLU B C 1
ATOM 5758 O O . GLU B 1 241 ? 11.148 15.758 15.117 1 86.19 241 GLU B O 1
ATOM 5763 N N . PRO B 1 242 ? 10.477 16.594 17.031 1 88 242 PRO B N 1
ATOM 5764 C CA . PRO B 1 242 ? 10.719 15.328 17.703 1 88 242 PRO B CA 1
ATOM 5765 C C . PRO B 1 242 ? 9.945 14.164 17.094 1 88 242 PRO B C 1
ATOM 5767 O O . PRO B 1 242 ? 10.438 13.031 17.062 1 88 242 PRO B O 1
ATOM 5770 N N . TRP B 1 243 ? 8.828 14.422 16.625 1 90.31 243 TRP B N 1
ATOM 5771 C CA . TRP B 1 243 ? 8.031 13.359 16.031 1 90.31 243 TRP B CA 1
ATOM 5772 C C . TRP B 1 243 ? 8.742 12.766 14.82 1 90.31 243 TRP B C 1
ATOM 5774 O O . TRP B 1 243 ? 8.922 11.547 14.727 1 90.31 243 TRP B O 1
ATOM 5784 N N . ILE B 1 244 ? 9.172 13.586 13.914 1 92.06 244 ILE B N 1
ATOM 5785 C CA . ILE B 1 244 ? 9.82 13.133 12.688 1 92.06 244 ILE B CA 1
ATOM 5786 C C . ILE B 1 244 ? 11.18 12.516 13.023 1 92.06 244 ILE B C 1
ATOM 5788 O O . ILE B 1 244 ? 11.602 11.547 12.391 1 92.06 244 ILE B O 1
ATOM 5792 N N . PHE B 1 245 ? 11.82 13.109 14.023 1 92.88 245 PHE B N 1
ATOM 5793 C CA . PHE B 1 245 ? 13.109 12.578 14.438 1 92.88 245 PHE B CA 1
ATOM 5794 C C . PHE B 1 245 ? 12.969 11.172 15 1 92.88 245 PHE B C 1
ATOM 5796 O O . PHE B 1 245 ? 13.672 10.25 14.578 1 92.88 245 PHE B O 1
ATOM 5803 N N . LEU B 1 246 ? 12.07 11.016 15.906 1 93.25 246 LEU B N 1
ATOM 5804 C CA . LEU B 1 246 ? 11.859 9.711 16.516 1 93.25 246 LEU B CA 1
ATOM 5805 C C . LEU B 1 246 ? 11.383 8.695 15.492 1 93.25 246 LEU B C 1
ATOM 5807 O O . LEU B 1 246 ? 11.797 7.535 15.516 1 93.25 246 LEU B O 1
ATOM 5811 N N . LEU B 1 247 ? 10.523 9.148 14.648 1 94.88 247 LEU B N 1
ATOM 5812 C CA . LEU B 1 247 ? 10.023 8.281 13.586 1 94.88 247 LEU B CA 1
ATOM 5813 C C . LEU B 1 247 ? 11.164 7.832 12.68 1 94.88 247 LEU B C 1
ATOM 5815 O O . LEU B 1 247 ? 11.258 6.652 12.328 1 94.88 247 LEU B O 1
ATOM 5819 N N . SER B 1 248 ? 12.055 8.711 12.297 1 96.19 248 SER B N 1
ATOM 5820 C CA . SER B 1 248 ? 13.188 8.391 11.43 1 96.19 248 SER B CA 1
ATOM 5821 C C . SER B 1 248 ? 14.156 7.434 12.117 1 96.19 248 SER B C 1
ATOM 5823 O O . SER B 1 248 ? 14.625 6.473 11.508 1 96.19 248 SER B O 1
ATOM 5825 N N . VAL B 1 249 ? 14.383 7.664 13.375 1 95.94 249 VAL B N 1
ATOM 5826 C CA . VAL B 1 249 ? 15.297 6.816 14.141 1 95.94 249 VAL B CA 1
ATOM 5827 C C . VAL B 1 249 ? 14.727 5.406 14.242 1 95.94 249 VAL B C 1
ATOM 5829 O O . VAL B 1 249 ? 15.438 4.422 14 1 95.94 249 VAL B O 1
ATOM 5832 N N . THR B 1 250 ? 13.484 5.355 14.539 1 95.69 250 THR B N 1
ATOM 5833 C CA . THR B 1 250 ? 12.844 4.051 14.656 1 95.69 250 THR B CA 1
ATOM 5834 C C . THR B 1 250 ? 12.883 3.307 13.328 1 95.69 250 THR B C 1
ATOM 5836 O O . THR B 1 250 ? 13.148 2.104 13.289 1 95.69 250 THR B O 1
ATOM 5839 N N . THR B 1 251 ? 12.633 4.02 12.266 1 96.31 251 THR B N 1
ATOM 5840 C CA . THR B 1 251 ? 12.617 3.408 10.938 1 96.31 251 THR B CA 1
ATOM 5841 C C . THR B 1 251 ? 14 2.863 10.578 1 96.31 251 THR B C 1
ATOM 5843 O O . THR B 1 251 ? 14.117 1.751 10.062 1 96.31 251 THR B O 1
ATOM 5846 N N . ILE B 1 252 ? 15.047 3.58 10.859 1 95.81 252 ILE B N 1
ATOM 5847 C CA . ILE B 1 252 ? 16.406 3.158 10.539 1 95.81 252 ILE B CA 1
ATOM 5848 C C . ILE B 1 252 ? 16.781 1.947 11.391 1 95.81 252 ILE B C 1
ATOM 5850 O O . ILE B 1 252 ? 17.391 0.994 10.891 1 95.81 252 ILE B O 1
ATOM 5854 N N . ILE B 1 253 ? 16.359 1.937 12.648 1 94.88 253 ILE B N 1
ATOM 5855 C CA . ILE B 1 253 ? 16.672 0.819 13.531 1 94.88 253 ILE B CA 1
ATOM 5856 C C . ILE B 1 253 ? 15.961 -0.44 13.039 1 94.88 253 ILE B C 1
ATOM 5858 O O . ILE B 1 253 ? 16.578 -1.509 12.953 1 94.88 253 ILE B O 1
ATOM 5862 N N . VAL B 1 254 ? 14.734 -0.304 12.688 1 94.44 254 VAL B N 1
ATOM 5863 C CA . VAL B 1 254 ? 13.977 -1.452 12.211 1 94.44 254 VAL B CA 1
ATOM 5864 C C . VAL B 1 254 ? 14.57 -1.947 10.891 1 94.44 254 VAL B C 1
ATOM 5866 O O . VAL B 1 254 ? 14.648 -3.154 10.656 1 94.44 254 VAL B O 1
ATOM 5869 N N . SER B 1 255 ? 14.945 -1.016 10.062 1 93.81 255 SER B N 1
ATOM 5870 C CA . SER B 1 255 ? 15.547 -1.392 8.789 1 93.81 255 SER B CA 1
ATOM 5871 C C . SER B 1 255 ? 16.875 -2.127 9 1 93.81 255 SER B C 1
ATOM 5873 O O . SER B 1 255 ? 17.188 -3.055 8.258 1 93.81 255 SER B O 1
ATOM 5875 N N . GLU B 1 256 ? 17.625 -1.754 10.031 1 91.94 256 GLU B N 1
ATOM 5876 C CA . GLU B 1 256 ? 18.891 -2.424 10.344 1 91.94 256 GLU B CA 1
ATOM 5877 C C . GLU B 1 256 ? 18.641 -3.852 10.82 1 91.94 256 GLU B C 1
ATOM 5879 O O . GLU B 1 256 ? 19.375 -4.77 10.453 1 91.94 256 GLU B O 1
ATOM 5884 N N . PHE B 1 257 ? 17.641 -4.008 11.531 1 91.19 257 PHE B N 1
ATOM 5885 C CA . PHE B 1 257 ? 17.312 -5.352 11.977 1 91.19 257 PHE B CA 1
ATOM 5886 C C . PHE B 1 257 ? 16.859 -6.215 10.805 1 91.19 257 PHE B C 1
ATOM 5888 O O . PHE B 1 257 ? 17.234 -7.387 10.711 1 91.19 257 PHE B O 1
ATOM 5895 N N . ALA B 1 258 ? 16.062 -5.629 9.984 1 89.94 258 ALA B N 1
ATOM 5896 C CA . ALA B 1 258 ? 15.609 -6.363 8.805 1 89.94 258 ALA B CA 1
ATOM 5897 C C . ALA B 1 258 ? 16.781 -6.738 7.906 1 89.94 258 ALA B C 1
ATOM 5899 O O . ALA B 1 258 ? 16.844 -7.852 7.383 1 89.94 258 ALA B O 1
ATOM 5900 N N . LEU B 1 259 ? 17.703 -5.84 7.746 1 88.25 259 LEU B N 1
ATOM 5901 C CA . LEU B 1 259 ? 18.891 -6.105 6.938 1 88.25 259 LEU B CA 1
ATOM 5902 C C . LEU B 1 259 ? 19.719 -7.219 7.555 1 88.25 259 LEU B C 1
ATOM 5904 O O . LEU B 1 259 ? 20.219 -8.094 6.84 1 88.25 259 LEU B O 1
ATOM 5908 N N . TYR B 1 260 ? 19.844 -7.199 8.82 1 86.12 260 TYR B N 1
ATOM 5909 C CA . TYR B 1 260 ? 20.609 -8.227 9.508 1 86.12 260 TYR B CA 1
ATOM 5910 C C . TYR B 1 260 ? 19.984 -9.602 9.32 1 86.12 260 TYR B C 1
ATOM 5912 O O . TYR B 1 260 ? 20.672 -10.578 9.047 1 86.12 260 TYR B O 1
ATOM 5920 N N . TRP B 1 261 ? 18.734 -9.672 9.336 1 84.12 261 TRP B N 1
ATOM 5921 C CA . TRP B 1 261 ? 18.047 -10.953 9.234 1 84.12 261 TRP B CA 1
ATOM 5922 C C . TRP B 1 261 ? 18.062 -11.477 7.801 1 84.12 261 TRP B C 1
ATOM 5924 O O . TRP B 1 261 ? 18.062 -12.688 7.574 1 84.12 261 TRP B O 1
ATOM 5934 N N . THR B 1 262 ? 18.047 -10.602 6.871 1 82.5 262 THR B N 1
ATOM 5935 C CA . THR B 1 262 ? 18.047 -11.031 5.477 1 82.5 262 THR B CA 1
ATOM 5936 C C . THR B 1 262 ? 19.453 -11.469 5.051 1 82.5 262 THR B C 1
ATOM 5938 O O . THR B 1 262 ? 19.609 -12.141 4.027 1 82.5 262 THR B O 1
ATOM 5941 N N . HIS B 1 263 ? 20.422 -11.117 5.844 1 78.38 263 HIS B N 1
ATOM 5942 C CA . HIS B 1 263 ? 21.781 -11.531 5.551 1 78.38 263 HIS B CA 1
ATOM 5943 C C . HIS B 1 263 ? 22 -13 5.906 1 78.38 263 HIS B C 1
ATOM 5945 O O . HIS B 1 263 ? 22.875 -13.664 5.328 1 78.38 263 HIS B O 1
ATOM 5951 N N . GLU B 1 264 ? 21.094 -13.484 6.688 1 75.19 264 GLU B N 1
ATOM 5952 C CA . GLU B 1 264 ? 21.172 -14.891 7.051 1 75.19 264 GLU B CA 1
ATOM 5953 C C . GLU B 1 264 ? 20.594 -15.781 5.961 1 75.19 264 GLU B C 1
ATOM 5955 O O . GLU B 1 264 ? 19.656 -15.391 5.27 1 75.19 264 GLU B O 1
ATOM 5960 N N . THR B 1 265 ? 21.25 -16.906 5.73 1 73.94 265 THR B N 1
ATOM 5961 C CA . THR B 1 265 ? 20.766 -17.859 4.738 1 73.94 265 THR B CA 1
ATOM 5962 C C . THR B 1 265 ? 19.391 -18.375 5.113 1 73.94 265 THR B C 1
ATOM 5964 O O . THR B 1 265 ? 19.141 -18.703 6.273 1 73.94 265 THR B O 1
ATOM 5967 N N . PRO B 1 266 ? 18.562 -18.188 4.109 1 77.12 266 PRO B N 1
ATOM 5968 C CA . PRO B 1 266 ? 17.219 -18.703 4.402 1 77.12 266 PRO B CA 1
ATOM 5969 C C . PRO B 1 266 ? 17.219 -20.219 4.664 1 77.12 266 PRO B C 1
ATOM 5971 O O . PRO B 1 266 ? 18.016 -20.953 4.094 1 77.12 266 PRO B O 1
ATOM 5974 N N . SER B 1 267 ? 16.344 -20.562 5.523 1 76.69 267 SER B N 1
ATOM 5975 C CA . SER B 1 267 ? 16.219 -21.969 5.883 1 76.69 267 SER B CA 1
ATOM 5976 C C . SER B 1 267 ? 15.203 -22.688 4.992 1 76.69 267 SER B C 1
ATOM 5978 O O . SER B 1 267 ? 14.234 -22.062 4.535 1 76.69 267 SER B O 1
ATOM 5980 N N . VAL B 1 268 ? 15.422 -23.969 4.777 1 79.38 268 VAL B N 1
ATOM 5981 C CA . VAL B 1 268 ? 14.555 -24.797 3.949 1 79.38 268 VAL B CA 1
ATOM 5982 C C . VAL B 1 268 ? 13.156 -24.859 4.562 1 79.38 268 VAL B C 1
ATOM 5984 O O . VAL B 1 268 ? 12.172 -25.031 3.85 1 79.38 268 VAL B O 1
ATOM 5987 N N . GLY B 1 269 ? 13.07 -24.609 5.836 1 75.94 269 GLY B N 1
ATOM 5988 C CA . GLY B 1 269 ? 11.789 -24.656 6.52 1 75.94 269 GLY B CA 1
ATOM 5989 C C . GLY B 1 269 ? 10.867 -23.516 6.152 1 75.94 269 GLY B C 1
ATOM 5990 O O . GLY B 1 269 ? 9.664 -23.562 6.426 1 75.94 269 GLY B O 1
ATOM 5991 N N . GLN B 1 270 ? 11.406 -22.641 5.422 1 79.69 270 GLN B N 1
ATOM 5992 C CA . GLN B 1 270 ? 10.609 -21.484 5.066 1 79.69 270 GLN B CA 1
ATOM 5993 C C . GLN B 1 270 ? 9.93 -21.672 3.711 1 79.69 270 GLN B C 1
ATOM 5995 O O . GLN B 1 270 ? 9.18 -20.797 3.26 1 79.69 270 GLN B O 1
ATOM 6000 N N . ILE B 1 271 ? 10.109 -22.812 3.096 1 84.81 271 ILE B N 1
ATOM 6001 C CA . ILE B 1 271 ? 9.469 -23.109 1.82 1 84.81 271 ILE B CA 1
ATOM 6002 C C . ILE B 1 271 ? 8.023 -23.547 2.059 1 84.81 271 ILE B C 1
ATOM 6004 O O . ILE B 1 271 ? 7.758 -24.391 2.91 1 84.81 271 ILE B O 1
ATOM 6008 N N . SER B 1 272 ? 7.148 -22.859 1.392 1 82.12 272 SER B N 1
ATOM 6009 C CA . SER B 1 272 ? 5.742 -23.234 1.461 1 82.12 272 SER B CA 1
ATOM 6010 C C . SER B 1 272 ? 5.43 -24.391 0.505 1 82.12 272 SER B C 1
ATOM 6012 O O . SER B 1 272 ? 5.828 -24.359 -0.66 1 82.12 272 SER B O 1
ATOM 6014 N N . PRO B 1 273 ? 4.75 -25.312 1.014 1 81.31 273 PRO B N 1
ATOM 6015 C CA . PRO B 1 273 ? 4.41 -26.438 0.14 1 81.31 273 PRO B CA 1
ATOM 6016 C C . PRO B 1 273 ? 3.406 -26.062 -0.948 1 81.31 273 PRO B C 1
ATOM 6018 O O . PRO B 1 273 ? 2.596 -25.156 -0.756 1 81.31 273 PRO B O 1
ATOM 6021 N N . PHE B 1 274 ? 3.619 -26.75 -2.082 1 81.94 274 PHE B N 1
ATOM 6022 C CA . PHE B 1 274 ? 2.658 -26.562 -3.16 1 81.94 274 PHE B CA 1
ATOM 6023 C C . PHE B 1 274 ? 1.303 -27.141 -2.791 1 81.94 274 PHE B C 1
ATOM 6025 O O . PHE B 1 274 ? 1.231 -28.219 -2.174 1 81.94 274 PHE B O 1
ATOM 6032 N N . GLU B 1 275 ? 0.243 -26.438 -3.105 1 74.06 275 GLU B N 1
ATOM 6033 C CA . GLU B 1 275 ? -1.092 -27.016 -2.979 1 74.06 275 GLU B CA 1
ATOM 6034 C C . GLU B 1 275 ? -1.445 -27.859 -4.199 1 74.06 275 GLU B C 1
ATOM 6036 O O . GLU B 1 275 ? -2.4 -27.562 -4.914 1 74.06 275 GLU B O 1
ATOM 6041 N N . TYR B 1 276 ? -0.459 -28.75 -4.512 1 77.56 276 TYR B N 1
ATOM 6042 C CA . TYR B 1 276 ? -0.587 -29.641 -5.66 1 77.56 276 TYR B CA 1
ATOM 6043 C C . TYR B 1 276 ? -0.448 -31.094 -5.238 1 77.56 276 TYR B C 1
ATOM 6045 O O . TYR B 1 276 ? 0.492 -31.453 -4.531 1 77.56 276 TYR B O 1
ATOM 6053 N N . ASN B 1 277 ? -1.45 -31.906 -5.613 1 70.88 277 ASN B N 1
ATOM 6054 C CA . ASN B 1 277 ? -1.432 -33.312 -5.207 1 70.88 277 ASN B CA 1
ATOM 6055 C C . ASN B 1 277 ? -1.184 -34.25 -6.391 1 70.88 277 ASN B C 1
ATOM 6057 O O . ASN B 1 277 ? -1.338 -35.469 -6.277 1 70.88 277 ASN B O 1
ATOM 6061 N N . GLY B 1 278 ? -0.789 -33.688 -7.562 1 76.12 278 GLY B N 1
ATOM 6062 C CA . GLY B 1 278 ? -0.602 -34.531 -8.727 1 76.12 278 GLY B CA 1
ATOM 6063 C C . GLY B 1 278 ? 0.842 -34.969 -8.938 1 76.12 278 GLY B C 1
ATOM 6064 O O . GLY B 1 278 ? 1.282 -35.125 -10.078 1 76.12 278 GLY B O 1
ATOM 6065 N N . TRP B 1 279 ? 1.483 -35.156 -7.844 1 87.56 279 TRP B N 1
ATOM 6066 C CA . TRP B 1 279 ? 2.877 -35.562 -7.953 1 87.56 279 TRP B CA 1
ATOM 6067 C C . TRP B 1 279 ? 2.973 -37.062 -8.305 1 87.56 279 TRP B C 1
ATOM 6069 O O . TRP B 1 279 ? 2.137 -37.844 -7.871 1 87.56 279 TRP B O 1
ATOM 6079 N N . PRO B 1 280 ? 3.959 -37.344 -9.031 1 87.81 280 PRO B N 1
ATOM 6080 C CA . PRO B 1 280 ? 4.102 -38.75 -9.406 1 87.81 280 PRO B CA 1
ATOM 6081 C C . PRO B 1 280 ? 4.281 -39.656 -8.195 1 87.81 280 PRO B C 1
ATOM 6083 O O . PRO B 1 280 ? 4.844 -39.25 -7.18 1 87.81 280 PRO B O 1
ATOM 6086 N N . GLU B 1 281 ? 3.854 -40.906 -8.352 1 88.88 281 GLU B N 1
ATOM 6087 C CA . GLU B 1 281 ? 3.996 -41.875 -7.285 1 88.88 281 GLU B CA 1
ATOM 6088 C C . GLU B 1 281 ? 5.465 -42.219 -7.023 1 88.88 281 GLU B C 1
ATOM 6090 O O . GLU B 1 281 ? 5.84 -42.531 -5.898 1 88.88 281 GLU B O 1
ATOM 6095 N N . SER B 1 282 ? 6.262 -42.094 -8.078 1 92.25 282 SER B N 1
ATOM 6096 C CA . SER B 1 282 ? 7.684 -42.375 -7.945 1 92.25 282 SER B CA 1
ATOM 6097 C C . SER B 1 282 ? 8.367 -41.375 -7.012 1 92.25 282 SER B C 1
ATOM 6099 O O . SER B 1 282 ? 9.469 -41.656 -6.516 1 92.25 282 SER B O 1
ATOM 6101 N N . CYS B 1 283 ? 7.723 -40.375 -6.809 1 92.62 283 CYS B N 1
ATOM 6102 C CA . CYS B 1 283 ? 8.266 -39.375 -5.891 1 92.62 283 CYS B CA 1
ATOM 6103 C C . CYS B 1 283 ? 7.57 -39.469 -4.535 1 92.62 283 CYS B C 1
ATOM 6105 O O . CYS B 1 283 ? 7.699 -38.562 -3.717 1 92.62 283 CYS B O 1
ATOM 6107 N N . GLY B 1 284 ? 6.824 -40.469 -4.328 1 91 284 GLY B N 1
ATOM 6108 C CA . GLY B 1 284 ? 6.156 -40.656 -3.049 1 91 284 GLY B CA 1
ATOM 6109 C C . GLY B 1 284 ? 4.953 -39.781 -2.855 1 91 284 GLY B C 1
ATOM 6110 O O . GLY B 1 284 ? 4.473 -39.594 -1.734 1 91 284 GLY B O 1
ATOM 6111 N N . GLY B 1 285 ? 4.566 -39.094 -3.838 1 87.75 285 GLY B N 1
ATOM 6112 C CA . GLY B 1 285 ? 3.436 -38.188 -3.729 1 87.75 285 GLY B CA 1
ATOM 6113 C C . GLY B 1 285 ? 3.832 -36.781 -3.303 1 87.75 285 GLY B C 1
ATOM 6114 O O . GLY B 1 285 ? 2.977 -35.969 -2.965 1 87.75 285 GLY B O 1
ATOM 6115 N N . TYR B 1 286 ? 5.129 -36.625 -3.254 1 90.25 286 TYR B N 1
ATOM 6116 C CA . TYR B 1 286 ? 5.629 -35.312 -2.869 1 90.25 286 TYR B CA 1
ATOM 6117 C C . TYR B 1 286 ? 6.348 -34.656 -4.035 1 90.25 286 TYR B C 1
ATOM 6119 O O . TYR B 1 286 ? 6.531 -35.25 -5.094 1 90.25 286 TYR B O 1
ATOM 6127 N N . ALA B 1 287 ? 6.621 -33.312 -3.773 1 90.94 287 ALA B N 1
ATOM 6128 C CA . ALA B 1 287 ? 7.348 -32.594 -4.797 1 90.94 287 ALA B CA 1
ATOM 6129 C C . ALA B 1 287 ? 8.75 -33.156 -5.004 1 90.94 287 ALA B C 1
ATOM 6131 O O . ALA B 1 287 ? 9.391 -33.594 -4.051 1 90.94 287 ALA B O 1
ATOM 6132 N N . PRO B 1 288 ? 9.164 -33.156 -6.234 1 89.56 288 PRO B N 1
ATOM 6133 C CA . PRO B 1 288 ? 10.508 -33.656 -6.523 1 89.56 288 PRO B CA 1
ATOM 6134 C C . PRO B 1 288 ? 11.602 -32.812 -5.875 1 89.56 288 PRO B C 1
ATOM 6136 O O . PRO B 1 288 ? 11.359 -31.672 -5.504 1 89.56 288 PRO B O 1
ATOM 6139 N N . PRO B 1 289 ? 12.758 -33.375 -5.688 1 87.06 289 PRO B N 1
ATOM 6140 C CA . PRO B 1 289 ? 13.844 -32.656 -5.02 1 87.06 289 PRO B CA 1
ATOM 6141 C C . PRO B 1 289 ? 14.32 -31.422 -5.801 1 87.06 289 PRO B C 1
ATOM 6143 O O . PRO B 1 289 ? 15.172 -30.672 -5.324 1 87.06 289 PRO B O 1
ATOM 6146 N N . LEU B 1 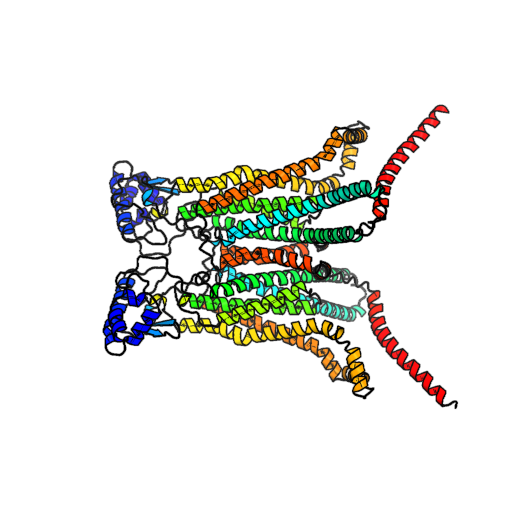290 ? 13.719 -31.172 -6.906 1 87.31 290 LEU B N 1
ATOM 6147 C CA . LEU B 1 290 ? 14.047 -29.984 -7.688 1 87.31 290 LEU B CA 1
ATOM 6148 C C . LEU B 1 290 ? 13.703 -28.703 -6.922 1 87.31 290 LEU B C 1
ATOM 6150 O O . LEU B 1 290 ? 14.227 -27.641 -7.227 1 87.31 290 LEU B O 1
ATOM 6154 N N . ILE B 1 291 ? 12.828 -28.844 -5.945 1 88.06 291 ILE B N 1
ATOM 6155 C CA . ILE B 1 291 ? 12.391 -27.688 -5.168 1 88.06 291 ILE B CA 1
ATOM 6156 C C . ILE B 1 291 ? 13.57 -27.125 -4.379 1 88.06 291 ILE B C 1
ATOM 6158 O O . ILE B 1 291 ? 13.578 -25.938 -4.027 1 88.06 291 ILE B O 1
ATOM 6162 N N . TYR B 1 292 ? 14.602 -27.984 -4.215 1 85.81 292 TYR B N 1
ATOM 6163 C CA . TYR B 1 292 ? 15.734 -27.562 -3.406 1 85.81 292 TYR B CA 1
ATOM 6164 C C . TYR B 1 292 ? 16.938 -27.234 -4.285 1 85.81 292 TYR B C 1
ATOM 6166 O O . TYR B 1 292 ? 18.047 -27.062 -3.787 1 85.81 292 TYR B O 1
ATOM 6174 N N . CYS B 1 293 ? 16.656 -27.094 -5.562 1 81.06 293 CYS B N 1
ATOM 6175 C CA . CYS B 1 293 ? 17.734 -26.844 -6.508 1 81.06 293 CYS B CA 1
ATOM 6176 C C . CYS B 1 293 ? 18.281 -25.438 -6.363 1 81.06 293 CYS B C 1
ATOM 6178 O O . CYS B 1 293 ? 17.516 -24.484 -6.203 1 81.06 293 CYS B O 1
ATOM 6180 N N . THR B 1 294 ? 19.547 -25.312 -6.215 1 75.38 294 THR B N 1
ATOM 6181 C CA . THR B 1 294 ? 20.141 -23.984 -6.188 1 75.38 294 THR B CA 1
ATOM 6182 C C . THR B 1 294 ? 21.234 -23.859 -7.25 1 75.38 294 THR B C 1
ATOM 6184 O O . THR B 1 294 ? 21.984 -24.812 -7.484 1 75.38 294 THR B O 1
ATOM 6187 N N . ASP B 1 295 ? 21.094 -22.875 -8.102 1 67.31 295 ASP B N 1
ATOM 6188 C CA . ASP B 1 295 ? 22.188 -22.531 -9.008 1 67.31 295 ASP B CA 1
ATOM 6189 C C . ASP B 1 295 ? 23.188 -21.594 -8.344 1 67.31 295 ASP B C 1
ATOM 6191 O O . ASP B 1 295 ? 22.844 -20.438 -8.039 1 67.31 295 ASP B O 1
ATOM 6195 N N . PRO B 1 296 ? 24.344 -22.125 -8.047 1 65.69 296 PRO B N 1
ATOM 6196 C CA . PRO B 1 296 ? 25.312 -21.281 -7.344 1 65.69 296 PRO B CA 1
ATOM 6197 C C . PRO B 1 296 ? 25.641 -20 -8.102 1 65.69 296 PRO B C 1
ATOM 6199 O O . PRO B 1 296 ? 25.984 -18.984 -7.492 1 65.69 296 PRO B O 1
ATOM 6202 N N . THR B 1 297 ? 25.547 -20.047 -9.453 1 64.12 297 THR B N 1
ATOM 6203 C CA . THR B 1 297 ? 25.859 -18.859 -10.234 1 64.12 297 THR B CA 1
ATOM 6204 C C . THR B 1 297 ? 24.812 -17.766 -9.992 1 64.12 297 THR B C 1
ATOM 6206 O O . THR B 1 297 ? 25.172 -16.594 -9.852 1 64.12 297 THR B O 1
ATOM 6209 N N . VAL B 1 298 ? 23.609 -18.203 -9.891 1 64.81 298 VAL B N 1
ATOM 6210 C CA . VAL B 1 298 ? 22.531 -17.234 -9.688 1 64.81 298 VAL B CA 1
ATOM 6211 C C . VAL B 1 298 ? 22.562 -16.719 -8.25 1 64.81 298 VAL B C 1
ATOM 6213 O O . VAL B 1 298 ? 22.344 -15.531 -8.008 1 64.81 298 VAL B O 1
ATOM 6216 N N . GLU B 1 299 ? 23.016 -17.578 -7.449 1 67.19 299 GLU B N 1
ATOM 6217 C CA . GLU B 1 299 ? 23.125 -17.188 -6.047 1 67.19 299 GLU B CA 1
ATOM 6218 C C . GLU B 1 299 ? 24.188 -16.125 -5.852 1 67.19 299 GLU B C 1
ATOM 6220 O O . GLU B 1 299 ? 23.984 -15.148 -5.121 1 67.19 299 GLU B O 1
ATOM 6225 N N . SER B 1 300 ? 25.25 -16.312 -6.566 1 67.88 300 SER B N 1
ATOM 6226 C CA . SER B 1 300 ? 26.359 -15.375 -6.414 1 67.88 300 SER B CA 1
ATOM 6227 C C . SER B 1 300 ? 26.031 -14.023 -7.043 1 67.88 300 SER B C 1
ATOM 6229 O O . SER B 1 300 ? 26.406 -12.977 -6.516 1 67.88 300 SER B O 1
ATOM 6231 N N . SER B 1 301 ? 25.297 -14.07 -8.047 1 70.62 301 SER B N 1
ATOM 6232 C CA . SER B 1 301 ? 24.953 -12.82 -8.727 1 70.62 301 SER B CA 1
ATOM 6233 C C . SER B 1 301 ? 23.953 -12.008 -7.91 1 70.62 301 SER B C 1
ATOM 6235 O O . SER B 1 301 ? 24 -10.773 -7.914 1 70.62 301 SER B O 1
ATOM 6237 N N . LEU B 1 302 ? 23.156 -12.688 -7.176 1 71 302 LEU B N 1
ATOM 6238 C CA . LEU B 1 302 ? 22.172 -12.008 -6.348 1 71 302 LEU B CA 1
ATOM 6239 C C . LEU B 1 302 ? 22.812 -11.484 -5.066 1 71 302 LEU B C 1
ATOM 6241 O O . LEU B 1 302 ? 22.312 -10.523 -4.473 1 71 302 LEU B O 1
ATOM 6245 N N . ARG B 1 303 ? 23.969 -11.945 -4.777 1 73.38 303 ARG B N 1
ATOM 6246 C CA . ARG B 1 303 ? 24.609 -11.578 -3.523 1 73.38 303 ARG B CA 1
ATOM 6247 C C . ARG B 1 303 ? 25.484 -10.336 -3.697 1 73.38 303 ARG B C 1
ATOM 6249 O O . ARG B 1 303 ? 25.75 -9.617 -2.734 1 73.38 303 ARG B O 1
ATOM 6256 N N . LEU B 1 304 ? 25.828 -10.062 -4.922 1 75.62 304 LEU B N 1
ATOM 6257 C CA . LEU B 1 304 ? 26.766 -8.953 -5.141 1 75.62 304 LEU B CA 1
ATOM 6258 C C . LEU B 1 304 ? 26.125 -7.625 -4.746 1 75.62 304 LEU B C 1
ATOM 6260 O O . LEU B 1 304 ? 26.703 -6.859 -3.975 1 75.62 304 LEU B O 1
ATOM 6264 N N . PRO B 1 305 ? 24.953 -7.352 -5.215 1 74.69 305 PRO B N 1
ATOM 6265 C CA . PRO B 1 305 ? 24.312 -6.102 -4.777 1 74.69 305 PRO B CA 1
ATOM 6266 C C . PRO B 1 305 ? 24.078 -6.062 -3.271 1 74.69 305 PRO B C 1
ATOM 6268 O O . PRO B 1 305 ? 24.234 -5.012 -2.645 1 74.69 305 PRO B O 1
ATOM 6271 N N . LEU B 1 306 ? 23.797 -7.121 -2.736 1 76.38 306 LEU B N 1
ATOM 6272 C CA . LEU B 1 306 ? 23.562 -7.191 -1.298 1 76.38 306 LEU B CA 1
ATOM 6273 C C . LEU B 1 306 ? 24.844 -6.902 -0.521 1 76.38 306 LEU B C 1
ATOM 6275 O O . LEU B 1 306 ? 24.797 -6.219 0.506 1 76.38 306 LEU B O 1
ATOM 6279 N N . LEU B 1 307 ? 25.891 -7.383 -1.111 1 77.69 307 LEU B N 1
ATOM 6280 C CA . LEU B 1 307 ? 27.172 -7.164 -0.459 1 77.69 307 LEU B CA 1
ATOM 6281 C C . LEU B 1 307 ? 27.578 -5.695 -0.546 1 77.69 307 LEU B C 1
ATOM 6283 O O . LEU B 1 307 ? 28.125 -5.141 0.409 1 77.69 307 LEU B O 1
ATOM 6287 N N . LEU B 1 308 ? 27.297 -5.109 -1.586 1 79.25 308 LEU B N 1
ATOM 6288 C CA . LEU B 1 308 ? 27.625 -3.693 -1.75 1 79.25 308 LEU B CA 1
ATOM 6289 C C . LEU B 1 308 ? 26.781 -2.836 -0.802 1 79.25 308 LEU B C 1
ATOM 6291 O O . LEU B 1 308 ? 27.297 -1.874 -0.221 1 79.25 308 LEU B O 1
ATOM 6295 N N . PHE B 1 309 ? 25.578 -3.213 -0.629 1 80.06 309 PHE B N 1
ATOM 6296 C CA . PHE B 1 309 ? 24.703 -2.492 0.297 1 80.06 309 PHE B CA 1
ATOM 6297 C C . PHE B 1 309 ? 25.172 -2.689 1.735 1 80.06 309 PHE B C 1
ATOM 6299 O O . PHE B 1 309 ? 25.234 -1.73 2.508 1 80.06 309 PHE B O 1
ATOM 6306 N N . TRP B 1 310 ? 25.672 -3.834 1.981 1 81.44 310 TRP B N 1
ATOM 6307 C CA . TRP B 1 310 ? 26.062 -4.18 3.346 1 81.44 310 TRP B CA 1
ATOM 6308 C C . TRP B 1 310 ? 27.422 -3.584 3.695 1 81.44 310 TRP B C 1
ATOM 6310 O O . TRP B 1 310 ? 27.625 -3.078 4.805 1 81.44 310 TRP B O 1
ATOM 6320 N N . GLU B 1 311 ? 28.234 -3.553 2.738 1 84.19 311 GLU B N 1
ATOM 6321 C CA . GLU B 1 311 ? 29.609 -3.213 3.078 1 84.19 311 GLU B CA 1
ATOM 6322 C C . GLU B 1 311 ? 29.906 -1.736 2.816 1 84.19 311 GLU B C 1
ATOM 6324 O O . GLU B 1 311 ? 30.781 -1.148 3.441 1 84.19 311 GLU B O 1
ATOM 6329 N N . VAL B 1 312 ? 29.172 -1.159 1.961 1 86.62 312 VAL B N 1
ATOM 6330 C CA . VAL B 1 312 ? 29.531 0.205 1.592 1 86.62 312 VAL B CA 1
ATOM 6331 C C . VAL B 1 312 ? 28.406 1.162 1.972 1 86.62 312 VAL B C 1
ATOM 6333 O O . VAL B 1 312 ? 28.609 2.078 2.771 1 86.62 312 VAL B O 1
ATOM 6336 N N . LEU B 1 313 ? 27.219 0.901 1.549 1 87.94 313 LEU B N 1
ATOM 6337 C CA . LEU B 1 313 ? 26.125 1.856 1.699 1 87.94 313 LEU B CA 1
ATOM 6338 C C . LEU B 1 313 ? 25.625 1.888 3.139 1 87.94 313 LEU B C 1
ATOM 6340 O O . LEU B 1 313 ? 25.359 2.961 3.684 1 87.94 313 LEU B O 1
ATOM 6344 N N . ASN B 1 314 ? 25.562 0.759 3.729 1 89.56 314 ASN B N 1
ATOM 6345 C CA . ASN B 1 314 ? 25.047 0.694 5.086 1 89.56 314 ASN B CA 1
ATOM 6346 C C . ASN B 1 314 ? 25.953 1.41 6.078 1 89.56 314 ASN B C 1
ATOM 6348 O O . ASN B 1 314 ? 25.484 2.221 6.883 1 89.56 314 ASN B O 1
ATOM 6352 N N . PRO B 1 315 ? 27.25 1.193 6.02 1 90.88 315 PRO B N 1
ATOM 6353 C CA . PRO B 1 315 ? 28.125 1.939 6.93 1 90.88 315 PRO B CA 1
ATOM 6354 C C . PRO B 1 315 ? 28.062 3.447 6.703 1 90.88 315 PRO B C 1
ATOM 6356 O O . PRO B 1 315 ? 28.156 4.223 7.66 1 90.88 315 PRO B O 1
ATOM 6359 N N . TYR B 1 316 ? 28 3.846 5.508 1 92.38 316 TYR B N 1
ATOM 6360 C CA . TYR B 1 316 ? 27.828 5.266 5.223 1 92.38 316 TYR B CA 1
ATOM 6361 C C . TYR B 1 316 ? 26.562 5.805 5.875 1 92.38 316 TYR B C 1
ATOM 6363 O O . TYR B 1 316 ? 26.594 6.836 6.551 1 92.38 316 TYR B O 1
ATOM 6371 N N . CYS B 1 317 ? 25.422 5.125 5.711 1 93 317 CYS B N 1
ATOM 6372 C CA . CYS B 1 317 ? 24.156 5.562 6.273 1 93 317 CYS B CA 1
ATOM 6373 C C . CYS B 1 317 ? 24.203 5.57 7.797 1 93 317 CYS B C 1
ATOM 6375 O O . CYS B 1 317 ? 23.703 6.504 8.43 1 93 317 CYS B O 1
ATOM 6377 N N . LEU B 1 318 ? 24.875 4.598 8.352 1 93.44 318 LEU B N 1
ATOM 6378 C CA . LEU B 1 318 ? 24.969 4.508 9.805 1 93.44 318 LEU B CA 1
ATOM 6379 C C . LEU B 1 318 ? 25.844 5.617 10.367 1 93.44 318 LEU B C 1
ATOM 6381 O O . LEU B 1 318 ? 25.562 6.148 11.445 1 93.44 318 LEU B O 1
ATOM 6385 N N . THR B 1 319 ? 26.875 5.961 9.648 1 94.06 319 THR B N 1
ATOM 6386 C CA . THR B 1 319 ? 27.75 7.043 10.094 1 94.06 319 THR B CA 1
ATOM 6387 C C . THR B 1 319 ? 27.016 8.383 10.055 1 94.06 319 THR B C 1
ATOM 6389 O O . THR B 1 319 ? 27.062 9.148 11.016 1 94.06 319 THR B O 1
ATOM 6392 N N . VAL B 1 320 ? 26.359 8.602 8.961 1 93.88 320 VAL B N 1
ATOM 6393 C CA . VAL B 1 320 ? 25.609 9.844 8.836 1 93.88 320 VAL B CA 1
ATOM 6394 C C . VAL B 1 320 ? 24.469 9.875 9.867 1 93.88 320 VAL B C 1
ATOM 6396 O O . VAL B 1 320 ? 24.203 10.906 10.484 1 93.88 320 VAL B O 1
ATOM 6399 N N . PHE B 1 321 ? 23.844 8.758 10.047 1 94.75 321 PHE B N 1
ATOM 6400 C CA . PHE B 1 321 ? 22.797 8.609 11.047 1 94.75 321 PHE B CA 1
ATOM 6401 C C . PHE B 1 321 ? 23.328 8.906 12.445 1 94.75 321 PHE B C 1
ATOM 6403 O O . PHE B 1 321 ? 22.719 9.656 13.203 1 94.75 321 PHE B O 1
ATOM 6410 N N . GLY B 1 322 ? 24.484 8.328 12.766 1 94.06 322 GLY B N 1
ATOM 6411 C CA . GLY B 1 322 ? 25.109 8.594 14.047 1 94.06 322 GLY B CA 1
ATOM 6412 C C . GLY B 1 322 ? 25.438 10.062 14.258 1 94.06 322 GLY B C 1
ATOM 6413 O O . GLY B 1 322 ? 25.203 10.602 15.344 1 94.06 322 GLY B O 1
ATOM 6414 N N . LEU B 1 323 ? 25.922 10.688 13.227 1 91.69 323 LEU B N 1
ATOM 6415 C CA . LEU B 1 323 ? 26.25 12.109 13.297 1 91.69 323 LEU B CA 1
ATOM 6416 C C . LEU B 1 323 ? 24.984 12.93 13.523 1 91.69 323 LEU B C 1
ATOM 6418 O O . LEU B 1 323 ? 24.984 13.875 14.312 1 91.69 323 LEU B O 1
ATOM 6422 N N . ASP B 1 324 ? 23.906 12.531 12.844 1 92.19 324 ASP B N 1
ATOM 6423 C CA . ASP B 1 324 ? 22.641 13.234 12.977 1 92.19 324 ASP B CA 1
ATOM 6424 C C . ASP B 1 324 ? 22.094 13.117 14.398 1 92.19 324 ASP B C 1
ATOM 6426 O O . ASP B 1 324 ? 21.609 14.102 14.969 1 92.19 324 ASP B O 1
ATOM 6430 N N . VAL B 1 325 ? 22.188 11.992 14.922 1 92.75 325 VAL B N 1
ATOM 6431 C CA . VAL B 1 325 ? 21.672 11.766 16.266 1 92.75 325 VAL B CA 1
ATOM 6432 C C . VAL B 1 325 ? 22.5 12.555 17.281 1 92.75 325 VAL B C 1
ATOM 6434 O O . VAL B 1 325 ? 21.953 13.195 18.172 1 92.75 325 VAL B O 1
ATOM 6437 N N . ILE B 1 326 ? 23.797 12.625 17.109 1 90.06 326 ILE B N 1
ATOM 6438 C CA . ILE B 1 326 ? 24.688 13.344 18.016 1 90.06 326 ILE B CA 1
ATOM 6439 C C . ILE B 1 326 ? 24.406 14.844 17.922 1 90.06 326 ILE B C 1
ATOM 6441 O O . ILE B 1 326 ? 24.297 15.523 18.953 1 90.06 326 ILE B O 1
ATOM 6445 N N . LEU B 1 327 ? 24.234 15.305 16.719 1 86.56 327 LEU B N 1
ATOM 6446 C CA . LEU B 1 327 ? 24 16.734 16.516 1 86.56 327 LEU B CA 1
ATOM 6447 C C . LEU B 1 327 ? 22.625 17.141 17.062 1 86.56 327 LEU B C 1
ATOM 6449 O O . LEU B 1 327 ? 22.453 18.266 17.547 1 86.56 327 LEU B O 1
ATOM 6453 N N . TRP B 1 328 ? 21.672 16.266 17 1 87 328 TRP B N 1
ATOM 6454 C CA . TRP B 1 328 ? 20.328 16.562 17.516 1 87 328 TRP B CA 1
ATOM 6455 C C . TRP B 1 328 ? 20.312 16.547 19.031 1 87 328 TRP B C 1
ATOM 6457 O O . TRP B 1 328 ? 19.641 17.375 19.656 1 87 328 TRP B O 1
ATOM 6467 N N . VAL B 1 329 ? 21.062 15.672 19.641 1 85.56 329 VAL B N 1
ATOM 6468 C CA . VAL B 1 329 ? 21.047 15.5 21.094 1 85.56 329 VAL B CA 1
ATOM 6469 C C . VAL B 1 329 ? 21.984 16.516 21.734 1 85.56 329 VAL B C 1
ATOM 6471 O O . VAL B 1 329 ? 21.812 16.875 22.906 1 85.56 329 VAL B O 1
ATOM 6474 N N . TRP B 1 330 ? 22.891 16.984 21.047 1 81 330 TRP B N 1
ATOM 6475 C CA . TRP B 1 330 ? 23.969 17.828 21.562 1 81 330 TRP B CA 1
ATOM 6476 C C . TRP B 1 330 ? 23.406 19.062 22.25 1 81 330 TRP B C 1
ATOM 6478 O O . TRP B 1 330 ? 23.781 19.375 23.391 1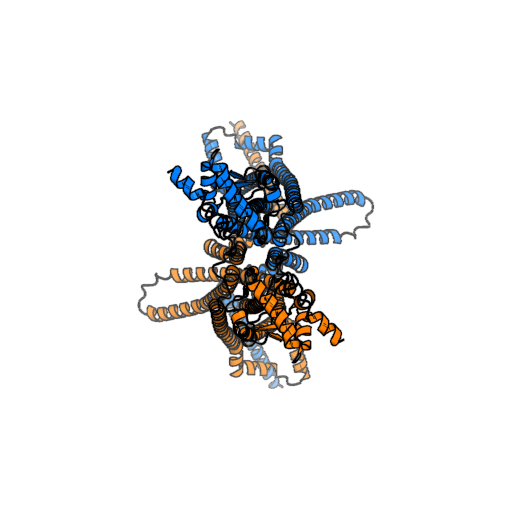 81 330 TRP B O 1
ATOM 6488 N N . PRO B 1 331 ? 22.438 19.75 21.578 1 76.81 331 PRO B N 1
ATOM 6489 C CA . PRO B 1 331 ? 21.922 20.938 22.25 1 76.81 331 PRO B CA 1
ATOM 6490 C C . PRO B 1 331 ? 21.188 20.609 23.547 1 76.81 331 PRO B C 1
ATOM 6492 O O . PRO B 1 331 ? 21.219 21.406 24.484 1 76.81 331 PRO B O 1
ATOM 6495 N N . TYR B 1 332 ? 20.641 19.5 23.562 1 73.75 332 TYR B N 1
ATOM 6496 C CA . TYR B 1 332 ? 19.922 19.094 24.766 1 73.75 332 TYR B CA 1
ATOM 6497 C C . TYR B 1 332 ? 20.891 18.734 25.891 1 73.75 332 TYR B C 1
ATOM 6499 O O . TYR B 1 332 ? 20.672 19.078 27.047 1 73.75 332 TYR B O 1
ATOM 6507 N N . VAL B 1 333 ? 21.984 18.156 25.516 1 69.06 333 VAL B N 1
ATOM 6508 C CA . VAL B 1 333 ? 23 17.75 26.484 1 69.06 333 VAL B CA 1
ATOM 6509 C C . VAL B 1 333 ? 23.719 18.984 27.031 1 69.06 333 VAL B C 1
ATOM 6511 O O . VAL B 1 333 ? 23.984 19.062 28.234 1 69.06 333 VAL B O 1
ATOM 6514 N N . VAL B 1 334 ? 23.984 19.844 26.172 1 67.75 334 VAL B N 1
ATOM 6515 C CA . VAL B 1 334 ? 24.672 21.062 26.578 1 67.75 334 VAL B CA 1
ATOM 6516 C C . VAL B 1 334 ? 23.781 21.859 27.547 1 67.75 334 VAL B C 1
ATOM 6518 O O . VAL B 1 334 ? 24.266 22.438 28.516 1 67.75 334 VAL B O 1
ATOM 6521 N N . ARG B 1 335 ? 22.516 21.781 27.266 1 64 335 ARG B N 1
ATOM 6522 C CA . ARG B 1 335 ? 21.578 22.5 28.125 1 64 335 ARG B CA 1
ATOM 6523 C C . ARG B 1 335 ? 21.484 21.828 29.5 1 64 335 ARG B C 1
ATOM 6525 O O . ARG B 1 335 ? 21.391 22.516 30.516 1 64 335 ARG B O 1
ATOM 6532 N N . ILE B 1 336 ? 21.516 20.578 29.359 1 63.56 336 ILE B N 1
ATOM 6533 C CA . ILE B 1 336 ? 21.391 19.844 30.609 1 63.56 336 ILE B CA 1
ATOM 6534 C C . ILE B 1 336 ? 22.688 19.953 31.406 1 63.56 336 ILE B C 1
ATOM 6536 O O . ILE B 1 336 ? 22.672 20.109 32.625 1 63.56 336 ILE B O 1
ATOM 6540 N N . VAL B 1 337 ? 23.75 19.672 30.594 1 62.31 337 VAL B N 1
ATOM 6541 C CA . VAL B 1 337 ? 25.047 19.719 31.266 1 62.31 337 VAL B CA 1
ATOM 6542 C C . VAL B 1 337 ? 25.469 21.172 31.469 1 62.31 337 VAL B C 1
ATOM 6544 O O . VAL B 1 337 ? 25.547 21.938 30.516 1 62.31 337 VAL B O 1
ATOM 6547 N N . ASP B 1 338 ? 24.781 21.922 32.062 1 57.31 338 ASP B N 1
ATOM 6548 C CA . ASP B 1 338 ? 25.25 23.281 32.344 1 57.31 338 ASP B CA 1
ATOM 6549 C C . ASP B 1 338 ? 26.75 23.406 32.062 1 57.31 338 ASP B C 1
ATOM 6551 O O . ASP B 1 338 ? 27.562 23.328 33 1 57.31 338 ASP B O 1
ATOM 6555 N N . VAL B 1 339 ? 27.031 23.125 30.781 1 54 339 VAL B N 1
ATOM 6556 C CA . VAL B 1 339 ? 28.422 23.125 30.359 1 54 339 VAL B CA 1
ATOM 6557 C C . VAL B 1 339 ? 29.141 24.344 30.922 1 54 339 VAL B C 1
ATOM 6559 O O . VAL B 1 339 ? 30.297 24.266 31.312 1 54 339 VAL B O 1
ATOM 6562 N N . GLU B 1 340 ? 28.375 25.406 30.875 1 55.66 340 GLU B N 1
ATOM 6563 C CA . GLU B 1 340 ? 28.984 26.578 31.469 1 55.66 340 GLU B CA 1
ATOM 6564 C C . GLU B 1 340 ? 29.359 26.328 32.938 1 55.66 340 GLU B C 1
ATOM 6566 O O . GLU B 1 340 ? 30.438 26.734 33.375 1 55.66 340 GLU B O 1
ATOM 6571 N N . LYS B 1 341 ? 28.438 25.641 33.531 1 58.53 341 LYS B N 1
ATOM 6572 C CA . LYS B 1 341 ? 28.75 25.422 34.938 1 58.53 341 LYS B CA 1
ATOM 6573 C C . LYS B 1 341 ? 29.859 24.391 35.094 1 58.53 341 LYS B C 1
ATOM 6575 O O . LYS B 1 341 ? 30.734 24.562 35.969 1 58.53 341 LYS B O 1
ATOM 6580 N N . ILE B 1 342 ? 29.75 23.406 34.219 1 57.06 342 ILE B N 1
ATOM 6581 C CA . ILE B 1 342 ? 30.781 22.391 34.344 1 57.06 342 ILE B CA 1
ATOM 6582 C C . ILE B 1 342 ? 32.125 22.953 33.875 1 57.06 342 ILE B C 1
ATOM 6584 O O . ILE B 1 342 ? 33.156 22.688 34.5 1 57.06 342 ILE B O 1
ATOM 6588 N N . CYS B 1 343 ? 32 23.656 32.75 1 54.44 343 CYS B N 1
ATOM 6589 C CA . CYS B 1 343 ? 33.219 24.328 32.312 1 54.44 343 CYS B CA 1
ATOM 6590 C C . CYS B 1 343 ? 33.75 25.281 33.375 1 54.44 343 CYS B C 1
ATOM 6592 O O . CYS B 1 343 ? 34.938 25.359 33.625 1 54.44 343 CYS B O 1
ATOM 6594 N N . GLN B 1 344 ? 32.781 25.953 33.969 1 57.34 344 GLN B N 1
ATOM 6595 C CA . GLN B 1 344 ? 33.188 26.859 35.062 1 57.34 344 GLN B CA 1
ATOM 6596 C C . GLN B 1 344 ? 33.75 26.094 36.219 1 57.34 344 GLN B C 1
ATOM 6598 O O . GLN B 1 344 ? 34.75 26.5 36.812 1 57.34 344 GLN B O 1
ATOM 6603 N N . LYS B 1 345 ? 33 25.078 36.469 1 57 345 LYS B N 1
ATOM 6604 C CA . LYS B 1 345 ? 33.469 24.328 37.656 1 57 345 LYS B CA 1
ATOM 6605 C C . LYS B 1 345 ? 34.781 23.609 37.344 1 57 345 LYS B C 1
ATOM 6607 O O . LYS B 1 345 ? 35.656 23.562 38.219 1 57 345 LYS B O 1
ATOM 6612 N N . THR B 1 346 ? 34.75 22.984 36.219 1 54.72 346 THR B N 1
ATOM 6613 C CA . THR B 1 346 ? 35.969 22.297 35.844 1 54.72 346 THR B CA 1
ATOM 6614 C C . THR B 1 346 ? 37.125 23.297 35.688 1 54.72 346 THR B C 1
ATOM 6616 O O . THR B 1 346 ? 38.25 23.016 36.094 1 54.72 346 THR B O 1
ATOM 6619 N N . CYS B 1 347 ? 36.719 24.406 35 1 53.12 347 CYS B N 1
ATOM 6620 C CA . CYS B 1 347 ? 37.719 25.469 34.938 1 53.12 347 CYS B CA 1
ATOM 6621 C C . CYS B 1 347 ? 38.094 25.969 36.312 1 53.12 347 CYS B C 1
ATOM 6623 O O . CYS B 1 347 ? 39.25 26.297 36.594 1 53.12 347 CYS B O 1
ATOM 6625 N N . ALA B 1 348 ? 37 26.109 37.094 1 55.25 348 ALA B N 1
ATOM 6626 C CA . ALA B 1 348 ? 37.281 26.516 38.469 1 55.25 348 ALA B CA 1
ATOM 6627 C C . ALA B 1 348 ? 38.188 25.484 39.156 1 55.25 348 ALA B C 1
ATOM 6629 O O . ALA B 1 348 ? 39.031 25.844 39.969 1 55.25 348 ALA B O 1
ATOM 6630 N N . ARG B 1 349 ? 37.75 24.25 38.938 1 50.62 349 ARG B N 1
ATOM 6631 C CA . ARG B 1 349 ? 38.531 23.219 39.594 1 50.62 349 ARG B CA 1
ATOM 6632 C C . ARG B 1 349 ? 39.938 23.078 38.969 1 50.62 349 ARG B C 1
ATOM 6634 O O . ARG B 1 349 ? 40.906 22.797 39.656 1 50.62 349 ARG B O 1
ATOM 6641 N N . LEU B 1 350 ? 39.75 22.844 37.688 1 48.62 350 LEU B N 1
ATOM 6642 C CA . LEU B 1 350 ? 41.062 22.578 37.062 1 48.62 350 LEU B CA 1
ATOM 6643 C C . LEU B 1 350 ? 41.906 23.859 37.031 1 48.62 350 LEU B C 1
ATOM 6645 O O . LEU B 1 350 ? 43.062 23.812 36.656 1 48.62 350 LEU B O 1
ATOM 6649 N N . GLY B 1 351 ? 41.875 24.906 37.938 1 44.78 351 GLY B N 1
ATOM 6650 C CA . GLY B 1 351 ? 42.656 26.094 38.219 1 44.78 351 GLY B CA 1
ATOM 6651 C C . GLY B 1 351 ? 42.781 27.047 37.062 1 44.78 351 GLY B C 1
ATOM 6652 O O . GLY B 1 351 ? 42.969 28.25 37.219 1 44.78 351 GLY B O 1
ATOM 6653 N N . PRO B 1 352 ? 43.25 26.625 35.781 1 46.66 352 PRO B N 1
ATOM 6654 C CA . PRO B 1 352 ? 43.719 27.734 34.969 1 46.66 352 PRO B CA 1
ATOM 6655 C C . PRO B 1 352 ? 42.625 28.656 34.5 1 46.66 352 PRO B C 1
ATOM 6657 O O . PRO B 1 352 ? 41.594 28.188 33.969 1 46.66 352 PRO B O 1
ATOM 6660 N N . ARG B 1 353 ? 42.312 29.797 35.031 1 46.78 353 ARG B N 1
ATOM 6661 C CA . ARG B 1 353 ? 41.562 31.016 34.844 1 46.78 353 ARG B CA 1
ATOM 6662 C C . ARG B 1 353 ? 41.344 31.297 33.344 1 46.78 353 ARG B C 1
ATOM 6664 O O . ARG B 1 353 ? 40.375 31.969 32.969 1 46.78 353 ARG B O 1
ATOM 6671 N N . ASP B 1 354 ? 42.312 31.031 32.5 1 49.12 354 ASP B N 1
ATOM 6672 C CA . ASP B 1 354 ? 42.406 31.531 31.109 1 49.12 354 ASP B CA 1
ATOM 6673 C C . ASP B 1 354 ? 41.719 30.578 30.141 1 49.12 354 ASP B C 1
ATOM 6675 O O . ASP B 1 354 ? 41.938 30.641 28.938 1 49.12 354 ASP B O 1
ATOM 6679 N N . PHE B 1 355 ? 40.969 29.688 30.562 1 51.09 355 PHE B N 1
ATOM 6680 C CA . PHE B 1 355 ? 40.438 28.656 29.672 1 51.09 355 PHE B CA 1
ATOM 6681 C C . PHE B 1 355 ? 39.438 29.25 28.703 1 51.09 355 PHE B C 1
ATOM 6683 O O . PHE B 1 355 ? 39.469 28.953 27.5 1 51.09 355 PHE B O 1
ATOM 6690 N N . PRO B 1 356 ? 38.469 29.984 29.234 1 53.12 356 PRO B N 1
ATOM 6691 C CA . PRO B 1 356 ? 37.594 30.609 28.234 1 53.12 356 PRO B CA 1
ATOM 6692 C C . PRO B 1 356 ? 38.375 31.5 27.25 1 53.12 356 PRO B C 1
ATOM 6694 O O . PRO B 1 356 ? 38 31.578 26.078 1 53.12 356 PRO B O 1
ATOM 6697 N N . SER B 1 357 ? 39.438 32.156 27.781 1 56.78 357 SER B N 1
ATOM 6698 C CA . SER B 1 357 ? 40.25 32.969 26.891 1 56.78 357 SER B CA 1
ATOM 6699 C C . SER B 1 357 ? 41 32.094 25.891 1 56.78 357 SER B C 1
ATOM 6701 O O . SER B 1 357 ? 41.188 32.5 24.734 1 56.78 357 SER B O 1
ATOM 6703 N N . LYS B 1 358 ? 41.406 30.906 26.328 1 56.66 358 LYS B N 1
ATOM 6704 C CA . LYS B 1 358 ? 42.094 30.016 25.406 1 56.66 358 LYS B CA 1
ATOM 6705 C C . LYS B 1 358 ? 41.156 29.438 24.359 1 56.66 358 LYS B C 1
ATOM 6707 O O . LYS B 1 358 ? 41.5 29.297 23.188 1 56.66 358 LYS B O 1
ATOM 6712 N N . ILE B 1 359 ? 39.938 29.094 24.766 1 57.44 359 ILE B N 1
ATOM 6713 C CA . ILE B 1 359 ? 38.938 28.609 23.797 1 57.44 359 ILE B CA 1
ATOM 6714 C C . ILE B 1 359 ? 38.594 29.719 22.812 1 57.44 359 ILE B C 1
ATOM 6716 O O . ILE B 1 359 ? 38.469 29.469 21.609 1 57.44 359 ILE B O 1
ATOM 6720 N N . ARG B 1 360 ? 38.469 30.938 23.375 1 56.53 360 ARG B N 1
ATOM 6721 C CA . ARG B 1 360 ? 38.219 32.094 22.5 1 56.53 360 ARG B CA 1
ATOM 6722 C C . ARG B 1 360 ? 39.438 32.344 21.594 1 56.53 360 ARG B C 1
ATOM 6724 O O . ARG B 1 360 ? 39.281 32.688 20.422 1 56.53 360 ARG B O 1
ATOM 6731 N N . ARG B 1 361 ? 40.594 32.188 22.219 1 59.56 361 ARG B N 1
ATOM 6732 C CA . ARG B 1 361 ? 41.781 32.344 21.406 1 59.56 361 ARG B CA 1
ATOM 6733 C C . ARG B 1 361 ? 41.906 31.219 20.391 1 59.56 361 ARG B C 1
ATOM 6735 O O . ARG B 1 361 ? 42.344 31.453 19.266 1 59.56 361 ARG B O 1
ATOM 6742 N N . LEU B 1 362 ? 41.625 30.047 20.844 1 58.28 362 LEU B N 1
ATOM 6743 C CA . LEU B 1 362 ? 41.656 28.906 19.922 1 58.28 362 LEU B CA 1
ATOM 6744 C C . LEU B 1 362 ? 40.594 29.078 18.828 1 58.28 362 LEU B C 1
ATOM 6746 O O . LEU B 1 362 ? 40.844 28.766 17.672 1 58.28 362 LEU B O 1
ATOM 6750 N N . LEU B 1 363 ? 39.406 29.547 19.25 1 59.5 363 LEU B N 1
ATOM 6751 C CA . LEU B 1 363 ? 38.344 29.812 18.281 1 59.5 363 LEU B CA 1
ATOM 6752 C C . LEU B 1 363 ? 38.75 30.953 17.359 1 59.5 363 LEU B C 1
ATOM 6754 O O . LEU B 1 363 ? 38.344 30.969 16.188 1 59.5 363 LEU B O 1
ATOM 6758 N N . ALA B 1 364 ? 39.531 31.891 17.922 1 58.38 364 ALA B N 1
ATOM 6759 C CA . ALA B 1 364 ? 40.062 33.031 17.141 1 58.38 364 ALA B CA 1
ATOM 6760 C C . ALA B 1 364 ? 41.281 32.625 16.344 1 58.38 364 ALA B C 1
ATOM 6762 O O . ALA B 1 364 ? 41.719 33.344 15.43 1 58.38 364 ALA B O 1
ATOM 6763 N N . SER B 1 365 ? 41.938 31.594 16.734 1 58.22 365 SER B N 1
ATOM 6764 C CA . SER B 1 365 ? 43.125 31.141 16 1 58.22 365 SER B CA 1
ATOM 6765 C C . SER B 1 365 ? 42.75 30.453 14.695 1 58.22 365 SER B C 1
ATOM 6767 O O . SER B 1 365 ? 41.562 30.188 14.469 1 58.22 365 SER B O 1
ATOM 6769 N N . THR B 1 366 ? 43.781 30.297 13.75 1 61.16 366 THR B N 1
ATOM 6770 C CA . THR B 1 366 ? 43.625 29.656 12.445 1 61.16 366 THR B CA 1
ATOM 6771 C C . THR B 1 366 ? 42.844 28.359 12.57 1 61.16 366 THR B C 1
ATOM 6773 O O . THR B 1 366 ? 42.094 28 11.672 1 61.16 366 THR B O 1
ATOM 6776 N N . TRP B 1 367 ? 43.094 27.719 13.672 1 59.66 367 TRP B N 1
ATOM 6777 C CA . TRP B 1 367 ? 42.406 26.469 13.922 1 59.66 367 TRP B CA 1
ATOM 6778 C C . TRP B 1 367 ? 40.906 26.703 14.203 1 59.66 367 TRP B C 1
ATOM 6780 O O . TRP B 1 367 ? 40.062 25.906 13.805 1 59.66 367 TRP B O 1
ATOM 6790 N N . GLY B 1 368 ? 40.625 27.797 14.906 1 58.59 368 GLY B N 1
ATOM 6791 C CA . GLY B 1 368 ? 39.219 28.172 15.141 1 58.59 368 GLY B CA 1
ATOM 6792 C C . GLY B 1 368 ? 38.469 28.438 13.859 1 58.59 368 GLY B C 1
ATOM 6793 O O . GLY B 1 368 ? 37.281 28.094 13.75 1 58.59 368 GLY B O 1
ATOM 6794 N N . GLU B 1 369 ? 39.219 29.172 13.016 1 62.31 369 GLU B N 1
ATOM 6795 C CA . GLU B 1 369 ? 38.594 29.391 11.711 1 62.31 369 GLU B CA 1
ATOM 6796 C C . GLU B 1 369 ? 38.312 28.062 11.008 1 62.31 369 GLU B C 1
ATOM 6798 O O . GLU B 1 369 ? 37.281 27.922 10.336 1 62.31 369 GLU B O 1
ATOM 6803 N N . TRP B 1 370 ? 39.281 27.156 11.203 1 62.09 370 TRP B N 1
ATOM 6804 C CA . TRP B 1 370 ? 39.094 25.828 10.633 1 62.09 370 TRP B CA 1
ATOM 6805 C C . TRP B 1 370 ? 37.906 25.125 11.297 1 62.09 370 TRP B C 1
ATOM 6807 O O . TRP B 1 370 ? 37.125 24.453 10.625 1 62.09 370 TRP B O 1
ATOM 6817 N N . LEU B 1 371 ? 37.781 25.328 12.547 1 64 371 LEU B N 1
ATOM 6818 C CA . LEU B 1 371 ? 36.656 24.719 13.273 1 64 371 LEU B CA 1
ATOM 6819 C C . LEU B 1 371 ? 35.312 25.281 12.805 1 64 371 LEU B C 1
ATOM 6821 O O . LEU B 1 371 ? 34.344 24.562 12.742 1 64 371 LEU B O 1
ATOM 6825 N N . LYS B 1 372 ? 35.438 26.625 12.492 1 65.94 372 LYS B N 1
ATOM 6826 C CA . LYS B 1 372 ? 34.188 27.25 11.977 1 65.94 372 LYS B CA 1
ATOM 6827 C C . LYS B 1 372 ? 33.844 26.688 10.602 1 65.94 372 LYS B C 1
ATOM 6829 O O . LYS B 1 372 ? 32.656 26.672 10.219 1 65.94 372 LYS B O 1
ATOM 6834 N N . ARG B 1 373 ? 34.906 26.234 9.906 1 71.94 373 ARG B N 1
ATOM 6835 C CA . ARG B 1 373 ? 34.656 25.688 8.57 1 71.94 373 ARG B CA 1
ATOM 6836 C C . ARG B 1 373 ? 34.344 24.203 8.625 1 71.94 373 ARG B C 1
ATOM 6838 O O . ARG B 1 373 ? 33.875 23.625 7.637 1 71.94 373 ARG B O 1
ATOM 6845 N N . LEU B 1 374 ? 34.438 23.578 9.773 1 76.38 374 LEU B N 1
ATOM 6846 C CA . LEU B 1 374 ? 34.281 22.125 9.93 1 76.38 374 LEU B CA 1
ATOM 6847 C C . LEU B 1 374 ? 32.875 21.688 9.633 1 76.38 374 LEU B C 1
ATOM 6849 O O . LEU B 1 374 ? 32.656 20.703 8.906 1 76.38 374 LEU B O 1
ATOM 6853 N N . PRO B 1 375 ? 31.922 22.422 10.148 1 79.94 375 PRO B N 1
ATOM 6854 C CA . PRO B 1 375 ? 30.562 21.984 9.82 1 79.94 375 PRO B CA 1
ATOM 6855 C C . PRO B 1 375 ? 30.266 22.062 8.328 1 79.94 375 PRO B C 1
ATOM 6857 O O . PRO B 1 375 ? 29.547 21.219 7.785 1 79.94 375 PRO B O 1
ATOM 6860 N N . SER B 1 376 ? 30.844 23 7.727 1 82.44 376 SER B N 1
ATOM 6861 C CA . SER B 1 376 ? 30.641 23.141 6.289 1 82.44 376 SER B CA 1
ATOM 6862 C C . SER B 1 376 ? 31.344 22.047 5.512 1 82.44 376 SER B C 1
ATOM 6864 O O . SER B 1 376 ? 30.812 21.531 4.523 1 82.44 376 SER B O 1
ATOM 6866 N N . LEU B 1 377 ? 32.531 21.75 5.977 1 85.19 377 LEU B N 1
ATOM 6867 C CA . LEU B 1 377 ? 33.281 20.672 5.34 1 85.19 377 LEU B CA 1
ATOM 6868 C C . LEU B 1 377 ? 32.594 19.328 5.562 1 85.19 377 LEU B C 1
ATOM 6870 O O . LEU B 1 377 ? 32.531 18.484 4.664 1 85.19 377 LEU B O 1
ATOM 6874 N N . LEU B 1 378 ? 32.094 19.141 6.723 1 86.5 378 LEU B N 1
ATOM 6875 C CA . LEU B 1 378 ? 31.375 17.922 7.031 1 86.5 378 LEU B CA 1
ATOM 6876 C C . LEU B 1 378 ? 30.125 17.797 6.148 1 86.5 378 LEU B C 1
ATOM 6878 O O . LEU B 1 378 ? 29.844 16.719 5.617 1 86.5 378 LEU B O 1
ATOM 6882 N N . THR B 1 379 ? 29.438 18.875 5.988 1 87.38 379 THR B N 1
ATOM 6883 C CA . THR B 1 379 ? 28.25 18.875 5.137 1 87.38 379 THR B CA 1
ATOM 6884 C C . THR B 1 379 ? 28.625 18.578 3.689 1 87.38 379 THR B C 1
ATOM 6886 O O . THR B 1 379 ? 27.922 17.828 3.002 1 87.38 379 THR B O 1
ATOM 6889 N N . PHE B 1 380 ? 29.734 19.094 3.316 1 88.19 380 PHE B N 1
ATOM 6890 C CA . PHE B 1 380 ? 30.203 18.844 1.962 1 88.19 380 PHE B CA 1
ATOM 6891 C C . PHE B 1 380 ? 30.547 17.375 1.777 1 88.19 380 PHE B C 1
ATOM 6893 O O . PHE B 1 380 ? 30.188 16.766 0.766 1 88.19 380 PHE B O 1
ATOM 6900 N N . CYS B 1 381 ? 31.219 16.875 2.727 1 89.25 381 CYS B N 1
ATOM 6901 C CA . CYS B 1 381 ? 31.609 15.461 2.654 1 89.25 381 CYS B CA 1
ATOM 6902 C C . CYS B 1 381 ? 30.375 14.562 2.65 1 89.25 381 CYS B C 1
ATOM 6904 O O . CYS B 1 381 ? 30.297 13.617 1.86 1 89.25 381 CYS B O 1
ATOM 6906 N N . VAL B 1 382 ? 29.438 14.812 3.504 1 90.62 382 VAL B N 1
ATOM 6907 C CA . VAL B 1 382 ? 28.219 14.023 3.598 1 90.62 382 VAL B CA 1
ATOM 6908 C C . VAL B 1 382 ? 27.453 14.094 2.279 1 90.62 382 VAL B C 1
ATOM 6910 O O . VAL B 1 382 ? 27 13.07 1.761 1 90.62 382 VAL B O 1
ATOM 6913 N N . GLU B 1 383 ? 27.391 15.242 1.691 1 91.44 383 GLU B N 1
ATOM 6914 C CA . GLU B 1 383 ? 26.609 15.422 0.464 1 91.44 383 GLU B CA 1
ATOM 6915 C C . GLU B 1 383 ? 27.344 14.828 -0.737 1 91.44 383 GLU B C 1
ATOM 6917 O O . GLU B 1 383 ? 26.703 14.297 -1.653 1 91.44 383 GLU B O 1
ATOM 6922 N N . ALA B 1 384 ? 28.641 14.914 -0.765 1 91.88 384 ALA B N 1
ATOM 6923 C CA . ALA B 1 384 ? 29.422 14.289 -1.831 1 91.88 384 ALA B CA 1
ATOM 6924 C C . ALA B 1 384 ? 29.297 12.766 -1.788 1 91.88 384 ALA B C 1
ATOM 6926 O O . ALA B 1 384 ? 29.109 12.125 -2.824 1 91.88 384 ALA B O 1
ATOM 6927 N N . LEU B 1 385 ? 29.391 12.297 -0.622 1 92.31 385 LEU B N 1
ATOM 6928 C CA . LEU B 1 385 ? 29.234 10.859 -0.453 1 92.31 385 LEU B CA 1
ATOM 6929 C C . LEU B 1 385 ? 27.812 10.422 -0.759 1 92.31 385 LEU B C 1
ATOM 6931 O O . LEU B 1 385 ? 27.578 9.312 -1.248 1 92.31 385 LEU B O 1
ATOM 6935 N N . PHE B 1 386 ? 26.875 11.297 -0.479 1 92.5 386 PHE B N 1
ATOM 6936 C CA . PHE B 1 386 ? 25.484 11.031 -0.833 1 92.5 386 PHE B CA 1
ATOM 6937 C C . PHE B 1 386 ? 25.344 10.852 -2.338 1 92.5 386 PHE B C 1
ATOM 6939 O O . PHE B 1 386 ? 24.656 9.922 -2.793 1 92.5 386 PHE B O 1
ATOM 6946 N N . LEU B 1 387 ? 26 11.688 -3.113 1 93.31 387 LEU B N 1
ATOM 6947 C CA . LEU B 1 387 ? 25.922 11.586 -4.566 1 93.31 387 LEU B CA 1
ATOM 6948 C C . LEU B 1 387 ? 26.547 10.281 -5.051 1 93.31 387 LEU B C 1
ATOM 6950 O O . LEU B 1 387 ? 26 9.625 -5.938 1 93.31 387 LEU B O 1
ATOM 6954 N N . ALA B 1 388 ? 27.578 9.898 -4.406 1 92.25 388 ALA B N 1
ATOM 6955 C CA . ALA B 1 388 ? 28.219 8.633 -4.738 1 92.25 388 ALA B CA 1
ATOM 6956 C C . ALA B 1 388 ? 27.312 7.453 -4.367 1 92.25 388 ALA B C 1
ATOM 6958 O O . ALA B 1 388 ? 27.234 6.473 -5.109 1 92.25 388 ALA B O 1
ATOM 6959 N N . ALA B 1 389 ? 26.703 7.574 -3.262 1 90.88 389 ALA B N 1
ATOM 6960 C CA . ALA B 1 389 ? 25.812 6.52 -2.793 1 90.88 389 ALA B CA 1
ATOM 6961 C C . ALA B 1 389 ? 24.594 6.375 -3.713 1 90.88 389 ALA B C 1
ATOM 6963 O O . ALA B 1 389 ? 24.156 5.258 -3.998 1 90.88 389 ALA B O 1
ATOM 6964 N N . VAL B 1 390 ? 24.062 7.504 -4.168 1 90.75 390 VAL B N 1
ATOM 6965 C CA . VAL B 1 390 ? 22.938 7.484 -5.098 1 90.75 390 VAL B CA 1
ATOM 6966 C C . VAL B 1 390 ? 23.359 6.797 -6.398 1 90.75 390 VAL B C 1
ATOM 6968 O O . VAL B 1 390 ? 22.609 5.984 -6.945 1 90.75 390 VAL B O 1
ATOM 6971 N N . PHE B 1 391 ? 24.516 7.125 -6.809 1 91 391 PHE B N 1
ATOM 6972 C CA . PHE B 1 391 ? 25.031 6.516 -8.031 1 91 391 PHE B CA 1
ATOM 6973 C C . PHE B 1 391 ? 25.203 5.008 -7.859 1 91 391 PHE B C 1
ATOM 6975 O O . PHE B 1 391 ? 24.812 4.234 -8.734 1 91 391 PHE B O 1
ATOM 6982 N N . LEU B 1 392 ? 25.734 4.637 -6.789 1 87.81 392 LEU B N 1
ATOM 6983 C CA . LEU B 1 392 ? 25.922 3.221 -6.504 1 87.81 392 LEU B CA 1
ATOM 6984 C C . LEU B 1 392 ? 24.578 2.5 -6.41 1 87.81 392 LEU B C 1
ATOM 6986 O O . LEU B 1 392 ? 24.438 1.386 -6.914 1 87.81 392 LEU B O 1
ATOM 6990 N N . GLU B 1 393 ? 23.641 3.113 -5.781 1 88.44 393 GLU B N 1
ATOM 6991 C CA . GLU B 1 393 ? 22.312 2.52 -5.66 1 88.44 393 GLU B CA 1
ATOM 6992 C C . GLU B 1 393 ? 21.656 2.365 -7.023 1 88.44 393 GLU B C 1
ATOM 6994 O O . GLU B 1 393 ? 21.016 1.343 -7.305 1 88.44 393 GLU B O 1
ATOM 6999 N N . CYS B 1 394 ? 21.797 3.342 -7.84 1 87.38 394 CYS B N 1
ATOM 7000 C CA . CYS B 1 394 ? 21.25 3.266 -9.188 1 87.38 394 CYS B CA 1
ATOM 7001 C C . CYS B 1 394 ? 21.906 2.148 -9.984 1 87.38 394 CYS B C 1
ATOM 7003 O O . CYS B 1 394 ? 21.25 1.451 -10.758 1 87.38 394 CYS B O 1
ATOM 7005 N N . MET B 1 395 ? 23.188 1.903 -9.797 1 85.25 395 MET B N 1
ATOM 7006 C CA . MET B 1 395 ? 23.906 0.825 -10.469 1 85.25 395 MET B CA 1
ATOM 7007 C C . MET B 1 395 ? 23.422 -0.537 -9.984 1 85.25 395 MET B C 1
ATOM 7009 O O . MET B 1 395 ? 23.266 -1.468 -10.781 1 85.25 395 MET B O 1
ATOM 7013 N N . CYS B 1 396 ? 23.109 -0.591 -8.734 1 80.56 396 CYS B N 1
ATOM 7014 C CA . CYS B 1 396 ? 22.594 -1.838 -8.18 1 80.56 396 CYS B CA 1
ATOM 7015 C C . CYS B 1 396 ? 21.203 -2.146 -8.711 1 80.56 396 CYS B C 1
ATOM 7017 O O . CYS B 1 396 ? 20.906 -3.291 -9.055 1 80.56 396 CYS B O 1
ATOM 7019 N N . PHE B 1 397 ? 20.375 -1.15 -8.828 1 80.12 397 PHE B N 1
ATOM 7020 C CA . PHE B 1 397 ? 19.031 -1.341 -9.383 1 80.12 397 PHE B CA 1
ATOM 7021 C C . PHE B 1 397 ? 19.109 -1.735 -10.852 1 80.12 397 PHE B C 1
ATOM 7023 O O . PHE B 1 397 ? 18.312 -2.562 -11.312 1 80.12 397 PHE B O 1
ATOM 7030 N N . ALA B 1 398 ? 20.062 -1.188 -11.539 1 81.12 398 ALA B N 1
ATOM 7031 C CA . ALA B 1 398 ? 20.25 -1.532 -12.945 1 81.12 398 ALA B CA 1
ATOM 7032 C C . ALA B 1 398 ? 20.688 -2.982 -13.109 1 81.12 398 ALA B C 1
ATOM 7034 O O . ALA B 1 398 ? 20.266 -3.67 -14.039 1 81.12 398 ALA B O 1
ATOM 7035 N N . GLU B 1 399 ? 21.438 -3.416 -12.18 1 77.81 399 GLU B N 1
ATOM 7036 C CA . GLU B 1 399 ? 21.922 -4.797 -12.211 1 77.81 399 GLU B CA 1
ATOM 7037 C C . GLU B 1 399 ? 20.781 -5.777 -11.945 1 77.81 399 GLU B C 1
ATOM 7039 O O . GLU B 1 399 ? 20.734 -6.855 -12.539 1 77.81 399 GLU B O 1
ATOM 7044 N N . PHE B 1 400 ? 19.875 -5.406 -11.109 1 74.5 400 PHE B N 1
ATOM 7045 C CA . PHE B 1 400 ? 18.703 -6.246 -10.852 1 74.5 400 PHE B CA 1
ATOM 7046 C C . PHE B 1 400 ? 17.844 -6.363 -12.102 1 74.5 400 PHE B C 1
ATOM 7048 O O . PHE B 1 400 ? 17.25 -7.414 -12.359 1 74.5 400 PHE B O 1
ATOM 7055 N N . GLY B 1 401 ? 17.797 -5.297 -12.82 1 71.81 401 GLY B N 1
ATOM 7056 C CA . GLY B 1 401 ? 17.062 -5.328 -14.078 1 71.81 401 GLY B CA 1
ATOM 7057 C C . GLY B 1 401 ? 17.734 -6.203 -15.125 1 71.81 401 GLY B C 1
ATOM 7058 O O . GLY B 1 401 ? 17.047 -6.926 -15.859 1 71.81 401 GLY B O 1
ATOM 7059 N N . HIS B 1 402 ? 19 -6.215 -15.008 1 74.56 402 HIS B N 1
ATOM 7060 C CA . HIS B 1 402 ? 19.75 -6.984 -15.984 1 74.56 402 HIS B CA 1
ATOM 7061 C C . HIS B 1 402 ? 19.656 -8.484 -15.703 1 74.56 402 HIS B C 1
ATOM 7063 O O . HIS B 1 402 ? 19.609 -9.297 -16.625 1 74.56 402 HIS B O 1
ATOM 7069 N N . LEU B 1 403 ? 19.578 -8.773 -14.461 1 72.81 403 LEU B N 1
ATOM 7070 C CA . LEU B 1 403 ? 19.5 -10.18 -14.07 1 72.81 403 LEU B CA 1
ATOM 7071 C C . LEU B 1 403 ? 18.078 -10.703 -14.203 1 72.81 403 LEU B C 1
ATOM 7073 O O . LEU B 1 403 ? 17.828 -11.891 -13.961 1 72.81 403 LEU B O 1
ATOM 7077 N N . LYS B 1 404 ? 17.125 -9.82 -14.664 1 76 404 LYS B N 1
ATOM 7078 C CA . LYS B 1 404 ? 15.727 -10.18 -14.891 1 76 404 LYS B CA 1
ATOM 7079 C C . LYS B 1 404 ? 15.102 -10.758 -13.625 1 76 404 LYS B C 1
ATOM 7081 O O . LYS B 1 404 ? 14.32 -11.711 -13.695 1 76 404 LYS B O 1
ATOM 7086 N N . VAL B 1 405 ? 15.609 -10.312 -12.516 1 74.88 405 VAL B N 1
ATOM 7087 C CA . VAL B 1 405 ? 15.031 -10.719 -11.242 1 74.88 405 VAL B CA 1
ATOM 7088 C C . VAL B 1 405 ? 13.617 -10.156 -11.109 1 74.88 405 VAL B C 1
ATOM 7090 O O . VAL B 1 405 ? 12.742 -10.789 -10.523 1 74.88 405 VAL B O 1
ATOM 7093 N N . ILE B 1 406 ? 13.477 -9.016 -11.805 1 79.19 406 ILE B N 1
ATOM 7094 C CA . ILE B 1 406 ? 12.172 -8.359 -11.75 1 79.19 406 ILE B CA 1
ATOM 7095 C C . ILE B 1 406 ? 11.477 -8.508 -13.102 1 79.19 406 ILE B C 1
ATOM 7097 O O . ILE B 1 406 ? 12.062 -8.219 -14.148 1 79.19 406 ILE B O 1
ATOM 7101 N N . ASP B 1 407 ? 10.289 -9 -12.984 1 80 407 ASP B N 1
ATOM 7102 C CA . ASP B 1 407 ? 9.477 -9.102 -14.195 1 80 407 ASP B CA 1
ATOM 7103 C C . ASP B 1 407 ? 8.711 -7.801 -14.453 1 80 407 ASP B C 1
ATOM 7105 O O . ASP B 1 407 ? 7.664 -7.559 -13.844 1 80 407 ASP B O 1
ATOM 7109 N N . PHE B 1 408 ? 9.117 -7.008 -15.367 1 82.88 408 PHE B N 1
ATOM 7110 C CA . PHE B 1 408 ? 8.516 -5.707 -15.633 1 82.88 408 PHE B CA 1
ATOM 7111 C C . PHE B 1 408 ? 7.273 -5.855 -16.5 1 82.88 408 PHE B C 1
ATOM 7113 O O . PHE B 1 408 ? 6.547 -4.887 -16.734 1 82.88 408 PHE B O 1
ATOM 7120 N N . SER B 1 409 ? 6.965 -6.984 -16.812 1 77.12 409 SER B N 1
ATOM 7121 C CA . SER B 1 409 ? 5.766 -7.215 -17.609 1 77.12 409 SER B CA 1
ATOM 7122 C C . SER B 1 409 ? 4.578 -7.594 -16.719 1 77.12 409 SER B C 1
ATOM 7124 O O . SER B 1 409 ? 3.432 -7.562 -17.172 1 77.12 409 SER B O 1
ATOM 7126 N N . GLY B 1 410 ? 4.879 -7.852 -15.523 1 79.75 410 GLY B N 1
ATOM 7127 C CA . GLY B 1 410 ? 3.84 -8.336 -14.633 1 79.75 410 GLY B CA 1
ATOM 7128 C C . GLY B 1 410 ? 3.182 -7.238 -13.82 1 79.75 410 GLY B C 1
ATOM 7129 O O . GLY B 1 410 ? 3.182 -7.281 -12.586 1 79.75 410 GLY B O 1
ATOM 7130 N N . TRP B 1 411 ? 2.467 -6.305 -14.539 1 84.31 411 TRP B N 1
ATOM 7131 C CA . TRP B 1 411 ? 1.794 -5.215 -13.836 1 84.31 411 TRP B CA 1
ATOM 7132 C C . TRP B 1 411 ? 0.429 -5.66 -13.32 1 84.31 411 TRP B C 1
ATOM 7134 O O . TRP B 1 411 ? -0.479 -5.934 -14.109 1 84.31 411 TRP B O 1
ATOM 7144 N N . GLY B 1 412 ? 0.387 -5.918 -12.086 1 86 412 GLY B N 1
ATOM 7145 C CA . GLY B 1 412 ? -0.868 -6.285 -11.453 1 86 412 GLY B CA 1
ATOM 7146 C C . GLY B 1 412 ? -1.5 -5.152 -10.672 1 86 412 GLY B C 1
ATOM 7147 O O . GLY B 1 412 ? -0.992 -4.027 -10.68 1 86 412 GLY B O 1
ATOM 7148 N N . PHE B 1 413 ? -2.627 -5.422 -10.039 1 87.06 413 PHE B N 1
ATOM 7149 C CA . PHE B 1 413 ? -3.387 -4.461 -9.242 1 87.06 413 PHE B CA 1
ATOM 7150 C C . PHE B 1 413 ? -2.535 -3.896 -8.117 1 87.06 413 PHE B C 1
ATOM 7152 O O . PHE B 1 413 ? -2.459 -2.678 -7.938 1 87.06 413 PHE B O 1
ATOM 7159 N N . GLY B 1 414 ? -1.896 -4.691 -7.449 1 87.56 414 GLY B N 1
ATOM 7160 C CA . GLY B 1 414 ? -1.069 -4.285 -6.32 1 87.56 414 GLY B CA 1
ATOM 7161 C C . GLY B 1 414 ? 0.098 -3.406 -6.723 1 87.56 414 GLY B C 1
ATOM 7162 O O . GLY B 1 414 ? 0.535 -2.553 -5.949 1 87.56 414 GLY B O 1
ATOM 7163 N N . GLN B 1 415 ? 0.574 -3.535 -7.895 1 90.19 415 GLN B N 1
ATOM 7164 C CA . GLN B 1 415 ? 1.708 -2.756 -8.383 1 90.19 415 GLN B CA 1
ATOM 7165 C C . GLN B 1 415 ? 1.311 -1.304 -8.633 1 90.19 415 GLN B C 1
ATOM 7167 O O . GLN B 1 415 ? 2.1 -0.387 -8.391 1 90.19 415 GLN B O 1
ATOM 7172 N N . ILE B 1 416 ? 0.127 -1.114 -9.039 1 87.81 416 ILE B N 1
ATOM 7173 C CA . ILE B 1 416 ? -0.377 0.237 -9.258 1 87.81 416 ILE B CA 1
ATOM 7174 C C . ILE B 1 416 ? -0.562 0.941 -7.918 1 87.81 416 ILE B C 1
ATOM 7176 O O . ILE B 1 416 ? -0.167 2.098 -7.754 1 87.81 416 ILE B O 1
ATOM 7180 N N . VAL B 1 417 ? -1.045 0.226 -7.027 1 87.38 417 VAL B N 1
ATOM 7181 C CA . VAL B 1 417 ? -1.278 0.784 -5.699 1 87.38 417 VAL B CA 1
ATOM 7182 C C . VAL B 1 417 ? 0.056 1.108 -5.031 1 87.38 417 VAL B C 1
ATOM 7184 O O . VAL B 1 417 ? 0.182 2.123 -4.34 1 87.38 417 VAL B O 1
ATOM 7187 N N . ALA B 1 418 ? 1.054 0.3 -5.316 1 89.44 418 ALA B N 1
ATOM 7188 C CA . ALA B 1 418 ? 2.373 0.517 -4.73 1 89.44 418 ALA B CA 1
ATOM 7189 C C . ALA B 1 418 ? 2.99 1.818 -5.234 1 89.44 418 ALA B C 1
ATOM 7191 O O . ALA B 1 418 ? 3.646 2.535 -4.477 1 89.44 418 ALA B O 1
ATOM 7192 N N . MET B 1 419 ? 2.734 2.18 -6.422 1 89.56 419 MET B N 1
ATOM 7193 C CA . MET B 1 419 ? 3.291 3.402 -6.996 1 89.56 419 MET B CA 1
ATOM 7194 C C . MET B 1 419 ? 2.514 4.625 -6.523 1 89.56 419 MET B C 1
ATOM 7196 O O . MET B 1 419 ? 3.066 5.723 -6.441 1 89.56 419 MET B O 1
ATOM 7200 N N . ALA B 1 420 ? 1.32 4.418 -6.129 1 91.25 420 ALA B N 1
ATOM 7201 C CA . ALA B 1 420 ? 0.417 5.516 -5.785 1 91.25 420 ALA B CA 1
ATOM 7202 C C . ALA B 1 420 ? 0.747 6.09 -4.41 1 91.25 420 ALA B C 1
ATOM 7204 O O . ALA B 1 420 ? 0.241 7.148 -4.035 1 91.25 420 ALA B O 1
ATOM 7205 N N . ILE B 1 421 ? 1.688 5.52 -3.727 1 90.88 421 ILE B N 1
ATOM 7206 C CA . ILE B 1 421 ? 2.012 5.938 -2.367 1 90.88 421 ILE B CA 1
ATOM 7207 C C . ILE B 1 421 ? 2.607 7.344 -2.387 1 90.88 421 ILE B C 1
ATOM 7209 O O . ILE B 1 421 ? 2.518 8.078 -1.399 1 90.88 421 ILE B O 1
ATOM 7213 N N . TRP B 1 422 ? 3.178 7.766 -3.49 1 94.94 422 TRP B N 1
ATOM 7214 C CA . TRP B 1 422 ? 3.857 9.055 -3.557 1 94.94 422 TRP B CA 1
ATOM 7215 C C . TRP B 1 422 ? 2.936 10.125 -4.121 1 94.94 422 TRP B C 1
ATOM 7217 O O . TRP B 1 422 ? 3.287 11.312 -4.141 1 94.94 422 TRP B O 1
ATOM 7227 N N . PHE B 1 423 ? 1.744 9.719 -4.457 1 92.44 423 PHE B N 1
ATOM 7228 C CA . PHE B 1 423 ? 0.807 10.648 -5.066 1 92.44 423 PHE B CA 1
ATOM 7229 C C . PHE B 1 423 ? 0.395 11.734 -4.07 1 92.44 423 PHE B C 1
ATOM 7231 O O . PHE B 1 423 ? 0.27 12.898 -4.434 1 92.44 423 PHE B O 1
ATOM 7238 N N . PRO B 1 424 ? 0.215 11.367 -2.82 1 92.81 424 PRO B N 1
ATOM 7239 C CA . PRO B 1 424 ? -0.153 12.414 -1.871 1 92.81 424 PRO B CA 1
ATOM 7240 C C . PRO B 1 424 ? 0.899 13.516 -1.775 1 92.81 424 PRO B C 1
ATOM 7242 O O . PRO B 1 424 ? 0.562 14.703 -1.807 1 92.81 424 PRO B O 1
ATOM 7245 N N . VAL B 1 425 ? 2.133 13.172 -1.714 1 93.69 425 VAL B N 1
ATOM 7246 C CA . VAL B 1 425 ? 3.215 14.148 -1.588 1 93.69 425 VAL B CA 1
ATOM 7247 C C . VAL B 1 425 ? 3.332 14.961 -2.873 1 93.69 425 VAL B C 1
ATOM 7249 O O . VAL B 1 425 ? 3.436 16.188 -2.83 1 93.69 425 VAL B O 1
ATOM 7252 N N . ALA B 1 426 ? 3.193 14.289 -4.012 1 93.88 426 ALA B N 1
ATOM 7253 C CA . ALA B 1 426 ? 3.33 14.953 -5.305 1 93.88 426 ALA B CA 1
ATOM 7254 C C . ALA B 1 426 ? 2.162 15.906 -5.559 1 93.88 426 ALA B C 1
ATOM 7256 O O . ALA B 1 426 ? 2.357 17.031 -6.016 1 93.88 426 ALA B O 1
ATOM 7257 N N . SER B 1 427 ? 0.985 15.469 -5.238 1 93.25 427 SER B N 1
ATOM 7258 C CA . SER B 1 427 ? -0.198 16.297 -5.48 1 93.25 427 SER B CA 1
ATOM 7259 C C . SER B 1 427 ? -0.248 17.484 -4.539 1 93.25 427 SER B C 1
ATOM 7261 O O . SER B 1 427 ? -0.627 18.594 -4.945 1 93.25 427 SER B O 1
ATOM 7263 N N . LYS B 1 428 ? 0.113 17.281 -3.355 1 91.44 428 LYS B N 1
ATOM 7264 C CA . LYS B 1 428 ? 0.157 18.391 -2.406 1 91.44 428 LYS B CA 1
ATOM 7265 C C . LYS B 1 428 ? 1.182 19.438 -2.832 1 91.44 428 LYS B C 1
ATOM 7267 O O . LYS B 1 428 ? 0.929 20.641 -2.725 1 91.44 428 LYS B O 1
ATOM 7272 N N . TYR B 1 429 ? 2.354 18.938 -3.256 1 92.94 429 TYR B N 1
ATOM 7273 C CA . TYR B 1 429 ? 3.391 19.844 -3.744 1 92.94 429 TYR B CA 1
ATOM 7274 C C . TYR B 1 429 ? 2.875 20.688 -4.898 1 92.94 429 TYR B C 1
ATOM 7276 O O . TYR B 1 429 ? 3.037 21.906 -4.902 1 92.94 429 TYR B O 1
ATOM 7284 N N . ALA B 1 430 ? 2.186 20.062 -5.793 1 91.62 430 ALA B N 1
ATOM 7285 C CA . ALA B 1 430 ? 1.646 20.781 -6.949 1 91.62 430 ALA B CA 1
ATOM 7286 C C . ALA B 1 430 ? 0.58 21.781 -6.527 1 91.62 430 ALA B C 1
ATOM 7288 O O . ALA B 1 430 ? 0.555 22.922 -7.02 1 91.62 430 ALA B O 1
ATOM 7289 N N . TYR B 1 431 ? -0.18 21.391 -5.582 1 90.62 431 TYR B N 1
ATOM 7290 C CA . TYR B 1 431 ? -1.243 22.266 -5.102 1 90.62 431 TYR B CA 1
ATOM 7291 C C . TYR B 1 431 ? -0.667 23.484 -4.395 1 90.62 431 TYR B C 1
ATOM 7293 O O . TYR B 1 431 ? -1.103 24.609 -4.637 1 90.62 431 TYR B O 1
ATOM 7301 N N . LEU B 1 432 ? 0.302 23.266 -3.539 1 89.25 432 LEU B N 1
ATOM 7302 C CA . LEU B 1 432 ? 0.865 24.344 -2.756 1 89.25 432 LEU B CA 1
ATOM 7303 C C . LEU B 1 432 ? 1.649 25.312 -3.645 1 89.25 432 LEU B C 1
ATOM 7305 O O . LEU B 1 432 ? 1.678 26.516 -3.389 1 89.25 432 LEU B O 1
ATOM 7309 N N . VAL B 1 433 ? 2.238 24.797 -4.703 1 87.94 433 VAL B N 1
ATOM 7310 C CA . VAL B 1 433 ? 2.982 25.641 -5.633 1 87.94 433 VAL B CA 1
ATOM 7311 C C . VAL B 1 433 ? 2.014 26.516 -6.418 1 87.94 433 VAL B C 1
ATOM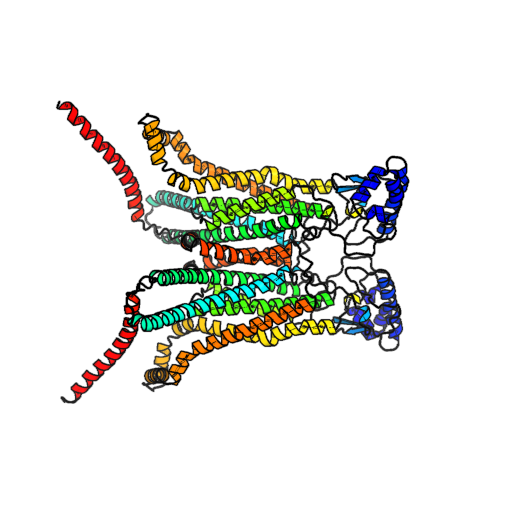 7313 O O . VAL B 1 433 ? 2.299 27.688 -6.68 1 87.94 433 VAL B O 1
ATOM 7316 N N . LEU B 1 434 ? 0.815 26 -6.598 1 86.25 434 LEU B N 1
ATOM 7317 C CA . LEU B 1 434 ? -0.148 26.719 -7.426 1 86.25 434 LEU B CA 1
ATOM 7318 C C . LEU B 1 434 ? -0.983 27.672 -6.586 1 86.25 434 LEU B C 1
ATOM 7320 O O . LEU B 1 434 ? -1.273 28.797 -7.016 1 86.25 434 LEU B O 1
ATOM 7324 N N . PHE B 1 435 ? -1.362 27.25 -5.32 1 84.19 435 PHE B N 1
ATOM 7325 C CA . PHE B 1 435 ? -2.365 28 -4.578 1 84.19 435 PHE B CA 1
ATOM 7326 C C . PHE B 1 435 ? -1.765 28.594 -3.312 1 84.19 435 PHE B C 1
ATOM 7328 O O . PHE B 1 435 ? -2.395 29.422 -2.65 1 84.19 435 PHE B O 1
ATOM 7335 N N . GLY B 1 436 ? -0.583 28.25 -2.955 1 77.31 436 GLY B N 1
ATOM 7336 C CA . GLY B 1 436 ? 0.057 28.828 -1.781 1 77.31 436 GLY B CA 1
ATOM 7337 C C . GLY B 1 436 ? -0.246 28.062 -0.504 1 77.31 436 GLY B C 1
ATOM 7338 O O . GLY B 1 436 ? -1.009 27.094 -0.518 1 77.31 436 GLY B O 1
ATOM 7339 N N . THR B 1 437 ? 0.274 28.453 0.64 1 76.94 437 THR B N 1
ATOM 7340 C CA . THR B 1 437 ? 0.232 27.656 1.87 1 76.94 437 THR B CA 1
ATOM 7341 C C . THR B 1 437 ? -0.792 28.234 2.844 1 76.94 437 THR B C 1
ATOM 7343 O O . THR B 1 437 ? -1.097 27.625 3.867 1 76.94 437 THR B O 1
ATOM 7346 N N . GLU B 1 438 ? -1.441 29.234 2.625 1 72.44 438 GLU B N 1
ATOM 7347 C CA . GLU B 1 438 ? -2.232 29.938 3.637 1 72.44 438 GLU B CA 1
ATOM 7348 C C . GLU B 1 438 ? -3.463 29.125 4.031 1 72.44 438 GLU B C 1
ATOM 7350 O O . GLU B 1 438 ? -3.697 28.875 5.215 1 72.44 438 GLU B O 1
ATOM 7355 N N . SER B 1 439 ? -4.238 28.688 3.057 1 68.5 439 SER B N 1
ATOM 7356 C CA . SER B 1 439 ? -5.449 27.922 3.367 1 68.5 439 SER B CA 1
ATOM 7357 C C . SER B 1 439 ? -5.113 26.547 3.9 1 68.5 439 SER B C 1
ATOM 7359 O O . SER B 1 439 ? -5.863 25.984 4.707 1 68.5 439 SER B O 1
ATOM 7361 N N . TYR B 1 440 ? -3.992 26.094 3.568 1 72.94 440 TYR B N 1
ATOM 7362 C CA . TYR B 1 440 ? -3.555 24.75 3.955 1 72.94 440 TYR B CA 1
ATOM 7363 C C . TYR B 1 440 ? -3.17 24.703 5.43 1 72.94 440 TYR B C 1
ATOM 7365 O O . TYR B 1 440 ? -3.488 23.75 6.133 1 72.94 440 TYR B O 1
ATOM 7373 N N . SER B 1 441 ? -2.629 25.766 5.906 1 69.5 441 SER B N 1
ATOM 7374 C CA . SER B 1 441 ? -2.127 25.828 7.277 1 69.5 441 SER B CA 1
ATOM 7375 C C . SER B 1 441 ? -3.256 26.094 8.266 1 69.5 441 SER B C 1
ATOM 7377 O O . SER B 1 441 ? -3.229 25.594 9.391 1 69.5 441 SER B O 1
ATOM 7379 N N . GLN B 1 442 ? -4.309 26.75 7.855 1 66.5 442 GLN B N 1
ATOM 7380 C CA . GLN B 1 442 ? -5.387 27.109 8.766 1 66.5 442 GLN B CA 1
ATOM 7381 C C . GLN B 1 442 ? -6.219 25.891 9.148 1 66.5 442 GLN B C 1
ATOM 7383 O O . GLN B 1 442 ? -6.656 25.766 10.297 1 66.5 442 GLN B O 1
ATOM 7388 N N . ALA B 1 443 ? -6.301 25 8.273 1 62.56 443 ALA B N 1
ATOM 7389 C CA . ALA B 1 443 ? -7.141 23.844 8.531 1 62.56 443 ALA B CA 1
ATOM 7390 C C . ALA B 1 443 ? -6.41 22.812 9.398 1 62.56 443 ALA B C 1
ATOM 7392 O O . ALA B 1 443 ? -7.039 22.062 10.141 1 62.56 443 ALA B O 1
ATOM 7393 N N . ARG B 1 444 ? -5.16 22.828 9.312 1 69.06 444 ARG B N 1
ATOM 7394 C CA . ARG B 1 444 ? -4.402 21.797 10.008 1 69.06 444 ARG B CA 1
ATOM 7395 C C . ARG B 1 444 ? -3.961 22.281 11.383 1 69.06 444 ARG B C 1
ATOM 7397 O O . ARG B 1 444 ? -3.604 21.469 12.242 1 69.06 444 ARG B O 1
ATOM 7404 N N . MET B 1 445 ? -3.99 23.594 11.594 1 68.5 445 MET B N 1
ATOM 7405 C CA . MET B 1 445 ? -3.674 24.141 12.914 1 68.5 445 MET B CA 1
ATOM 7406 C C . MET B 1 445 ? -4.746 25.141 13.359 1 68.5 445 MET B C 1
ATOM 7408 O O . MET B 1 445 ? -4.523 26.344 13.328 1 68.5 445 MET B O 1
ATOM 7412 N N . PRO B 1 446 ? -5.973 24.484 13.719 1 57 446 PRO B N 1
ATOM 7413 C CA . PRO B 1 446 ? -7.012 25.438 14.133 1 57 446 PRO B CA 1
ATOM 7414 C C . PRO B 1 446 ? -6.637 26.203 15.398 1 57 446 PRO B C 1
ATOM 7416 O O . PRO B 1 446 ? -5.953 25.672 16.281 1 57 446 PRO B O 1
ATOM 7419 N N . LYS B 1 447 ? -6.605 27.656 15.328 1 56.25 447 LYS B N 1
ATOM 7420 C CA . LYS B 1 447 ? -6.293 28.516 16.469 1 56.25 447 LYS B CA 1
ATOM 7421 C C . LYS B 1 447 ? -7.152 28.172 17.672 1 56.25 447 LYS B C 1
ATOM 7423 O O . LYS B 1 447 ? -8.289 27.703 17.531 1 56.25 447 LYS B O 1
ATOM 7428 N N . SER B 1 448 ? -6.492 27.875 18.75 1 49.38 448 SER B N 1
ATOM 7429 C CA . SER B 1 448 ? -7.195 27.703 20.016 1 49.38 448 SER B CA 1
ATOM 7430 C C . SER B 1 448 ? -8.281 28.766 20.188 1 49.38 448 SER B C 1
ATOM 7432 O O . SER B 1 448 ? -8.062 29.938 19.891 1 49.38 448 SER B O 1
ATOM 7434 N N . ASN B 1 449 ? -9.516 28.422 20.016 1 39.59 449 ASN B N 1
ATOM 7435 C CA . ASN B 1 449 ? -10.492 29.359 20.547 1 39.59 449 ASN B CA 1
ATOM 7436 C C . ASN B 1 449 ? -10.094 29.875 21.922 1 39.59 449 ASN B C 1
ATOM 7438 O O . ASN B 1 449 ? -10.266 29.172 22.922 1 39.59 449 ASN B O 1
ATOM 7442 N N . SER B 1 450 ? -8.945 30.328 22.156 1 36.19 450 SER B N 1
ATOM 7443 C CA . SER B 1 450 ? -8.93 31.062 23.422 1 36.19 450 SER B CA 1
ATOM 7444 C C . SER B 1 450 ? -10.164 31.938 23.578 1 36.19 450 SER B C 1
ATOM 7446 O O . SER B 1 450 ? -10.281 32.969 22.906 1 36.19 450 SER B O 1
ATOM 7448 N N . THR B 1 451 ? -11.352 31.438 23.688 1 34.78 451 THR B N 1
ATOM 7449 C CA . THR B 1 451 ? -12.352 32.25 24.375 1 34.78 451 THR B CA 1
ATOM 7450 C C . THR B 1 451 ? -11.742 32.938 25.594 1 34.78 451 THR B C 1
ATOM 7452 O O . THR B 1 451 ? -11.555 32.312 26.625 1 34.78 451 THR B O 1
ATOM 7455 N N . ASN B 1 452 ? -10.812 33.688 25.578 1 32.41 452 ASN B N 1
ATOM 7456 C CA . ASN B 1 452 ? -10.906 34.688 26.641 1 32.41 452 ASN B CA 1
ATOM 7457 C C . ASN B 1 452 ? -12.352 35.156 26.844 1 32.41 452 ASN B C 1
ATOM 7459 O O . ASN B 1 452 ? -13.031 35.5 25.875 1 32.41 452 ASN B O 1
ATOM 7463 N N . ASN B 1 453 ? -13.102 34.75 27.906 1 35.12 453 ASN B N 1
ATOM 7464 C CA . ASN B 1 453 ? -14.344 35.281 28.453 1 35.12 453 ASN B CA 1
ATOM 7465 C C . ASN B 1 453 ? -14.578 36.75 28.047 1 35.12 453 ASN B C 1
ATOM 7467 O O . ASN B 1 453 ? -15.617 37.312 28.359 1 35.12 453 ASN B O 1
ATOM 7471 N N . GLY B 1 454 ? -13.516 37.5 27.812 1 33.53 454 GLY B N 1
ATOM 7472 C CA . GLY B 1 454 ? -13.812 38.906 27.672 1 33.53 454 GLY B CA 1
ATOM 7473 C C . GLY B 1 454 ? -14.523 39.25 26.375 1 33.53 454 GLY B C 1
ATOM 7474 O O . GLY B 1 454 ? -15.398 40.125 26.344 1 33.53 454 GLY B O 1
ATOM 7475 N N . ASP B 1 455 ? -14.102 38.594 25.219 1 35.94 455 ASP B N 1
ATOM 7476 C CA . ASP B 1 455 ? -14.625 39.188 24 1 35.94 455 ASP B CA 1
ATOM 7477 C C . ASP B 1 455 ? -15.914 38.5 23.547 1 35.94 455 ASP B C 1
ATOM 7479 O O . ASP B 1 455 ? -16.484 38.875 22.516 1 35.94 455 ASP B O 1
ATOM 7483 N N . ILE B 1 456 ? -16.203 37.375 23.984 1 39.25 456 ILE B N 1
ATOM 7484 C CA . ILE B 1 456 ? -17.547 36.906 23.672 1 39.25 456 ILE B CA 1
ATOM 7485 C C . ILE B 1 456 ? -18.578 37.812 24.328 1 39.25 456 ILE B C 1
ATOM 7487 O O . ILE B 1 456 ? -19.75 37.812 23.938 1 39.25 456 ILE B O 1
ATOM 7491 N N . ARG B 1 457 ? -18.25 38.344 25.469 1 37.09 457 ARG B N 1
ATOM 7492 C CA . ARG B 1 457 ? -19.156 39.375 25.953 1 37.09 457 ARG B CA 1
ATOM 7493 C C . ARG B 1 457 ? -19.25 40.531 24.969 1 37.09 457 ARG B C 1
ATOM 7495 O O . ARG B 1 457 ? -20.297 41.188 24.844 1 37.09 457 ARG B O 1
ATOM 7502 N N . LYS B 1 458 ? -18.156 40.781 24.328 1 39.44 458 LYS B N 1
ATOM 7503 C CA . LYS B 1 458 ? -18.266 41.938 23.422 1 39.44 458 LYS B CA 1
ATOM 7504 C C . LYS B 1 458 ? -18.906 41.531 22.094 1 39.44 458 LYS B C 1
ATOM 7506 O O . LYS B 1 458 ? -19.672 42.312 21.531 1 39.44 458 LYS B O 1
ATOM 7511 N N . LYS B 1 459 ? -18.688 40.406 21.594 1 40.19 459 LYS B N 1
ATOM 7512 C CA . LYS B 1 459 ? -19.312 40.125 20.297 1 40.19 459 LYS B CA 1
ATOM 7513 C C . LYS B 1 459 ? -20.75 39.656 20.484 1 40.19 459 LYS B C 1
ATOM 7515 O O . LYS B 1 459 ? -21.609 39.938 19.656 1 40.19 459 LYS B O 1
ATOM 7520 N N . GLU B 1 460 ? -21.047 39.031 21.5 1 34.75 460 GLU B N 1
ATOM 7521 C CA . GLU B 1 460 ? -22.469 38.938 21.812 1 34.75 460 GLU B CA 1
ATOM 7522 C C . GLU B 1 460 ? -23.078 40.281 22.188 1 34.75 460 GLU B C 1
ATOM 7524 O O . GLU B 1 460 ? -24.219 40.562 21.859 1 34.75 460 GLU B O 1
ATOM 7529 N N . ALA B 1 461 ? -22.281 41.031 22.938 1 31.61 461 ALA B N 1
ATOM 7530 C CA . ALA B 1 461 ? -22.719 42.375 23.203 1 31.61 461 ALA B CA 1
ATOM 7531 C C . ALA B 1 461 ? -22.766 43.219 21.922 1 31.61 461 ALA B C 1
ATOM 7533 O O . ALA B 1 461 ? -23.656 44.062 21.75 1 31.61 461 ALA B O 1
ATOM 7534 N N . TYR B 1 462 ? -21.781 43 21.062 1 32 462 TYR B N 1
ATOM 7535 C CA . TYR B 1 462 ? -21.828 43.75 19.812 1 32 462 TYR B CA 1
ATOM 7536 C C . TYR B 1 462 ? -22.922 43.188 18.891 1 32 462 TYR B C 1
ATOM 7538 O O . TYR B 1 462 ? -23.625 43.969 18.234 1 32 462 TYR B O 1
ATOM 7546 N N . ASP B 1 463 ? -23.031 41.875 18.734 1 35.34 463 ASP B N 1
ATOM 7547 C CA . ASP B 1 463 ? -24.156 41.406 17.953 1 35.34 463 ASP B CA 1
ATOM 7548 C C . ASP B 1 463 ? -25.484 41.688 18.672 1 35.34 463 ASP B C 1
ATOM 7550 O O . ASP B 1 463 ? -26.484 41.969 18.031 1 35.34 463 ASP B O 1
ATOM 7554 N N . VAL B 1 464 ? -25.406 41.562 19.969 1 32.94 464 VAL B N 1
ATOM 7555 C CA . VAL B 1 464 ? -26.578 42.031 20.688 1 32.94 464 VAL B CA 1
ATOM 7556 C C . VAL B 1 464 ? -26.625 43.562 20.594 1 32.94 464 VAL B C 1
ATOM 7558 O O . VAL B 1 464 ? -27.719 44.125 20.438 1 32.94 464 VAL B O 1
ATOM 7561 N N . GLU B 1 465 ? -25.438 44.125 20.781 1 31.3 465 GLU B N 1
ATOM 7562 C CA . GLU B 1 465 ? -25.453 45.594 20.688 1 31.3 465 GLU B CA 1
ATOM 7563 C C . GLU B 1 465 ? -25.703 46.062 19.25 1 31.3 465 GLU B C 1
ATOM 7565 O O . GLU B 1 465 ? -26.391 47.031 19.031 1 31.3 465 GLU B O 1
ATOM 7570 N N . LEU B 1 466 ? -25.031 45.312 18.297 1 31.98 466 LEU B N 1
ATOM 7571 C CA . LEU B 1 466 ? -25.391 45.688 16.938 1 31.98 466 LEU B CA 1
ATOM 7572 C C . LEU B 1 466 ? -26.844 45.344 16.625 1 31.98 466 LEU B C 1
ATOM 7574 O O . LEU B 1 466 ? -27.516 46.094 15.914 1 31.98 466 LEU B O 1
ATOM 7578 N N . ALA B 1 467 ? -27.25 44.188 17.172 1 32.31 467 ALA B N 1
ATOM 7579 C CA . ALA B 1 467 ? -28.688 43.938 17.062 1 32.31 467 ALA B CA 1
ATOM 7580 C C . ALA B 1 467 ? -29.469 44.969 17.891 1 32.31 467 ALA B C 1
ATOM 7582 O O . ALA B 1 467 ? -30.562 45.406 17.484 1 32.31 467 ALA B O 1
ATOM 7583 N N . ALA B 1 468 ? -28.875 45.219 19.078 1 30.48 468 ALA B N 1
ATOM 7584 C CA . ALA B 1 468 ? -29.531 46.25 19.875 1 30.48 468 ALA B CA 1
ATOM 7585 C C . ALA B 1 468 ? -29.391 47.625 19.234 1 30.48 468 ALA B C 1
ATOM 7587 O O . ALA B 1 468 ? -30.312 48.438 19.312 1 30.48 468 ALA B O 1
ATOM 7588 N N . LEU B 1 469 ? -28.156 47.844 18.703 1 29.77 469 LEU B N 1
ATOM 7589 C CA . LEU B 1 469 ? -27.984 49.156 18.094 1 29.77 469 LEU B CA 1
ATOM 7590 C C . LEU B 1 469 ? -28.859 49.281 16.844 1 29.77 469 LEU B C 1
ATOM 7592 O O . LEU B 1 469 ? -29.359 50.375 16.531 1 29.77 469 LEU B O 1
ATOM 7596 N N . GLN B 1 470 ? -28.922 48.125 16.141 1 31.56 470 GLN B N 1
ATOM 7597 C CA . GLN B 1 470 ? -29.781 48.25 14.969 1 31.56 470 GLN B CA 1
ATOM 7598 C C . GLN B 1 470 ? -31.25 48.375 15.375 1 31.56 470 GLN B C 1
ATOM 7600 O O . GLN B 1 470 ? -32.031 48.969 14.633 1 31.56 470 GLN B O 1
ATOM 7605 N N . SER B 1 471 ? -31.516 47.688 16.484 1 32.16 471 SER B N 1
ATOM 7606 C CA . SER B 1 471 ? -32.906 47.844 16.938 1 32.16 471 SER B CA 1
ATOM 7607 C C . SER B 1 471 ? -33.125 49.281 17.453 1 32.16 471 SER B C 1
ATOM 7609 O O . SER B 1 471 ? -34.25 49.781 17.391 1 32.16 471 SER B O 1
ATOM 7611 N N . SER B 1 472 ? -32.062 49.688 18.156 1 31.09 472 SER B N 1
ATOM 7612 C CA . SER B 1 472 ? -32.281 51 18.75 1 31.09 472 SER B CA 1
ATOM 7613 C C . SER B 1 472 ? -32.344 52.094 17.688 1 31.09 472 SER B C 1
ATOM 7615 O O . SER B 1 472 ? -32.906 53.156 17.922 1 31.09 472 SER B O 1
ATOM 7617 N N . ASP B 1 473 ? -31.5 51.844 16.688 1 31.69 473 ASP B N 1
ATOM 7618 C CA . ASP B 1 473 ? -31.531 52.969 15.727 1 31.69 473 ASP B CA 1
ATOM 7619 C C . ASP B 1 473 ? -32.875 53 15 1 31.69 473 ASP B C 1
ATOM 7621 O O . ASP B 1 473 ? -33.25 54.062 14.492 1 31.69 473 ASP B O 1
ATOM 7625 N N . VAL B 1 474 ? -33.469 51.812 14.906 1 34.34 474 VAL B N 1
ATOM 7626 C CA . VAL B 1 474 ? -34.75 51.844 14.203 1 34.34 474 VAL B CA 1
ATOM 7627 C C . VAL B 1 474 ? -35.781 52.562 15.07 1 34.34 474 VAL B C 1
ATOM 7629 O O . VAL B 1 474 ? -36.719 53.156 14.555 1 34.34 474 VAL B O 1
ATOM 7632 N N . ILE B 1 475 ? -35.562 52.344 16.391 1 32.53 475 ILE B N 1
ATOM 7633 C CA . ILE B 1 475 ? -36.594 52.938 17.234 1 32.53 475 ILE B CA 1
ATOM 7634 C C . ILE B 1 475 ? -36.438 54.469 17.219 1 32.53 475 ILE B C 1
ATOM 7636 O O . ILE B 1 475 ? -37.438 55.188 17.297 1 32.53 475 ILE B O 1
ATOM 7640 N N . GLU B 1 476 ? -35.125 54.844 17.188 1 32.62 476 GLU B N 1
ATOM 7641 C CA . GLU B 1 476 ? -35 56.281 17.344 1 32.62 476 GLU B CA 1
ATOM 7642 C C . GLU B 1 476 ? -35.531 57.031 16.109 1 32.62 476 GLU B C 1
ATOM 7644 O O . GLU B 1 476 ? -36.031 58.156 16.234 1 32.62 476 GLU B O 1
ATOM 7649 N N . HIS B 1 477 ? -35.312 56.312 14.969 1 34.34 477 HIS B N 1
ATOM 7650 C CA . HIS B 1 477 ? -35.719 57.125 13.828 1 34.34 477 HIS B CA 1
ATOM 7651 C C . HIS B 1 477 ? -37.25 57.281 13.773 1 34.34 477 HIS B C 1
ATOM 7653 O O . HIS B 1 477 ? -37.781 58.094 13.008 1 34.34 477 HIS B O 1
ATOM 7659 N N . LYS B 1 478 ? -37.906 56.25 14.375 1 37.41 478 LYS B N 1
ATOM 7660 C CA . LYS B 1 478 ? -39.375 56.406 14.297 1 37.41 478 LYS B CA 1
ATOM 7661 C C . LYS B 1 478 ? -39.844 57.562 15.18 1 37.41 478 LYS B C 1
ATOM 7663 O O . LYS B 1 478 ? -40.969 58.062 15 1 37.41 478 LYS B O 1
ATOM 7668 N N . ALA B 1 479 ? -39.094 57.75 16.25 1 35.72 479 ALA B N 1
ATOM 7669 C CA . ALA B 1 479 ? -39.625 58.75 17.156 1 35.72 479 ALA B CA 1
ATOM 7670 C C . ALA B 1 479 ? -39.562 60.125 16.516 1 35.72 479 ALA B C 1
ATOM 7672 O O . ALA B 1 479 ? -40.406 61 16.812 1 35.72 479 ALA B O 1
ATOM 7673 N N . GLN B 1 480 ? -38.5 60.281 15.758 1 34.06 480 GLN B N 1
ATOM 7674 C CA . GLN B 1 480 ? -38.375 61.656 15.305 1 34.06 480 GLN B CA 1
ATOM 7675 C C . GLN B 1 480 ? -39.438 62 14.266 1 34.06 480 GLN B C 1
ATOM 7677 O O . GLN B 1 480 ? -39.875 63.156 14.172 1 34.06 480 GLN B O 1
ATOM 7682 N N . ASP B 1 481 ? -39.812 60.969 13.461 1 37.34 481 ASP B N 1
ATOM 7683 C CA . ASP B 1 481 ? -40.719 61.375 12.391 1 37.34 481 ASP B CA 1
ATOM 7684 C C . ASP B 1 481 ? -42.125 61.656 12.93 1 37.34 481 ASP B C 1
ATOM 7686 O O . ASP B 1 481 ? -42.969 62.188 12.219 1 37.34 481 ASP B O 1
ATOM 7690 N N . GLY B 1 482 ? -42.469 61.062 14.117 1 36.03 482 GLY B N 1
ATOM 7691 C CA . GLY B 1 482 ? -43.812 61.344 14.609 1 36.03 482 GLY B CA 1
ATOM 7692 C C . GLY B 1 482 ? -44.031 62.812 15.023 1 36.03 482 GLY B C 1
ATOM 7693 O O . GLY B 1 482 ? -45.156 63.25 15.164 1 36.03 482 GLY B O 1
ATOM 7694 N N . GLN B 1 483 ? -42.938 63.344 15.609 1 34.81 483 GLN B N 1
ATOM 7695 C CA . GLN B 1 483 ? -43.188 64.688 16.188 1 34.81 483 GLN B CA 1
ATOM 7696 C C . GLN B 1 483 ? -43.406 65.688 15.102 1 34.81 483 GLN B C 1
ATOM 7698 O O . GLN B 1 483 ? -43.938 66.812 15.359 1 34.81 483 GLN B O 1
ATOM 7703 N N . GLU B 1 484 ? -42.688 65.438 13.992 1 37.34 484 GLU B N 1
ATOM 7704 C CA . GLU B 1 484 ? -42.75 66.625 13.094 1 37.34 484 GLU B CA 1
ATOM 7705 C C . GLU B 1 484 ? -44.125 66.75 12.461 1 37.34 484 GLU B C 1
ATOM 7707 O O . GLU B 1 484 ? -44.406 67.75 11.797 1 37.34 484 GLU B O 1
ATOM 7712 N N . ALA B 1 485 ? -44.938 65.75 12.461 1 43.25 485 ALA B N 1
ATOM 7713 C CA . ALA B 1 485 ? -46.219 65.938 11.773 1 43.25 485 ALA B CA 1
ATOM 7714 C C . ALA B 1 485 ? -47.125 66.875 12.57 1 43.25 485 ALA B C 1
ATOM 7716 O O . ALA B 1 485 ? -48.125 67.375 12.047 1 43.25 485 ALA B O 1
ATOM 7717 N N . ASP B 1 486 ? -47 66.812 13.945 1 34.06 486 ASP B N 1
ATOM 7718 C CA . ASP B 1 486 ? -48 67.562 14.633 1 34.06 486 ASP B CA 1
ATOM 7719 C C . ASP B 1 486 ? -47.781 69.062 14.414 1 34.06 486 ASP B C 1
ATOM 7721 O O . ASP B 1 486 ? -48.594 69.938 14.867 1 34.06 486 ASP B O 1
ATOM 7725 N N . ARG B 1 487 ? -46.531 69.5 14.133 1 32.72 487 ARG B N 1
ATOM 7726 C CA . ARG B 1 487 ? -46.406 70.938 14.117 1 32.72 487 ARG B CA 1
ATOM 7727 C C . ARG B 1 487 ? -46.938 71.5 12.82 1 32.72 487 ARG B C 1
ATOM 7729 O O . ARG B 1 487 ? -47.094 72.75 12.695 1 32.72 487 ARG B O 1
ATOM 7736 N N . ARG B 1 488 ? -47.062 70.75 11.727 1 27.66 488 ARG B N 1
ATOM 7737 C CA . ARG B 1 488 ? -47.75 71.562 10.734 1 27.66 488 ARG B CA 1
ATOM 7738 C C . ARG B 1 488 ? -49.25 71.562 10.938 1 27.66 488 ARG B C 1
ATOM 7740 O O . ARG B 1 488 ? -49.844 70.5 11.258 1 27.66 488 ARG B O 1
#

Nearest PDB structures (foldseek):
  8otz-assembly1_DS  TM=1.928E-01  e=4.096E+00  Bos taurus
  6v9z-assembly1_B  TM=1.871E-01  e=8.319E+00  Acetivibrio thermocellus ATCC 27405
  8vp1-assembly1_B  TM=1.911E-01  e=5.145E+00  Acetivibrio thermocellus ATCC 27405
  6v9z-assembly1_B  TM=1.937E-01  e=6.688E+00  Acetivibrio thermocellus ATCC 27405

Organism: Penicillium expansum (NCBI:txid27334)

Sequence (976 aa):
MANHTLSQCTDPKYVFQSFDNLGNCYNAAGDTLAINFTNVVEKCLNDYCKNPYPDLGGCGNWHGTASLPFLVSTAKGSQYFWNNATCTGVSDEVNTDIGGPGVFVSYLMQLGIIFYFWILLRSFRLFPLLISFCTRRKQFYDATSPANQTKGNTIPRIRHFLNQHDRIMKTILVEFQEAQCFFMLASQSAILLAKKSTTIFQSNTMPSLWANNGVAGVVSSAGVLPIVIGMWSLQKMHLTEPWIFLLSVTTIIVSEFALYWTHETPSVGQISPFEYNGWPESCGGYAPPLIYCTDPTVESSLRLPLLLFWEVLNPYCLTVFGLDVILWVWPYVVRIVDVEKICQKTCARLGPRDFPSKIRRLLASTWGEWLKRLPSLLTFCVEALFLAAVFLECMCFAEFGHLKVIDFSGWGFGQIVAMAIWFPVASKYAYLVLFGTESYSQARMPKSNSTNNGDIRKKEAYDVELAALQSSDVIEHKAQDGQEADRRMANHTLSQCTDPKYVFQSFDNLGNCYNAAGDTLAINFTNVVEKCLNDYCKNPYPDLGGCGNWHGTASLPFLVSTAKGSQYFWNNATCTGVSDEVNTDIGGPGVFVSYLMQLGIIFYFWILLRSFRLFPLLISFCTRRKQFYDATSPANQTKGNTIPRIRHFLNQHDRIMKTILVEFQEAQCFFMLASQSAILLAKKSTTIFQSNTMPSLWANNGVAGVVSSAGVLPIVIGMWSLQKMHLTEPWIFLLSVTTIIVSEFALYWTHETPSVGQISPFEYNGWPESCGGYAPPLIYCTDPTVESSLRLPLLLFWEVLNPYCLTVFGLDVILWVWPYVVRIVDVEKICQKTCARLGPRDFPSKIRRLLASTWGEWLKRLPSLLTFCVEALFLAAVFLECMCFAEFGHLKVIDFSGWGFGQIVAMAIWFPVASKYAYLVLFGTESYSQARMPKSNSTNNGDIRKKEAYDVELAALQSSDVIEHKAQDGQEADRR

Secondary structure (DSSP, 8-state):
-HHHHHHHTT-HHHHTT-HHHHHHHHHH-TTTTHHHHHHHHHHHHHHHHHS--TTTB--TT--S---S-EEEETTTTEEEESSTTTTTTB--PPPHHHH-HHHHHHHHHHHHHHHHHHHHHHHHHHHHHHHHHHHHHHHHHHTS---TT-TTSHHHHHHHHHHHHHHHHHHHHHHHHHHHHHHHHHHHHHHHHHHH-HHHH---SHHHHHHHHHHHHHHHHHTHHHHHHHHHHHHHTT---HHHHHHHHHHHHHHHHHHHHHHSPPPGGGPPPPS-----GGGTTS--GGGGB--HHHHHHHHHHHHHIIIIIHHHHHHHHHHHHHHHHHHHHHHHTTHHHHHHHHHHHH--TTHHHHHHHHHHSHHHHHHHHHHHHHHHHHHHHHHHHHHHHHHHHHHHHHTT-S-TT---HHHHHHHGGGHHHHHHHHHHHHH-SHHHHHHHS-------TTHHHHHHHHHHHHHHHHHHHHHHHHHHHHHTTT--/-HHHHHHHTT-HHHHTT-HHHHHHHHHH-TTTTHHHHHHHHHHHHHHHTTS--TTTB--TT--S---S-EEEETTTTEEEESSTTTTTTB--PPPHHHH-HHHHHHHHHHHHHHHHHHHHHHHHHHHHHHHHHHHHHHHHHHTS---TT-TTSHHHHHHHHHHHHHHHHHHHHHHHHHHHHHHHHHHHHHHHHHHH-HHHH---SHHHHHHHHHHHHHHHHHTHHHHHHHHHHHHHTT---HHHHHHHHHHHHHHHHHHHHHHSPPPGGGPPPPS-----GGGTTS--GGGGB--HHHHHHHHHHHHHIIIIIHHHHHHHHHHHHHHHHHHHHHHHTTHHHHHHHHHHHS--TTHHHHHHHHHHSHHHHHHHHHHHHHHHHHHHHHHHHHHHHHHHHHHHHHTT-S-TT---HHHHHHHGGGHHHHHHHHHHHHH-SHHHHHHHS-------TTHHHHHHHHHHHHHHHHHHHHHHHHHHHHHHHHH-

Solvent-accessible surface area (backbone atoms only — not comparable to full-atom values): 51256 Å² total; per-residue (Å²): 112,69,67,60,50,55,64,43,41,74,36,36,50,51,30,42,67,38,69,67,39,38,34,49,40,59,68,64,18,58,84,77,46,36,54,58,41,46,46,47,53,38,48,20,49,46,58,37,56,73,62,61,53,69,79,48,41,36,42,54,71,59,75,76,64,69,86,56,58,75,41,66,39,70,89,65,50,31,27,35,50,67,61,56,43,39,51,31,61,39,40,48,65,38,46,52,72,74,42,16,44,25,44,50,49,34,56,49,46,48,46,48,50,48,51,50,50,51,50,51,57,51,44,62,60,44,44,61,54,49,50,51,49,49,50,51,49,43,51,64,56,44,73,70,61,84,74,81,59,74,82,53,69,56,59,60,49,51,48,50,51,50,51,51,48,49,54,50,48,52,32,47,50,54,52,43,49,48,49,53,32,53,53,46,41,30,55,33,51,31,54,51,48,28,74,74,32,36,55,26,59,65,19,62,24,43,41,11,40,50,41,39,34,39,48,53,27,42,52,35,50,60,59,42,50,46,51,43,52,44,51,49,52,32,51,76,67,72,46,64,28,67,65,58,49,51,48,45,51,50,33,51,53,48,23,50,52,34,32,56,58,38,70,46,80,71,58,62,80,42,48,30,78,73,93,60,80,82,37,47,68,55,22,40,50,26,69,59,75,64,39,30,30,48,58,66,69,59,51,52,62,53,42,49,53,43,47,47,40,60,68,50,50,43,53,52,44,50,50,52,43,51,50,47,52,49,62,63,46,42,63,56,46,47,62,68,44,42,43,67,53,46,49,44,45,46,36,60,65,67,55,60,82,55,49,68,56,46,52,50,44,43,48,67,30,78,63,16,53,46,55,67,42,39,63,56,51,49,52,49,49,54,51,52,50,46,53,52,48,52,51,51,51,51,51,44,55,52,48,40,55,70,69,54,60,42,55,77,79,65,58,34,44,54,26,49,39,43,45,43,67,52,45,62,59,53,52,49,50,54,46,38,72,73,71,46,61,67,64,62,49,49,41,60,51,66,73,74,76,72,71,55,77,67,54,58,54,44,49,50,40,40,55,44,37,48,50,44,46,54,50,47,54,54,52,53,58,54,55,59,63,58,60,62,60,68,74,103,112,68,66,61,50,55,65,41,40,72,36,38,50,50,30,42,68,38,69,67,41,37,35,50,38,58,68,63,19,56,86,77,47,36,55,58,41,46,46,49,53,38,47,22,51,48,59,39,56,74,63,60,53,68,79,48,41,37,40,53,71,60,76,74,64,68,84,56,59,75,41,66,39,71,88,65,49,32,26,34,52,68,58,59,38,38,53,30,62,38,39,50,64,39,45,54,72,76,41,17,45,24,43,51,49,34,55,51,45,48,47,50,50,48,51,50,51,52,51,49,56,51,44,61,62,45,45,62,54,49,49,52,49,49,50,50,48,41,51,65,56,44,74,70,60,84,72,81,61,75,82,54,67,59,59,60,49,51,49,51,52,50,51,51,47,50,54,51,49,51,33,47,48,53,52,42,48,51,49,53,33,53,54,46,42,30,55,31,52,32,53,51,49,28,73,76,33,37,55,26,58,65,19,63,22,42,40,10,40,50,42,38,35,40,47,52,27,41,52,35,50,61,58,42,52,46,50,44,52,46,51,51,54,32,51,76,66,70,47,64,30,67,67,60,47,52,46,46,52,50,32,51,52,48,25,50,52,34,33,57,58,37,70,45,79,73,57,62,79,41,47,30,77,73,91,61,81,84,38,49,69,55,24,39,50,28,69,59,75,64,41,30,28,48,57,69,69,60,51,51,60,53,40,50,54,43,46,47,40,60,67,50,50,43,53,52,43,51,50,53,43,51,52,48,52,49,62,65,45,43,64,56,46,46,63,67,45,43,44,66,53,47,50,44,43,46,35,59,65,67,56,60,82,56,49,69,57,46,51,51,44,43,48,68,30,77,63,16,52,46,54,67,42,40,63,56,52,51,51,48,51,54,51,52,50,45,54,51,48,52,51,52,49,52,52,44,55,51,47,41,55,70,67,55,61,43,54,76,80,64,57,34,45,54,27,49,40,44,46,42,70,52,45,64,58,53,51,48,50,53,46,37,73,72,72,45,62,66,64,62,48,49,41,59,53,66,72,75,76,71,71,54,79,66,55,58,52,44,49,50,40,38,52,45,37,47,49,41,45,54,50,46,51,53,52,52,57,54,55,56,61,60,57,60,58,72,72,104